Protein AF-0000000079964939 (afdb_homodimer)

Sequence (844 aa):
MAPSINIPSESARREDLKVIIIGAGPAGCAVAHGLKKANIPFQIFDKGEDVYRNRHWAFTLGWARPYLLELLPPELGAQINSCQVDPNIDCASIGEDRIVLYNGQTREEAFSFPIPKAREINIRRLRVLCAEGLHVHYGKKFARFEILKDEHGAKTGVRVFFEDGSSEDGTVAVGVDGAMSKMRQSILGRAATPDLLPFALMNFNASYTAEQALYIKERLHPLVDIAIHPAGHYIRSNVLDMYDPADPSTWTFQILTTWPIKNVEDYDNDEDDRLARLKAHVRRDGWAEPYKSIIEWIPEDTLVLKDQLKIWKPVKWDNIEGRVTLCGDAAHAMTFHRGQGANNAFYDSYCFVEAMKAVRSGTSLKTAVDEYDEKILKRGQEEVQISKSQTFYTHDWEHFSNSPVIKLGTKPSHSAKSEGYQMAPSINIPSESARREDLKVIIIGAGPAGCAVAHGLKKANIPFQIFDKGEDVYRNRHWAFTLGWARPYLLELLPPELGAQINSCQVDPNIDCASIGEDRIVLYNGQTREEAFSFPIPKAREINIRRLRVLCAEGLHVHYGKKFARFEILKDEHGAKTGVRVFFEDGSSEDGTVAVGVDGAMSKMRQSILGRAATPDLLPFALMNFNASYTAEQALYIKERLHPLVDIAIHPAGHYIRSNVLDMYDPADPSTWTFQILTTWPIKNVEDYDNDEDDRLARLKAHVRRDGWAEPYKSIIEWIPEDTLVLKDQLKIWKPVKWDNIEGRVTLCGDAAHAMTFHRGQGANNAFYDSYCFVEAMKAVRSGTSLKTAVDEYDEKILKRGQEEVQISKSQTFYTHDWEHFSNSPVIKLGTKPSHSAKSEGYQ

Foldseek 3Di:
DPPPPPPPPPCLPLVAAEEEEEDLFLLSLLLVQLCVVLVGHYAYEYQAQDLQDDDKDKFKDFQLLVLSCVSHDVVLNVCQLVQFLDNVDFCQVVVQQKAFEAAFQPRDGDDMDHGHRMGIGIRSVSSVSSCPPPDYHYNFAWDAKDFDADPVRHTQAMWTATPVGDIDIGRAYEYPHAQPTPLLCRFPPPLFDWDFDQKFKWKFKFFFAQVLLVQQQVSARQHKRWYFHQQQKIWIKDWRHCPPVVRSRPTMMIIIIMAGDDDVCRVVVDQPCNLVVVLVVCVVRRTDPPVNVVSVRGDPPGGIDGDTAIWHQADQTDSPLQRYYYAFSSRTNADCLQRCRVSRRSVLSSLLSVLSSVSSVPDGNSVSNVVSRVVSSVQRNVVRVLRSQQSVLSRNVVCVCVHVCVVQNNPRPDDPDRPPVD/DPPPPPPVPPCLPLVAAEEEEEDLFLLSLLLVQLCVVLVGHYAAEYQAQDLQDDDKDKFKDFQLLVLSCVSHDVVLNVCQLVQFLDNVDFCQVVVQQKAFEAAFQPRDGDDMDHGHRMGIGIRSVSSVSSCPPPDYHYNFAWDAKDFDADPVRDTNAMWTATPVGDIDIGRAYEYPHAQPTPLLCRFPPPLFDWDFDQKFKWKFKFFFAQVLLVQQQVSARAHKRWYFYQQQKIWIKDWRHCPPVVRSRPTMMIIIIMAGDDDVCRVVVDQPCNLVVQLVVCVVRRTDPPVNVVSVRGDPPGGIDGDTDIWHQADDTDSPLQRYYYAFSSRANADCLQSCRVSRRSVLSSLLSVLSSVSSVPDGNSVSNVVSRVVSSVQRNVVRVLRSQQSVLSRNVVCVCVHVCVVQNNPRPDDPDRPPVD

Secondary structure (DSSP, 8-state):
-------------GGG--EEEE--SHHHHHHHHHHHHTT--EEEE-SSSSTT-S---EEEE-TTHHHHHHHS-HHHHTTGGGGBS-TT--TTTTT--EEEEEETTT--EEEEEE-TT-EEEEHHHHHHHHHTT--EE-S--EEEEEEEE-TTS-EEEEEEEETTS-EEEESEEEE--GGG-HHHHHHHGGGGPPEEEEEEEEEEEEE--HHHHHHHHHHS-SS-EEEEETTTEEEEEEEEEESSTT-GGGEEEEEEEEEE--SHHHHH--GGGHHHHHHHHHHHHTPPTTHHHHHHTS-TT-----EEEEE--------TTTTEEE-THHHH---STT--HHHHHHHHHHHHHHHHHHHHTT--HHHHHHHHHHHHHHHHHHHHHHHHHHHHHHT-GGGGGGSHHHHHTT--SS----TT--/-------------GGG--EEEE--SHHHHHHHHHHHHTT--EEEE-SSSSTT-S---EEEE-TTHHHHHHHS-HHHHTTGGGGBS-TT--TTTTT--EEEEEETTT--EEEEEE-TT-EEEEHHHHHHHHHTT--EE-S--EEEEEEEE-TTS-EEEEEEEETTS-EEEESEEEE--GGG-HHHHHHHGGGGPPEEEEEEEEEEEEE--HHHHHHHHHHS-SS-EEEEETTTEEEEEEEEEESSTT-GGGEEEEEEEEEE--SHHHHHT-GGGHHHHHHHHHHHHTPPTTHHHHHHTS-TT-----EEEEE--------TTTTEEE-THHHH---STT--HHHHHHHHHHHHHHHHHHHHTT--HHHHHHHHHHHHHHHHHHHHHHHHHHHHHHT-GGGGGGSHHHHHTT--SS----TT--

Solvent-accessible surface area (backbone atoms only — not comparable to full-atom values): 44155 Å² total; per-residue (Å²): 131,78,82,77,78,78,69,80,71,84,63,77,51,58,84,63,58,24,39,34,35,37,19,61,42,49,44,29,25,36,31,50,36,30,27,52,76,67,72,41,51,69,50,41,26,18,56,42,78,53,77,75,61,84,79,75,55,68,47,62,46,42,62,26,49,65,42,45,43,68,23,33,56,68,77,56,41,74,46,53,66,75,20,30,25,55,78,87,62,56,35,52,82,71,72,44,24,42,47,47,38,21,30,25,50,76,52,45,79,69,47,70,45,76,36,57,71,33,42,38,31,19,48,54,51,39,24,48,55,45,42,58,96,56,82,67,43,52,57,39,35,77,66,50,72,46,78,33,57,50,98,86,62,50,79,67,24,27,36,40,32,26,72,88,69,51,69,51,78,27,33,25,35,37,25,31,46,30,76,75,24,59,53,39,34,69,63,44,46,78,69,49,57,65,45,73,53,64,38,42,39,41,72,35,62,45,53,41,54,40,69,54,34,49,57,47,56,76,67,41,50,88,56,47,27,36,25,36,23,75,89,8,37,34,43,34,42,35,69,44,38,47,81,38,79,88,38,42,50,53,26,30,29,38,42,37,35,37,32,69,56,68,41,50,66,59,63,69,49,58,75,91,44,48,64,60,49,53,41,51,51,48,63,72,70,48,46,20,73,59,57,41,54,62,53,66,59,44,52,87,82,56,74,62,64,88,53,72,45,55,28,40,66,50,68,92,70,75,30,70,71,33,26,36,52,64,32,28,38,29,47,32,20,39,48,64,81,45,52,48,47,68,33,51,15,28,43,37,26,45,47,50,38,52,26,53,50,38,22,60,73,66,42,53,54,35,58,30,38,48,53,42,49,51,52,52,46,57,51,28,41,50,51,26,51,48,24,48,40,26,48,32,24,56,45,30,49,93,55,31,82,74,21,50,48,72,76,48,42,68,57,70,96,57,84,69,80,41,76,70,73,113,132,79,79,78,77,76,68,79,70,86,63,78,54,57,86,63,58,25,39,32,35,37,20,61,44,49,44,28,24,36,31,51,36,29,27,52,76,66,71,43,52,67,49,39,26,18,55,42,80,53,77,75,60,86,78,74,55,69,47,63,46,41,60,26,48,67,44,44,43,67,24,34,55,66,78,56,43,73,46,53,64,73,21,30,23,55,78,86,60,57,35,53,81,72,71,42,24,41,47,47,38,22,30,26,51,74,52,45,80,70,47,71,44,75,37,58,72,33,42,39,31,19,47,55,50,39,26,47,57,45,43,58,98,54,82,68,43,50,57,39,35,78,65,51,73,45,77,35,56,49,99,85,64,50,78,68,24,26,36,40,32,27,71,89,70,50,69,51,78,26,34,26,36,38,24,31,45,30,76,76,23,59,56,39,34,69,63,44,46,78,67,48,57,65,44,76,53,65,38,42,38,42,70,39,62,46,53,40,53,42,70,54,35,48,56,46,58,74,67,43,49,89,55,47,27,36,28,37,23,75,88,8,38,34,43,35,39,34,68,44,39,47,81,40,78,89,40,43,51,52,25,31,30,36,43,38,35,37,31,68,56,69,42,51,66,60,64,68,48,58,73,88,46,47,65,59,50,52,39,50,52,46,62,72,71,47,46,20,72,59,57,40,55,61,53,65,59,46,53,87,82,57,75,63,63,89,55,74,45,53,29,41,66,52,67,93,68,76,31,69,72,34,26,36,51,63,31,31,37,29,48,31,20,39,49,64,82,45,54,47,46,68,33,50,15,28,42,36,25,44,46,50,37,52,26,53,52,40,22,59,73,66,43,52,54,37,59,29,39,48,54,43,50,51,53,52,48,56,50,28,41,50,52,25,52,48,26,48,42,27,48,30,23,55,45,29,48,93,53,32,82,74,21,50,48,71,76,46,40,66,57,71,95,59,84,69,80,40,75,70,72,114

Nearest PDB structures (foldseek):
  4hb9-assembly1_A  TM=7.753E-01  e=3.646E-26  Photorhabdus laumondii subsp. laumondii TTO1
  2vou-assembly1_A  TM=8.175E-01  e=1.118E-22  Paenarthrobacter nicotinovorans
  7cp6-assembly2_B  TM=7.892E-01  e=3.198E-20  Aspergillus fumigatus Z5
  7ouc-assembly1_AAA  TM=6.665E-01  e=2.018E-17  Streptomyces sp. JP95
  5bul-assembly1_A  TM=7.226E-01  e=1.425E-15  Streptomyces

pLDDT: mean 91.92, std 12.75, range [21.69, 98.94]

Organism: NCBI:txid1448308

InterPro domains:
  IPR002938 FAD-binding domain [PF01494] (174-385)
  IPR036188 FAD/NAD(P)-binding domain superfamily [G3DSA:3.50.50.60] (17-397)
  IPR036188 FAD/NAD(P)-binding domain superfamily [SSF51905] (17-397)

Radius of gyration: 31.24 Å; Cα contacts (8 Å, |Δi|>4): 1798; chains: 2; bounding box: 78×80×74 Å

Structure (mmCIF, N/CA/C/O backbone):
data_AF-0000000079964939-model_v1
#
loop_
_entity.id
_entity.type
_entity.pdbx_description
1 polymer 'FAD/NAD(P)-binding domain-containing protein'
#
loop_
_atom_site.group_PDB
_atom_site.id
_atom_site.type_symbol
_atom_site.label_atom_id
_atom_site.label_alt_id
_atom_site.label_comp_id
_atom_site.label_asym_id
_atom_site.label_entity_id
_atom_site.label_seq_id
_atom_site.pdbx_PDB_ins_code
_atom_site.Cartn_x
_atom_site.Cartn_y
_atom_site.Cartn_z
_atom_site.occupancy
_atom_site.B_iso_or_equiv
_atom_site.auth_seq_id
_atom_site.auth_comp_id
_atom_site.auth_asym_id
_atom_site.auth_atom_id
_atom_site.pdbx_PDB_model_num
ATOM 1 N N . MET A 1 1 ? -49 -41.75 19.625 1 21.69 1 MET A N 1
ATOM 2 C CA . MET A 1 1 ? -47.969 -42 18.641 1 21.69 1 MET A CA 1
ATOM 3 C C . MET A 1 1 ? -47.75 -40.812 17.719 1 21.69 1 MET A C 1
ATOM 5 O O . MET A 1 1 ? -48.594 -40.531 16.859 1 21.69 1 MET A O 1
ATOM 9 N N . ALA A 1 2 ? -47.156 -39.75 18.25 1 32.22 2 ALA A N 1
ATOM 10 C CA . ALA A 1 2 ? -47.062 -38.469 17.562 1 32.22 2 ALA A CA 1
ATOM 11 C C . ALA A 1 2 ? -46.375 -38.625 16.203 1 32.22 2 ALA A C 1
ATOM 13 O O . ALA A 1 2 ? -45.406 -39.375 16.078 1 32.22 2 ALA A O 1
ATOM 14 N N . PRO A 1 3 ? -47.094 -38.156 15.125 1 31.41 3 PRO A N 1
ATOM 15 C CA . PRO A 1 3 ? -46.562 -38.406 13.789 1 31.41 3 PRO A CA 1
ATOM 16 C C . PRO A 1 3 ? -45.125 -37.875 13.625 1 31.41 3 PRO A C 1
ATOM 18 O O . PRO A 1 3 ? -44.75 -36.938 14.305 1 31.41 3 PRO A O 1
ATOM 21 N N . SER A 1 4 ? -44.125 -38.781 13.438 1 29.91 4 SER A N 1
ATOM 22 C CA . SER A 1 4 ? -42.719 -38.5 13.195 1 29.91 4 SER A CA 1
ATOM 23 C C . SER A 1 4 ? -42.531 -37.531 12.016 1 29.91 4 SER A C 1
ATOM 25 O O . SER A 1 4 ? -43 -37.812 10.906 1 29.91 4 SER A O 1
ATOM 27 N N . ILE A 1 5 ? -42.531 -36.25 12.25 1 33.59 5 ILE A N 1
ATOM 28 C CA . ILE A 1 5 ? -42.25 -35.188 11.281 1 33.59 5 ILE A CA 1
ATOM 29 C C . ILE A 1 5 ? -40.969 -35.531 10.508 1 33.59 5 ILE A C 1
ATOM 31 O O . ILE A 1 5 ? -39.906 -35.781 11.094 1 33.59 5 ILE A O 1
ATOM 35 N N . ASN A 1 6 ? -41.125 -36.219 9.344 1 30.97 6 ASN A N 1
ATOM 36 C CA . ASN A 1 6 ? -40.125 -36.438 8.32 1 30.97 6 ASN A CA 1
ATOM 37 C C . ASN A 1 6 ? -39.312 -35.188 8.016 1 30.97 6 ASN A C 1
ATOM 39 O O . ASN A 1 6 ? -39.844 -34.219 7.453 1 30.97 6 ASN A O 1
ATOM 43 N N . ILE A 1 7 ? -38.438 -34.781 8.844 1 33.06 7 ILE A N 1
ATOM 44 C CA . ILE A 1 7 ? -37.5 -33.688 8.547 1 33.06 7 ILE A CA 1
ATOM 45 C C . ILE A 1 7 ? -36.781 -33.969 7.23 1 33.06 7 ILE A C 1
ATOM 47 O O . ILE A 1 7 ? -36.125 -35 7.086 1 33.06 7 ILE A O 1
ATOM 51 N N . PRO A 1 8 ? -37.344 -33.5 6.109 1 36.25 8 PRO A N 1
ATOM 52 C CA . PRO A 1 8 ? -36.594 -33.625 4.867 1 36.25 8 PRO A CA 1
ATOM 53 C C . PRO A 1 8 ? -35.094 -33.281 5.055 1 36.25 8 PRO A C 1
ATOM 55 O O . PRO A 1 8 ? -34.75 -32.25 5.637 1 36.25 8 PRO A O 1
ATOM 58 N N . SER A 1 9 ? -34.312 -34.188 5.367 1 33.88 9 SER A N 1
ATOM 59 C CA . SER A 1 9 ? -32.844 -34.125 5.402 1 33.88 9 SER A CA 1
ATOM 60 C C . SER A 1 9 ? -32.312 -33.344 4.199 1 33.88 9 SER A C 1
ATOM 62 O O . SER A 1 9 ? -32.875 -33.438 3.104 1 33.88 9 SER A O 1
ATOM 64 N N . GLU A 1 10 ? -31.641 -32.219 4.305 1 39.09 10 GLU A N 1
ATOM 65 C CA . GLU A 1 10 ? -30.797 -31.312 3.531 1 39.09 10 GLU A CA 1
ATOM 66 C C . GLU A 1 10 ? -29.938 -32.062 2.523 1 39.09 10 GLU A C 1
ATOM 68 O O . GLU A 1 10 ? -28.734 -31.859 2.441 1 39.09 10 GLU A O 1
ATOM 73 N N . SER A 1 11 ? -30.219 -33.281 2.18 1 35.06 11 SER A N 1
ATOM 74 C CA . SER A 1 11 ? -29.344 -34.031 1.29 1 35.06 11 SER A CA 1
ATOM 75 C C . SER A 1 11 ? -29.234 -33.344 -0.075 1 35.06 11 SER A C 1
ATOM 77 O O . SER A 1 11 ? -30.219 -33.312 -0.824 1 35.06 11 SER A O 1
ATOM 79 N N . ALA A 1 12 ? -28.719 -32.156 -0.462 1 43.06 12 ALA A N 1
ATOM 80 C CA . ALA A 1 12 ? -28.25 -32.062 -1.841 1 43.06 12 ALA A CA 1
ATOM 81 C C . ALA A 1 12 ? -27.969 -33.438 -2.43 1 43.06 12 ALA A C 1
ATOM 83 O O . ALA A 1 12 ? -27.031 -34.125 -2.012 1 43.06 12 ALA A O 1
ATOM 84 N N . ARG A 1 13 ? -28.891 -34.094 -2.904 1 45.22 13 ARG A N 1
ATOM 85 C CA . ARG A 1 13 ? -28.734 -35.469 -3.354 1 45.22 13 ARG A CA 1
ATOM 86 C C . ARG A 1 13 ? -27.469 -35.625 -4.184 1 45.22 13 ARG A C 1
ATOM 88 O O . ARG A 1 13 ? -27.141 -34.781 -5.008 1 45.22 13 ARG A O 1
ATOM 95 N N . ARG A 1 14 ? -26.391 -36.281 -3.625 1 54.34 14 ARG A N 1
ATOM 96 C CA . ARG A 1 14 ? -25.203 -36.75 -4.324 1 54.34 14 ARG A CA 1
ATOM 97 C C . ARG A 1 14 ? -25.344 -36.562 -5.832 1 54.34 14 ARG A C 1
ATOM 99 O O . ARG A 1 14 ? -24.391 -36.188 -6.512 1 54.34 14 ARG A O 1
ATOM 106 N N . GLU A 1 15 ? -26.562 -36.688 -6.27 1 57.09 15 GLU A N 1
ATOM 107 C CA . GLU A 1 15 ? -26.797 -36.812 -7.703 1 57.09 15 GLU A CA 1
ATOM 108 C C . GLU A 1 15 ? -26.906 -35.438 -8.359 1 57.09 15 GLU A C 1
ATOM 110 O O . GLU A 1 15 ? -26.734 -35.312 -9.57 1 57.09 15 GLU A O 1
ATOM 115 N N . ASP A 1 16 ? -26.844 -34.344 -7.469 1 80.81 16 ASP A N 1
ATOM 116 C CA . ASP A 1 16 ? -27.109 -33.062 -8.109 1 80.81 16 ASP A CA 1
ATOM 117 C C . ASP A 1 16 ? -25.891 -32.125 -8.016 1 80.81 16 ASP A C 1
ATOM 119 O O . ASP A 1 16 ? -26.016 -30.922 -8.234 1 80.81 16 ASP A O 1
ATOM 123 N N . LEU A 1 17 ? -24.766 -32.781 -7.863 1 93.94 17 LEU A N 1
ATOM 124 C CA . LEU A 1 17 ? -23.578 -31.938 -7.707 1 93.94 17 LEU A CA 1
ATOM 125 C C . LEU A 1 17 ? -23.141 -31.359 -9.047 1 93.94 17 LEU A C 1
ATOM 127 O O . LEU A 1 17 ? -22.938 -32.094 -10.008 1 93.94 17 LEU A O 1
ATOM 131 N N . LYS A 1 18 ? -23.125 -30.031 -9.156 1 97.94 18 LYS A N 1
ATOM 132 C CA . LYS A 1 18 ? -22.625 -29.281 -10.305 1 97.94 18 LYS A CA 1
ATOM 133 C C . LYS A 1 18 ? -21.688 -28.156 -9.867 1 97.94 18 LYS A C 1
ATOM 135 O O . LYS A 1 18 ? -22.078 -27.281 -9.102 1 97.94 18 LYS A O 1
ATOM 140 N N . VAL A 1 19 ? -20.484 -28.219 -10.406 1 98.75 19 VAL A N 1
ATOM 141 C CA . VAL A 1 19 ? -19.469 -27.266 -9.992 1 98.75 19 VAL A CA 1
ATOM 142 C C . VAL A 1 19 ? -19.359 -26.141 -11.023 1 98.75 19 VAL A C 1
ATOM 144 O O . VAL A 1 19 ? -19.328 -26.406 -12.234 1 98.75 19 VAL A O 1
ATOM 147 N N . ILE A 1 20 ? -19.312 -24.891 -10.57 1 98.88 20 ILE A N 1
ATOM 148 C CA . ILE A 1 20 ? -19.016 -23.75 -11.422 1 98.88 20 ILE A CA 1
ATOM 149 C C . ILE A 1 20 ? -17.578 -23.281 -11.164 1 98.88 20 ILE A C 1
ATOM 151 O O . ILE A 1 20 ? -17.219 -22.938 -10.039 1 98.88 20 ILE A O 1
ATOM 155 N N . ILE A 1 21 ? -16.781 -23.312 -12.203 1 98.94 21 ILE A N 1
ATOM 156 C CA . ILE A 1 21 ? -15.383 -22.891 -12.109 1 98.94 21 ILE A CA 1
ATOM 157 C C . ILE A 1 21 ? -15.211 -21.5 -12.719 1 98.94 21 ILE A C 1
ATOM 159 O O . ILE A 1 21 ? -15.508 -21.297 -13.898 1 98.94 21 ILE A O 1
ATOM 163 N N . ILE A 1 22 ? -14.703 -20.562 -11.906 1 98.81 22 ILE A N 1
ATOM 164 C CA . ILE A 1 22 ? -14.453 -19.219 -12.398 1 98.81 22 ILE A CA 1
ATOM 165 C C . ILE A 1 22 ? -12.961 -19.016 -12.617 1 98.81 22 ILE A C 1
ATOM 167 O O . ILE A 1 22 ? -12.211 -18.75 -11.672 1 98.81 22 ILE A O 1
ATOM 171 N N . GLY A 1 23 ? -12.516 -19 -13.867 1 97.88 23 GLY A N 1
ATOM 172 C CA . GLY A 1 23 ? -11.109 -18.922 -14.258 1 97.88 23 GLY A CA 1
ATOM 173 C C . GLY A 1 23 ? -10.617 -20.172 -14.969 1 97.88 23 GLY A C 1
ATOM 174 O O . GLY A 1 23 ? -10.625 -21.266 -14.391 1 97.88 23 GLY A O 1
ATOM 175 N N . ALA A 1 24 ? -10.203 -19.953 -16.188 1 97.25 24 ALA A N 1
ATOM 176 C CA . ALA A 1 24 ? -9.742 -21.078 -17 1 97.25 24 ALA A CA 1
ATOM 177 C C . ALA A 1 24 ? -8.25 -20.969 -17.281 1 97.25 24 ALA A C 1
ATOM 179 O O . ALA A 1 24 ? -7.805 -21.234 -18.406 1 97.25 24 ALA A O 1
ATOM 180 N N . GLY A 1 25 ? -7.5 -20.469 -16.297 1 95.88 25 GLY A N 1
ATOM 181 C CA . GLY A 1 25 ? -6.062 -20.672 -16.328 1 95.88 25 GLY A CA 1
ATOM 182 C C . GLY A 1 25 ? -5.656 -22.125 -16.125 1 95.88 25 GLY A C 1
ATOM 183 O O . GLY A 1 25 ? -6.516 -23 -15.984 1 95.88 25 GLY A O 1
ATOM 184 N N . PRO A 1 26 ? -4.406 -22.359 -16.031 1 96.06 26 PRO A N 1
ATOM 185 C CA . PRO A 1 26 ? -3.969 -23.75 -15.898 1 96.06 26 PRO A CA 1
ATOM 186 C C . PRO A 1 26 ? -4.559 -24.438 -14.672 1 96.06 26 PRO A C 1
ATOM 188 O O . PRO A 1 26 ? -5.008 -25.594 -14.758 1 96.06 26 PRO A O 1
ATOM 191 N N . ALA A 1 27 ? -4.602 -23.766 -13.586 1 97.69 27 ALA A N 1
ATOM 192 C CA . ALA A 1 27 ? -5.148 -24.359 -12.367 1 97.69 27 ALA A CA 1
ATOM 193 C C . ALA A 1 27 ? -6.641 -24.641 -12.516 1 97.69 27 ALA A C 1
ATOM 195 O O . ALA A 1 27 ? -7.141 -25.672 -12.055 1 97.69 27 ALA A O 1
ATOM 196 N N . GLY A 1 28 ? -7.379 -23.703 -13.117 1 98.5 28 GLY A N 1
ATOM 197 C CA . GLY A 1 28 ? -8.797 -23.906 -13.352 1 98.5 28 GLY A CA 1
ATOM 198 C C . GLY A 1 28 ? -9.094 -25.062 -14.297 1 98.5 28 GLY A C 1
ATOM 199 O O . GLY A 1 28 ? -10 -25.859 -14.047 1 98.5 28 GLY A O 1
ATOM 200 N N . CYS A 1 29 ? -8.352 -25.141 -15.344 1 98.44 29 CYS A N 1
ATOM 201 C CA . CYS A 1 29 ? -8.5 -26.25 -16.281 1 98.44 29 CYS A CA 1
ATOM 202 C C . CYS A 1 29 ? -8.156 -27.578 -15.609 1 98.44 29 CYS A C 1
ATOM 204 O O . CYS A 1 29 ? -8.781 -28.609 -15.898 1 98.44 29 CYS A O 1
ATOM 206 N N . ALA A 1 30 ? -7.148 -27.516 -14.766 1 98.62 30 ALA A N 1
ATOM 207 C CA . ALA A 1 30 ? -6.801 -28.734 -14.016 1 98.62 30 ALA A CA 1
ATOM 208 C C . ALA A 1 30 ? -7.973 -29.203 -13.156 1 98.62 30 ALA A C 1
ATOM 210 O O . ALA A 1 30 ? -8.281 -30.391 -13.117 1 98.62 30 ALA A O 1
ATOM 211 N N . VAL A 1 31 ? -8.633 -28.25 -12.469 1 98.88 31 VAL A N 1
ATOM 212 C CA . VAL A 1 31 ? -9.82 -28.578 -11.695 1 98.88 31 VAL A CA 1
ATOM 213 C C . VAL A 1 31 ? -10.859 -29.25 -12.609 1 98.88 31 VAL A C 1
ATOM 215 O O . VAL A 1 31 ? -11.406 -30.297 -12.273 1 98.88 31 VAL A O 1
ATOM 218 N N . ALA A 1 32 ? -11.102 -28.641 -13.75 1 98.88 32 ALA A N 1
ATOM 219 C CA . ALA A 1 32 ? -12.109 -29.125 -14.688 1 98.88 32 ALA A CA 1
ATOM 220 C C . ALA A 1 32 ? -11.805 -30.547 -15.141 1 98.88 32 ALA A C 1
ATOM 222 O O . ALA A 1 32 ? -12.695 -31.406 -15.133 1 98.88 32 ALA A O 1
ATOM 223 N N . HIS A 1 33 ? -10.586 -30.812 -15.516 1 98.88 33 HIS A N 1
ATOM 224 C CA . HIS A 1 33 ? -10.203 -32.156 -15.945 1 98.88 33 HIS A CA 1
ATOM 225 C C . HIS A 1 33 ? -10.375 -33.156 -14.812 1 98.88 33 HIS A C 1
ATOM 227 O O . HIS A 1 33 ? -10.82 -34.281 -15.039 1 98.88 33 HIS A O 1
ATOM 233 N N . GLY A 1 34 ? -9.93 -32.781 -13.609 1 98.81 34 GLY A N 1
ATOM 234 C CA . GLY A 1 34 ? -10.117 -33.656 -12.469 1 98.81 34 GLY A CA 1
ATOM 235 C C . GLY A 1 34 ? -11.57 -34 -12.227 1 98.81 34 GLY A C 1
ATOM 236 O O . GLY A 1 34 ? -11.891 -35.156 -11.945 1 98.81 34 GLY A O 1
ATOM 237 N N . LEU A 1 35 ? -12.461 -33.031 -12.32 1 98.75 35 LEU A N 1
ATOM 238 C CA . LEU A 1 35 ? -13.891 -33.25 -12.164 1 98.75 35 LEU A CA 1
ATOM 239 C C . LEU A 1 35 ? -14.422 -34.156 -13.281 1 98.75 35 LEU A C 1
ATOM 241 O O . LEU A 1 35 ? -15.227 -35.062 -13.023 1 98.75 35 LEU A O 1
ATOM 245 N N . LYS A 1 36 ? -13.977 -33.875 -14.484 1 98.38 36 LYS A N 1
ATOM 246 C CA . LYS A 1 36 ? -14.383 -34.688 -15.625 1 98.38 36 LYS A CA 1
ATOM 247 C C . LYS A 1 36 ? -14.008 -36.156 -15.414 1 98.38 36 LYS A C 1
ATOM 249 O O . LYS A 1 36 ? -14.828 -37.062 -15.633 1 98.38 36 LYS A O 1
ATOM 254 N N . LYS A 1 37 ? -12.812 -36.406 -14.992 1 97.38 37 LYS A N 1
ATOM 255 C CA . LYS A 1 37 ? -12.336 -37.75 -14.695 1 97.38 37 LYS A CA 1
ATOM 256 C C . LYS A 1 37 ? -13.195 -38.438 -13.625 1 97.38 37 LYS A C 1
ATOM 258 O O . LYS A 1 37 ? -13.391 -39.656 -13.648 1 97.38 37 LYS A O 1
ATOM 263 N N . ALA A 1 38 ? -13.656 -37.656 -12.742 1 96.94 38 ALA A N 1
ATOM 264 C CA . ALA A 1 38 ? -14.453 -38.156 -11.625 1 96.94 38 ALA A CA 1
ATOM 265 C C . ALA A 1 38 ? -15.938 -38.188 -11.992 1 96.94 38 ALA A C 1
ATOM 267 O O . ALA A 1 38 ? -16.781 -38.531 -11.148 1 96.94 38 ALA A O 1
ATOM 268 N N . ASN A 1 39 ? -16.281 -37.844 -13.227 1 96.56 39 ASN A N 1
ATOM 269 C CA . ASN A 1 39 ? -17.656 -37.812 -13.711 1 96.56 39 ASN A CA 1
ATOM 270 C C . ASN A 1 39 ? -18.516 -36.875 -12.875 1 96.56 39 ASN A C 1
ATOM 272 O O . ASN A 1 39 ? -19.641 -37.219 -12.508 1 96.56 39 ASN A O 1
ATOM 276 N N . ILE A 1 40 ? -17.984 -35.781 -12.508 1 97.69 40 ILE A N 1
ATOM 277 C CA . ILE A 1 40 ? -18.703 -34.75 -11.789 1 97.69 40 ILE A CA 1
ATOM 278 C C . ILE A 1 40 ? -19.031 -33.594 -12.742 1 97.69 40 ILE A C 1
ATOM 280 O O . ILE A 1 40 ? -18.125 -33 -13.344 1 97.69 40 ILE A O 1
ATOM 284 N N . PRO A 1 41 ? -20.281 -33.25 -12.891 1 97.94 41 PRO A N 1
ATOM 285 C CA . PRO A 1 41 ? -20.656 -32.156 -13.812 1 97.94 41 PRO A CA 1
ATOM 286 C C . PRO A 1 41 ? -20.062 -30.812 -13.422 1 97.94 41 PRO A C 1
ATOM 288 O O . PRO A 1 41 ? -20 -30.484 -12.234 1 97.94 41 PRO A O 1
ATOM 291 N N . PHE A 1 42 ? -19.641 -30.047 -14.461 1 98.69 42 PHE A N 1
ATOM 292 C CA . PHE A 1 42 ? -19.094 -28.719 -14.195 1 98.69 42 PHE A CA 1
ATOM 293 C C . PHE A 1 42 ? -19.297 -27.812 -15.398 1 98.69 42 PHE A C 1
ATOM 295 O O . PHE A 1 42 ? -19.625 -28.266 -16.5 1 98.69 42 PHE A O 1
ATOM 302 N N . GLN A 1 43 ? -19.203 -26.531 -15.156 1 98.75 43 GLN A N 1
ATOM 303 C CA . GLN A 1 43 ? -19.031 -25.484 -16.156 1 98.75 43 GLN A CA 1
ATOM 304 C C . GLN A 1 43 ? -17.844 -24.578 -15.812 1 98.75 43 GLN A C 1
ATOM 306 O O . GLN A 1 43 ? -17.625 -24.25 -14.641 1 98.75 43 GLN A O 1
ATOM 311 N N . ILE A 1 44 ? -17.062 -24.25 -16.797 1 98.81 44 ILE A N 1
ATOM 312 C CA . ILE A 1 44 ? -15.875 -23.438 -16.562 1 98.81 44 ILE A CA 1
ATOM 313 C C . ILE A 1 44 ? -15.961 -22.156 -17.391 1 98.81 44 ILE A C 1
ATOM 315 O O . ILE A 1 44 ? -16.281 -22.203 -18.594 1 98.81 44 ILE A O 1
ATOM 319 N N . PHE A 1 45 ? -15.703 -21.031 -16.75 1 98.69 45 PHE A N 1
ATOM 320 C CA . PHE A 1 45 ? -15.844 -19.719 -17.375 1 98.69 45 PHE A CA 1
ATOM 321 C C . PHE A 1 45 ? -14.547 -18.922 -17.25 1 98.69 45 PHE A C 1
ATOM 323 O O . PHE A 1 45 ? -13.805 -19.078 -16.281 1 98.69 45 PHE A O 1
ATOM 330 N N . ASP A 1 46 ? -14.289 -18.078 -18.188 1 97.56 46 ASP A N 1
ATOM 331 C CA . ASP A 1 46 ? -13.125 -17.188 -18.156 1 97.56 46 ASP A CA 1
ATOM 332 C C . ASP A 1 46 ? -13.461 -15.82 -18.719 1 97.56 46 ASP A C 1
ATOM 334 O O . ASP A 1 46 ? -14.219 -15.711 -19.688 1 97.56 46 ASP A O 1
ATOM 338 N N . LYS A 1 47 ? -12.867 -14.82 -18.109 1 95.81 47 LYS A N 1
ATOM 339 C CA . LYS A 1 47 ? -13.102 -13.445 -18.562 1 95.81 47 LYS A CA 1
ATOM 340 C C . LYS A 1 47 ? -12.414 -13.18 -19.891 1 95.81 47 LYS A C 1
ATOM 342 O O . LYS A 1 47 ? -12.82 -12.281 -20.641 1 95.81 47 LYS A O 1
ATOM 347 N N . GLY A 1 48 ? -11.344 -13.922 -20.172 1 93.88 48 GLY A N 1
ATOM 348 C CA . GLY A 1 48 ? -10.641 -13.734 -21.438 1 93.88 48 GLY A CA 1
ATOM 349 C C . GLY A 1 48 ? -11.492 -14.039 -22.641 1 93.88 48 GLY A C 1
ATOM 350 O O . GLY A 1 48 ? -12.484 -14.773 -22.547 1 93.88 48 GLY A O 1
ATOM 351 N N . GLU A 1 49 ? -11.062 -13.5 -23.797 1 92.44 49 GLU A N 1
ATOM 352 C CA . GLU A 1 49 ? -11.82 -13.703 -25.031 1 92.44 49 GLU A CA 1
ATOM 353 C C . GLU A 1 49 ? -11.586 -15.094 -25.609 1 92.44 49 GLU A C 1
ATOM 355 O O . GLU A 1 49 ? -12.445 -15.648 -26.281 1 92.44 49 GLU A O 1
ATOM 360 N N . ASP A 1 50 ? -10.414 -15.562 -25.297 1 92 50 ASP A N 1
ATOM 361 C CA . ASP A 1 50 ? -10.016 -16.891 -25.75 1 92 50 ASP A CA 1
ATOM 362 C C . ASP A 1 50 ? -8.883 -17.453 -24.906 1 92 50 ASP A C 1
ATOM 364 O O . ASP A 1 50 ? -8.57 -16.922 -23.828 1 92 50 ASP A O 1
ATOM 368 N N . VAL A 1 51 ? -8.352 -18.531 -25.344 1 87.06 51 VAL A N 1
ATOM 369 C CA . VAL A 1 51 ? -7.355 -19.281 -24.594 1 87.06 51 VAL A CA 1
ATOM 370 C C . VAL A 1 51 ? -6.023 -18.531 -24.609 1 87.06 51 VAL A C 1
ATOM 372 O O . VAL A 1 51 ? -5.16 -18.766 -23.766 1 87.06 51 VAL A O 1
ATOM 375 N N . TYR A 1 52 ? -5.605 -17.578 -25.438 1 79.44 52 TYR A N 1
ATOM 376 C CA . TYR A 1 52 ? -4.289 -16.984 -25.672 1 79.44 52 TYR A CA 1
ATOM 377 C C . TYR A 1 52 ? -4.086 -15.75 -24.812 1 79.44 52 TYR A C 1
ATOM 379 O O . TYR A 1 52 ? -2.953 -15.297 -24.609 1 79.44 52 TYR A O 1
ATOM 387 N N . ARG A 1 53 ? -4.652 -15.492 -23.719 1 68.56 53 ARG A N 1
ATOM 388 C CA . ARG A 1 53 ? -4.602 -14.344 -22.828 1 68.56 53 ARG A CA 1
ATOM 389 C C . ARG A 1 53 ? -3.354 -13.508 -23.078 1 68.56 53 ARG A C 1
ATOM 391 O O . ARG A 1 53 ? -2.443 -13.938 -23.797 1 68.56 53 ARG A O 1
ATOM 398 N N . ASN A 1 54 ? -3.207 -12.328 -22.406 1 63.41 54 ASN A N 1
ATOM 399 C CA . ASN A 1 54 ? -2.217 -11.297 -22.703 1 63.41 54 ASN A CA 1
ATOM 400 C C . ASN A 1 54 ? -0.952 -11.477 -21.859 1 63.41 54 ASN A C 1
ATOM 402 O O . ASN A 1 54 ? 0.152 -11.195 -22.344 1 63.41 54 ASN A O 1
ATOM 406 N N . ARG A 1 55 ? -1.028 -11.992 -20.75 1 73.88 55 ARG A N 1
ATOM 407 C CA . ARG A 1 55 ? 0.212 -12.062 -19.984 1 73.88 55 ARG A CA 1
ATOM 408 C C . ARG A 1 55 ? 0.991 -13.336 -20.328 1 73.88 55 ARG A C 1
ATOM 410 O O . ARG A 1 55 ? 0.402 -14.406 -20.484 1 73.88 55 ARG A O 1
ATOM 417 N N . HIS A 1 56 ? 2.301 -13.172 -20.547 1 86.88 56 HIS A N 1
ATOM 418 C CA . HIS A 1 56 ? 3.184 -14.211 -21.062 1 86.88 56 HIS A CA 1
ATOM 419 C C . HIS A 1 56 ? 4.465 -14.305 -20.234 1 86.88 56 HIS A C 1
ATOM 421 O O . HIS A 1 56 ? 5.254 -13.352 -20.203 1 86.88 56 HIS A O 1
ATOM 427 N N . TRP A 1 57 ? 4.547 -15.375 -19.516 1 93.12 57 TRP A N 1
ATOM 428 C CA . TRP A 1 57 ? 5.703 -15.602 -18.656 1 93.12 57 TRP A CA 1
ATOM 429 C C . TRP A 1 57 ? 5.961 -17.094 -18.469 1 93.12 57 TRP A C 1
ATOM 431 O O . TRP A 1 57 ? 5.23 -17.922 -19 1 93.12 57 TRP A O 1
ATOM 441 N N . ALA A 1 58 ? 7.004 -17.359 -17.797 1 95.88 58 ALA A N 1
ATOM 442 C CA . ALA A 1 58 ? 7.348 -18.75 -17.453 1 95.88 58 ALA A CA 1
ATOM 443 C C . ALA A 1 58 ? 7.445 -18.938 -15.945 1 95.88 58 ALA A C 1
ATOM 445 O O . ALA A 1 58 ? 7.555 -17.969 -15.203 1 95.88 58 ALA A O 1
ATOM 446 N N . PHE A 1 59 ? 7.207 -20.109 -15.555 1 93.81 59 PHE A N 1
ATOM 447 C CA . PHE A 1 59 ? 7.395 -20.469 -14.156 1 93.81 59 PHE A CA 1
ATOM 448 C C . PHE A 1 59 ? 7.98 -21.875 -14.039 1 93.81 59 PHE A C 1
ATOM 450 O O . PHE A 1 59 ? 7.898 -22.672 -14.984 1 93.81 59 PHE A O 1
ATOM 457 N N . THR A 1 60 ? 8.555 -22.141 -12.922 1 92.88 60 THR A N 1
ATOM 458 C CA . THR A 1 60 ? 9.148 -23.453 -12.68 1 92.88 60 THR A CA 1
ATOM 459 C C . THR A 1 60 ? 8.125 -24.406 -12.078 1 92.88 60 THR A C 1
ATOM 461 O O . THR A 1 60 ? 7.602 -24.172 -10.992 1 92.88 60 THR A O 1
ATOM 464 N N . LEU A 1 61 ? 7.812 -25.406 -12.828 1 93.25 61 LEU A N 1
ATOM 465 C CA . LEU A 1 61 ? 6.988 -26.484 -12.305 1 93.25 61 LEU A CA 1
ATOM 466 C C . LEU A 1 61 ? 7.848 -27.516 -11.586 1 93.25 61 LEU A C 1
ATOM 468 O O . LEU A 1 61 ? 8.695 -28.172 -12.203 1 93.25 61 LEU A O 1
ATOM 472 N N . GLY A 1 62 ? 7.664 -27.641 -10.266 1 90.5 62 GLY A N 1
ATOM 473 C CA . GLY A 1 62 ? 8.484 -28.516 -9.445 1 90.5 62 GLY A CA 1
ATOM 474 C C . GLY A 1 62 ? 7.691 -29.594 -8.742 1 90.5 62 GLY A C 1
ATOM 475 O O . GLY A 1 62 ? 7.203 -30.531 -9.375 1 90.5 62 GLY A O 1
ATOM 476 N N . TRP A 1 63 ? 7.484 -29.406 -7.469 1 90.62 63 TRP A N 1
ATOM 477 C CA . TRP A 1 63 ? 6.977 -30.453 -6.59 1 90.62 63 TRP A CA 1
ATOM 478 C C . TRP A 1 63 ? 5.512 -30.766 -6.891 1 90.62 63 TRP A C 1
ATOM 480 O O . TRP A 1 63 ? 5 -31.812 -6.512 1 90.62 63 TRP A O 1
ATOM 490 N N . ALA A 1 64 ? 4.812 -29.891 -7.598 1 93.25 64 ALA A N 1
ATOM 491 C CA . ALA A 1 64 ? 3.379 -30.062 -7.816 1 93.25 64 ALA A CA 1
ATOM 492 C C . ALA A 1 64 ? 3.115 -30.844 -9.094 1 93.25 64 ALA A C 1
ATOM 494 O O . ALA A 1 64 ? 1.968 -31.188 -9.398 1 93.25 64 ALA A O 1
ATOM 495 N N . ARG A 1 65 ? 4.113 -31.141 -9.875 1 92.5 65 ARG A N 1
ATOM 496 C CA . ARG A 1 65 ? 3.986 -31.812 -11.164 1 92.5 65 ARG A CA 1
ATOM 497 C C . ARG A 1 65 ? 3.15 -33.094 -11.039 1 92.5 65 ARG A C 1
ATOM 499 O O . ARG A 1 65 ? 2.223 -33.312 -11.82 1 92.5 65 ARG A O 1
ATOM 506 N N . PRO A 1 66 ? 3.357 -33.938 -10.016 1 93.19 66 PRO A N 1
ATOM 507 C CA . PRO A 1 66 ? 2.557 -35.156 -9.914 1 93.19 66 PRO A CA 1
ATOM 508 C C . PRO A 1 66 ? 1.069 -34.844 -9.711 1 93.19 66 PRO A C 1
ATOM 510 O O . PRO A 1 66 ? 0.223 -35.594 -10.203 1 93.19 66 PRO A O 1
ATOM 513 N N . TYR A 1 67 ? 0.763 -33.844 -9.016 1 95.38 67 TYR A N 1
ATOM 514 C CA . TYR A 1 67 ? -0.631 -33.5 -8.766 1 95.38 67 TYR A CA 1
ATOM 515 C C . TYR A 1 67 ? -1.311 -33 -10.039 1 95.38 67 TYR A C 1
ATOM 517 O O . TYR A 1 67 ? -2.459 -33.344 -10.312 1 95.38 67 TYR A O 1
ATOM 525 N N . LEU A 1 68 ? -0.568 -32.188 -10.766 1 96.44 68 LEU A N 1
ATOM 526 C CA . LEU A 1 68 ? -1.091 -31.734 -12.047 1 96.44 68 LEU A CA 1
ATOM 527 C C . LEU A 1 68 ? -1.332 -32.906 -12.984 1 96.44 68 LEU A C 1
ATOM 529 O O . LEU A 1 68 ? -2.393 -33 -13.602 1 96.44 68 LEU A O 1
ATOM 533 N N . LEU A 1 69 ? -0.409 -33.844 -13.016 1 95.69 69 LEU A N 1
ATOM 534 C CA . LEU A 1 69 ? -0.503 -34.969 -13.906 1 95.69 69 LEU A CA 1
ATOM 535 C C . LEU A 1 69 ? -1.653 -35.906 -13.5 1 95.69 69 LEU A C 1
ATOM 537 O O . LEU A 1 69 ? -2.291 -36.5 -14.352 1 95.69 69 LEU A O 1
ATOM 541 N N . GLU A 1 70 ? -1.859 -35.938 -12.242 1 96.62 70 GLU A N 1
ATOM 542 C CA . GLU A 1 70 ? -2.969 -36.75 -11.758 1 96.62 70 GLU A CA 1
ATOM 543 C C . GLU A 1 70 ? -4.312 -36.188 -12.203 1 96.62 70 GLU A C 1
ATOM 545 O O . GLU A 1 70 ? -5.266 -36.938 -12.43 1 96.62 70 GLU A O 1
ATOM 550 N N . LEU A 1 71 ? -4.406 -34.938 -12.336 1 98.06 71 LEU A N 1
ATOM 551 C CA . LEU A 1 71 ? -5.66 -34.281 -12.703 1 98.06 71 LEU A CA 1
ATOM 552 C C . LEU A 1 71 ? -5.879 -34.344 -14.211 1 98.06 71 LEU A C 1
ATOM 554 O O . LEU A 1 71 ? -7.012 -34.5 -14.672 1 98.06 71 LEU A O 1
ATOM 558 N N . LEU A 1 72 ? -4.887 -34.281 -14.977 1 98 72 LEU A N 1
ATOM 559 C CA . LEU A 1 72 ? -4.992 -34.219 -16.422 1 98 72 LEU A CA 1
ATOM 560 C C . LEU A 1 72 ? -5.242 -35.625 -17.016 1 98 72 LEU A C 1
ATOM 562 O O . LEU A 1 72 ? -4.789 -36.625 -16.453 1 98 72 LEU A O 1
ATOM 566 N N . PRO A 1 73 ? -5.965 -35.594 -18.172 1 97.75 73 PRO A N 1
ATOM 567 C CA . PRO A 1 73 ? -5.969 -36.875 -18.922 1 97.75 73 PRO A CA 1
ATOM 568 C C . PRO A 1 73 ? -4.566 -37.344 -19.297 1 97.75 73 PRO A C 1
ATOM 570 O O . PRO A 1 73 ? -3.709 -36.5 -19.625 1 97.75 73 PRO A O 1
ATOM 573 N N . PRO A 1 74 ? -4.344 -38.625 -19.297 1 96.5 74 PRO A N 1
ATOM 574 C CA . PRO A 1 74 ? -3.008 -39.156 -19.594 1 96.5 74 PRO A CA 1
ATOM 575 C C . PRO A 1 74 ? -2.441 -38.625 -20.906 1 96.5 74 PRO A C 1
ATOM 577 O O . PRO A 1 74 ? -1.236 -38.406 -21.016 1 96.5 74 PRO A O 1
ATOM 580 N N . GLU A 1 75 ? -3.266 -38.469 -21.875 1 96.88 75 GLU A N 1
ATOM 581 C CA . GLU A 1 75 ? -2.812 -38 -23.172 1 96.88 75 GLU A CA 1
ATOM 582 C C . GLU A 1 75 ? -2.27 -36.562 -23.094 1 96.88 75 GLU A C 1
ATOM 584 O O . GLU A 1 75 ? -1.285 -36.219 -23.75 1 96.88 75 GLU A O 1
ATOM 589 N N . LEU A 1 76 ? -2.891 -35.75 -22.266 1 97.38 76 LEU A N 1
ATOM 590 C CA . LEU A 1 76 ? -2.414 -34.375 -22.078 1 97.38 76 LEU A CA 1
ATOM 591 C C . LEU A 1 76 ? -1.188 -34.344 -21.172 1 97.38 76 LEU A C 1
ATOM 593 O O . LEU A 1 76 ? -0.242 -33.594 -21.422 1 97.38 76 LEU A O 1
ATOM 597 N N . GLY A 1 77 ? -1.239 -35.156 -20.125 1 95.75 77 GLY A N 1
ATOM 598 C CA . GLY A 1 77 ? -0.094 -35.25 -19.234 1 95.75 77 GLY A CA 1
ATOM 599 C C . GLY A 1 77 ? 1.189 -35.625 -19.953 1 95.75 77 GLY A C 1
ATOM 600 O O . GLY A 1 77 ? 2.264 -35.125 -19.625 1 95.75 77 GLY A O 1
ATOM 601 N N . ALA A 1 78 ? 1.079 -36.438 -20.922 1 95.25 78 ALA A N 1
ATOM 602 C CA . ALA A 1 78 ? 2.234 -36.938 -21.672 1 95.25 78 ALA A CA 1
ATOM 603 C C . ALA A 1 78 ? 2.859 -35.781 -22.484 1 95.25 78 ALA A C 1
ATOM 605 O O . ALA A 1 78 ? 4.02 -35.875 -22.891 1 95.25 78 ALA A O 1
ATOM 606 N N . GLN A 1 79 ? 2.113 -34.75 -22.656 1 95.5 79 GLN A N 1
ATOM 607 C CA . GLN A 1 79 ? 2.568 -33.656 -23.5 1 95.5 79 GLN A CA 1
ATOM 608 C C . GLN A 1 79 ? 3.076 -32.469 -22.672 1 95.5 79 GLN A C 1
ATOM 610 O O . GLN A 1 79 ? 3.445 -31.422 -23.219 1 95.5 79 GLN A O 1
ATOM 615 N N . ILE A 1 80 ? 3.133 -32.625 -21.406 1 93.12 80 ILE A N 1
ATOM 616 C CA . ILE A 1 80 ? 3.422 -31.516 -20.531 1 93.12 80 ILE A CA 1
ATOM 617 C C . ILE A 1 80 ? 4.793 -30.938 -20.859 1 93.12 80 ILE A C 1
ATOM 619 O O . ILE A 1 80 ? 4.996 -29.719 -20.766 1 93.12 80 ILE A O 1
ATOM 623 N N . ASN A 1 81 ? 5.75 -31.734 -21.281 1 91.38 81 ASN A N 1
ATOM 624 C CA . ASN A 1 81 ? 7.105 -31.281 -21.578 1 91.38 81 ASN A CA 1
ATOM 625 C C . ASN A 1 81 ? 7.152 -30.438 -22.844 1 91.38 81 ASN A C 1
ATOM 627 O O . ASN A 1 81 ? 8.125 -29.719 -23.078 1 91.38 81 ASN A O 1
ATOM 631 N N . SER A 1 82 ? 6.18 -30.562 -23.641 1 92.62 82 SER A N 1
ATOM 632 C CA . SER A 1 82 ? 6.109 -29.719 -24.828 1 92.62 82 SER A CA 1
ATOM 633 C C . SER A 1 82 ? 5.891 -28.266 -24.453 1 92.62 82 SER A C 1
ATOM 635 O O . SER A 1 82 ? 6.086 -27.375 -25.281 1 92.62 82 SER A O 1
ATOM 637 N N . CYS A 1 83 ? 5.461 -28.031 -23.234 1 94.19 83 CYS A N 1
ATOM 638 C CA . CYS A 1 83 ? 5.199 -26.672 -22.766 1 94.19 83 CYS A CA 1
ATOM 639 C C . CYS A 1 83 ? 6.465 -26.031 -22.203 1 94.19 83 CYS A C 1
ATOM 641 O O . CYS A 1 83 ? 6.457 -24.859 -21.828 1 94.19 83 CYS A O 1
ATOM 643 N N . GLN A 1 84 ? 7.551 -26.734 -22.25 1 94.19 84 GLN A N 1
ATOM 644 C CA . GLN A 1 84 ? 8.812 -26.188 -21.766 1 94.19 84 GLN A CA 1
ATOM 645 C C . GLN A 1 84 ? 9.266 -25.016 -22.641 1 94.19 84 GLN A C 1
ATOM 647 O O . GLN A 1 84 ? 9.016 -25 -23.844 1 94.19 84 GLN A O 1
ATOM 652 N N . VAL A 1 85 ? 9.969 -24.109 -22.047 1 94.31 85 VAL A N 1
ATOM 653 C CA . VAL A 1 85 ? 10.414 -22.906 -22.734 1 94.31 85 VAL A CA 1
ATOM 654 C C . VAL A 1 85 ? 11.484 -23.281 -23.766 1 94.31 85 VAL A C 1
ATOM 656 O O . VAL A 1 85 ? 11.5 -22.734 -24.875 1 94.31 85 VAL A O 1
ATOM 659 N N . ASP A 1 86 ? 12.391 -24.156 -23.422 1 91.25 86 ASP A N 1
ATOM 660 C CA . ASP A 1 86 ? 13.398 -24.719 -24.328 1 91.25 86 ASP A CA 1
ATOM 661 C C . ASP A 1 86 ? 13.227 -26.219 -24.484 1 91.25 86 ASP A C 1
ATOM 663 O O . ASP A 1 86 ? 13.586 -26.984 -23.594 1 91.25 86 ASP A O 1
ATOM 667 N N . PRO A 1 87 ? 12.68 -26.641 -25.562 1 83.25 87 PRO A N 1
ATOM 668 C CA . PRO A 1 87 ? 12.391 -28.062 -25.766 1 83.25 87 PRO A CA 1
ATOM 669 C C . PRO A 1 87 ? 13.648 -28.906 -25.906 1 83.25 87 PRO A C 1
ATOM 671 O O . PRO A 1 87 ? 13.586 -30.141 -25.812 1 83.25 87 PRO A O 1
ATOM 674 N N . ASN A 1 88 ? 14.727 -28.266 -26.062 1 83.56 88 ASN A N 1
ATOM 675 C CA . ASN A 1 88 ? 15.953 -29 -26.359 1 83.56 88 ASN A CA 1
ATOM 676 C C . ASN A 1 88 ? 16.719 -29.359 -25.094 1 83.56 88 ASN A C 1
ATOM 678 O O . ASN A 1 88 ? 17.719 -30.062 -25.156 1 83.56 88 ASN A O 1
ATOM 682 N N . ILE A 1 89 ? 16.188 -28.891 -24.031 1 85.88 89 ILE A N 1
ATOM 683 C CA . ILE A 1 89 ? 16.984 -29.094 -22.828 1 85.88 89 ILE A CA 1
ATOM 684 C C . ILE A 1 89 ? 16.203 -29.906 -21.812 1 85.88 89 ILE A C 1
ATOM 686 O O . ILE A 1 89 ? 15.039 -29.594 -21.516 1 85.88 89 ILE A O 1
ATOM 690 N N . ASP A 1 90 ? 16.734 -30.906 -21.391 1 88.62 90 ASP A N 1
ATOM 691 C CA . ASP A 1 90 ? 16.328 -31.656 -20.203 1 88.62 90 ASP A CA 1
ATOM 692 C C . ASP A 1 90 ? 17.328 -31.469 -19.062 1 88.62 90 ASP A C 1
ATOM 694 O O . ASP A 1 90 ? 18.328 -32.188 -18.984 1 88.62 90 ASP A O 1
ATOM 698 N N . CYS A 1 91 ? 16.984 -30.672 -18.203 1 88.44 91 CYS A N 1
ATOM 699 C CA . CYS A 1 91 ? 17.922 -30.266 -17.172 1 88.44 91 CYS A CA 1
ATOM 700 C C . CYS A 1 91 ? 18.281 -31.438 -16.266 1 88.44 91 CYS A C 1
ATOM 702 O O . CYS A 1 91 ? 19.406 -31.531 -15.773 1 88.44 91 CYS A O 1
ATOM 704 N N . ALA A 1 92 ? 17.328 -32.25 -16.047 1 85.69 92 ALA A N 1
ATOM 705 C CA . ALA A 1 92 ? 17.609 -33.406 -15.219 1 85.69 92 ALA A CA 1
ATOM 706 C C . ALA A 1 92 ? 18.656 -34.281 -15.875 1 85.69 92 ALA A C 1
ATOM 708 O O . ALA A 1 92 ? 19.562 -34.812 -15.203 1 85.69 92 ALA A O 1
ATOM 709 N N . SER A 1 93 ? 18.641 -34.438 -17.125 1 90.38 93 SER A N 1
ATOM 710 C CA . SER A 1 93 ? 19.547 -35.312 -17.859 1 90.38 93 SER A CA 1
ATOM 711 C C . SER A 1 93 ? 20.969 -34.75 -17.875 1 90.38 93 SER A C 1
ATOM 713 O O . SER A 1 93 ? 21.938 -35.5 -17.969 1 90.38 93 SER A O 1
ATOM 715 N N . ILE A 1 94 ? 21.094 -33.5 -17.688 1 91.12 94 ILE A N 1
ATOM 716 C CA . ILE A 1 94 ? 22.422 -32.938 -17.75 1 91.12 94 ILE A CA 1
ATOM 717 C C . ILE A 1 94 ? 22.859 -32.5 -16.344 1 91.12 94 ILE A C 1
ATOM 719 O O . ILE A 1 94 ? 23.828 -31.766 -16.188 1 91.12 94 ILE A O 1
ATOM 723 N N . GLY A 1 95 ? 22.047 -32.844 -15.383 1 89.19 95 GLY A N 1
ATOM 724 C CA . GLY A 1 95 ? 22.391 -32.594 -13.992 1 89.19 95 GLY A CA 1
ATOM 725 C C . GLY A 1 95 ? 22.234 -31.156 -13.594 1 89.19 95 GLY A C 1
ATOM 726 O O . GLY A 1 95 ? 22.938 -30.672 -12.703 1 89.19 95 GLY A O 1
ATOM 727 N N . GLU A 1 96 ? 21.391 -30.453 -14.297 1 91.56 96 GLU A N 1
ATOM 728 C CA . GLU A 1 96 ? 21.234 -29.031 -14.023 1 91.56 96 GLU A CA 1
ATOM 729 C C . GLU A 1 96 ? 19.812 -28.719 -13.547 1 91.56 96 GLU A C 1
ATOM 731 O O . GLU A 1 96 ? 19.344 -27.578 -13.68 1 91.56 96 GLU A O 1
ATOM 736 N N . ASP A 1 97 ? 19.156 -29.719 -12.992 1 89.5 97 ASP A N 1
ATOM 737 C CA . ASP A 1 97 ? 17.859 -29.5 -12.359 1 89.5 97 ASP A CA 1
ATOM 738 C C . ASP A 1 97 ? 18.016 -28.891 -10.969 1 89.5 97 ASP A C 1
ATOM 740 O O . ASP A 1 97 ? 17.562 -29.453 -9.977 1 89.5 97 ASP A O 1
ATOM 744 N N . ARG A 1 98 ? 18.641 -27.766 -10.977 1 91.56 98 ARG A N 1
ATOM 745 C CA . ARG A 1 98 ? 18.922 -26.984 -9.789 1 91.56 98 ARG A CA 1
ATOM 746 C C . ARG A 1 98 ? 18.734 -25.484 -10.062 1 91.56 98 ARG A C 1
ATOM 748 O O . ARG A 1 98 ? 18.812 -25.062 -11.219 1 91.56 98 ARG A O 1
ATOM 755 N N . ILE A 1 99 ? 18.453 -24.797 -9.055 1 92.56 99 ILE A N 1
ATOM 756 C CA . ILE A 1 99 ? 18.438 -23.344 -9.125 1 92.56 99 ILE A CA 1
ATOM 757 C C . ILE A 1 99 ? 19.75 -22.781 -8.555 1 92.56 99 ILE A C 1
ATOM 759 O O . ILE A 1 99 ? 20.203 -23.234 -7.504 1 92.56 99 ILE A O 1
ATOM 763 N N . VAL A 1 100 ? 20.359 -21.938 -9.289 1 94.5 100 VAL A N 1
ATOM 764 C CA . VAL A 1 100 ? 21.562 -21.219 -8.836 1 94.5 100 VAL A CA 1
ATOM 765 C C . VAL A 1 100 ? 21.25 -19.734 -8.656 1 94.5 100 VAL A C 1
ATOM 767 O O . VAL A 1 100 ? 20.688 -19.109 -9.555 1 94.5 100 VAL A O 1
ATOM 770 N N . LEU A 1 101 ? 21.547 -19.25 -7.496 1 95.94 101 LEU A N 1
ATOM 771 C CA . LEU A 1 101 ? 21.5 -17.812 -7.262 1 95.94 101 LEU A CA 1
ATOM 772 C C . LEU A 1 101 ? 22.891 -17.188 -7.418 1 95.94 101 LEU A C 1
ATOM 774 O O . LEU A 1 101 ? 23.797 -17.469 -6.621 1 95.94 101 LEU A O 1
ATOM 778 N N . TYR A 1 102 ? 23 -16.391 -8.445 1 97.69 102 TYR A N 1
ATOM 779 C CA . TYR A 1 102 ? 24.297 -15.773 -8.75 1 97.69 102 TYR A CA 1
ATOM 780 C C . TYR A 1 102 ? 24.406 -14.406 -8.102 1 97.69 102 TYR A C 1
ATOM 782 O O . TYR A 1 102 ? 23.406 -13.711 -7.918 1 97.69 102 TYR A O 1
ATOM 790 N N . ASN A 1 103 ? 25.656 -14.078 -7.77 1 97.88 103 ASN A N 1
ATOM 791 C CA . ASN A 1 103 ? 25.953 -12.688 -7.453 1 97.88 103 ASN A CA 1
ATOM 792 C C . ASN A 1 103 ? 25.875 -11.797 -8.695 1 97.88 103 ASN A C 1
ATOM 794 O O . ASN A 1 103 ? 26.672 -11.953 -9.625 1 97.88 103 ASN A O 1
ATOM 798 N N . GLY A 1 104 ? 24.984 -10.906 -8.727 1 98.06 104 GLY A N 1
ATOM 799 C CA . GLY A 1 104 ? 24.719 -10.086 -9.906 1 98.06 104 GLY A CA 1
ATOM 800 C C . GLY A 1 104 ? 25.891 -9.219 -10.305 1 98.06 104 GLY A C 1
ATOM 801 O O . GLY A 1 104 ? 25.984 -8.789 -11.453 1 98.06 104 GLY A O 1
ATOM 802 N N . GLN A 1 105 ? 26.766 -8.945 -9.398 1 97.75 105 GLN A N 1
ATOM 803 C CA . GLN A 1 105 ? 27.906 -8.078 -9.656 1 97.75 105 GLN A CA 1
ATOM 804 C C . GLN A 1 105 ? 29.094 -8.891 -10.18 1 97.75 105 GLN A C 1
ATOM 806 O O . GLN A 1 105 ? 29.859 -8.398 -11.016 1 97.75 105 GLN A O 1
ATOM 811 N N . THR A 1 106 ? 29.281 -10.18 -9.758 1 97.62 106 THR A N 1
ATOM 812 C CA . THR A 1 106 ? 30.484 -10.93 -10.078 1 97.62 106 THR A CA 1
ATOM 813 C C . THR A 1 106 ? 30.156 -12.156 -10.922 1 97.62 106 THR A C 1
ATOM 815 O O . THR A 1 106 ? 31.047 -12.758 -11.516 1 97.62 106 THR A O 1
ATOM 818 N N . ARG A 1 107 ? 28.922 -12.602 -10.922 1 97.69 107 ARG A N 1
ATOM 819 C CA . ARG A 1 107 ? 28.422 -13.789 -11.609 1 97.69 107 ARG A CA 1
ATOM 820 C C . ARG A 1 107 ? 28.891 -15.055 -10.906 1 97.69 107 ARG A C 1
ATOM 822 O O . ARG A 1 107 ? 28.688 -16.156 -11.414 1 97.69 107 ARG A O 1
ATOM 829 N N . GLU A 1 108 ? 29.438 -14.906 -9.758 1 97.38 108 GLU A N 1
ATOM 830 C CA . GLU A 1 108 ? 29.781 -16.094 -8.977 1 97.38 108 GLU A CA 1
ATOM 831 C C . GLU A 1 108 ? 28.547 -16.781 -8.43 1 97.38 108 GLU A C 1
ATOM 833 O O . GLU A 1 108 ? 27.578 -16.125 -8.039 1 97.38 108 GLU A O 1
ATOM 838 N N . GLU A 1 109 ? 28.594 -18.078 -8.43 1 96 109 GLU A N 1
ATOM 839 C CA . GLU A 1 109 ? 27.531 -18.828 -7.77 1 96 109 GLU A CA 1
ATOM 840 C C . GLU A 1 109 ? 27.531 -18.562 -6.266 1 96 109 GLU A C 1
ATOM 842 O O . GLU A 1 109 ? 28.5 -18.906 -5.578 1 96 109 GLU A O 1
ATOM 847 N N . ALA A 1 110 ? 26.5 -18 -5.805 1 93.5 110 ALA A N 1
ATOM 848 C CA . ALA A 1 110 ? 26.422 -17.672 -4.383 1 93.5 110 ALA A CA 1
ATOM 849 C C . ALA A 1 110 ? 25.734 -18.781 -3.598 1 93.5 110 ALA A C 1
ATOM 851 O O . ALA A 1 110 ? 26.234 -19.203 -2.549 1 93.5 110 ALA A O 1
ATOM 852 N N . PHE A 1 111 ? 24.594 -19.219 -4.062 1 90.56 111 PHE A N 1
ATOM 853 C CA . PHE A 1 111 ? 23.812 -20.281 -3.445 1 90.56 111 PHE A CA 1
ATOM 854 C C . PHE A 1 111 ? 23.172 -21.172 -4.508 1 90.56 111 PHE A C 1
ATOM 856 O O . PHE A 1 111 ? 22.953 -20.734 -5.641 1 90.56 111 PHE A O 1
ATOM 863 N N . SER A 1 112 ? 22.953 -22.406 -4.184 1 92.44 112 SER A N 1
ATOM 864 C CA . SER A 1 112 ? 22.234 -23.297 -5.09 1 92.44 112 SER A CA 1
ATOM 865 C C . SER A 1 112 ? 21.484 -24.375 -4.32 1 92.44 112 SER A C 1
ATOM 867 O O . SER A 1 112 ? 21.828 -24.688 -3.182 1 92.44 112 SER A O 1
ATOM 869 N N . PHE A 1 113 ? 20.484 -24.844 -4.895 1 89.06 113 PHE A N 1
ATOM 870 C CA . PHE A 1 113 ? 19.703 -25.938 -4.32 1 89.06 113 PHE A CA 1
ATOM 871 C C . PHE A 1 113 ? 19.031 -26.75 -5.418 1 89.06 113 PHE A C 1
ATOM 873 O O . PHE A 1 113 ? 18.703 -26.219 -6.484 1 89.06 113 PHE A O 1
ATOM 880 N N . PRO A 1 114 ? 18.781 -27.969 -5.164 1 88.75 114 PRO A N 1
ATOM 881 C CA . PRO A 1 114 ? 18.203 -28.859 -6.18 1 88.75 114 PRO A CA 1
ATOM 882 C C . PRO A 1 114 ? 16.703 -28.656 -6.355 1 88.75 114 PRO A C 1
ATOM 884 O O . PRO A 1 114 ? 16 -28.312 -5.398 1 88.75 114 PRO A O 1
ATOM 887 N N . ILE A 1 115 ? 16.219 -28.797 -7.504 1 88.38 115 ILE A N 1
ATOM 888 C CA . ILE A 1 115 ? 14.812 -28.922 -7.848 1 88.38 115 ILE A CA 1
ATOM 889 C C . ILE A 1 115 ? 14.602 -30.094 -8.789 1 88.38 115 ILE A C 1
ATOM 891 O O . ILE A 1 115 ? 14.469 -29.922 -10 1 88.38 115 ILE A O 1
ATOM 895 N N . PRO A 1 116 ? 14.469 -31.234 -8.195 1 86.06 116 PRO A N 1
ATOM 896 C CA . PRO A 1 116 ? 14.492 -32.469 -9.008 1 86.06 116 PRO A CA 1
ATOM 897 C C . PRO A 1 116 ? 13.359 -32.5 -10.023 1 86.06 116 PRO A C 1
ATOM 899 O O . PRO A 1 116 ? 12.195 -32.344 -9.664 1 86.06 116 PRO A O 1
ATOM 902 N N . LYS A 1 117 ? 13.758 -32.688 -11.266 1 85 117 LYS A N 1
ATOM 903 C CA . LYS A 1 117 ? 12.867 -32.938 -12.398 1 85 117 LYS A CA 1
ATOM 904 C C . LYS A 1 117 ? 12.07 -31.672 -12.727 1 85 117 LYS A C 1
ATOM 906 O O . LYS A 1 117 ? 11.062 -31.734 -13.438 1 85 117 LYS A O 1
ATOM 911 N N . ALA A 1 118 ? 12.539 -30.609 -12.211 1 89.31 118 ALA A N 1
ATOM 912 C CA . ALA A 1 118 ? 11.859 -29.344 -12.469 1 89.31 118 ALA A CA 1
ATOM 913 C C . ALA A 1 118 ? 11.961 -28.953 -13.945 1 89.31 118 ALA A C 1
ATOM 915 O O . ALA A 1 118 ? 12.938 -29.312 -14.617 1 89.31 118 ALA A O 1
ATOM 916 N N . ARG A 1 119 ? 10.938 -28.312 -14.414 1 91.75 119 ARG A N 1
ATOM 917 C CA . ARG A 1 119 ? 10.898 -27.766 -15.773 1 91.75 119 ARG A CA 1
ATOM 918 C C . ARG A 1 119 ? 10.43 -26.328 -15.773 1 91.75 119 ARG A C 1
ATOM 920 O O . ARG A 1 119 ? 9.539 -25.953 -15.008 1 91.75 119 ARG A O 1
ATOM 927 N N . GLU A 1 120 ? 11.086 -25.594 -16.578 1 94.75 120 GLU A N 1
ATOM 928 C CA . GLU A 1 120 ? 10.602 -24.234 -16.828 1 94.75 120 GLU A CA 1
ATOM 929 C C . GLU A 1 120 ? 9.5 -24.219 -17.875 1 94.75 120 GLU A C 1
ATOM 931 O O . GLU A 1 120 ? 9.742 -24.594 -19.031 1 94.75 120 GLU A O 1
ATOM 936 N N . ILE A 1 121 ? 8.32 -23.781 -17.422 1 95.06 121 ILE A N 1
ATOM 937 C CA . ILE A 1 121 ? 7.133 -23.969 -18.25 1 95.06 121 ILE A CA 1
ATOM 938 C C . ILE A 1 121 ? 6.641 -22.625 -18.766 1 95.06 121 ILE A C 1
ATOM 940 O O . ILE A 1 121 ? 6.598 -21.641 -18.016 1 95.06 121 ILE A O 1
ATOM 944 N N . ASN A 1 122 ? 6.32 -22.625 -20.062 1 95.88 122 ASN A N 1
ATOM 945 C CA . ASN A 1 122 ? 5.652 -21.484 -20.703 1 95.88 122 ASN A CA 1
ATOM 946 C C . ASN A 1 122 ? 4.168 -21.453 -20.344 1 95.88 122 ASN A C 1
ATOM 948 O O . ASN A 1 122 ? 3.418 -22.359 -20.719 1 95.88 122 ASN A O 1
ATOM 952 N N . ILE A 1 123 ? 3.729 -20.422 -19.766 1 94.69 123 ILE A N 1
ATOM 953 C CA . ILE A 1 123 ? 2.385 -20.375 -19.188 1 94.69 123 ILE A CA 1
ATOM 954 C C . ILE A 1 123 ? 1.349 -20.406 -20.312 1 94.69 123 ILE A C 1
ATOM 956 O O . ILE A 1 123 ? 0.273 -20.984 -20.156 1 94.69 123 ILE A O 1
ATOM 960 N N . ARG A 1 124 ? 1.602 -19.75 -21.422 1 93.44 124 ARG A N 1
ATOM 961 C CA . ARG A 1 124 ? 0.665 -19.734 -22.531 1 93.44 124 ARG A CA 1
ATOM 962 C C . ARG A 1 124 ? 0.497 -21.125 -23.141 1 93.44 124 ARG A C 1
ATOM 964 O O . ARG A 1 124 ? -0.625 -21.547 -23.422 1 93.44 124 ARG A O 1
ATOM 971 N N . ARG A 1 125 ? 1.588 -21.75 -23.328 1 94.38 125 ARG A N 1
ATOM 972 C CA . ARG A 1 125 ? 1.533 -23.109 -23.875 1 94.38 125 ARG A CA 1
ATOM 973 C C . ARG A 1 125 ? 0.812 -24.062 -22.922 1 94.38 125 ARG A C 1
ATOM 975 O O . ARG A 1 125 ? 0.031 -24.906 -23.359 1 94.38 125 ARG A O 1
ATOM 982 N N . LEU A 1 126 ? 1.111 -23.906 -21.672 1 96 126 LEU A N 1
ATOM 983 C CA . LEU A 1 126 ? 0.454 -24.766 -20.688 1 96 126 LEU A CA 1
ATOM 984 C C . LEU A 1 126 ? -1.051 -24.516 -20.672 1 96 126 LEU A C 1
ATOM 986 O O . LEU A 1 126 ? -1.84 -25.453 -20.562 1 96 126 LEU A O 1
ATOM 990 N N . ARG A 1 127 ? -1.416 -23.281 -20.688 1 95.25 127 ARG A N 1
ATOM 991 C CA . ARG A 1 127 ? -2.832 -22.938 -20.703 1 95.25 127 ARG A CA 1
ATOM 992 C C . ARG A 1 127 ? -3.547 -23.578 -21.891 1 95.25 127 ARG A C 1
ATOM 994 O O . ARG A 1 127 ? -4.641 -24.125 -21.734 1 95.25 127 ARG A O 1
ATOM 1001 N N . VAL A 1 128 ? -2.969 -23.484 -23.062 1 95.5 128 VAL A N 1
ATOM 1002 C CA . VAL A 1 128 ? -3.549 -24.062 -24.266 1 95.5 128 VAL A CA 1
ATOM 1003 C C . VAL A 1 128 ? -3.668 -25.578 -24.109 1 95.5 128 VAL A C 1
ATOM 1005 O O . VAL A 1 128 ? -4.715 -26.156 -24.422 1 95.5 128 VAL A O 1
ATOM 1008 N N . LEU A 1 129 ? -2.625 -26.156 -23.625 1 96.62 129 LEU A N 1
ATOM 1009 C CA . LEU A 1 129 ? -2.621 -27.594 -23.438 1 96.62 129 LEU A CA 1
ATOM 1010 C C . LEU A 1 129 ? -3.721 -28.016 -22.469 1 96.62 129 LEU A C 1
ATOM 1012 O O . LEU A 1 129 ? -4.477 -28.953 -22.734 1 96.62 129 LEU A O 1
ATOM 1016 N N . CYS A 1 130 ? -3.803 -27.297 -21.344 1 96.94 130 CYS A N 1
ATOM 1017 C CA . CYS A 1 130 ? -4.742 -27.672 -20.281 1 96.94 130 CYS A CA 1
ATOM 1018 C C . CYS A 1 130 ? -6.18 -27.422 -20.719 1 96.94 130 CYS A C 1
ATOM 1020 O O . CYS A 1 130 ? -7.109 -28.016 -20.188 1 96.94 130 CYS A O 1
ATOM 1022 N N . ALA A 1 131 ? -6.387 -26.547 -21.656 1 97.25 131 ALA A N 1
ATOM 1023 C CA . ALA A 1 131 ? -7.734 -26.219 -22.109 1 97.25 131 ALA A CA 1
ATOM 1024 C C . ALA A 1 131 ? -8.25 -27.25 -23.094 1 97.25 131 ALA A C 1
ATOM 1026 O O . ALA A 1 131 ? -9.453 -27.312 -23.359 1 97.25 131 ALA A O 1
ATOM 1027 N N . GLU A 1 132 ? -7.352 -28.016 -23.656 1 97.38 132 GLU A N 1
ATOM 1028 C CA . GLU A 1 132 ? -7.75 -29.016 -24.625 1 97.38 132 GLU A CA 1
ATOM 1029 C C . GLU A 1 132 ? -8.75 -30 -24.031 1 97.38 132 GLU A C 1
ATOM 1031 O O . GLU A 1 132 ? -8.57 -30.484 -22.922 1 97.38 132 GLU A O 1
ATOM 1036 N N . GLY A 1 133 ? -9.812 -30.25 -24.812 1 97.06 133 GLY A N 1
ATOM 1037 C CA . GLY A 1 133 ? -10.812 -31.219 -24.406 1 97.06 133 GLY A CA 1
ATOM 1038 C C . GLY A 1 133 ? -11.859 -30.641 -23.469 1 97.06 133 GLY A C 1
ATOM 1039 O O . GLY A 1 133 ? -12.766 -31.344 -23.016 1 97.06 133 GLY A O 1
ATOM 1040 N N . LEU A 1 134 ? -11.711 -29.297 -23.156 1 98.06 134 LEU A N 1
ATOM 1041 C CA . LEU A 1 134 ? -12.672 -28.641 -22.281 1 98.06 134 LEU A CA 1
ATOM 1042 C C . LEU A 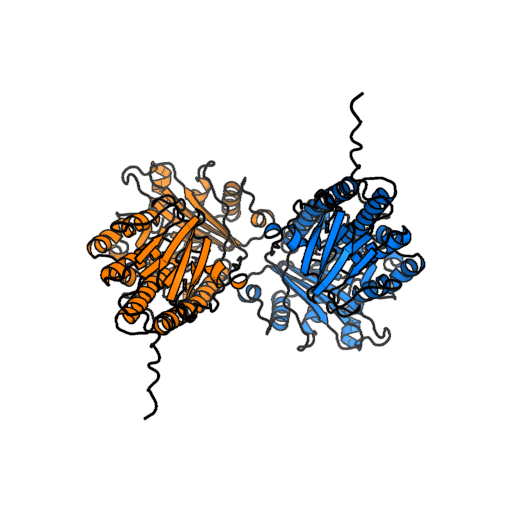1 134 ? -13.516 -27.641 -23.062 1 98.06 134 LEU A C 1
ATOM 1044 O O . LEU A 1 134 ? -13.031 -27.016 -24.016 1 98.06 134 LEU A O 1
ATOM 1048 N N . HIS A 1 135 ? -14.734 -27.547 -22.75 1 98.06 135 HIS A N 1
ATOM 1049 C CA . HIS A 1 135 ? -15.594 -26.484 -23.25 1 98.06 135 HIS A CA 1
ATOM 1050 C C . HIS A 1 135 ? -15.586 -25.281 -22.297 1 98.06 135 HIS A C 1
ATOM 1052 O O . HIS A 1 135 ? -16.453 -25.172 -21.438 1 98.06 135 HIS A O 1
ATOM 1058 N N . VAL A 1 136 ? -14.703 -24.375 -22.547 1 98.06 136 VAL A N 1
ATOM 1059 C CA . VAL A 1 136 ? -14.578 -23.188 -21.719 1 98.06 136 VAL A CA 1
ATOM 1060 C C . VAL A 1 136 ? -15.477 -22.062 -22.266 1 98.06 136 VAL A C 1
ATOM 1062 O O . VAL A 1 136 ? -15.469 -21.797 -23.469 1 98.06 136 VAL A O 1
ATOM 1065 N N . HIS A 1 137 ? -16.281 -21.469 -21.391 1 98.31 137 HIS A N 1
ATOM 1066 C CA . HIS A 1 137 ? -17.047 -20.281 -21.766 1 98.31 137 HIS A CA 1
ATOM 1067 C C . HIS A 1 137 ? -16.203 -19.016 -21.625 1 98.31 137 HIS A C 1
ATOM 1069 O O . HIS A 1 137 ? -16.125 -18.438 -20.547 1 98.31 137 HIS A O 1
ATOM 1075 N N . TYR A 1 138 ? -15.648 -18.562 -22.75 1 96.69 138 TYR A N 1
ATOM 1076 C CA . TYR A 1 138 ? -14.797 -17.375 -22.75 1 96.69 138 TYR A CA 1
ATOM 1077 C C . TYR A 1 138 ? -15.633 -16.109 -22.844 1 96.69 138 TYR A C 1
ATOM 1079 O O . TYR A 1 138 ? -16.828 -16.156 -23.172 1 96.69 138 TYR A O 1
ATOM 1087 N N . GLY A 1 139 ? -15.016 -15.008 -22.469 1 96 139 GLY A N 1
ATOM 1088 C CA . GLY A 1 139 ? -15.695 -13.727 -22.5 1 96 139 GLY A CA 1
ATOM 1089 C C . GLY A 1 139 ? -16.703 -13.547 -21.391 1 96 139 GLY A C 1
ATOM 1090 O O . GLY A 1 139 ? -17.641 -12.758 -21.5 1 96 139 GLY A O 1
ATOM 1091 N N . LYS A 1 140 ? -16.578 -14.383 -20.375 1 97.25 140 LYS A N 1
ATOM 1092 C CA . LYS A 1 140 ? -17.484 -14.359 -19.234 1 97.25 140 LYS A CA 1
ATOM 1093 C C . LYS A 1 140 ? -16.797 -13.828 -17.984 1 97.25 140 LYS A C 1
ATOM 1095 O O . LYS A 1 140 ? -16.219 -14.602 -17.219 1 97.25 140 LYS A O 1
ATOM 1100 N N . LYS A 1 141 ? -16.984 -12.57 -17.781 1 97 141 LYS A N 1
ATOM 1101 C CA . LYS A 1 141 ? -16.391 -11.938 -16.609 1 97 141 LYS A CA 1
ATOM 1102 C C . LYS A 1 141 ? -17.312 -12.055 -15.398 1 97 141 LYS A C 1
ATOM 1104 O O . LYS A 1 141 ? -18.469 -11.594 -15.438 1 97 141 LYS A O 1
ATOM 1109 N N . PHE A 1 142 ? -16.844 -12.648 -14.328 1 98.12 142 PHE A N 1
ATOM 1110 C CA . PHE A 1 142 ? -17.594 -12.812 -13.102 1 98.12 142 PHE A CA 1
ATOM 1111 C C . PHE A 1 142 ? -18 -11.461 -12.523 1 98.12 142 PHE A C 1
ATOM 1113 O O . PHE A 1 142 ? -17.172 -10.547 -12.461 1 98.12 142 PHE A O 1
ATOM 1120 N N . ALA A 1 143 ? -19.203 -11.383 -12.07 1 97.44 143 ALA A N 1
ATOM 1121 C CA . ALA A 1 143 ? -19.688 -10.141 -11.477 1 97.44 143 ALA A CA 1
ATOM 1122 C C . ALA A 1 143 ? -20.016 -10.32 -10 1 97.44 143 ALA A C 1
ATOM 1124 O O . ALA A 1 143 ? -19.516 -9.594 -9.148 1 97.44 143 ALA A O 1
ATOM 1125 N N . ARG A 1 144 ? -20.859 -11.289 -9.688 1 97.38 144 ARG A N 1
ATOM 1126 C CA . ARG A 1 144 ? -21.312 -11.57 -8.336 1 97.38 144 ARG A CA 1
ATOM 1127 C C . ARG A 1 144 ? -21.953 -12.945 -8.25 1 97.38 144 ARG A C 1
ATOM 1129 O O . ARG A 1 144 ? -22.172 -13.602 -9.273 1 97.38 144 ARG A O 1
ATOM 1136 N N . PHE A 1 145 ? -22.266 -13.414 -7.031 1 98.38 145 PHE A N 1
ATOM 1137 C CA . PHE A 1 145 ? -23.031 -14.641 -6.867 1 98.38 145 PHE A CA 1
ATOM 1138 C C . PHE A 1 145 ? -24.188 -14.43 -5.895 1 98.38 145 PHE A C 1
ATOM 1140 O O . PHE A 1 145 ? -24.203 -13.453 -5.141 1 98.38 145 PHE A O 1
ATOM 1147 N N . GLU A 1 146 ? -25.156 -15.242 -5.984 1 97.81 146 GLU A N 1
ATOM 1148 C CA . GLU A 1 146 ? -26.297 -15.32 -5.059 1 97.81 146 GLU A CA 1
ATOM 1149 C C . GLU A 1 146 ? -26.547 -16.75 -4.617 1 97.81 146 GLU A C 1
ATOM 1151 O O . GLU A 1 146 ? -26.406 -17.688 -5.41 1 97.81 146 GLU A O 1
ATOM 1156 N N . ILE A 1 147 ? -26.938 -16.875 -3.393 1 97.44 147 ILE A N 1
ATOM 1157 C CA . ILE A 1 147 ? -27.25 -18.203 -2.865 1 97.44 147 ILE A CA 1
ATOM 1158 C C . ILE A 1 147 ? -28.688 -18.578 -3.203 1 97.44 147 ILE A C 1
ATOM 1160 O O . ILE A 1 147 ? -29.609 -17.766 -3.021 1 97.44 147 ILE A O 1
ATOM 1164 N N . LEU A 1 148 ? -28.812 -19.719 -3.791 1 96.44 148 LEU A N 1
ATOM 1165 C CA . LEU A 1 148 ? -30.141 -20.234 -4.098 1 96.44 148 LEU A CA 1
ATOM 1166 C C . LEU A 1 148 ? -30.734 -20.938 -2.885 1 96.44 148 LEU A C 1
ATOM 1168 O O . LEU A 1 148 ? -30.031 -21.641 -2.158 1 96.44 148 LEU A O 1
ATOM 1172 N N . LYS A 1 149 ? -32.031 -20.625 -2.686 1 95.19 149 LYS A N 1
ATOM 1173 C CA . LYS A 1 149 ? -32.719 -21.219 -1.557 1 95.19 149 LYS A CA 1
ATOM 1174 C C . LYS A 1 149 ? -34 -21.906 -2.014 1 95.19 149 LYS A C 1
ATOM 1176 O O . LYS A 1 149 ? -34.594 -21.531 -3.045 1 95.19 149 LYS A O 1
ATOM 1181 N N . ASP A 1 150 ? -34.344 -22.969 -1.349 1 92.94 150 ASP A N 1
ATOM 1182 C CA . ASP A 1 150 ? -35.656 -23.609 -1.629 1 92.94 150 ASP A CA 1
ATOM 1183 C C . ASP A 1 150 ? -36.781 -22.875 -0.92 1 92.94 150 ASP A C 1
ATOM 1185 O O . ASP A 1 150 ? -36.562 -21.797 -0.346 1 92.94 150 ASP A O 1
ATOM 1189 N N . GLU A 1 151 ? -37.969 -23.438 -0.987 1 92.38 151 GLU A N 1
ATOM 1190 C CA . GLU A 1 151 ? -39.156 -22.812 -0.456 1 92.38 151 GLU A CA 1
ATOM 1191 C C . GLU A 1 151 ? -39.094 -22.672 1.062 1 92.38 151 GLU A C 1
ATOM 1193 O O . GLU A 1 151 ? -39.781 -21.844 1.65 1 92.38 151 GLU A O 1
ATOM 1198 N N . HIS A 1 152 ? -38.25 -23.516 1.742 1 93.38 152 HIS A N 1
ATOM 1199 C CA . HIS A 1 152 ? -38.125 -23.516 3.197 1 93.38 152 HIS A CA 1
ATOM 1200 C C . HIS A 1 152 ? -36.938 -22.703 3.658 1 93.38 152 HIS A C 1
ATOM 1202 O O . HIS A 1 152 ? -36.656 -22.641 4.855 1 93.38 152 HIS A O 1
ATOM 1208 N N . GLY A 1 153 ? -36.188 -22.172 2.729 1 90.94 153 GLY A N 1
ATOM 1209 C CA . GLY A 1 153 ? -35.062 -21.281 3.076 1 90.94 153 GLY A CA 1
ATOM 1210 C C . GLY A 1 153 ? -33.75 -21.984 3.129 1 90.94 153 GLY A C 1
ATOM 1211 O O . GLY A 1 153 ? -32.719 -21.359 3.395 1 90.94 153 GLY A O 1
ATOM 1212 N N . ALA A 1 154 ? -33.844 -23.297 2.9 1 90.81 154 ALA A N 1
ATOM 1213 C CA . ALA A 1 154 ? -32.562 -24.047 2.914 1 90.81 154 ALA A CA 1
ATOM 1214 C C . ALA A 1 154 ? -31.734 -23.734 1.676 1 90.81 154 ALA A C 1
ATOM 1216 O O . ALA A 1 154 ? -32.281 -23.625 0.571 1 90.81 154 ALA A O 1
ATOM 1217 N N . LYS A 1 155 ? -30.469 -23.562 1.853 1 93.62 155 LYS A N 1
ATOM 1218 C CA . LYS A 1 155 ? -29.562 -23.266 0.749 1 93.62 155 LYS A CA 1
ATOM 1219 C C . LYS A 1 155 ? -29.391 -24.484 -0.165 1 93.62 155 LYS A C 1
ATOM 1221 O O . LYS A 1 155 ? -29.047 -25.578 0.299 1 93.62 155 LYS A O 1
ATOM 1226 N N . THR A 1 156 ? -29.656 -24.281 -1.473 1 92.88 156 THR A N 1
ATOM 1227 C CA . THR A 1 156 ? -29.656 -25.406 -2.4 1 92.88 156 THR A CA 1
ATOM 1228 C C . THR A 1 156 ? -28.562 -25.266 -3.445 1 92.88 156 THR A C 1
ATOM 1230 O O . THR A 1 156 ? -28.172 -26.234 -4.09 1 92.88 156 THR A O 1
ATOM 1233 N N . GLY A 1 157 ? -28.156 -24.031 -3.627 1 96.19 157 GLY A N 1
ATOM 1234 C CA . GLY A 1 157 ? -27.141 -23.828 -4.652 1 96.19 157 GLY A CA 1
ATOM 1235 C C . GLY A 1 157 ? -26.641 -22.391 -4.734 1 96.19 157 GLY A C 1
ATOM 1236 O O . GLY A 1 157 ? -26.828 -21.609 -3.797 1 96.19 157 GLY A O 1
ATOM 1237 N N . VAL A 1 158 ? -25.875 -22.156 -5.777 1 98 158 VAL A N 1
ATOM 1238 C CA . VAL A 1 158 ? -25.312 -20.828 -6.012 1 98 158 VAL A CA 1
ATOM 1239 C C . VAL A 1 158 ? -25.547 -20.406 -7.465 1 98 158 VAL A C 1
ATOM 1241 O O . VAL A 1 158 ? -25.453 -21.234 -8.375 1 98 158 VAL A O 1
ATOM 1244 N N . ARG A 1 159 ? -26.031 -19.234 -7.672 1 98.25 159 ARG A N 1
ATOM 1245 C CA . ARG A 1 159 ? -26.141 -18.625 -8.992 1 98.25 159 ARG A CA 1
ATOM 1246 C C . ARG A 1 159 ? -25.016 -17.609 -9.211 1 98.25 159 ARG A C 1
ATOM 1248 O O . ARG A 1 159 ? -24.859 -16.656 -8.43 1 98.25 159 ARG A O 1
ATOM 1255 N N . VAL A 1 160 ? -24.234 -17.812 -10.281 1 98.75 160 VAL A N 1
ATOM 1256 C CA . VAL A 1 160 ? -23.141 -16.906 -10.633 1 98.75 160 VAL A CA 1
ATOM 1257 C C . VAL A 1 160 ? -23.594 -15.984 -11.766 1 98.75 160 VAL A C 1
ATOM 1259 O O . VAL A 1 160 ? -24.141 -16.438 -12.766 1 98.75 160 VAL A O 1
ATOM 1262 N N . PHE A 1 161 ? -23.344 -14.734 -11.555 1 98.62 161 PHE A N 1
ATOM 1263 C CA . PHE A 1 161 ? -23.703 -13.734 -12.562 1 98.62 161 PHE A CA 1
ATOM 1264 C C . PHE A 1 161 ? -22.453 -13.203 -13.25 1 98.62 161 PHE A C 1
ATOM 1266 O O . PHE A 1 161 ? -21.422 -12.992 -12.602 1 98.62 161 PHE A O 1
ATOM 1273 N N . PHE A 1 162 ? -22.625 -12.953 -14.547 1 98.44 162 PHE A N 1
ATOM 1274 C CA . PHE A 1 162 ? -21.547 -12.375 -15.336 1 98.44 162 PHE A CA 1
ATOM 1275 C C . PHE A 1 162 ? -21.875 -10.953 -15.758 1 98.44 162 PHE A C 1
ATOM 1277 O O . PHE A 1 162 ? -23.047 -10.555 -15.742 1 98.44 162 PHE A O 1
ATOM 1284 N N . GLU A 1 163 ? -20.875 -10.219 -16.062 1 96.62 163 GLU A N 1
ATOM 1285 C CA . GLU A 1 163 ? -21.047 -8.805 -16.375 1 96.62 163 GLU A CA 1
ATOM 1286 C C . GLU A 1 163 ? -21.922 -8.617 -17.609 1 96.62 163 GLU A C 1
ATOM 1288 O O . GLU A 1 163 ? -22.562 -7.574 -17.766 1 96.62 163 GLU A O 1
ATOM 1293 N N . ASP A 1 164 ? -22 -9.633 -18.5 1 96.44 164 ASP A N 1
ATOM 1294 C CA . ASP A 1 164 ? -22.812 -9.516 -19.703 1 96.44 164 ASP A CA 1
ATOM 1295 C C . ASP A 1 164 ? -24.281 -9.781 -19.406 1 96.44 164 ASP A C 1
ATOM 1297 O O . ASP A 1 164 ? -25.109 -9.797 -20.328 1 96.44 164 ASP A O 1
ATOM 1301 N N . GLY A 1 165 ? -24.578 -10.07 -18.156 1 96.19 165 GLY A N 1
ATOM 1302 C CA . GLY A 1 165 ? -25.969 -10.242 -17.734 1 96.19 165 GLY A CA 1
ATOM 1303 C C . GLY A 1 165 ? -26.391 -11.695 -17.656 1 96.19 165 GLY A C 1
ATOM 1304 O O . GLY A 1 165 ? -27.422 -12.016 -17.047 1 96.19 165 GLY A O 1
ATOM 1305 N N . SER A 1 166 ? -25.609 -12.586 -18.203 1 98.12 166 SER A N 1
ATOM 1306 C CA . SER A 1 166 ? -25.938 -14.008 -18.141 1 98.12 166 SER A CA 1
ATOM 1307 C C . SER A 1 166 ? -25.625 -14.578 -16.766 1 98.12 166 SER A C 1
ATOM 1309 O O . SER A 1 166 ? -25 -13.914 -15.938 1 98.12 166 SER A O 1
ATOM 1311 N N . SER A 1 167 ? -26.141 -15.68 -16.516 1 98.56 167 SER A N 1
ATOM 1312 C CA . SER A 1 167 ? -25.906 -16.344 -15.242 1 98.56 167 SER A CA 1
ATOM 1313 C C . SER A 1 167 ? -25.859 -17.859 -15.414 1 98.56 167 SER A C 1
ATOM 1315 O O . SER A 1 167 ? -26.234 -18.391 -16.453 1 98.56 167 SER A O 1
ATOM 1317 N N . GLU A 1 168 ? -25.312 -18.609 -14.477 1 98.5 168 GLU A N 1
ATOM 1318 C CA . GLU A 1 168 ? -25.234 -20.062 -14.406 1 98.5 168 GLU A CA 1
ATOM 1319 C C . GLU A 1 168 ? -25.484 -20.562 -12.992 1 98.5 168 GLU A C 1
ATOM 1321 O O . GLU A 1 168 ? -25 -19.984 -12.023 1 98.5 168 GLU A O 1
ATOM 1326 N N . ASP A 1 169 ? -26.297 -21.609 -12.898 1 97.94 169 ASP A N 1
ATOM 1327 C CA . ASP A 1 169 ? -26.594 -22.203 -11.602 1 97.94 169 ASP A CA 1
ATOM 1328 C C . ASP A 1 169 ? -25.719 -23.453 -11.359 1 97.94 169 ASP A C 1
ATOM 1330 O O . ASP A 1 169 ? -25.438 -24.203 -12.289 1 97.94 169 ASP A O 1
ATOM 1334 N N . GLY A 1 170 ? -25.312 -23.625 -10.156 1 98 170 GLY A N 1
ATOM 1335 C CA . GLY A 1 170 ? -24.594 -24.812 -9.711 1 98 170 GLY A CA 1
ATOM 1336 C C . GLY A 1 170 ? -24.75 -25.094 -8.227 1 98 170 GLY A C 1
ATOM 1337 O O . GLY A 1 170 ? -25.516 -24.406 -7.547 1 98 170 GLY A O 1
ATOM 1338 N N . THR A 1 171 ? -24.156 -26.141 -7.793 1 97.44 171 THR A N 1
ATOM 1339 C CA . THR A 1 171 ? -24.203 -26.5 -6.379 1 97.44 171 THR A CA 1
ATOM 1340 C C . THR A 1 171 ? -23.094 -25.797 -5.605 1 97.44 171 THR A C 1
ATOM 1342 O O . THR A 1 171 ? -23.281 -25.422 -4.445 1 97.44 171 THR A O 1
ATOM 1345 N N . VAL A 1 172 ? -21.938 -25.656 -6.227 1 98.25 172 VAL A N 1
ATOM 1346 C CA . VAL A 1 172 ? -20.75 -25.016 -5.641 1 98.25 172 VAL A CA 1
ATOM 1347 C C . VAL A 1 172 ? -20.016 -24.219 -6.711 1 98.25 172 VAL A C 1
ATOM 1349 O O . VAL A 1 172 ? -19.953 -24.625 -7.871 1 98.25 172 VAL A O 1
ATOM 1352 N N . ALA A 1 173 ? -19.547 -23.016 -6.352 1 98.81 173 ALA A N 1
ATOM 1353 C CA . ALA A 1 173 ? -18.719 -22.188 -7.219 1 98.81 173 ALA A CA 1
ATOM 1354 C C . ALA A 1 173 ? -17.312 -22.031 -6.629 1 98.81 173 ALA A C 1
ATOM 1356 O O . ALA A 1 173 ? -17.156 -21.719 -5.445 1 98.81 173 ALA A O 1
ATOM 1357 N N . VAL A 1 174 ? -16.312 -22.25 -7.449 1 98.88 174 VAL A N 1
ATOM 1358 C CA . VAL A 1 174 ? -14.93 -22.094 -6.996 1 98.88 174 VAL A CA 1
ATOM 1359 C C . VAL A 1 174 ? -14.234 -21.016 -7.82 1 98.88 174 VAL A C 1
ATOM 1361 O O . VAL A 1 174 ? -14.234 -21.062 -9.055 1 98.88 174 VAL A O 1
ATOM 1364 N N . GLY A 1 175 ? -13.734 -20 -7.098 1 98.75 175 GLY A N 1
ATOM 1365 C CA . GLY A 1 175 ? -12.938 -18.969 -7.754 1 98.75 175 GLY A CA 1
ATOM 1366 C C . GLY A 1 175 ? -11.5 -19.391 -7.973 1 98.75 175 GLY A C 1
ATOM 1367 O O . GLY A 1 175 ? -10.75 -19.594 -7.012 1 98.75 175 GLY A O 1
ATOM 1368 N N . VAL A 1 176 ? -11.078 -19.531 -9.188 1 98.31 176 VAL A N 1
ATOM 1369 C CA . VAL A 1 176 ? -9.695 -19.766 -9.609 1 98.31 176 VAL A CA 1
ATOM 1370 C C . VAL A 1 176 ? -9.242 -18.656 -10.539 1 98.31 176 VAL A C 1
ATOM 1372 O O . VAL A 1 176 ? -8.648 -18.906 -11.586 1 98.31 176 VAL A O 1
ATOM 1375 N N . ASP A 1 177 ? -9.586 -17.453 -10.203 1 96.88 177 ASP A N 1
ATOM 1376 C CA . ASP A 1 177 ? -9.461 -16.344 -11.133 1 96.88 177 ASP A CA 1
ATOM 1377 C C . ASP A 1 177 ? -8.258 -15.461 -10.781 1 96.88 177 ASP A C 1
ATOM 1379 O O . ASP A 1 177 ? -8.234 -14.273 -11.117 1 96.88 177 ASP A O 1
ATOM 1383 N N . GLY A 1 178 ? -7.379 -15.961 -10.094 1 94.25 178 GLY A N 1
ATOM 1384 C CA . GLY A 1 178 ? -6.035 -15.414 -10.039 1 94.25 178 GLY A CA 1
ATOM 1385 C C . GLY A 1 178 ? -5.855 -14.375 -8.945 1 94.25 178 GLY A C 1
ATOM 1386 O O . GLY A 1 178 ? -6.668 -14.289 -8.023 1 94.25 178 GLY A O 1
ATOM 1387 N N . ALA A 1 179 ? -4.773 -13.648 -9.07 1 93 179 ALA A N 1
ATOM 1388 C CA . ALA A 1 179 ? -4.277 -12.75 -8.031 1 93 179 ALA A CA 1
ATOM 1389 C C . ALA A 1 179 ? -5.148 -11.5 -7.914 1 93 179 ALA A C 1
ATOM 1391 O O . ALA A 1 179 ? -5.039 -10.742 -6.949 1 93 179 ALA A O 1
ATOM 1392 N N . MET A 1 180 ? -5.973 -11.258 -8.859 1 92.31 180 MET A N 1
ATOM 1393 C CA . MET A 1 180 ? -6.938 -10.164 -8.812 1 92.31 180 MET A CA 1
ATOM 1394 C C . MET A 1 180 ? -8.367 -10.695 -8.766 1 92.31 180 MET A C 1
ATOM 1396 O O . MET A 1 180 ? -9.25 -10.148 -9.422 1 92.31 180 MET A O 1
ATOM 1400 N N . SER A 1 181 ? -8.531 -11.625 -8.039 1 96.19 181 SER A N 1
ATOM 1401 C CA . SER A 1 181 ? -9.758 -12.414 -8.016 1 96.19 181 SER A CA 1
ATOM 1402 C C . SER A 1 181 ? -10.953 -11.57 -7.594 1 96.19 181 SER A C 1
ATOM 1404 O O . SER A 1 181 ? -11 -11.055 -6.473 1 96.19 181 SER A O 1
ATOM 1406 N N . LYS A 1 182 ? -11.922 -11.508 -8.43 1 96.56 182 LYS A N 1
ATOM 1407 C CA . LYS A 1 182 ? -13.203 -10.891 -8.102 1 96.56 182 LYS A CA 1
ATOM 1408 C C . LYS A 1 182 ? -14.031 -11.781 -7.184 1 96.56 182 LYS A C 1
ATOM 1410 O O . LYS A 1 182 ? -14.805 -11.289 -6.359 1 96.56 182 LYS A O 1
ATOM 1415 N N . MET A 1 183 ? -13.898 -13.078 -7.348 1 97.5 183 MET A N 1
ATOM 1416 C CA . MET A 1 183 ? -14.578 -14.008 -6.449 1 97.5 183 MET A CA 1
ATOM 1417 C C . MET A 1 183 ? -14.141 -13.781 -5.004 1 97.5 183 MET A C 1
ATOM 1419 O O . MET A 1 183 ? -14.984 -13.711 -4.105 1 97.5 183 MET A O 1
ATOM 1423 N N . ARG A 1 184 ? -12.883 -13.641 -4.844 1 97.5 184 ARG A N 1
ATOM 1424 C CA . ARG A 1 184 ? -12.375 -13.367 -3.506 1 97.5 184 ARG A CA 1
ATOM 1425 C C . ARG A 1 184 ? -12.977 -12.086 -2.941 1 97.5 184 ARG A C 1
ATOM 1427 O O . ARG A 1 184 ? -13.391 -12.047 -1.78 1 97.5 184 ARG A O 1
ATOM 1434 N N . GLN A 1 185 ? -12.961 -11.07 -3.746 1 95 185 GLN A N 1
ATOM 1435 C CA . GLN A 1 185 ? -13.523 -9.789 -3.334 1 95 185 GLN A CA 1
ATOM 1436 C C . GLN A 1 185 ? -14.992 -9.93 -2.949 1 95 185 GLN A C 1
ATOM 1438 O O . GLN A 1 185 ? -15.453 -9.297 -1.995 1 95 185 GLN A O 1
ATOM 1443 N N . SER A 1 186 ? -15.688 -10.742 -3.682 1 96.38 186 SER A N 1
ATOM 1444 C CA . SER A 1 186 ? -17.109 -10.953 -3.424 1 96.38 186 SER A CA 1
ATOM 1445 C C . SER A 1 186 ? -17.328 -11.664 -2.096 1 96.38 186 SER A C 1
ATOM 1447 O O . SER A 1 186 ? -18.328 -11.422 -1.411 1 96.38 186 SER A O 1
ATOM 1449 N N . ILE A 1 187 ? -16.438 -12.531 -1.746 1 96.88 187 ILE A N 1
ATOM 1450 C CA . ILE A 1 187 ? -16.594 -13.352 -0.551 1 96.88 187 ILE A CA 1
ATOM 1451 C C . ILE A 1 187 ? -16.125 -12.578 0.676 1 96.88 187 ILE A C 1
ATOM 1453 O O . ILE A 1 187 ? -16.781 -12.609 1.725 1 96.88 187 ILE A O 1
ATOM 1457 N N . LEU A 1 188 ? -15.055 -11.781 0.51 1 95.94 188 LEU A N 1
ATOM 1458 C CA . LEU A 1 188 ? -14.367 -11.234 1.673 1 95.94 188 LEU A CA 1
ATOM 1459 C C . LEU A 1 188 ? -14.633 -9.742 1.811 1 95.94 188 LEU A C 1
ATOM 1461 O O . LEU A 1 188 ? -14.383 -9.156 2.865 1 95.94 188 LEU A O 1
ATOM 1465 N N . GLY A 1 189 ? -15.055 -9.102 0.797 1 90.94 189 GLY A N 1
ATOM 1466 C CA . GLY A 1 189 ? -15.234 -7.66 0.849 1 90.94 189 GLY A CA 1
ATOM 1467 C C . GLY A 1 189 ? -13.945 -6.906 1.102 1 90.94 189 GLY A C 1
ATOM 1468 O O . GLY A 1 189 ? -12.953 -7.102 0.391 1 90.94 189 GLY A O 1
ATOM 1469 N N . ARG A 1 190 ? -13.859 -6.121 2.113 1 82.5 190 ARG A N 1
ATOM 1470 C CA . ARG A 1 190 ? -12.719 -5.27 2.438 1 82.5 190 ARG A CA 1
ATOM 1471 C C . ARG A 1 190 ? -11.508 -6.105 2.826 1 82.5 190 ARG A C 1
ATOM 1473 O O . ARG A 1 190 ? -10.367 -5.703 2.59 1 82.5 190 ARG A O 1
ATOM 1480 N N . ALA A 1 191 ? -11.797 -7.277 3.32 1 88.88 191 ALA A N 1
ATOM 1481 C CA . ALA A 1 191 ? -10.711 -8.148 3.766 1 88.88 191 ALA A CA 1
ATOM 1482 C C . ALA A 1 191 ? -9.93 -8.695 2.578 1 88.88 191 ALA A C 1
ATOM 1484 O O . ALA A 1 191 ? -8.836 -9.242 2.748 1 88.88 191 ALA A O 1
ATOM 1485 N N . ALA A 1 192 ? -10.477 -8.453 1.359 1 91.25 192 ALA A N 1
ATOM 1486 C CA . ALA A 1 192 ? -9.82 -8.945 0.149 1 91.25 192 ALA A CA 1
ATOM 1487 C C . ALA A 1 192 ? -8.836 -7.91 -0.396 1 91.25 192 ALA A C 1
ATOM 1489 O O . ALA A 1 192 ? -8.242 -8.117 -1.456 1 91.25 192 ALA A O 1
ATOM 1490 N N . THR A 1 193 ? -8.609 -6.816 0.289 1 88.06 193 THR A N 1
ATOM 1491 C CA . THR A 1 193 ? -7.656 -5.812 -0.168 1 88.06 193 THR A CA 1
ATOM 1492 C C . THR A 1 193 ? -6.234 -6.363 -0.14 1 88.06 193 THR A C 1
ATOM 1494 O O . THR A 1 193 ? -5.793 -6.898 0.878 1 88.06 193 THR A O 1
ATOM 1497 N N . PRO A 1 194 ? -5.547 -6.277 -1.27 1 92.62 194 PRO A N 1
ATOM 1498 C CA . PRO A 1 194 ? -4.188 -6.816 -1.281 1 92.62 194 PRO A CA 1
ATOM 1499 C C . PRO A 1 194 ? -3.205 -5.961 -0.485 1 92.62 194 PRO A C 1
ATOM 1501 O O . PRO A 1 194 ? -3.416 -4.754 -0.334 1 92.62 194 PRO A O 1
ATOM 1504 N N . ASP A 1 195 ? -2.195 -6.613 -0.023 1 91.81 195 ASP A N 1
ATOM 1505 C CA . ASP A 1 195 ? -1.033 -5.906 0.503 1 91.81 195 ASP A CA 1
ATOM 1506 C C . ASP A 1 195 ? -0.06 -5.539 -0.616 1 91.81 195 ASP A C 1
ATOM 1508 O O . ASP A 1 195 ? 0.175 -6.336 -1.526 1 91.81 195 ASP A O 1
ATOM 1512 N N . LEU A 1 196 ? 0.408 -4.375 -0.56 1 91.38 196 LEU A N 1
ATOM 1513 C CA . LEU A 1 196 ? 1.417 -3.92 -1.51 1 91.38 196 LEU A CA 1
ATOM 1514 C C . LEU A 1 196 ? 2.799 -3.896 -0.864 1 91.38 196 LEU A C 1
ATOM 1516 O O . LEU A 1 196 ? 3.029 -3.152 0.093 1 91.38 196 LEU A O 1
ATOM 1520 N N . LEU A 1 197 ? 3.676 -4.684 -1.349 1 95.5 197 LEU A N 1
ATOM 1521 C CA . LEU A 1 197 ? 5.031 -4.719 -0.809 1 95.5 197 LEU A CA 1
ATOM 1522 C C . LEU A 1 197 ? 5.863 -3.564 -1.354 1 95.5 197 LEU A C 1
ATOM 1524 O O . LEU A 1 197 ? 5.633 -3.105 -2.475 1 95.5 197 LEU A O 1
ATOM 1528 N N . PRO A 1 198 ? 6.871 -3.113 -0.608 1 95.06 198 PRO A N 1
ATOM 1529 C CA . PRO A 1 198 ? 7.617 -1.904 -0.965 1 95.06 198 PRO A CA 1
ATOM 1530 C C . PRO A 1 198 ? 8.758 -2.184 -1.938 1 95.06 198 PRO A C 1
ATOM 1532 O O . PRO A 1 198 ? 9.875 -1.699 -1.74 1 95.06 198 PRO A O 1
ATOM 1535 N N . PHE A 1 199 ? 8.469 -2.842 -3.027 1 96.88 199 PHE A N 1
ATOM 1536 C CA . PHE A 1 199 ? 9.445 -3.164 -4.055 1 96.88 199 PHE A CA 1
ATOM 1537 C C . PHE A 1 199 ? 8.898 -2.873 -5.445 1 96.88 199 PHE A C 1
ATOM 1539 O O . PHE A 1 199 ? 7.707 -3.078 -5.703 1 96.88 199 PHE A O 1
ATOM 1546 N N . ALA A 1 200 ? 9.758 -2.355 -6.281 1 95.56 200 ALA A N 1
ATOM 1547 C CA . ALA A 1 200 ? 9.414 -2.219 -7.691 1 95.56 200 ALA A CA 1
ATOM 1548 C C . ALA A 1 200 ? 9.438 -3.572 -8.398 1 95.56 200 ALA A C 1
ATOM 1550 O O . ALA A 1 200 ? 10.227 -4.453 -8.031 1 95.56 200 ALA A O 1
ATOM 1551 N N . LEU A 1 201 ? 8.57 -3.717 -9.375 1 96.62 201 LEU A N 1
ATOM 1552 C CA . LEU A 1 201 ? 8.469 -4.957 -10.133 1 96.62 201 LEU A CA 1
ATOM 1553 C C . LEU A 1 201 ? 8.328 -4.676 -11.617 1 96.62 201 LEU A C 1
ATOM 1555 O O . LEU A 1 201 ? 7.555 -3.799 -12.016 1 96.62 201 LEU A O 1
ATOM 1559 N N . MET A 1 202 ? 9.125 -5.312 -12.406 1 96.25 202 MET A N 1
ATOM 1560 C CA . MET A 1 202 ? 8.938 -5.379 -13.859 1 96.25 202 MET A CA 1
ATOM 1561 C C . MET A 1 202 ? 8.977 -6.82 -14.344 1 96.25 202 MET A C 1
ATOM 1563 O O . MET A 1 202 ? 9.883 -7.578 -13.984 1 96.25 202 MET A O 1
ATOM 1567 N N . ASN A 1 203 ? 8.016 -7.191 -15.008 1 95.94 203 ASN A N 1
ATOM 1568 C CA . ASN A 1 203 ? 7.938 -8.492 -15.664 1 95.94 203 ASN A CA 1
ATOM 1569 C C . ASN A 1 203 ? 7.531 -8.352 -17.125 1 95.94 203 ASN A C 1
ATOM 1571 O O . ASN A 1 203 ? 6.391 -7.984 -17.438 1 95.94 203 ASN A O 1
ATOM 1575 N N . PHE A 1 204 ? 8.477 -8.602 -18 1 95.75 204 PHE A N 1
ATOM 1576 C CA . PHE A 1 204 ? 8.227 -8.391 -19.422 1 95.75 204 PHE A CA 1
ATOM 1577 C C . PHE A 1 204 ? 9.148 -9.258 -20.266 1 95.75 204 PHE A C 1
ATOM 1579 O O . PHE A 1 204 ? 9.938 -10.047 -19.734 1 95.75 204 PHE A O 1
ATOM 1586 N N . ASN A 1 205 ? 8.938 -9.258 -21.562 1 95.81 205 ASN A N 1
ATOM 1587 C CA . ASN A 1 205 ? 9.734 -10.039 -22.5 1 95.81 205 ASN A CA 1
ATOM 1588 C C . ASN A 1 205 ? 10.453 -9.148 -23.516 1 95.81 205 ASN A C 1
ATOM 1590 O O . ASN A 1 205 ? 9.992 -8.047 -23.812 1 95.81 205 ASN A O 1
ATOM 1594 N N . ALA A 1 206 ? 11.508 -9.633 -23.969 1 97.06 206 ALA A N 1
ATOM 1595 C CA . ALA A 1 206 ? 12.273 -8.906 -24.984 1 97.06 206 ALA A CA 1
ATOM 1596 C C . ALA A 1 206 ? 12.852 -9.859 -26.016 1 97.06 206 ALA A C 1
ATOM 1598 O O . ALA A 1 206 ? 13.039 -11.047 -25.75 1 97.06 206 ALA A O 1
ATOM 1599 N N . SER A 1 207 ? 13.062 -9.32 -27.172 1 96.69 207 SER A N 1
ATOM 1600 C CA . SER A 1 207 ? 13.781 -10 -28.234 1 96.69 207 SER A CA 1
ATOM 1601 C C . SER A 1 207 ? 15.031 -9.227 -28.641 1 96.69 207 SER A C 1
ATOM 1603 O O . SER A 1 207 ? 15.102 -8.016 -28.453 1 96.69 207 SER A O 1
ATOM 1605 N N . TYR A 1 208 ? 15.922 -9.992 -29.188 1 98.19 208 TYR A N 1
ATOM 1606 C CA . TYR A 1 208 ? 17.219 -9.445 -29.531 1 98.19 208 TYR A CA 1
ATOM 1607 C C . TYR A 1 208 ? 17.641 -9.844 -30.938 1 98.19 208 TYR A C 1
ATOM 1609 O O . TYR A 1 208 ? 16.922 -10.578 -31.625 1 98.19 208 TYR A O 1
ATOM 1617 N N . THR A 1 209 ? 18.812 -9.203 -31.359 1 98.06 209 THR A N 1
ATOM 1618 C CA . THR A 1 209 ? 19.375 -9.703 -32.594 1 98.06 209 THR A CA 1
ATOM 1619 C C . THR A 1 209 ? 19.828 -11.156 -32.438 1 98.06 209 THR A C 1
ATOM 1621 O O . THR A 1 209 ? 19.984 -11.641 -31.328 1 98.06 209 THR A O 1
ATOM 1624 N N . ALA A 1 210 ? 19.969 -11.867 -33.562 1 98.19 210 ALA A N 1
ATOM 1625 C CA . ALA A 1 210 ? 20.375 -13.273 -33.531 1 98.19 210 ALA A CA 1
ATOM 1626 C C . ALA A 1 210 ? 21.656 -13.461 -32.719 1 98.19 210 ALA A C 1
ATOM 1628 O O . ALA A 1 210 ? 21.766 -14.367 -31.906 1 98.19 210 ALA A O 1
ATOM 1629 N N . GLU A 1 211 ? 22.656 -12.602 -32.969 1 98.38 211 GLU A N 1
ATOM 1630 C CA . GLU A 1 211 ? 23.938 -12.688 -32.281 1 98.38 211 GLU A CA 1
ATOM 1631 C C . GLU A 1 211 ? 23.781 -12.453 -30.797 1 98.38 211 GLU A C 1
ATOM 1633 O O . GLU A 1 211 ? 24.375 -13.164 -29.984 1 98.38 211 GLU A O 1
ATOM 1638 N N . GLN A 1 212 ? 23 -11.477 -30.453 1 98.56 212 GLN A N 1
ATOM 1639 C CA . GLN A 1 212 ? 22.75 -11.148 -29.062 1 98.56 212 GLN A CA 1
ATOM 1640 C C . GLN A 1 212 ? 22.016 -12.273 -28.344 1 98.56 212 GLN A C 1
ATOM 1642 O O . GLN A 1 212 ? 22.344 -12.633 -27.219 1 98.56 212 GLN A O 1
ATOM 1647 N N . ALA A 1 213 ? 20.984 -12.781 -29 1 98.25 213 ALA A N 1
ATOM 1648 C CA . ALA A 1 213 ? 20.188 -13.875 -28.438 1 98.25 213 ALA A CA 1
ATOM 1649 C C . ALA A 1 213 ? 21.062 -15.094 -28.141 1 98.25 213 ALA A C 1
ATOM 1651 O O . ALA A 1 213 ? 20.922 -15.719 -27.094 1 98.25 213 ALA A O 1
ATOM 1652 N N . LEU A 1 214 ? 21.922 -15.422 -29.047 1 97.81 214 LEU A N 1
ATOM 1653 C CA . LEU A 1 214 ? 22.828 -16.547 -28.859 1 97.81 214 LEU A CA 1
ATOM 1654 C C . LEU A 1 214 ? 23.766 -16.297 -27.688 1 97.81 214 LEU A C 1
ATOM 1656 O O . LEU A 1 214 ? 24 -17.203 -26.875 1 97.81 214 LEU A O 1
ATOM 1660 N N . TYR A 1 215 ? 24.344 -15.102 -27.641 1 98.19 215 TYR A N 1
ATOM 1661 C CA . TYR A 1 215 ? 25.219 -14.711 -26.531 1 98.19 215 TYR A CA 1
ATOM 1662 C C . TYR A 1 215 ? 24.531 -14.898 -25.188 1 98.19 215 TYR A C 1
ATOM 1664 O O . TYR A 1 215 ? 25.109 -15.461 -24.266 1 98.19 215 TYR A O 1
ATOM 1672 N N . ILE A 1 216 ? 23.297 -14.445 -25.109 1 98 216 ILE A N 1
ATOM 1673 C CA . ILE A 1 216 ? 22.516 -14.492 -23.875 1 98 216 ILE A CA 1
ATOM 1674 C C . ILE A 1 216 ? 22.203 -15.945 -23.516 1 98 216 ILE A C 1
ATOM 1676 O O . ILE A 1 216 ? 22.484 -16.375 -22.391 1 98 216 ILE A O 1
ATOM 1680 N N . LYS A 1 217 ? 21.688 -16.672 -24.469 1 96.56 217 LYS A N 1
ATOM 1681 C CA . LYS A 1 217 ? 21.297 -18.047 -24.219 1 96.56 217 LYS A CA 1
ATOM 1682 C C . LYS A 1 217 ? 22.469 -18.891 -23.734 1 96.56 217 LYS A C 1
ATOM 1684 O O . LYS A 1 217 ? 22.344 -19.672 -22.797 1 96.56 217 LYS A O 1
ATOM 1689 N N . GLU A 1 218 ? 23.609 -18.719 -24.297 1 95.88 218 GLU A N 1
ATOM 1690 C CA . GLU A 1 218 ? 24.797 -19.516 -23.984 1 95.88 218 GLU A CA 1
ATOM 1691 C C . GLU A 1 218 ? 25.266 -19.266 -22.547 1 95.88 218 GLU A C 1
ATOM 1693 O O . GLU A 1 218 ? 25.938 -20.094 -21.953 1 95.88 218 GLU A O 1
ATOM 1698 N N . ARG A 1 219 ? 24.891 -18.172 -22.047 1 97.25 219 ARG A N 1
ATOM 1699 C CA . ARG A 1 219 ? 25.438 -17.766 -20.766 1 97.25 219 ARG A CA 1
ATOM 1700 C C . ARG A 1 219 ? 24.406 -17.906 -19.656 1 97.25 219 ARG A C 1
ATOM 1702 O O . ARG A 1 219 ? 24.719 -17.766 -18.469 1 97.25 219 ARG A O 1
ATOM 1709 N N . LEU A 1 220 ? 23.141 -18.156 -20 1 96.81 220 LEU A N 1
ATOM 1710 C CA . LEU A 1 220 ? 22.094 -18.344 -19 1 96.81 220 LEU A CA 1
ATOM 1711 C C . LEU A 1 220 ? 22.078 -19.766 -18.484 1 96.81 220 LEU A C 1
ATOM 1713 O O . LEU A 1 220 ? 22.406 -20.703 -19.219 1 96.81 220 LEU A O 1
ATOM 1717 N N . HIS A 1 221 ? 21.766 -19.906 -17.203 1 95.56 221 HIS A N 1
ATOM 1718 C CA . HIS A 1 221 ? 21.469 -21.234 -16.703 1 95.56 221 HIS A CA 1
ATOM 1719 C C . HIS A 1 221 ? 20.375 -21.906 -17.531 1 95.56 221 HIS A C 1
ATOM 1721 O O . HIS A 1 221 ? 19.406 -21.25 -17.922 1 95.56 221 HIS A O 1
ATOM 1727 N N . PRO A 1 222 ? 20.484 -23.156 -17.781 1 92.38 222 PRO A N 1
ATOM 1728 C CA . PRO A 1 222 ? 19.562 -23.812 -18.734 1 92.38 222 PRO A CA 1
ATOM 1729 C C . PRO A 1 222 ? 18.125 -23.875 -18.203 1 92.38 222 PRO A C 1
ATOM 1731 O O . PRO A 1 222 ? 17.188 -23.922 -19 1 92.38 222 PRO A O 1
ATOM 1734 N N . LEU A 1 223 ? 17.938 -23.953 -16.938 1 91.75 223 LEU A N 1
ATOM 1735 C CA . LEU A 1 223 ? 16.594 -23.984 -16.359 1 91.75 223 LEU A CA 1
ATOM 1736 C C . LEU A 1 223 ? 16.047 -22.578 -16.203 1 91.75 223 LEU A C 1
ATOM 1738 O O . LEU A 1 223 ? 15.133 -22.172 -16.922 1 91.75 223 LEU A O 1
ATOM 1742 N N . VAL A 1 224 ? 16.609 -21.812 -15.305 1 93.69 224 VAL A N 1
ATOM 1743 C CA . VAL A 1 224 ? 16.297 -20.422 -15.016 1 93.69 224 VAL A CA 1
ATOM 1744 C C . VAL A 1 224 ? 17.5 -19.734 -14.383 1 93.69 224 VAL A C 1
ATOM 1746 O O . VAL A 1 224 ? 18.203 -20.328 -13.57 1 93.69 224 VAL A O 1
ATOM 1749 N N . ASP A 1 225 ? 17.797 -18.562 -14.867 1 97.25 225 ASP A N 1
ATOM 1750 C CA . ASP A 1 225 ? 18.953 -17.812 -14.367 1 97.25 225 ASP A CA 1
ATOM 1751 C C . ASP A 1 225 ? 18.516 -16.703 -13.414 1 97.25 225 ASP A C 1
ATOM 1753 O O . ASP A 1 225 ? 17.719 -15.828 -13.789 1 97.25 225 ASP A O 1
ATOM 1757 N N . ILE A 1 226 ? 18.984 -16.75 -12.195 1 97.62 226 ILE A N 1
ATOM 1758 C CA . ILE A 1 226 ? 18.594 -15.789 -11.164 1 97.62 226 ILE A CA 1
ATOM 1759 C C . ILE A 1 226 ? 19.844 -15.148 -10.562 1 97.62 226 ILE A C 1
ATOM 1761 O O . ILE A 1 226 ? 20.781 -15.844 -10.148 1 97.62 226 ILE A O 1
ATOM 1765 N N . ALA A 1 227 ? 19.875 -13.875 -10.516 1 98.44 227 ALA A N 1
ATOM 1766 C CA . ALA A 1 227 ? 20.969 -13.141 -9.883 1 98.44 227 ALA A CA 1
ATOM 1767 C C . ALA A 1 227 ? 20.438 -12.078 -8.93 1 98.44 227 ALA A C 1
ATOM 1769 O O . ALA A 1 227 ? 19.422 -11.445 -9.203 1 98.44 227 ALA A O 1
ATOM 1770 N N . ILE A 1 228 ? 21.109 -11.938 -7.832 1 98.06 228 ILE A N 1
ATOM 1771 C CA . ILE A 1 228 ? 20.844 -10.859 -6.879 1 98.06 228 ILE A CA 1
ATOM 1772 C C . ILE A 1 228 ? 22.078 -9.984 -6.73 1 98.06 228 ILE A C 1
ATOM 1774 O O . ILE A 1 228 ? 23.156 -10.477 -6.375 1 98.06 228 ILE A O 1
ATOM 1778 N N . HIS A 1 229 ? 21.922 -8.75 -7.109 1 98.19 229 HIS A N 1
ATOM 1779 C CA . HIS A 1 229 ? 23.016 -7.789 -6.914 1 98.19 229 HIS A CA 1
ATOM 1780 C C . HIS A 1 229 ? 23.125 -7.391 -5.445 1 98.19 229 HIS A C 1
ATOM 1782 O O . HIS A 1 229 ? 22.125 -7.188 -4.77 1 98.19 229 HIS A O 1
ATOM 1788 N N . PRO A 1 230 ? 24.328 -7.207 -4.922 1 96.69 230 PRO A N 1
ATOM 1789 C CA . PRO A 1 230 ? 24.516 -6.824 -3.52 1 96.69 230 PRO A CA 1
ATOM 1790 C C . PRO A 1 230 ? 23.812 -5.52 -3.168 1 96.69 230 PRO A C 1
ATOM 1792 O O . PRO A 1 230 ? 23.547 -5.254 -1.992 1 96.69 230 PRO A O 1
ATOM 1795 N N . ALA A 1 231 ? 23.469 -4.738 -4.141 1 94.75 231 ALA A N 1
ATOM 1796 C CA . ALA A 1 231 ? 22.734 -3.498 -3.92 1 94.75 231 ALA A CA 1
ATOM 1797 C C . ALA A 1 231 ? 21.25 -3.775 -3.715 1 94.75 231 ALA A C 1
ATOM 1799 O O . ALA A 1 231 ? 20.469 -2.85 -3.512 1 94.75 231 ALA A O 1
ATOM 1800 N N . GLY A 1 232 ? 20.875 -5.055 -3.799 1 96.06 232 GLY A N 1
ATOM 1801 C CA . GLY A 1 232 ? 19.5 -5.426 -3.486 1 96.06 232 GLY A CA 1
ATOM 1802 C C . GLY A 1 232 ? 18.609 -5.535 -4.715 1 96.06 232 GLY A C 1
ATOM 1803 O O . GLY A 1 232 ? 17.391 -5.512 -4.609 1 96.06 232 GLY A O 1
ATOM 1804 N N . HIS A 1 233 ? 19.188 -5.637 -5.871 1 98 233 HIS A N 1
ATOM 1805 C CA . HIS A 1 233 ? 18.453 -5.73 -7.133 1 98 233 HIS A CA 1
ATOM 1806 C C . HIS A 1 233 ? 18.406 -7.168 -7.633 1 98 233 HIS A C 1
ATOM 1808 O O . HIS A 1 233 ? 19.453 -7.824 -7.75 1 98 233 HIS A O 1
ATOM 1814 N N . TYR A 1 234 ? 17.203 -7.672 -7.898 1 98.31 234 TYR A N 1
ATOM 1815 C CA . TYR A 1 234 ? 16.953 -9.031 -8.352 1 98.31 234 TYR A CA 1
ATOM 1816 C C . TYR A 1 234 ? 16.656 -9.055 -9.852 1 98.31 234 TYR A C 1
ATOM 1818 O O . TYR A 1 234 ? 15.844 -8.266 -10.344 1 98.31 234 TYR A O 1
ATOM 1826 N N . ILE A 1 235 ? 17.266 -9.984 -10.617 1 98.5 235 ILE A N 1
ATOM 1827 C CA . ILE A 1 235 ? 16.922 -10.219 -12.016 1 98.5 235 ILE A CA 1
ATOM 1828 C C . ILE A 1 235 ? 16.828 -11.719 -12.273 1 98.5 235 ILE A C 1
ATOM 1830 O O . ILE A 1 235 ? 17.719 -12.484 -11.898 1 98.5 235 ILE A O 1
ATOM 1834 N N . ARG A 1 236 ? 15.773 -12.102 -12.758 1 98.12 236 ARG A N 1
ATOM 1835 C CA . ARG A 1 236 ? 15.539 -13.438 -13.289 1 98.12 236 ARG A CA 1
ATOM 1836 C C . ARG A 1 236 ? 15.328 -13.391 -14.797 1 98.12 236 ARG A C 1
ATOM 1838 O O . ARG A 1 236 ? 14.57 -12.555 -15.297 1 98.12 236 ARG A O 1
ATOM 1845 N N . SER A 1 237 ? 16.047 -14.227 -15.523 1 97.62 237 SER A N 1
ATOM 1846 C CA . SER A 1 237 ? 15.898 -14.273 -16.969 1 97.62 237 SER A CA 1
ATOM 1847 C C . SER A 1 237 ? 15.945 -15.711 -17.484 1 97.62 237 SER A C 1
ATOM 1849 O O . SER A 1 237 ? 16.656 -16.547 -16.922 1 97.62 237 SER A O 1
ATOM 1851 N N . ASN A 1 238 ? 15.25 -15.961 -18.484 1 96.06 238 ASN A N 1
ATOM 1852 C CA . ASN A 1 238 ? 15.195 -17.25 -19.172 1 96.06 238 ASN A CA 1
ATOM 1853 C C . ASN A 1 238 ? 14.648 -17.094 -20.594 1 96.06 238 ASN A C 1
ATOM 1855 O O . ASN A 1 238 ? 14.008 -16.094 -20.906 1 96.06 238 ASN A O 1
ATOM 1859 N N . VAL A 1 239 ? 14.977 -18.062 -21.375 1 95.56 239 VAL A N 1
ATOM 1860 C CA . VAL A 1 239 ? 14.281 -18.172 -22.656 1 95.56 239 VAL A CA 1
ATOM 1861 C C . VAL A 1 239 ? 12.789 -18.375 -22.406 1 95.56 239 VAL A C 1
ATOM 1863 O O . VAL A 1 239 ? 12.391 -19.109 -21.5 1 95.56 239 VAL A O 1
ATOM 1866 N N . LEU A 1 240 ? 11.977 -17.672 -23.203 1 96.12 240 LEU A N 1
ATOM 1867 C CA . LEU A 1 240 ? 10.531 -17.781 -23.047 1 96.12 240 LEU A CA 1
ATOM 1868 C C . LEU A 1 240 ? 9.922 -18.531 -24.234 1 96.12 240 LEU A C 1
ATOM 1870 O O . LEU A 1 240 ? 9.117 -19.438 -24.047 1 96.12 240 LEU A O 1
ATOM 1874 N N . ASP A 1 241 ? 10.352 -18.078 -25.422 1 94.25 241 ASP A N 1
ATOM 1875 C CA . ASP A 1 241 ? 9.898 -18.719 -26.641 1 94.25 241 ASP A CA 1
ATOM 1876 C C . ASP A 1 241 ? 11.062 -18.938 -27.609 1 94.25 241 ASP A C 1
ATOM 1878 O O . ASP A 1 241 ? 11.977 -18.109 -27.688 1 94.25 241 ASP A O 1
ATOM 1882 N N . MET A 1 242 ? 10.984 -20.062 -28.234 1 93.69 242 MET A N 1
ATOM 1883 C CA . MET A 1 242 ? 11.82 -20.328 -29.406 1 93.69 242 MET A CA 1
ATOM 1884 C C . MET A 1 242 ? 10.977 -20.688 -30.609 1 93.69 242 MET A C 1
ATOM 1886 O O . MET A 1 242 ? 10.984 -21.828 -31.078 1 93.69 242 MET A O 1
ATOM 1890 N N . TYR A 1 243 ? 10.32 -19.688 -31.156 1 90.5 243 TYR A N 1
ATOM 1891 C CA . TYR A 1 243 ? 9.391 -19.891 -32.25 1 90.5 243 TYR A CA 1
ATOM 1892 C C . TYR A 1 243 ? 10.055 -20.672 -33.375 1 90.5 243 TYR A C 1
ATOM 1894 O O . TYR A 1 243 ? 9.484 -21.625 -33.906 1 90.5 243 TYR A O 1
ATOM 1902 N N . ASP A 1 244 ? 11.234 -20.172 -33.75 1 93.31 244 ASP A N 1
ATOM 1903 C CA . ASP A 1 244 ? 12.125 -20.922 -34.656 1 93.31 244 ASP A CA 1
ATOM 1904 C C . ASP A 1 244 ? 13.453 -21.234 -33.969 1 93.31 244 ASP A C 1
ATOM 1906 O O . ASP A 1 244 ? 14.328 -20.375 -33.844 1 93.31 244 ASP A O 1
ATOM 1910 N N . PRO A 1 245 ? 13.523 -22.516 -33.5 1 91.56 245 PRO A N 1
ATOM 1911 C CA . PRO A 1 245 ? 14.742 -22.875 -32.781 1 91.56 245 PRO A CA 1
ATOM 1912 C C . PRO A 1 245 ? 16.016 -22.609 -33.562 1 91.56 245 PRO A C 1
ATOM 1914 O O . PRO A 1 245 ? 17.062 -22.344 -33 1 91.56 245 PRO A O 1
ATOM 1917 N N . ALA A 1 246 ? 15.922 -22.578 -34.875 1 93.75 246 ALA A N 1
ATOM 1918 C CA . ALA A 1 246 ? 17.094 -22.438 -35.719 1 93.75 246 ALA A CA 1
ATOM 1919 C C . ALA A 1 246 ? 17.391 -20.969 -36 1 93.75 246 ALA A C 1
ATOM 1921 O O . ALA A 1 246 ? 18.469 -20.625 -36.5 1 93.75 246 ALA A O 1
ATOM 1922 N N . ASP A 1 247 ? 16.453 -20.094 -35.656 1 96.5 247 ASP A N 1
ATOM 1923 C CA . ASP A 1 247 ? 16.641 -18.656 -35.844 1 96.5 247 ASP A CA 1
ATOM 1924 C C . ASP A 1 247 ? 16.531 -17.891 -34.531 1 96.5 247 ASP A C 1
ATOM 1926 O O . ASP A 1 247 ? 15.461 -17.422 -34.156 1 96.5 247 ASP A O 1
ATOM 1930 N N . PRO A 1 248 ? 17.656 -17.641 -33.969 1 96.38 248 PRO A N 1
ATOM 1931 C CA . PRO A 1 248 ? 17.688 -17.016 -32.656 1 96.38 248 PRO A CA 1
ATOM 1932 C C . PRO A 1 248 ? 17.016 -15.648 -32.625 1 96.38 248 PRO A C 1
ATOM 1934 O O . PRO A 1 248 ? 16.625 -15.164 -31.562 1 96.38 248 PRO A O 1
ATOM 1937 N N . SER A 1 249 ? 16.891 -15.008 -33.75 1 96.31 249 SER A N 1
ATOM 1938 C CA . SER A 1 249 ? 16.234 -13.695 -33.812 1 96.31 249 SER A CA 1
ATOM 1939 C C . SER A 1 249 ? 14.75 -13.797 -33.5 1 96.31 249 SER A C 1
ATOM 1941 O O . SER A 1 249 ? 14.102 -12.789 -33.219 1 96.31 249 SER A O 1
ATOM 1943 N N . THR A 1 250 ? 14.227 -15.047 -33.438 1 96.06 250 THR A N 1
ATOM 1944 C CA . THR A 1 250 ? 12.812 -15.258 -33.156 1 96.06 250 THR A CA 1
ATOM 1945 C C . THR A 1 250 ? 12.594 -15.609 -31.688 1 96.06 250 THR A C 1
ATOM 1947 O O . THR A 1 250 ? 11.461 -15.75 -31.234 1 96.06 250 THR A O 1
ATOM 1950 N N . TRP A 1 251 ? 13.695 -15.789 -31.016 1 96.75 251 TRP A N 1
ATOM 1951 C CA . TRP A 1 251 ? 13.578 -16.172 -29.609 1 96.75 251 TRP A CA 1
ATOM 1952 C C . TRP A 1 251 ? 13.164 -14.977 -28.766 1 96.75 251 TRP A C 1
ATOM 1954 O O . TRP A 1 251 ? 13.484 -13.828 -29.078 1 96.75 251 TRP A O 1
ATOM 1964 N N . THR A 1 252 ? 12.383 -15.219 -27.75 1 96.56 252 THR A N 1
ATOM 1965 C CA . THR A 1 252 ? 12.07 -14.203 -26.75 1 96.56 252 THR A CA 1
ATOM 1966 C C . THR A 1 252 ? 12.578 -14.617 -25.375 1 96.56 252 THR A C 1
ATOM 1968 O O . THR A 1 252 ? 12.734 -15.805 -25.109 1 96.56 252 THR A O 1
ATOM 1971 N N . PHE A 1 253 ? 12.914 -13.641 -24.594 1 97.81 253 PHE A N 1
ATOM 1972 C CA . PHE A 1 253 ? 13.438 -13.852 -23.25 1 97.81 253 PHE A CA 1
ATOM 1973 C C . PHE A 1 253 ? 12.578 -13.133 -22.219 1 97.81 253 PHE A C 1
ATOM 1975 O O . PHE A 1 253 ? 12.125 -12.008 -22.453 1 97.81 253 PHE A O 1
ATOM 1982 N N . GLN A 1 254 ? 12.344 -13.805 -21.125 1 97.56 254 GLN A N 1
ATOM 1983 C CA . GLN A 1 254 ? 11.648 -13.164 -20 1 97.56 254 GLN A CA 1
ATOM 1984 C C . GLN A 1 254 ? 12.617 -12.43 -19.094 1 97.56 254 GLN A C 1
ATOM 1986 O O . GLN A 1 254 ? 13.711 -12.93 -18.797 1 97.56 254 GLN A O 1
ATOM 1991 N N . ILE A 1 255 ? 12.242 -11.266 -18.719 1 97.88 255 ILE A N 1
ATOM 1992 C CA . ILE A 1 255 ? 12.969 -10.492 -17.719 1 97.88 255 ILE A CA 1
ATOM 1993 C C . ILE A 1 255 ? 12.039 -10.164 -16.547 1 97.88 255 ILE A C 1
ATOM 1995 O O . ILE A 1 255 ? 11.016 -9.5 -16.719 1 97.88 255 ILE A O 1
ATOM 1999 N N . LEU A 1 256 ? 12.336 -10.695 -15.422 1 97.81 256 LEU A N 1
ATOM 2000 C CA . LEU A 1 256 ? 11.656 -10.422 -14.156 1 97.81 256 LEU A CA 1
ATOM 2001 C C . LEU A 1 256 ? 12.602 -9.773 -13.156 1 97.81 256 LEU A C 1
ATOM 2003 O O . LEU A 1 256 ? 13.648 -10.344 -12.82 1 97.81 256 LEU A O 1
ATOM 2007 N N . THR A 1 257 ? 12.242 -8.57 -12.758 1 98.12 257 THR A N 1
ATOM 2008 C CA . THR A 1 257 ? 13.188 -7.855 -11.906 1 98.12 257 THR A CA 1
ATOM 2009 C C . THR A 1 257 ? 12.453 -7.078 -10.82 1 98.12 257 THR A C 1
ATOM 2011 O O . THR A 1 257 ? 11.328 -6.609 -11.031 1 98.12 257 THR A O 1
ATOM 2014 N N . THR A 1 258 ? 13.039 -7.086 -9.609 1 97.75 258 THR A N 1
ATOM 2015 C CA . THR A 1 258 ? 12.531 -6.332 -8.469 1 97.75 258 THR A CA 1
ATOM 2016 C C . THR A 1 258 ? 13.664 -5.605 -7.75 1 97.75 258 THR A C 1
ATOM 2018 O O . THR A 1 258 ? 14.805 -6.074 -7.742 1 97.75 258 THR A O 1
ATOM 2021 N N . TRP A 1 259 ? 13.43 -4.484 -7.199 1 97.12 259 TRP A N 1
ATOM 2022 C CA . TRP A 1 259 ? 14.367 -3.75 -6.355 1 97.12 259 TRP A CA 1
ATOM 2023 C C . TRP A 1 259 ? 13.625 -2.875 -5.352 1 97.12 259 TRP A C 1
ATOM 2025 O O . TRP A 1 259 ? 12.43 -2.613 -5.508 1 97.12 259 TRP A O 1
ATOM 2035 N N . PRO A 1 260 ? 14.266 -2.52 -4.219 1 95.31 260 PRO A N 1
ATOM 2036 C CA . PRO A 1 260 ? 13.609 -1.643 -3.244 1 95.31 260 PRO A CA 1
ATOM 2037 C C . PRO A 1 260 ? 13.266 -0.27 -3.82 1 95.31 260 PRO A C 1
ATOM 2039 O O . PRO A 1 260 ? 14.039 0.284 -4.605 1 95.31 260 PRO A O 1
ATOM 2042 N N . ILE A 1 261 ? 12.141 0.237 -3.445 1 94.69 261 ILE A N 1
ATOM 2043 C CA . ILE A 1 261 ? 11.758 1.592 -3.828 1 94.69 261 ILE A CA 1
ATOM 2044 C C . ILE A 1 261 ? 12.492 2.602 -2.943 1 94.69 261 ILE A C 1
ATOM 2046 O O . ILE A 1 261 ? 12.25 2.662 -1.735 1 94.69 261 ILE A O 1
ATOM 2050 N N . LYS A 1 262 ? 13.328 3.371 -3.568 1 91.31 262 LYS A N 1
ATOM 2051 C CA . LYS A 1 262 ? 14.164 4.277 -2.783 1 91.31 262 LYS A CA 1
ATOM 2052 C C . LYS A 1 262 ? 13.906 5.73 -3.166 1 91.31 262 LYS A C 1
ATOM 2054 O O . LYS A 1 262 ? 14.391 6.648 -2.5 1 91.31 262 LYS A O 1
ATOM 2059 N N . ASN A 1 263 ? 13.203 5.961 -4.215 1 91.69 263 ASN A N 1
ATOM 2060 C CA . ASN A 1 263 ? 12.922 7.32 -4.664 1 91.69 263 ASN A CA 1
ATOM 2061 C C . ASN A 1 263 ? 11.508 7.441 -5.227 1 91.69 263 ASN A C 1
ATOM 2063 O O . ASN A 1 263 ? 10.844 6.434 -5.469 1 91.69 263 ASN A O 1
ATOM 2067 N N . VAL A 1 264 ? 11.102 8.648 -5.332 1 91.06 264 VAL A N 1
ATOM 2068 C CA . VAL A 1 264 ? 9.711 8.945 -5.688 1 91.06 264 VAL A CA 1
ATOM 2069 C C . VAL A 1 264 ? 9.438 8.492 -7.121 1 91.06 264 VAL A C 1
ATOM 2071 O O . VAL A 1 264 ? 8.328 8.07 -7.441 1 91.06 264 VAL A O 1
ATOM 2074 N N . GLU A 1 265 ? 10.406 8.531 -7.977 1 88.69 265 GLU A N 1
ATOM 2075 C CA . GLU A 1 265 ? 10.234 8.117 -9.367 1 88.69 265 GLU A CA 1
ATOM 2076 C C . GLU A 1 265 ? 9.859 6.637 -9.461 1 88.69 265 GLU A C 1
ATOM 2078 O O . GLU A 1 265 ? 8.953 6.266 -10.203 1 88.69 265 GLU A O 1
ATOM 2083 N N . ASP A 1 266 ? 10.555 5.836 -8.688 1 89.38 266 ASP A N 1
ATOM 2084 C CA . ASP A 1 266 ? 10.227 4.414 -8.648 1 89.38 266 ASP A CA 1
ATOM 2085 C C . ASP A 1 266 ? 8.859 4.184 -8.008 1 89.38 266 ASP A C 1
ATOM 2087 O O . ASP A 1 266 ? 8.109 3.299 -8.43 1 89.38 266 ASP A O 1
ATOM 2091 N N . TYR A 1 267 ? 8.602 4.957 -7.094 1 91.31 267 TYR A N 1
ATOM 2092 C CA . TYR A 1 267 ? 7.32 4.816 -6.414 1 91.31 267 TYR A CA 1
ATOM 2093 C C . TYR A 1 267 ? 6.164 5.176 -7.344 1 91.31 267 TYR A C 1
ATOM 2095 O O . TYR A 1 267 ? 5.188 4.43 -7.445 1 91.31 267 TYR A O 1
ATOM 2103 N N . ASP A 1 268 ? 6.246 6.336 -7.949 1 88.94 268 ASP A N 1
ATOM 2104 C CA . ASP A 1 268 ? 5.176 6.789 -8.836 1 88.94 268 ASP A CA 1
ATOM 2105 C C . ASP A 1 268 ? 5.055 5.879 -10.055 1 88.94 268 ASP A C 1
ATOM 2107 O O . ASP A 1 268 ? 3.955 5.664 -10.57 1 88.94 268 ASP A O 1
ATOM 2111 N N . ASN A 1 269 ? 6.211 5.328 -10.484 1 86.81 269 ASN A N 1
ATOM 2112 C CA . ASN A 1 269 ? 6.281 4.336 -11.555 1 86.81 269 ASN A CA 1
ATOM 2113 C C . ASN A 1 269 ? 5.535 4.797 -12.797 1 86.81 269 ASN A C 1
ATOM 2115 O O . ASN A 1 269 ? 4.734 4.047 -13.359 1 86.81 269 ASN A O 1
ATOM 2119 N N . ASP A 1 270 ? 5.762 6.012 -13.219 1 79.44 270 ASP A N 1
ATOM 2120 C CA . ASP A 1 270 ? 5.109 6.551 -14.406 1 79.44 270 ASP A CA 1
ATOM 2121 C C . ASP A 1 270 ? 5.48 5.746 -15.656 1 79.44 270 ASP A C 1
ATOM 2123 O O . ASP A 1 270 ? 6.586 5.207 -15.742 1 79.44 270 ASP A O 1
ATOM 2127 N N . GLU A 1 271 ? 4.656 5.629 -16.641 1 71.88 271 GLU A N 1
ATOM 2128 C CA . GLU A 1 271 ? 4.73 4.738 -17.797 1 71.88 271 GLU A CA 1
ATOM 2129 C C . GLU A 1 271 ? 5.859 5.148 -18.734 1 71.88 271 GLU A C 1
ATOM 2131 O O . GLU A 1 271 ? 6.516 4.293 -19.344 1 71.88 271 GLU A O 1
ATOM 2136 N N . ASP A 1 272 ? 6.195 6.281 -18.828 1 77.62 272 ASP A N 1
ATOM 2137 C CA . ASP A 1 272 ? 6.957 6.758 -19.969 1 77.62 272 ASP A CA 1
ATOM 2138 C C . ASP A 1 272 ? 8.453 6.527 -19.766 1 77.62 272 ASP A C 1
ATOM 2140 O O . ASP A 1 272 ? 9.242 6.676 -20.703 1 77.62 272 ASP A O 1
ATOM 2144 N N . ASP A 1 273 ? 8.898 6 -18.75 1 87.31 273 ASP A N 1
ATOM 2145 C CA . ASP A 1 273 ? 10.352 5.957 -18.625 1 87.31 273 ASP A CA 1
ATOM 2146 C C . ASP A 1 273 ? 10.797 4.699 -17.875 1 87.31 273 ASP A C 1
ATOM 2148 O O . ASP A 1 273 ? 11.906 4.645 -17.344 1 87.31 273 ASP A O 1
ATOM 2152 N N . ARG A 1 274 ? 9.984 3.648 -17.953 1 93.19 274 ARG A N 1
ATOM 2153 C CA . ARG A 1 274 ? 10.266 2.488 -17.109 1 93.19 274 ARG A CA 1
ATOM 2154 C C . ARG A 1 274 ? 11.5 1.74 -17.609 1 93.19 274 ARG A C 1
ATOM 2156 O O . ARG A 1 274 ? 12.391 1.406 -16.828 1 93.19 274 ARG A O 1
ATOM 2163 N N . LEU A 1 275 ? 11.555 1.515 -18.953 1 95.44 275 LEU A N 1
ATOM 2164 C CA . LEU A 1 275 ? 12.719 0.834 -19.5 1 95.44 275 LEU A CA 1
ATOM 2165 C C . LEU A 1 275 ? 13.992 1.646 -19.266 1 95.44 275 LEU A C 1
ATOM 2167 O O . LEU A 1 275 ? 15.023 1.093 -18.891 1 95.44 275 LEU A O 1
ATOM 2171 N N . ALA A 1 276 ? 13.891 2.932 -19.469 1 94.56 276 ALA A N 1
ATOM 2172 C CA . ALA A 1 276 ? 15.039 3.807 -19.25 1 94.56 276 ALA A CA 1
ATOM 2173 C C . ALA A 1 276 ? 15.508 3.748 -17.812 1 94.56 276 ALA A C 1
ATOM 2175 O O . ALA A 1 276 ? 16.719 3.758 -17.531 1 94.56 276 ALA A O 1
ATOM 2176 N N . ARG A 1 277 ? 14.609 3.719 -16.906 1 93.19 277 ARG A N 1
ATOM 2177 C CA . ARG A 1 277 ? 14.945 3.645 -15.492 1 93.19 277 ARG A CA 1
ATOM 2178 C C . ARG A 1 277 ? 15.641 2.328 -15.164 1 93.19 277 ARG A C 1
ATOM 2180 O O . ARG A 1 277 ? 16.609 2.305 -14.391 1 93.19 277 ARG A O 1
ATOM 2187 N N . LEU A 1 278 ? 15.109 1.254 -15.734 1 96.25 278 LEU A N 1
ATOM 2188 C CA . LEU A 1 278 ? 15.742 -0.044 -15.516 1 96.25 278 LEU A CA 1
ATOM 2189 C C . LEU A 1 278 ? 17.172 -0.043 -16.031 1 96.25 278 LEU A C 1
ATOM 2191 O O . LEU A 1 278 ? 18.094 -0.49 -15.344 1 96.25 278 LEU A O 1
ATOM 2195 N N . LYS A 1 279 ? 17.391 0.452 -17.234 1 96.94 279 LYS A N 1
ATOM 2196 C CA . LYS A 1 279 ? 18.734 0.523 -17.812 1 96.94 279 LYS A CA 1
ATOM 2197 C C . LYS A 1 279 ? 19.656 1.38 -16.953 1 96.94 279 LYS A C 1
ATOM 2199 O O . LYS A 1 279 ? 20.812 1.02 -16.734 1 96.94 279 LYS A O 1
ATOM 2204 N N . ALA A 1 280 ? 19.141 2.5 -16.469 1 94.25 280 ALA A N 1
ATOM 2205 C CA . ALA A 1 280 ? 19.922 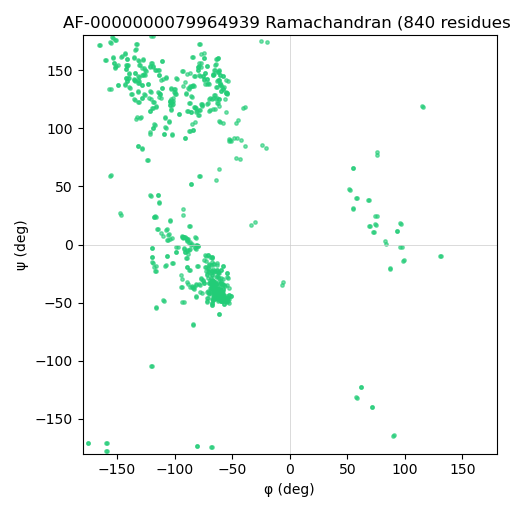3.393 -15.617 1 94.25 280 ALA A CA 1
ATOM 2206 C C . ALA A 1 280 ? 20.328 2.699 -14.32 1 94.25 280 ALA A C 1
ATOM 2208 O O . ALA A 1 280 ? 21.438 2.873 -13.836 1 94.25 280 ALA A O 1
ATOM 2209 N N . HIS A 1 281 ? 19.453 1.935 -13.758 1 93.5 281 HIS A N 1
ATOM 2210 C CA . HIS A 1 281 ? 19.703 1.196 -12.523 1 93.5 281 HIS A CA 1
ATOM 2211 C C . HIS A 1 281 ? 20.844 0.19 -12.719 1 93.5 281 HIS A C 1
ATOM 2213 O O . HIS A 1 281 ? 21.75 0.113 -11.891 1 93.5 281 HIS A O 1
ATOM 2219 N N . VAL A 1 282 ? 20.719 -0.529 -13.766 1 96.44 282 VAL A N 1
ATOM 2220 C CA . VAL A 1 282 ? 21.703 -1.579 -14.039 1 96.44 282 VAL A CA 1
ATOM 2221 C C . VAL A 1 282 ? 23.062 -0.954 -14.32 1 96.44 282 VAL A C 1
ATOM 2223 O O . VAL A 1 282 ? 24.094 -1.443 -13.852 1 96.44 282 VAL A O 1
ATOM 2226 N N . ARG A 1 283 ? 23.078 0.153 -15.016 1 95.38 283 ARG A N 1
ATOM 2227 C CA . ARG A 1 283 ? 24.328 0.858 -15.305 1 95.38 283 ARG A CA 1
ATOM 2228 C C . ARG A 1 283 ? 24.969 1.385 -14.023 1 95.38 283 ARG A C 1
ATOM 2230 O O . ARG A 1 283 ? 26.188 1.26 -13.836 1 95.38 283 ARG A O 1
ATOM 2237 N N . ARG A 1 284 ? 24.203 1.909 -13.227 1 93.62 284 ARG A N 1
ATOM 2238 C CA . ARG A 1 284 ? 24.688 2.521 -11.992 1 93.62 284 ARG A CA 1
ATOM 2239 C C . ARG A 1 284 ? 25.312 1.48 -11.07 1 93.62 284 ARG A C 1
ATOM 2241 O O . ARG A 1 284 ? 26.359 1.722 -10.477 1 93.62 284 ARG A O 1
ATOM 2248 N N . ASP A 1 285 ? 24.734 0.385 -10.977 1 94.44 285 ASP A N 1
ATOM 2249 C CA . ASP A 1 285 ? 25.125 -0.593 -9.969 1 94.44 285 ASP A CA 1
ATOM 2250 C C . ASP A 1 285 ? 26.266 -1.479 -10.469 1 94.44 285 ASP A C 1
ATOM 2252 O O . ASP A 1 285 ? 26.969 -2.105 -9.672 1 94.44 285 ASP A O 1
ATOM 2256 N N . GLY A 1 286 ? 26.438 -1.575 -11.75 1 95.44 286 GLY A N 1
ATOM 2257 C CA . GLY A 1 286 ? 27.5 -2.41 -12.289 1 95.44 286 GLY A CA 1
ATOM 2258 C C . GLY A 1 286 ? 27.188 -3.893 -12.227 1 95.44 286 GLY A C 1
ATOM 2259 O O . GLY A 1 286 ? 27.812 -4.629 -11.453 1 95.44 286 GLY A O 1
ATOM 2260 N N . TRP A 1 287 ? 26.422 -4.41 -13.102 1 97.88 287 TRP A N 1
ATOM 2261 C CA . TRP A 1 287 ? 26.031 -5.816 -13.188 1 97.88 287 TRP A CA 1
ATOM 2262 C C . TRP A 1 287 ? 27.031 -6.598 -14.039 1 97.88 287 TRP A C 1
ATOM 2264 O O . TRP A 1 287 ? 27.609 -6.059 -14.984 1 97.88 287 TRP A O 1
ATOM 2274 N N . ALA A 1 288 ? 27.234 -7.836 -13.695 1 98 288 ALA A N 1
ATOM 2275 C CA . ALA A 1 288 ? 28.062 -8.742 -14.5 1 98 288 ALA A CA 1
ATOM 2276 C C . ALA A 1 288 ? 27.328 -9.18 -15.758 1 98 288 ALA A C 1
ATOM 2278 O O . ALA A 1 288 ? 26.109 -9.016 -15.859 1 98 288 ALA A O 1
ATOM 2279 N N . GLU A 1 289 ? 28.094 -9.633 -16.688 1 97.88 289 GLU A N 1
ATOM 2280 C CA . GLU A 1 289 ? 27.484 -10.367 -17.797 1 97.88 289 GLU A CA 1
ATOM 2281 C C . GLU A 1 289 ? 26.891 -11.695 -17.344 1 97.88 289 GLU A C 1
ATOM 2283 O O . GLU A 1 289 ? 27.438 -12.328 -16.422 1 97.88 289 GLU A O 1
ATOM 2288 N N . PRO A 1 290 ? 25.797 -12.133 -17.938 1 98.12 290 PRO A N 1
ATOM 2289 C CA . PRO A 1 290 ? 25.172 -11.523 -19.109 1 98.12 290 PRO A CA 1
ATOM 2290 C C . PRO A 1 290 ? 24.094 -10.508 -18.75 1 98.12 290 PRO A C 1
ATOM 2292 O O . PRO A 1 290 ? 23.406 -9.992 -19.641 1 98.12 290 PRO A O 1
ATOM 2295 N N . TYR A 1 291 ? 23.953 -10.219 -17.469 1 98.5 291 TYR A N 1
ATOM 2296 C CA . TYR A 1 291 ? 22.828 -9.391 -17.016 1 98.5 291 TYR A CA 1
ATOM 2297 C C . TYR A 1 291 ? 22.953 -7.977 -17.562 1 98.5 291 TYR A C 1
ATOM 2299 O O . TYR A 1 291 ? 21.953 -7.391 -18 1 98.5 291 TYR A O 1
ATOM 2307 N N . LYS A 1 292 ? 24.156 -7.441 -17.562 1 98.31 292 LYS A N 1
ATOM 2308 C CA . LYS A 1 292 ? 24.391 -6.117 -18.125 1 98.31 292 LYS A CA 1
ATOM 2309 C C . LYS A 1 292 ? 23.906 -6.035 -19.578 1 98.31 292 LYS A C 1
ATOM 2311 O O . LYS A 1 292 ? 23.141 -5.137 -19.922 1 98.31 292 LYS A O 1
ATOM 2316 N N . SER A 1 293 ? 24.266 -6.973 -20.359 1 98.5 293 SER A N 1
ATOM 2317 C CA . SER A 1 293 ? 23.938 -6.965 -21.781 1 98.5 293 SER A CA 1
ATOM 2318 C C . SER A 1 293 ? 22.453 -7.238 -22 1 98.5 293 SER A C 1
ATOM 2320 O O . SER A 1 293 ? 21.828 -6.633 -22.875 1 98.5 293 SER A O 1
ATOM 2322 N N . ILE A 1 294 ? 21.891 -8.18 -21.219 1 98.62 294 ILE A N 1
ATOM 2323 C CA . ILE A 1 294 ? 20.469 -8.5 -21.312 1 98.62 294 ILE A CA 1
ATOM 2324 C C . ILE A 1 294 ? 19.641 -7.227 -21.188 1 98.62 294 ILE A C 1
ATOM 2326 O O . ILE A 1 294 ? 18.688 -7.02 -21.953 1 98.62 294 ILE A O 1
ATOM 2330 N N . ILE A 1 295 ? 20.016 -6.379 -20.25 1 98.62 295 ILE A N 1
ATOM 2331 C CA . ILE A 1 295 ? 19.234 -5.176 -19.984 1 98.62 295 ILE A CA 1
ATOM 2332 C C . ILE A 1 295 ? 19.594 -4.09 -21 1 98.62 295 ILE A C 1
ATOM 2334 O O . ILE A 1 295 ? 18.703 -3.477 -21.594 1 98.62 295 ILE A O 1
ATOM 2338 N N . GLU A 1 296 ? 20.828 -3.859 -21.297 1 98.25 296 GLU A N 1
ATOM 2339 C CA . GLU A 1 296 ? 21.297 -2.783 -22.172 1 98.25 296 GLU A CA 1
ATOM 2340 C C . GLU A 1 296 ? 20.781 -2.969 -23.594 1 98.25 296 GLU A C 1
ATOM 2342 O O . GLU A 1 296 ? 20.484 -1.991 -24.281 1 98.25 296 GLU A O 1
ATOM 2347 N N . TRP A 1 297 ? 20.656 -4.199 -24.016 1 98.62 297 TRP A N 1
ATOM 2348 C CA . TRP A 1 297 ? 20.375 -4.473 -25.422 1 98.62 297 TRP A CA 1
ATOM 2349 C C . TRP A 1 297 ? 18.875 -4.5 -25.672 1 98.62 297 TRP A C 1
ATOM 2351 O O . TRP A 1 297 ? 18.422 -4.66 -26.812 1 98.62 297 TRP A O 1
ATOM 2361 N N . ILE A 1 298 ? 18.047 -4.383 -24.625 1 98.31 298 ILE A N 1
ATOM 2362 C CA . ILE A 1 298 ? 16.609 -4.383 -24.828 1 98.31 298 ILE A CA 1
ATOM 23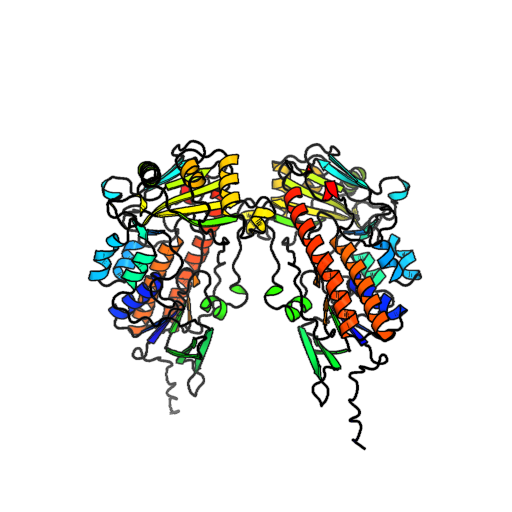63 C C . ILE A 1 298 ? 16.219 -3.295 -25.828 1 98.31 298 ILE A C 1
ATOM 2365 O O . ILE A 1 298 ? 16.625 -2.139 -25.672 1 98.31 298 ILE A O 1
ATOM 2369 N N . PRO A 1 299 ? 15.453 -3.621 -26.797 1 97.31 299 PRO A N 1
ATOM 2370 C CA . PRO A 1 299 ? 15.016 -2.596 -27.75 1 97.31 299 PRO A CA 1
ATOM 2371 C C . PRO A 1 299 ? 14.219 -1.478 -27.078 1 97.31 299 PRO A C 1
ATOM 2373 O O . PRO A 1 299 ? 13.422 -1.74 -26.172 1 97.31 299 PRO A O 1
ATOM 2376 N N . GLU A 1 300 ? 14.383 -0.33 -27.578 1 94.38 300 GLU A N 1
ATOM 2377 C CA . GLU A 1 300 ? 13.812 0.857 -26.938 1 94.38 300 GLU A CA 1
ATOM 2378 C C . GLU A 1 300 ? 12.289 0.845 -27.016 1 94.38 300 GLU A C 1
ATOM 2380 O O . GLU A 1 300 ? 11.617 1.458 -26.172 1 94.38 300 GLU A O 1
ATOM 2385 N N . ASP A 1 301 ? 11.734 0.154 -27.922 1 93 301 ASP A N 1
ATOM 2386 C CA . ASP A 1 301 ? 10.289 0.163 -28.109 1 93 301 ASP A CA 1
ATOM 2387 C C . ASP A 1 301 ? 9.625 -0.971 -27.328 1 93 301 ASP A C 1
ATOM 2389 O O . ASP A 1 301 ? 8.422 -1.203 -27.453 1 93 301 ASP A O 1
ATOM 2393 N N . THR A 1 302 ? 10.438 -1.646 -26.531 1 94.19 302 THR A N 1
ATOM 2394 C CA . THR A 1 302 ? 9.875 -2.719 -25.719 1 94.19 302 THR A CA 1
ATOM 2395 C C . THR A 1 302 ? 8.891 -2.16 -24.688 1 94.19 302 THR A C 1
ATOM 2397 O O . THR A 1 302 ? 9.219 -1.217 -23.969 1 94.19 302 THR A O 1
ATOM 2400 N N . LEU A 1 303 ? 7.727 -2.717 -24.641 1 90.69 303 LEU A N 1
ATOM 2401 C CA . LEU A 1 303 ? 6.691 -2.279 -23.703 1 90.69 303 LEU A CA 1
ATOM 2402 C C . LEU A 1 303 ? 6.902 -2.904 -22.328 1 90.69 303 LEU A C 1
ATOM 2404 O O . LEU A 1 303 ? 6.957 -4.129 -22.203 1 90.69 303 LEU A O 1
ATOM 2408 N N . VAL A 1 304 ? 7.121 -2.098 -21.344 1 93.31 304 VAL A N 1
ATOM 2409 C CA . VAL A 1 304 ? 7.191 -2.523 -19.953 1 93.31 304 VAL A CA 1
ATOM 2410 C C . VAL A 1 304 ? 5.957 -2.037 -19.203 1 93.31 304 VAL A C 1
ATOM 2412 O O . VAL A 1 304 ? 5.828 -0.844 -18.906 1 93.31 304 VAL A O 1
ATOM 2415 N N . LEU A 1 305 ? 5.113 -2.895 -18.844 1 89 305 LEU A N 1
ATOM 2416 C CA . LEU A 1 305 ? 3.859 -2.547 -18.188 1 89 305 LEU A CA 1
ATOM 2417 C C . LEU A 1 305 ? 4.09 -2.24 -16.703 1 89 305 LEU A C 1
ATOM 2419 O O . LEU A 1 305 ? 5.047 -2.732 -16.109 1 89 305 LEU A O 1
ATOM 2423 N N . LYS A 1 306 ? 3.16 -1.402 -16.219 1 88.25 306 LYS A N 1
ATOM 2424 C CA . LYS A 1 306 ? 3.188 -1.084 -14.789 1 88.25 306 LYS A CA 1
ATOM 2425 C C . LYS A 1 306 ? 2.734 -2.277 -13.953 1 88.25 306 LYS A C 1
ATOM 2427 O O . LYS A 1 306 ? 1.674 -2.852 -14.203 1 88.25 306 LYS A O 1
ATOM 2432 N N . ASP A 1 307 ? 3.631 -2.715 -13.086 1 89.12 307 ASP A N 1
ATOM 2433 C CA . ASP A 1 307 ? 3.32 -3.814 -12.18 1 89.12 307 ASP A CA 1
ATOM 2434 C C . ASP A 1 307 ? 3.592 -3.422 -10.727 1 89.12 307 ASP A C 1
ATOM 2436 O O . ASP A 1 307 ? 4.34 -2.479 -10.469 1 89.12 307 ASP A O 1
ATOM 2440 N N . GLN A 1 308 ? 2.855 -4.035 -9.867 1 90.94 308 GLN A N 1
ATOM 2441 C CA . GLN A 1 308 ? 3.066 -3.898 -8.43 1 90.94 308 GLN A CA 1
ATOM 2442 C C . GLN A 1 308 ? 3.186 -5.262 -7.758 1 90.94 308 GLN A C 1
ATOM 2444 O O . GLN A 1 308 ? 2.582 -6.238 -8.211 1 90.94 308 GLN A O 1
ATOM 2449 N N . LEU A 1 309 ? 3.977 -5.289 -6.777 1 94.56 309 LEU A N 1
ATOM 2450 C CA . LEU A 1 309 ? 4.141 -6.535 -6.031 1 94.56 309 LEU A CA 1
ATOM 2451 C C . LEU A 1 309 ? 3.092 -6.652 -4.93 1 94.56 309 LEU A C 1
ATOM 2453 O O . LEU A 1 309 ? 3.271 -6.109 -3.838 1 94.56 309 LEU A O 1
ATOM 2457 N N . LYS A 1 310 ? 2.059 -7.367 -5.25 1 93.88 310 LYS A N 1
ATOM 2458 C CA . LYS A 1 310 ? 0.912 -7.5 -4.359 1 93.88 310 LYS A CA 1
ATOM 2459 C C . LYS A 1 310 ? 0.774 -8.93 -3.846 1 93.88 310 LYS A C 1
ATOM 2461 O O . LYS A 1 310 ? 1.062 -9.883 -4.57 1 93.88 310 LYS A O 1
ATOM 2466 N N . ILE A 1 311 ? 0.328 -9.047 -2.629 1 95.62 311 ILE A N 1
ATOM 2467 C CA . ILE A 1 311 ? 0.022 -10.359 -2.064 1 95.62 311 ILE A CA 1
ATOM 2468 C C . ILE A 1 311 ? -1.313 -10.305 -1.325 1 95.62 311 ILE A C 1
ATOM 2470 O O . ILE A 1 311 ? -1.794 -9.219 -0.979 1 95.62 311 ILE A O 1
ATOM 2474 N N . TRP A 1 312 ? -1.907 -11.477 -1.096 1 92.31 312 TRP A N 1
ATOM 2475 C CA . TRP A 1 312 ? -3.064 -11.594 -0.214 1 92.31 312 TRP A CA 1
ATOM 2476 C C . TRP A 1 312 ? -2.633 -11.93 1.21 1 92.31 312 TRP A C 1
ATOM 2478 O O . TRP A 1 312 ? -1.728 -12.734 1.417 1 92.31 312 TRP A O 1
ATOM 2488 N N . LYS A 1 313 ? -3.248 -11.266 2.094 1 89.56 313 LYS A N 1
ATOM 2489 C CA . LYS A 1 313 ? -3.277 -11.836 3.436 1 89.56 313 LYS A CA 1
ATOM 2490 C C . LYS A 1 313 ? -4.375 -12.891 3.559 1 89.56 313 LYS A C 1
ATOM 2492 O O . LYS A 1 313 ? -5.562 -12.562 3.572 1 89.56 313 LYS A O 1
ATOM 2497 N N . PRO A 1 314 ? -3.896 -14.125 3.566 1 93 314 PRO A N 1
ATOM 2498 C CA . PRO A 1 314 ? -4.941 -15.148 3.641 1 93 314 PRO A CA 1
ATOM 2499 C C . PRO A 1 314 ? -5.734 -15.086 4.945 1 93 314 PRO A C 1
ATOM 2501 O O . PRO A 1 314 ? -5.145 -15.07 6.027 1 93 314 PRO A O 1
ATOM 2504 N N . VAL A 1 315 ? -7.016 -14.984 4.824 1 94.5 315 VAL A N 1
ATOM 2505 C CA . VAL A 1 315 ? -7.918 -14.977 5.973 1 94.5 315 VAL A CA 1
ATOM 2506 C C . VAL A 1 315 ? -9.047 -15.977 5.75 1 94.5 315 VAL A C 1
ATOM 2508 O O . VAL A 1 315 ? -9.328 -16.359 4.613 1 94.5 315 VAL A O 1
ATOM 2511 N N . LYS A 1 316 ? -9.547 -16.406 6.863 1 96.44 316 LYS A N 1
ATOM 2512 C CA . LYS A 1 316 ? -10.688 -17.312 6.762 1 96.44 316 LYS A CA 1
ATOM 2513 C C . LYS A 1 316 ? -11.852 -16.656 6.035 1 96.44 316 LYS A C 1
ATOM 2515 O O . LYS A 1 316 ? -12.156 -15.484 6.266 1 96.44 316 LYS A O 1
ATOM 2520 N N . TRP A 1 317 ? -12.438 -17.312 5.086 1 96.94 317 TRP A N 1
ATOM 2521 C CA . TRP A 1 317 ? -13.617 -16.812 4.383 1 96.94 317 TRP A CA 1
ATOM 2522 C C . TRP A 1 317 ? -14.836 -17.688 4.672 1 96.94 317 TRP A C 1
ATOM 2524 O O . TRP A 1 317 ? -14.703 -18.844 5.066 1 96.94 317 TRP A O 1
ATOM 2534 N N . ASP A 1 318 ? -15.992 -17.094 4.645 1 97.19 318 ASP A N 1
ATOM 2535 C CA . ASP A 1 318 ? -17.25 -17.812 4.754 1 97.19 318 ASP A CA 1
ATOM 2536 C C . ASP A 1 318 ? -17.641 -18.453 3.424 1 97.19 318 ASP A C 1
ATOM 2538 O O . ASP A 1 318 ? -18 -17.75 2.473 1 97.19 318 ASP A O 1
ATOM 2542 N N . ASN A 1 319 ? -17.609 -19.781 3.381 1 98.19 319 ASN A N 1
ATOM 2543 C CA . ASN A 1 319 ? -17.891 -20.469 2.127 1 98.19 319 ASN A CA 1
ATOM 2544 C C . ASN A 1 319 ? -19.391 -20.766 1.975 1 98.19 319 ASN A C 1
ATOM 2546 O O . ASN A 1 319 ? -19.797 -21.422 1.022 1 98.19 319 ASN A O 1
ATOM 2550 N N . ILE A 1 320 ? -20.188 -20.266 2.943 1 97.5 320 ILE A N 1
ATOM 2551 C CA . ILE A 1 320 ? -21.641 -20.359 2.918 1 97.5 320 ILE A CA 1
ATOM 2552 C C . ILE A 1 320 ? -22.047 -21.828 2.758 1 97.5 320 ILE A C 1
ATOM 2554 O O . ILE A 1 320 ? -22.703 -22.188 1.772 1 97.5 320 ILE A O 1
ATOM 2558 N N . GLU A 1 321 ? -21.766 -22.625 3.721 1 96.75 321 GLU A N 1
ATOM 2559 C CA . GLU A 1 321 ? -22.078 -24.062 3.771 1 96.75 321 GLU A CA 1
ATOM 2560 C C . GLU A 1 321 ? -21.516 -24.781 2.557 1 96.75 321 GLU A C 1
ATOM 2562 O O . GLU A 1 321 ? -22.156 -25.672 2 1 96.75 321 GLU A O 1
ATOM 2567 N N . GLY A 1 322 ? -20.422 -24.328 2.029 1 97.69 322 GLY A N 1
ATOM 2568 C CA . GLY A 1 322 ? -19.672 -25.016 0.986 1 97.69 322 GLY A CA 1
ATOM 2569 C C . GLY A 1 322 ? -20.062 -24.578 -0.412 1 97.69 322 GLY A C 1
ATOM 2570 O O . GLY A 1 322 ? -19.609 -25.156 -1.4 1 97.69 322 GLY A O 1
ATOM 2571 N N . ARG A 1 323 ? -20.812 -23.531 -0.55 1 97.88 323 ARG A N 1
ATOM 2572 C CA . ARG A 1 323 ? -21.391 -23.188 -1.838 1 97.88 323 ARG A CA 1
ATOM 2573 C C . ARG A 1 323 ? -20.453 -22.297 -2.645 1 97.88 323 ARG A C 1
ATOM 2575 O O . ARG A 1 323 ? -20.609 -22.172 -3.863 1 97.88 323 ARG A O 1
ATOM 2582 N N . VAL A 1 324 ? -19.469 -21.641 -1.947 1 98.56 324 VAL A N 1
ATOM 2583 C CA . VAL A 1 324 ? -18.469 -20.844 -2.621 1 98.56 324 VAL A CA 1
ATOM 2584 C C . VAL A 1 324 ? -17.109 -21.062 -1.963 1 98.56 324 VAL A C 1
ATOM 2586 O O . VAL A 1 324 ? -17.016 -21.234 -0.745 1 98.56 324 VAL A O 1
ATOM 2589 N N . THR A 1 325 ? -16.062 -21.078 -2.76 1 98.75 325 THR A N 1
ATOM 2590 C CA . THR A 1 325 ? -14.719 -21.188 -2.207 1 98.75 325 THR A CA 1
ATOM 2591 C C . THR A 1 325 ? -13.68 -20.688 -3.199 1 98.75 325 THR A C 1
ATOM 2593 O O . THR A 1 325 ? -14.031 -20.109 -4.23 1 98.75 325 THR A O 1
ATOM 2596 N N . LEU A 1 326 ? -12.438 -20.781 -2.824 1 98.62 326 LEU A N 1
ATOM 2597 C CA . LEU A 1 326 ? -11.336 -20.234 -3.605 1 98.62 326 LEU A CA 1
ATOM 2598 C C . LEU A 1 326 ? -10.266 -21.297 -3.855 1 98.62 326 LEU A C 1
ATOM 2600 O O . LEU A 1 326 ? -10.188 -22.281 -3.123 1 98.62 326 LEU A O 1
ATOM 2604 N N . CYS A 1 327 ? -9.484 -21.047 -4.863 1 98.31 327 CYS A N 1
ATOM 2605 C CA . CYS A 1 327 ? -8.406 -21.953 -5.25 1 98.31 327 CYS A CA 1
ATOM 2606 C C . CYS A 1 327 ? -7.246 -21.188 -5.867 1 98.31 327 CYS A C 1
ATOM 2608 O O . CYS A 1 327 ? -7.457 -20.234 -6.633 1 98.31 327 CYS A O 1
ATOM 2610 N N . GLY A 1 328 ? -6.023 -21.562 -5.48 1 97.06 328 GLY A N 1
ATOM 2611 C CA . GLY A 1 328 ? -4.832 -20.969 -6.059 1 97.06 328 GLY A CA 1
ATOM 2612 C C . GLY A 1 328 ? -4.602 -19.531 -5.613 1 97.06 328 GLY A C 1
ATOM 2613 O O . GLY A 1 328 ? -4.801 -19.203 -4.441 1 97.06 328 GLY A O 1
ATOM 2614 N N . ASP A 1 329 ? -4.156 -18.672 -6.598 1 96.19 329 ASP A N 1
ATOM 2615 C CA . ASP A 1 329 ? -3.809 -17.297 -6.289 1 96.19 329 ASP A CA 1
ATOM 2616 C C . ASP A 1 329 ? -5.02 -16.516 -5.773 1 96.19 329 ASP A C 1
ATOM 2618 O O . ASP A 1 329 ? -4.875 -15.562 -5.012 1 96.19 329 ASP A O 1
ATOM 2622 N N . ALA A 1 330 ? -6.199 -17 -6.145 1 97.19 330 ALA A N 1
ATOM 2623 C CA . ALA A 1 330 ? -7.402 -16.359 -5.621 1 97.19 330 ALA A CA 1
ATOM 2624 C C . ALA A 1 330 ? -7.488 -16.516 -4.105 1 97.19 330 ALA A C 1
ATOM 2626 O O . ALA A 1 330 ? -8.047 -15.648 -3.422 1 97.19 330 ALA A O 1
ATOM 2627 N N . ALA A 1 331 ? -6.914 -17.547 -3.611 1 97.19 331 ALA A N 1
ATOM 2628 C CA . ALA A 1 331 ? -6.969 -17.844 -2.184 1 97.19 331 ALA A CA 1
ATOM 2629 C C . ALA A 1 331 ? -5.75 -17.281 -1.459 1 97.19 331 ALA A C 1
ATOM 2631 O O . ALA A 1 331 ? -5.852 -16.828 -0.315 1 97.19 331 ALA A O 1
ATOM 2632 N N . HIS A 1 332 ? -4.605 -17.328 -2.115 1 96.5 332 HIS A N 1
ATOM 2633 C CA . HIS A 1 332 ? -3.375 -17.031 -1.392 1 96.5 332 HIS A CA 1
ATOM 2634 C C . HIS A 1 332 ? -2.279 -16.547 -2.34 1 96.5 332 HIS A C 1
ATOM 2636 O O . HIS A 1 332 ? -1.18 -17.109 -2.354 1 96.5 332 HIS A O 1
ATOM 2642 N N . ALA A 1 333 ? -2.506 -15.484 -3.029 1 95.94 333 ALA A N 1
ATOM 2643 C CA . ALA A 1 333 ? -1.482 -14.906 -3.896 1 95.94 333 ALA A CA 1
ATOM 2644 C C . ALA A 1 333 ? -0.205 -14.609 -3.117 1 95.94 333 ALA A C 1
ATOM 2646 O O . ALA A 1 333 ? -0.259 -14.094 -1.997 1 95.94 333 ALA A O 1
ATOM 2647 N N . MET A 1 334 ? 0.926 -15.039 -3.613 1 96.19 334 MET A N 1
ATOM 2648 C CA . MET A 1 334 ? 2.229 -14.867 -2.979 1 96.19 334 MET A CA 1
ATOM 2649 C C . MET A 1 334 ? 3.266 -14.383 -3.986 1 96.19 334 MET A C 1
ATOM 2651 O O . MET A 1 334 ? 3 -14.352 -5.188 1 96.19 334 MET A O 1
ATOM 2655 N N . THR A 1 335 ? 4.402 -13.961 -3.494 1 96.44 335 THR A N 1
ATOM 2656 C CA . THR A 1 335 ? 5.453 -13.492 -4.395 1 96.44 335 THR A CA 1
ATOM 2657 C C . THR A 1 335 ? 6.195 -14.68 -5.012 1 96.44 335 THR A C 1
ATOM 2659 O O . THR A 1 335 ? 5.973 -15.828 -4.625 1 96.44 335 THR A O 1
ATOM 2662 N N . PHE A 1 336 ? 7.035 -14.438 -5.918 1 95.75 336 PHE A N 1
ATOM 2663 C CA . PHE A 1 336 ? 7.582 -15.477 -6.777 1 95.75 336 PHE A CA 1
ATOM 2664 C C . PHE A 1 336 ? 9.016 -15.797 -6.387 1 95.75 336 PHE A C 1
ATOM 2666 O O . PHE A 1 336 ? 9.656 -16.656 -7.004 1 95.75 336 PHE A O 1
ATOM 2673 N N . HIS A 1 337 ? 9.539 -15.219 -5.375 1 96.12 337 HIS A N 1
ATOM 2674 C CA . HIS A 1 337 ? 10.961 -15.312 -5.086 1 96.12 337 HIS A CA 1
ATOM 2675 C C . HIS A 1 337 ? 11.32 -16.703 -4.559 1 96.12 337 HIS A C 1
ATOM 2677 O O . HIS A 1 337 ? 12.5 -17.047 -4.488 1 96.12 337 HIS A O 1
ATOM 2683 N N . ARG A 1 338 ? 10.328 -17.5 -4.27 1 92.12 338 ARG A N 1
ATOM 2684 C CA . ARG A 1 338 ? 10.586 -18.891 -3.912 1 92.12 338 ARG A CA 1
ATOM 2685 C C . ARG A 1 338 ? 9.906 -19.844 -4.891 1 92.12 338 ARG A C 1
ATOM 2687 O O . ARG A 1 338 ? 9.977 -21.062 -4.727 1 92.12 338 ARG A O 1
ATOM 2694 N N . GLY A 1 339 ? 9.18 -19.312 -5.816 1 91.44 339 GLY A N 1
ATOM 2695 C CA . GLY A 1 339 ? 8.562 -20.094 -6.867 1 91.44 339 GLY A CA 1
ATOM 2696 C C . GLY A 1 339 ? 7.453 -21 -6.359 1 91.44 339 GLY A C 1
ATOM 2697 O O . GLY A 1 339 ? 7.285 -22.125 -6.844 1 91.44 339 GLY A O 1
ATOM 2698 N N . GLN A 1 340 ? 6.68 -20.562 -5.441 1 90.56 340 GLN A N 1
ATOM 2699 C CA . GLN A 1 340 ? 5.711 -21.422 -4.777 1 90.56 340 GLN A CA 1
ATOM 2700 C C . GLN A 1 340 ? 4.301 -21.203 -5.32 1 90.56 340 GLN A C 1
ATOM 2702 O O . GLN A 1 340 ? 3.414 -22.031 -5.125 1 90.56 340 GLN A O 1
ATOM 2707 N N . GLY A 1 341 ? 4.012 -20.156 -6.02 1 94.06 341 GLY A N 1
ATOM 2708 C CA . GLY A 1 341 ? 2.66 -19.766 -6.383 1 94.06 341 GLY A CA 1
ATOM 2709 C C . GLY A 1 341 ? 1.943 -20.797 -7.23 1 94.06 341 GLY A C 1
ATOM 2710 O O . GLY A 1 341 ? 0.956 -21.391 -6.793 1 94.06 341 GLY A O 1
ATOM 2711 N N . ALA A 1 342 ? 2.502 -21.094 -8.383 1 94.31 342 ALA A N 1
ATOM 2712 C CA . ALA A 1 342 ? 1.88 -22.016 -9.32 1 94.31 342 ALA A CA 1
ATOM 2713 C C . ALA A 1 342 ? 1.817 -23.438 -8.727 1 94.31 342 ALA A C 1
ATOM 2715 O O . ALA A 1 342 ? 0.822 -24.141 -8.906 1 94.31 342 ALA A O 1
ATOM 2716 N N . ASN A 1 343 ? 2.854 -23.828 -8.047 1 94.62 343 ASN A N 1
ATOM 2717 C CA . ASN A 1 343 ? 2.902 -25.172 -7.461 1 94.62 343 ASN A CA 1
ATOM 2718 C C . ASN A 1 343 ? 1.81 -25.359 -6.414 1 94.62 343 ASN A C 1
ATOM 2720 O O . ASN A 1 343 ? 1.113 -26.375 -6.418 1 94.62 343 ASN A O 1
ATOM 2724 N N . ASN A 1 344 ? 1.647 -24.375 -5.621 1 95.62 344 ASN A N 1
ATOM 2725 C CA . ASN A 1 344 ? 0.576 -24.453 -4.633 1 95.62 344 ASN A CA 1
ATOM 2726 C C . ASN A 1 344 ? -0.799 -24.391 -5.293 1 95.62 344 ASN A C 1
ATOM 2728 O O . ASN A 1 344 ? -1.748 -25.016 -4.816 1 95.62 344 ASN A O 1
ATOM 2732 N N . ALA A 1 345 ? -0.936 -23.672 -6.355 1 97 345 ALA A N 1
ATOM 2733 C CA . ALA A 1 345 ? -2.211 -23.578 -7.062 1 97 345 ALA A CA 1
ATOM 2734 C C . ALA A 1 345 ? -2.629 -24.938 -7.613 1 97 345 ALA A C 1
ATOM 2736 O O . ALA A 1 345 ? -3.793 -25.328 -7.5 1 97 345 ALA A O 1
ATOM 2737 N N . PHE A 1 346 ? -1.726 -25.688 -8.172 1 97.25 346 PHE A N 1
ATOM 2738 C CA . PHE A 1 346 ? -2.029 -27.016 -8.703 1 97.25 346 PHE A CA 1
ATOM 2739 C C . PHE A 1 346 ? -2.395 -27.984 -7.582 1 97.25 346 PHE A C 1
ATOM 2741 O O . PHE A 1 346 ? -3.285 -28.812 -7.738 1 97.25 346 PHE A O 1
ATOM 2748 N N . TYR A 1 347 ? -1.697 -27.844 -6.512 1 97.19 347 TYR A N 1
ATOM 2749 C CA . TYR A 1 347 ? -2.027 -28.672 -5.363 1 97.19 347 TYR A CA 1
ATOM 2750 C C . TYR A 1 347 ? -3.424 -28.359 -4.84 1 97.19 347 TYR A C 1
ATOM 2752 O O . TYR A 1 347 ? -4.16 -29.266 -4.438 1 97.19 347 TYR A O 1
ATOM 2760 N N . ASP A 1 348 ? -3.787 -27.109 -4.797 1 97.94 348 ASP A N 1
ATOM 2761 C CA . ASP A 1 348 ? -5.145 -26.719 -4.434 1 97.94 348 ASP A CA 1
ATOM 2762 C C . ASP A 1 348 ? -6.172 -27.359 -5.363 1 97.94 348 ASP A C 1
ATOM 2764 O O . ASP A 1 348 ? -7.227 -27.812 -4.914 1 97.94 348 ASP A O 1
ATOM 2768 N N . SER A 1 349 ? -5.875 -27.297 -6.66 1 98.62 349 SER A N 1
ATOM 2769 C CA . SER A 1 349 ? -6.77 -27.922 -7.633 1 98.62 349 SER A CA 1
ATOM 2770 C C . SER A 1 349 ? -7.02 -29.391 -7.301 1 98.62 349 SER A C 1
ATOM 2772 O O . SER A 1 349 ? -8.164 -29.844 -7.309 1 98.62 349 SER A O 1
ATOM 2774 N N . TYR A 1 350 ? -5.949 -30.062 -7 1 98.19 350 TYR A N 1
ATOM 2775 C CA . TYR A 1 350 ? -6.035 -31.469 -6.625 1 98.19 350 TYR A CA 1
ATOM 2776 C C . TYR A 1 350 ? -6.902 -31.656 -5.387 1 98.19 350 TYR A C 1
ATOM 2778 O O . TYR A 1 350 ? -7.801 -32.5 -5.371 1 98.19 350 TYR A O 1
ATOM 2786 N N . CYS A 1 351 ? -6.645 -30.844 -4.402 1 98.12 351 CYS A N 1
ATOM 2787 C CA . CYS A 1 351 ? -7.375 -30.953 -3.145 1 98.12 351 CYS A CA 1
ATOM 2788 C C . CYS A 1 351 ? -8.859 -30.656 -3.35 1 98.12 351 CYS A C 1
ATOM 2790 O O . CYS A 1 351 ? -9.711 -31.297 -2.73 1 98.12 351 CYS A O 1
ATOM 2792 N N . PHE A 1 352 ? -9.172 -29.703 -4.145 1 98.81 352 PHE A N 1
ATOM 2793 C CA . PHE A 1 352 ? -10.57 -29.359 -4.391 1 98.81 352 PHE A CA 1
ATOM 2794 C C . PHE A 1 352 ? -11.297 -30.531 -5.062 1 98.81 352 PHE A C 1
ATOM 2796 O O . PHE A 1 352 ? -12.422 -30.859 -4.684 1 98.81 352 PHE A O 1
ATOM 2803 N N . VAL A 1 353 ? -10.68 -31.109 -6.09 1 98.81 353 VAL A N 1
ATOM 2804 C CA . VAL A 1 353 ? -11.266 -32.25 -6.789 1 98.81 353 VAL A CA 1
ATOM 2805 C C . VAL A 1 353 ? -11.508 -33.375 -5.809 1 98.81 353 VAL A C 1
ATOM 2807 O O . VAL A 1 353 ? -12.562 -34.031 -5.836 1 98.81 353 VAL A O 1
ATOM 2810 N N . GLU A 1 354 ? -10.531 -33.625 -4.91 1 98.5 354 GLU A N 1
ATOM 2811 C CA . GLU A 1 354 ? -10.703 -34.656 -3.9 1 98.5 354 GLU A CA 1
ATOM 2812 C C . GLU A 1 354 ? -11.898 -34.344 -3 1 98.5 354 GLU A C 1
ATOM 2814 O O . GLU A 1 354 ? -12.625 -35.281 -2.6 1 98.5 354 GLU A O 1
ATOM 2819 N N . ALA A 1 355 ? -12.086 -33.125 -2.66 1 98.62 355 ALA A N 1
ATOM 2820 C CA . ALA A 1 355 ? -13.234 -32.75 -1.848 1 98.62 355 ALA A CA 1
ATOM 2821 C C . ALA A 1 355 ? -14.547 -33.031 -2.574 1 98.62 355 ALA A C 1
ATOM 2823 O O . ALA A 1 355 ? -15.508 -33.5 -1.968 1 98.62 355 ALA A O 1
ATOM 2824 N N . MET A 1 356 ? -14.633 -32.719 -3.834 1 98.56 356 MET A N 1
ATOM 2825 C CA . MET A 1 356 ? -15.844 -32.969 -4.613 1 98.56 356 MET A CA 1
ATOM 2826 C C . MET A 1 356 ? -16.094 -34.469 -4.762 1 98.56 356 MET A C 1
ATOM 2828 O O . MET A 1 356 ? -17.234 -34.906 -4.754 1 98.56 356 MET A O 1
ATOM 2832 N N . LYS A 1 357 ? -15 -35.219 -4.922 1 98.06 357 LYS A N 1
ATOM 2833 C CA . LYS A 1 357 ? -15.148 -36.688 -4.941 1 98.06 357 LYS A CA 1
ATOM 2834 C C . LYS A 1 357 ? -15.758 -37.188 -3.639 1 98.06 357 LYS A C 1
ATOM 2836 O O . LYS A 1 357 ? -16.578 -38.094 -3.65 1 98.06 357 LYS A O 1
ATOM 2841 N N . ALA A 1 358 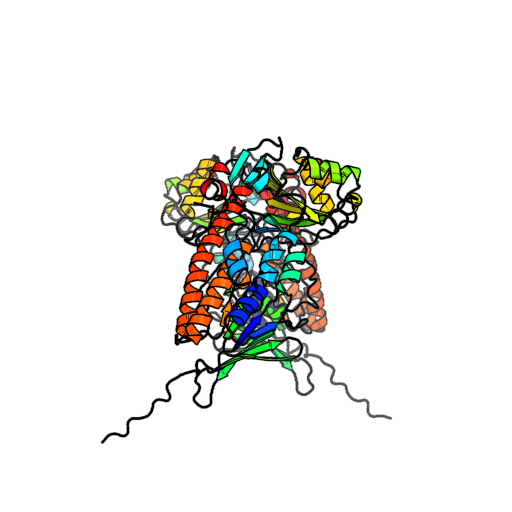? -15.312 -36.594 -2.568 1 97.69 358 ALA A N 1
ATOM 2842 C CA . ALA A 1 358 ? -15.859 -36.969 -1.269 1 97.69 358 ALA A CA 1
ATOM 2843 C C . ALA A 1 358 ? -17.359 -36.688 -1.206 1 97.69 358 ALA A C 1
ATOM 2845 O O . ALA A 1 358 ? -18.125 -37.469 -0.655 1 97.69 358 ALA A O 1
ATOM 2846 N N . VAL A 1 359 ? -17.766 -35.594 -1.714 1 97.19 359 VAL A N 1
ATOM 2847 C CA . VAL A 1 359 ? -19.172 -35.25 -1.753 1 97.19 359 VAL A CA 1
ATOM 2848 C C . VAL A 1 359 ? -19.938 -36.312 -2.535 1 97.19 359 VAL A C 1
ATOM 2850 O O . VAL A 1 359 ? -20.984 -36.781 -2.09 1 97.19 359 VAL A O 1
ATOM 2853 N N . ARG A 1 360 ? -19.453 -36.656 -3.686 1 94.62 360 ARG A N 1
ATOM 2854 C CA . ARG A 1 360 ? -20.078 -37.688 -4.523 1 94.62 360 ARG A CA 1
ATOM 2855 C C . ARG A 1 360 ? -20.172 -39 -3.779 1 94.62 360 ARG A C 1
ATOM 2857 O O . ARG A 1 360 ? -21.125 -39.75 -3.984 1 94.62 360 ARG A O 1
ATOM 2864 N N . SER A 1 361 ? -19.281 -39.219 -2.91 1 94.12 361 SER A N 1
ATOM 2865 C CA . SER A 1 361 ? -19.234 -40.469 -2.172 1 94.12 361 SER A CA 1
ATOM 2866 C C . SER A 1 361 ? -20.094 -40.406 -0.908 1 94.12 361 SER A C 1
ATOM 2868 O O . SER A 1 361 ? -20.172 -41.375 -0.151 1 94.12 361 SER A O 1
ATOM 2870 N N . GLY A 1 362 ? -20.594 -39.281 -0.584 1 94.06 362 GLY A N 1
ATOM 2871 C CA . GLY A 1 362 ? -21.562 -39.281 0.498 1 94.06 362 GLY A CA 1
ATOM 2872 C C . GLY A 1 362 ? -21.266 -38.219 1.547 1 94.06 362 GLY A C 1
ATOM 2873 O O . GLY A 1 362 ? -22.109 -37.938 2.414 1 94.06 362 GLY A O 1
ATOM 2874 N N . THR A 1 363 ? -20.094 -37.562 1.494 1 96.31 363 THR A N 1
ATOM 2875 C CA . THR A 1 363 ? -19.781 -36.5 2.416 1 96.31 363 THR A CA 1
ATOM 2876 C C . THR A 1 363 ? -20.641 -35.25 2.102 1 96.31 363 THR A C 1
ATOM 2878 O O . THR A 1 363 ? -20.859 -34.938 0.933 1 96.31 363 THR A O 1
ATOM 2881 N N . SER A 1 364 ? -21.141 -34.594 3.172 1 96.12 364 SER A N 1
ATOM 2882 C CA . SER A 1 364 ? -21.906 -33.375 2.908 1 96.12 364 SER A CA 1
ATOM 2883 C C . SER A 1 364 ? -21.047 -32.312 2.236 1 96.12 364 SER A C 1
ATOM 2885 O O . SER A 1 364 ? -19.844 -32.25 2.477 1 96.12 364 SER A O 1
ATOM 2887 N N . LEU A 1 365 ? -21.625 -31.531 1.447 1 97.06 365 LEU A N 1
ATOM 2888 C CA . LEU A 1 365 ? -20.922 -30.453 0.766 1 97.06 365 LEU A CA 1
ATOM 2889 C C . LEU A 1 365 ? -20.219 -29.547 1.771 1 97.06 365 LEU A C 1
ATOM 2891 O O . LEU A 1 365 ? -19.031 -29.234 1.604 1 97.06 365 LEU A O 1
ATOM 2895 N N . LYS A 1 366 ? -20.953 -29.156 2.816 1 97.44 366 LYS A N 1
ATOM 2896 C CA . LYS A 1 366 ? -20.391 -28.297 3.859 1 97.44 366 LYS A CA 1
ATOM 2897 C C . LYS A 1 366 ? -19.141 -28.906 4.469 1 97.44 366 LYS A C 1
ATOM 2899 O O . LYS A 1 366 ? -18.109 -28.25 4.598 1 97.44 366 LYS A O 1
ATOM 2904 N N . THR A 1 367 ? -19.203 -30.125 4.766 1 98.12 367 THR A N 1
ATOM 2905 C CA . THR A 1 367 ? -18.094 -30.797 5.422 1 98.12 367 THR A CA 1
ATOM 2906 C C . THR A 1 367 ? -16.891 -30.891 4.484 1 98.12 367 THR A C 1
ATOM 2908 O O . THR A 1 367 ? -15.758 -30.578 4.875 1 98.12 367 THR A O 1
ATOM 2911 N N . ALA A 1 368 ? -17.094 -31.297 3.26 1 98.31 368 ALA A N 1
ATOM 2912 C CA . ALA A 1 368 ? -16.031 -31.484 2.285 1 98.31 368 ALA A CA 1
ATOM 2913 C C . ALA A 1 368 ? -15.328 -30.156 1.987 1 98.31 368 ALA A C 1
ATOM 2915 O O . ALA A 1 368 ? -14.094 -30.094 1.977 1 98.31 368 ALA A O 1
ATOM 2916 N N . VAL A 1 369 ? -16.078 -29.094 1.837 1 98.5 369 VAL A N 1
ATOM 2917 C CA . VAL A 1 369 ? -15.508 -27.812 1.476 1 98.5 369 VAL A CA 1
ATOM 2918 C C . VAL A 1 369 ? -14.875 -27.156 2.707 1 98.5 369 VAL A C 1
ATOM 2920 O O . VAL A 1 369 ? -13.844 -26.484 2.607 1 98.5 369 VAL A O 1
ATOM 2923 N N . ASP A 1 370 ? -15.453 -27.359 3.861 1 98.5 370 ASP A N 1
ATOM 2924 C CA . ASP A 1 370 ? -14.836 -26.875 5.094 1 98.5 370 ASP A CA 1
ATOM 2925 C C . ASP A 1 370 ? -13.438 -27.469 5.273 1 98.5 370 ASP A C 1
ATOM 2927 O O . ASP A 1 370 ? -12.5 -26.75 5.621 1 98.5 370 ASP A O 1
ATOM 2931 N N . GLU A 1 371 ? -13.336 -28.719 5.059 1 98.19 371 GLU A N 1
ATOM 2932 C CA . GLU A 1 371 ? -12.047 -29.391 5.203 1 98.19 371 GLU A CA 1
ATOM 2933 C C . GLU A 1 371 ? -11.047 -28.891 4.16 1 98.19 371 GLU A C 1
ATOM 2935 O O . GLU A 1 371 ? -9.883 -28.656 4.477 1 98.19 371 GLU A O 1
ATOM 2940 N N . TYR A 1 372 ? -11.531 -28.781 2.986 1 98.25 372 TYR A N 1
ATOM 2941 C CA . TYR A 1 372 ? -10.711 -28.219 1.918 1 98.25 372 TYR A CA 1
ATOM 2942 C C . TYR A 1 372 ? -10.219 -26.828 2.283 1 98.25 372 TYR A C 1
ATOM 2944 O O . TYR A 1 372 ? -9.016 -26.547 2.219 1 98.25 372 TYR A O 1
ATOM 2952 N N . ASP A 1 373 ? -11.164 -25.969 2.688 1 98.5 373 ASP A N 1
ATOM 2953 C CA . ASP A 1 373 ? -10.852 -24.578 3.023 1 98.5 373 ASP A CA 1
ATOM 2954 C C . ASP A 1 373 ? -9.828 -24.5 4.156 1 98.5 373 ASP A C 1
ATOM 2956 O O . ASP A 1 373 ? -8.891 -23.703 4.102 1 98.5 373 ASP A O 1
ATOM 2960 N N . GLU A 1 374 ? -10 -25.281 5.102 1 97.5 374 GLU A N 1
ATOM 2961 C CA . GLU A 1 374 ? -9.094 -25.266 6.25 1 97.5 374 GLU A CA 1
ATOM 2962 C C . GLU A 1 374 ? -7.668 -25.609 5.828 1 97.5 374 GLU A C 1
ATOM 2964 O O . GLU A 1 374 ? -6.715 -24.969 6.27 1 97.5 374 GLU A O 1
ATOM 2969 N N . LYS A 1 375 ? -7.535 -26.578 4.988 1 95.44 375 LYS A N 1
ATOM 2970 C CA . LYS A 1 375 ? -6.223 -27.031 4.527 1 95.44 375 LYS A CA 1
ATOM 2971 C C . LYS A 1 375 ? -5.535 -25.953 3.697 1 95.44 375 LYS A C 1
ATOM 2973 O O . LYS A 1 375 ? -4.355 -25.656 3.902 1 95.44 375 LYS A O 1
ATOM 2978 N N . ILE A 1 376 ? -6.273 -25.375 2.787 1 95.62 376 ILE A N 1
ATOM 2979 C CA . ILE A 1 376 ? -5.633 -24.438 1.873 1 95.62 376 ILE A CA 1
ATOM 2980 C C . ILE A 1 376 ? -5.355 -23.125 2.596 1 95.62 376 ILE A C 1
ATOM 2982 O O . ILE A 1 376 ? -4.363 -22.453 2.311 1 95.62 376 ILE A O 1
ATOM 2986 N N . LEU A 1 377 ? -6.207 -22.797 3.547 1 96.12 377 LEU A N 1
ATOM 2987 C CA . LEU A 1 377 ? -5.988 -21.578 4.332 1 96.12 377 LEU A CA 1
ATOM 2988 C C . LEU A 1 377 ? -4.734 -21.703 5.191 1 96.12 377 LEU A C 1
ATOM 2990 O O . LEU A 1 377 ? -3.9 -20.797 5.215 1 96.12 377 LEU A O 1
ATOM 2994 N N . LYS A 1 378 ? -4.617 -22.828 5.891 1 95.62 378 LYS A N 1
ATOM 2995 C CA . LYS A 1 378 ? -3.467 -23.047 6.762 1 95.62 378 LYS A CA 1
ATOM 2996 C C . LYS A 1 378 ? -2.162 -23 5.973 1 95.62 378 LYS A C 1
ATOM 2998 O O . LYS A 1 378 ? -1.222 -22.297 6.344 1 95.62 378 LYS A O 1
ATOM 3003 N N . ARG A 1 379 ? -2.098 -23.688 4.891 1 94.75 379 ARG A N 1
ATOM 3004 C CA . ARG A 1 379 ? -0.913 -23.719 4.039 1 94.75 379 ARG A CA 1
ATOM 3005 C C . ARG A 1 379 ? -0.668 -22.344 3.408 1 94.75 379 ARG A C 1
ATOM 3007 O O . ARG A 1 379 ? 0.475 -21.891 3.324 1 94.75 379 ARG A O 1
ATOM 3014 N N . GLY A 1 380 ? -1.751 -21.766 2.918 1 94.94 380 GLY A N 1
ATOM 3015 C CA . GLY A 1 380 ? -1.646 -20.453 2.301 1 94.94 380 GLY A CA 1
ATOM 3016 C C . GLY A 1 380 ? -1.086 -19.406 3.234 1 94.94 380 GLY A C 1
ATOM 3017 O O . GLY A 1 380 ? -0.219 -18.609 2.842 1 94.94 380 GLY A O 1
ATOM 3018 N N . GLN A 1 381 ? -1.579 -19.375 4.469 1 95.31 381 GLN A N 1
ATOM 3019 C CA . GLN A 1 381 ? -1.094 -18.422 5.465 1 95.31 381 GLN A CA 1
ATOM 3020 C C . GLN A 1 381 ? 0.405 -18.578 5.699 1 95.31 381 GLN A C 1
ATOM 3022 O O . GLN A 1 381 ? 1.144 -17.594 5.754 1 95.31 381 GLN A O 1
ATOM 3027 N N . GLU A 1 382 ? 0.823 -19.766 5.734 1 95.12 382 GLU A N 1
ATOM 3028 C CA . GLU A 1 382 ? 2.232 -20.062 5.973 1 95.12 382 GLU A CA 1
ATOM 3029 C C . GLU A 1 382 ? 3.086 -19.703 4.762 1 95.12 382 GLU A C 1
ATOM 3031 O O . GLU A 1 382 ? 4.082 -18.984 4.891 1 95.12 382 GLU A O 1
ATOM 3036 N N . GLU A 1 383 ? 2.699 -20.125 3.59 1 95.56 383 GLU A N 1
ATOM 3037 C CA . GLU A 1 383 ? 3.494 -19.953 2.381 1 95.56 383 GLU A CA 1
ATOM 3038 C C . GLU A 1 383 ? 3.551 -18.469 1.976 1 95.56 383 GLU A C 1
ATOM 3040 O O . GLU A 1 383 ? 4.562 -18.016 1.447 1 95.56 383 GLU A O 1
ATOM 3045 N N . VAL A 1 384 ? 2.455 -17.797 2.174 1 96.56 384 VAL A N 1
ATOM 3046 C CA . VAL A 1 384 ? 2.445 -16.375 1.862 1 96.56 384 VAL A CA 1
ATOM 3047 C C . VAL A 1 384 ? 3.424 -15.641 2.777 1 96.56 384 VAL A C 1
ATOM 3049 O O . VAL A 1 384 ? 4.188 -14.789 2.322 1 96.56 384 VAL A O 1
ATOM 3052 N N . GLN A 1 385 ? 3.414 -15.977 4.055 1 95.25 385 GLN A N 1
ATOM 3053 C CA . GLN A 1 385 ? 4.316 -15.336 5.008 1 95.25 385 GLN A CA 1
ATOM 3054 C C . GLN A 1 385 ? 5.773 -15.664 4.691 1 95.25 385 GLN A C 1
ATOM 3056 O O . GLN A 1 385 ? 6.637 -14.781 4.75 1 95.25 385 GLN A O 1
ATOM 3061 N N . ILE A 1 386 ? 6.047 -16.891 4.34 1 95.75 386 ILE A N 1
ATOM 3062 C CA . ILE A 1 386 ? 7.402 -17.312 4.004 1 95.75 386 ILE A CA 1
ATOM 3063 C C . ILE A 1 386 ? 7.863 -16.609 2.732 1 95.75 386 ILE A C 1
ATOM 3065 O O . ILE A 1 386 ? 9 -16.141 2.658 1 95.75 386 ILE A O 1
ATOM 3069 N N . SER A 1 387 ? 6.988 -16.562 1.756 1 96.44 387 SER A N 1
ATOM 3070 C CA . SER A 1 387 ? 7.316 -15.906 0.494 1 96.44 387 SER A CA 1
ATOM 3071 C C . SER A 1 387 ? 7.551 -14.414 0.693 1 96.44 387 SER A C 1
ATOM 3073 O O . SER A 1 387 ? 8.43 -13.828 0.057 1 96.44 387 SER A O 1
ATOM 3075 N N . LYS A 1 388 ? 6.73 -13.812 1.543 1 96.19 388 LYS A N 1
ATOM 3076 C CA . LYS A 1 388 ? 6.926 -12.406 1.895 1 96.19 388 LYS A CA 1
ATOM 3077 C C . LYS A 1 388 ? 8.297 -12.18 2.523 1 96.19 388 LYS A C 1
ATOM 3079 O O . LYS A 1 388 ? 9.023 -11.266 2.133 1 96.19 388 LYS A O 1
ATOM 3084 N N . SER A 1 389 ? 8.633 -13.008 3.484 1 96.06 389 SER A N 1
ATOM 3085 C CA . SER A 1 389 ? 9.945 -12.93 4.121 1 96.06 389 SER A CA 1
ATOM 3086 C C . SER A 1 389 ? 11.062 -13.102 3.1 1 96.06 389 SER A C 1
ATOM 3088 O O . SER A 1 389 ? 12.062 -12.375 3.135 1 96.06 389 SER A O 1
ATOM 3090 N N . GLN A 1 390 ? 10.875 -14.055 2.232 1 96.75 390 GLN A N 1
ATOM 3091 C CA . GLN A 1 390 ? 11.867 -14.297 1.189 1 96.75 390 GLN A CA 1
ATOM 3092 C C . GLN A 1 390 ? 12.062 -13.055 0.318 1 96.75 390 GLN A C 1
ATOM 3094 O O . GLN A 1 390 ? 13.188 -12.75 -0.094 1 96.75 390 GLN A O 1
ATOM 3099 N N . THR A 1 391 ? 10.992 -12.391 0.021 1 97.94 391 THR A N 1
ATOM 3100 C CA . THR A 1 391 ? 11.07 -11.172 -0.782 1 97.94 391 THR A CA 1
ATOM 3101 C C . THR A 1 391 ? 11.945 -10.133 -0.099 1 97.94 391 THR A C 1
ATOM 3103 O O . THR A 1 391 ? 12.828 -9.547 -0.73 1 97.94 391 THR A O 1
ATOM 3106 N N . PHE A 1 392 ? 11.766 -9.938 1.138 1 97.44 392 PHE A N 1
ATOM 3107 C CA . PHE A 1 392 ? 12.555 -8.953 1.863 1 97.44 392 PHE A CA 1
ATOM 3108 C C . PHE A 1 392 ? 14.023 -9.367 1.922 1 97.44 392 PHE A C 1
ATOM 3110 O O . PHE A 1 392 ? 14.914 -8.555 1.69 1 97.44 392 PHE A O 1
ATOM 3117 N N . TYR A 1 393 ? 14.289 -10.617 2.141 1 97 393 TYR A N 1
ATOM 3118 C CA . TYR A 1 393 ? 15.672 -11.094 2.199 1 97 393 TYR A CA 1
ATOM 3119 C C . TYR A 1 393 ? 16.344 -10.984 0.834 1 97 393 TYR A C 1
ATOM 3121 O O . TYR A 1 393 ? 17.547 -10.719 0.745 1 97 393 TYR A O 1
ATOM 3129 N N . THR A 1 394 ? 15.547 -11.25 -0.207 1 97.5 394 THR A N 1
ATOM 3130 C CA . THR A 1 394 ? 16.062 -11.141 -1.566 1 97.5 394 THR A CA 1
ATOM 3131 C C . THR A 1 394 ? 16.672 -9.766 -1.808 1 97.5 394 THR A C 1
ATOM 3133 O O . THR A 1 394 ? 17.625 -9.625 -2.586 1 97.5 394 THR A O 1
ATOM 3136 N N . HIS A 1 395 ? 16.219 -8.75 -1.126 1 97.69 395 HIS A N 1
ATOM 3137 C CA . HIS A 1 395 ? 16.656 -7.383 -1.36 1 97.69 395 HIS A CA 1
ATOM 3138 C C . HIS A 1 395 ? 17.562 -6.895 -0.234 1 97.69 395 HIS A C 1
ATOM 3140 O O . HIS A 1 395 ? 17.812 -5.691 -0.113 1 97.69 395 HIS A O 1
ATOM 3146 N N . ASP A 1 396 ? 17.969 -7.852 0.559 1 95.31 396 ASP A N 1
ATOM 3147 C CA . ASP A 1 396 ? 18.906 -7.605 1.656 1 95.31 396 ASP A CA 1
ATOM 3148 C C . ASP A 1 396 ? 20.078 -8.578 1.604 1 95.31 396 ASP A C 1
ATOM 3150 O O . ASP A 1 396 ? 20.172 -9.508 2.41 1 95.31 396 ASP A O 1
ATOM 3154 N N . TRP A 1 397 ? 21.062 -8.227 0.771 1 94.19 397 TRP A N 1
ATOM 3155 C CA . TRP A 1 397 ? 22.172 -9.133 0.459 1 94.19 397 TRP A CA 1
ATOM 3156 C C . TRP A 1 397 ? 22.953 -9.492 1.717 1 94.19 397 TRP A C 1
ATOM 3158 O O . TRP A 1 397 ? 23.328 -10.648 1.908 1 94.19 397 TRP A O 1
ATOM 3168 N N . GLU A 1 398 ? 23.141 -8.562 2.596 1 91.75 398 GLU A N 1
ATOM 3169 C CA . GLU A 1 398 ? 23.922 -8.766 3.809 1 91.75 398 GLU A CA 1
ATOM 3170 C C . GLU A 1 398 ? 23.328 -9.875 4.672 1 91.75 398 GLU A C 1
ATOM 3172 O O . GLU A 1 398 ? 24.062 -10.609 5.34 1 91.75 398 GLU A O 1
ATOM 3177 N N . HIS A 1 399 ? 22.062 -10.016 4.625 1 93.12 399 HIS A N 1
ATOM 3178 C CA . HIS A 1 399 ? 21.422 -10.984 5.508 1 93.12 399 HIS A CA 1
ATOM 3179 C C . HIS A 1 399 ? 20.766 -12.102 4.711 1 93.12 399 HIS A C 1
ATOM 3181 O O . HIS A 1 399 ? 19.984 -12.891 5.258 1 93.12 399 HIS A O 1
ATOM 3187 N N . PHE A 1 400 ? 21.062 -12.227 3.441 1 94.81 400 PHE A N 1
ATOM 3188 C CA . PHE A 1 400 ? 20.391 -13.164 2.553 1 94.81 400 PHE A CA 1
ATOM 3189 C C . PHE A 1 400 ? 20.594 -14.602 3.025 1 94.81 400 PHE A C 1
ATOM 3191 O O . PHE A 1 400 ? 19.734 -15.453 2.824 1 94.81 400 PHE A O 1
ATOM 3198 N N . SER A 1 401 ? 21.719 -14.859 3.697 1 92.94 401 SER A N 1
ATOM 3199 C CA . SER A 1 401 ? 22.031 -16.219 4.137 1 92.94 401 SER A CA 1
ATOM 3200 C C . SER A 1 401 ? 21 -16.734 5.133 1 92.94 401 SER A C 1
ATOM 3202 O O . SER A 1 401 ? 20.891 -17.938 5.348 1 92.94 401 SER A O 1
ATOM 3204 N N . ASN A 1 402 ? 20.203 -15.828 5.707 1 92.25 402 ASN A N 1
ATOM 3205 C CA . ASN A 1 402 ? 19.172 -16.188 6.664 1 92.25 402 ASN A CA 1
ATOM 3206 C C . ASN A 1 402 ? 17.812 -16.406 5.98 1 92.25 402 ASN A C 1
ATOM 3208 O O . ASN A 1 402 ? 16.828 -16.703 6.641 1 92.25 402 ASN A O 1
ATOM 3212 N N . SER A 1 403 ? 17.766 -16.359 4.723 1 93.94 403 SER A N 1
ATOM 3213 C CA . SER A 1 403 ? 16.516 -16.328 3.98 1 93.94 403 SER A CA 1
ATOM 3214 C C . SER A 1 403 ? 15.867 -17.703 3.916 1 93.94 403 SER A C 1
ATOM 3216 O O . SER A 1 403 ? 16.562 -18.719 4.035 1 93.94 403 SER A O 1
ATOM 3218 N N . PRO A 1 404 ? 14.562 -17.75 3.717 1 91.12 404 PRO A N 1
ATOM 3219 C CA . PRO A 1 404 ? 13.836 -19.016 3.592 1 91.12 404 PRO A CA 1
ATOM 3220 C C . PRO A 1 404 ? 14.344 -19.875 2.436 1 91.12 404 PRO A C 1
ATOM 3222 O O . PRO A 1 404 ? 14.359 -21.109 2.535 1 91.12 404 PRO A O 1
ATOM 3225 N N . VAL A 1 405 ? 14.75 -19.25 1.402 1 89 405 VAL A N 1
ATOM 3226 C CA . VAL A 1 405 ? 15.156 -20.031 0.234 1 89 405 VAL A CA 1
ATOM 3227 C C . VAL A 1 405 ? 16.438 -20.797 0.537 1 89 405 VAL A C 1
ATOM 3229 O O . VAL A 1 405 ? 16.688 -21.859 -0.021 1 89 405 VAL A O 1
ATOM 3232 N N . ILE A 1 406 ? 17.297 -20.219 1.362 1 88.69 406 ILE A N 1
ATOM 3233 C CA . ILE A 1 406 ? 18.531 -20.906 1.769 1 88.69 406 ILE A CA 1
ATOM 3234 C C . ILE A 1 406 ? 18.188 -22.078 2.688 1 88.69 406 ILE A C 1
ATOM 3236 O O . ILE A 1 406 ? 18.797 -23.141 2.6 1 88.69 406 ILE A O 1
ATOM 3240 N N . LYS A 1 407 ? 17.172 -21.953 3.461 1 86.56 407 LYS A N 1
ATOM 3241 C CA . LYS A 1 407 ? 16.781 -22.953 4.441 1 86.56 407 LYS A CA 1
ATOM 3242 C C . LYS A 1 407 ? 15.914 -24.031 3.805 1 86.56 407 LYS A C 1
ATOM 3244 O O . LYS A 1 407 ? 16.062 -25.219 4.102 1 86.56 407 LYS A O 1
ATOM 3249 N N . LEU A 1 408 ? 15.047 -23.625 2.846 1 87.38 408 LEU A N 1
ATOM 3250 C CA . LEU A 1 408 ? 14.008 -24.531 2.373 1 87.38 408 LEU A CA 1
ATOM 3251 C C . LEU A 1 408 ? 14.172 -24.812 0.884 1 87.38 408 LEU A C 1
ATOM 3253 O O . LEU A 1 408 ? 13.586 -25.766 0.363 1 87.38 408 LEU A O 1
ATOM 3257 N N . GLY A 1 409 ? 14.961 -23.969 0.258 1 86 409 GLY A N 1
ATOM 3258 C CA . GLY A 1 409 ? 14.898 -24.031 -1.193 1 86 409 GLY A CA 1
ATOM 3259 C C . GLY A 1 409 ? 13.508 -23.781 -1.738 1 86 409 GLY A C 1
ATOM 3260 O O . GLY A 1 409 ? 12.852 -22.797 -1.364 1 86 409 GLY A O 1
ATOM 3261 N N . THR A 1 410 ? 13.07 -24.672 -2.66 1 82.81 410 THR A N 1
ATOM 3262 C CA . THR A 1 410 ? 11.734 -24.547 -3.229 1 82.81 410 THR A CA 1
ATOM 3263 C C . THR A 1 410 ? 10.797 -25.594 -2.635 1 82.81 410 THR A C 1
ATOM 3265 O O . THR A 1 410 ? 9.688 -25.797 -3.135 1 82.81 410 THR A O 1
ATOM 3268 N N . LYS A 1 411 ? 11.266 -26.281 -1.629 1 80.56 411 LYS A N 1
ATOM 3269 C CA . LYS A 1 411 ? 10.398 -27.234 -0.949 1 80.56 411 LYS A CA 1
ATOM 3270 C C . LYS A 1 411 ? 9.219 -26.531 -0.281 1 80.56 411 LYS A C 1
ATOM 3272 O O . LYS A 1 411 ? 9.391 -25.469 0.324 1 80.56 411 LYS A O 1
ATOM 3277 N N . PRO A 1 412 ? 8.055 -27.141 -0.462 1 81.56 412 PRO A N 1
ATOM 3278 C CA . PRO A 1 412 ? 6.934 -26.531 0.251 1 81.56 412 PRO A CA 1
ATOM 3279 C C . PRO A 1 412 ? 7.086 -26.609 1.769 1 81.56 412 PRO A C 1
ATOM 3281 O O . PRO A 1 412 ? 7.762 -27.516 2.279 1 81.56 412 PRO A O 1
ATOM 3284 N N . SER A 1 413 ? 6.48 -25.734 2.434 1 79.75 413 SER A N 1
ATOM 3285 C CA . SER A 1 413 ? 6.566 -25.703 3.889 1 79.75 413 SER A CA 1
ATOM 3286 C C . SER A 1 413 ? 5.609 -26.703 4.527 1 79.75 413 SER A C 1
ATOM 3288 O O . SER A 1 413 ? 5.613 -26.875 5.746 1 79.75 413 SER A O 1
ATOM 3290 N N . HIS A 1 414 ? 4.832 -27.359 3.693 1 78.81 414 HIS A N 1
ATOM 3291 C CA . HIS A 1 414 ? 3.818 -28.297 4.18 1 78.81 414 HIS A CA 1
ATOM 3292 C C . HIS A 1 414 ? 4.07 -29.703 3.67 1 78.81 414 HIS A C 1
ATOM 3294 O O . HIS A 1 414 ? 5.059 -29.953 2.973 1 78.81 414 HIS A O 1
ATOM 3300 N N . SER A 1 415 ? 3.229 -30.578 4.055 1 70.81 415 SER A N 1
ATOM 3301 C CA . SER A 1 415 ? 3.5 -32 3.943 1 70.81 415 SER A CA 1
ATOM 3302 C C . SER A 1 415 ? 3.084 -32.562 2.578 1 70.81 415 SER A C 1
ATOM 3304 O O . SER A 1 415 ? 2.883 -33.75 2.414 1 70.81 415 SER A O 1
ATOM 3306 N N . ALA A 1 416 ? 2.877 -31.719 1.67 1 72.19 416 ALA A N 1
ATOM 3307 C CA . ALA A 1 416 ? 2.586 -32.281 0.351 1 72.19 416 ALA A CA 1
ATOM 3308 C C . ALA A 1 416 ? 3.68 -33.25 -0.086 1 72.19 416 ALA A C 1
ATOM 3310 O O . ALA A 1 416 ? 4.867 -33 0.134 1 72.19 416 ALA A O 1
ATOM 3311 N N . LYS A 1 417 ? 3.215 -34.5 -0.524 1 66.19 417 LYS A N 1
ATOM 3312 C CA . LYS A 1 417 ? 4.184 -35.469 -0.983 1 66.19 417 LYS A CA 1
ATOM 3313 C C . LYS A 1 417 ? 4.973 -34.969 -2.184 1 66.19 417 LYS A C 1
ATOM 3315 O O . LYS A 1 417 ? 4.387 -34.5 -3.158 1 66.19 417 LYS A O 1
ATOM 3320 N N . SER A 1 418 ? 6.133 -34.625 -1.995 1 58.69 418 SER A N 1
ATOM 3321 C CA . SER A 1 418 ? 6.977 -34.094 -3.07 1 58.69 418 SER A CA 1
ATOM 3322 C C . SER A 1 418 ? 7.945 -35.156 -3.566 1 58.69 418 SER A C 1
ATOM 3324 O O . SER A 1 418 ? 8.805 -35.625 -2.814 1 58.69 418 SER A O 1
ATOM 3326 N N . GLU A 1 419 ? 7.547 -35.875 -4.629 1 50.53 419 GLU A N 1
ATOM 3327 C CA . GLU A 1 419 ? 8.445 -36.875 -5.184 1 50.53 419 GLU A CA 1
ATOM 3328 C C . GLU A 1 419 ? 9.781 -36.25 -5.602 1 50.53 419 GLU A C 1
ATOM 3330 O O . GLU A 1 419 ? 9.805 -35.219 -6.262 1 50.53 419 GLU A O 1
ATOM 3335 N N . GLY A 1 420 ? 10.93 -36.875 -5.289 1 47.81 420 GLY A N 1
ATOM 3336 C CA . GLY A 1 420 ? 12.289 -36.5 -5.645 1 47.81 420 GLY A CA 1
ATOM 3337 C C . GLY A 1 420 ? 12.922 -35.531 -4.672 1 47.81 420 GLY A C 1
ATOM 3338 O O . GLY A 1 420 ? 14.109 -35.219 -4.766 1 47.81 420 GLY A O 1
ATOM 3339 N N . TYR A 1 421 ? 12.016 -34.844 -3.938 1 46.84 421 TYR A N 1
ATOM 3340 C CA . TYR A 1 421 ? 12.586 -33.969 -2.908 1 46.84 421 TYR A CA 1
ATOM 3341 C C . TYR A 1 421 ? 12.93 -34.781 -1.658 1 46.84 421 TYR A C 1
ATOM 3343 O O . TYR A 1 421 ? 13.219 -34.219 -0.604 1 46.84 421 TYR A O 1
ATOM 3351 N N . GLN A 1 422 ? 12.805 -36.125 -1.653 1 39.34 422 GLN A N 1
ATOM 3352 C CA . GLN A 1 422 ? 13.195 -36.938 -0.503 1 39.34 422 GLN A CA 1
ATOM 3353 C C . GLN A 1 422 ? 14.688 -36.844 -0.239 1 39.34 422 GLN A C 1
ATOM 3355 O O . GLN A 1 422 ? 15.484 -36.719 -1.175 1 39.34 422 GLN A O 1
ATOM 3360 N N . MET B 1 1 ? -48.312 37.906 -28.766 1 27.83 1 MET B N 1
ATOM 3361 C CA . MET B 1 1 ? -47.594 38.312 -27.562 1 27.83 1 MET B CA 1
ATOM 3362 C C . MET B 1 1 ? -47.219 37.094 -26.703 1 27.83 1 MET B C 1
ATOM 3364 O O . MET B 1 1 ? -48.094 36.406 -26.203 1 27.83 1 MET B O 1
ATOM 3368 N N . ALA B 1 2 ? -46.094 36.438 -27.109 1 36.97 2 ALA B N 1
ATOM 3369 C CA . ALA B 1 2 ? -45.75 35.125 -26.609 1 36.97 2 ALA B CA 1
ATOM 3370 C C . ALA B 1 2 ? -45.531 35.156 -25.109 1 36.97 2 ALA B C 1
ATOM 3372 O O . ALA B 1 2 ? -44.906 36.062 -24.562 1 36.97 2 ALA B O 1
ATOM 3373 N N . PRO B 1 3 ? -46.281 34.438 -24.297 1 33.5 3 PRO B N 1
ATOM 3374 C CA . PRO B 1 3 ? -46.188 34.5 -22.828 1 33.5 3 PRO B CA 1
ATOM 3375 C C . PRO B 1 3 ? -44.781 34.156 -22.328 1 33.5 3 PRO B C 1
ATOM 3377 O O . PRO B 1 3 ? -44.125 33.281 -22.891 1 33.5 3 PRO B O 1
ATOM 3380 N N . SER B 1 4 ? -44 35.156 -21.906 1 28.56 4 SER B N 1
ATOM 3381 C CA . SER B 1 4 ? -42.656 35 -21.375 1 28.56 4 SER B CA 1
ATOM 3382 C C . SER B 1 4 ? -42.625 33.969 -20.25 1 28.56 4 SER B C 1
ATOM 3384 O O . SER B 1 4 ? -43.344 34.094 -19.25 1 28.56 4 SER B O 1
ATOM 3386 N N . ILE B 1 5 ? -42.406 32.688 -20.594 1 34.12 5 ILE B N 1
ATOM 3387 C CA . ILE B 1 5 ? -42.188 31.609 -19.641 1 34.12 5 ILE B CA 1
ATOM 3388 C C . ILE B 1 5 ? -41.188 32.062 -18.562 1 34.12 5 ILE B C 1
ATOM 3390 O O . ILE B 1 5 ? -40.062 32.469 -18.859 1 34.12 5 ILE B O 1
ATOM 3394 N N . ASN B 1 6 ? -41.688 32.625 -17.438 1 29.7 6 ASN B N 1
ATOM 3395 C CA . ASN B 1 6 ? -40.938 32.906 -16.219 1 29.7 6 ASN B CA 1
ATOM 3396 C C . ASN B 1 6 ? -40.094 31.719 -15.805 1 29.7 6 ASN B C 1
ATOM 3398 O O . ASN B 1 6 ? -40.625 30.688 -15.398 1 29.7 6 ASN B O 1
ATOM 3402 N N . ILE B 1 7 ? -39 31.438 -16.469 1 32.72 7 ILE B N 1
ATOM 3403 C CA . ILE B 1 7 ? -38.062 30.422 -16.031 1 32.72 7 ILE B CA 1
ATOM 3404 C C . ILE B 1 7 ? -37.688 30.656 -14.57 1 32.72 7 ILE B C 1
ATOM 3406 O O . ILE B 1 7 ? -37.219 31.734 -14.203 1 32.72 7 ILE B O 1
ATOM 3410 N N . PRO B 1 8 ? -38.469 30.062 -13.641 1 35.97 8 PRO B N 1
ATOM 3411 C CA . PRO B 1 8 ? -38 30.156 -12.258 1 35.97 8 PRO B CA 1
ATOM 3412 C C . PRO B 1 8 ? -36.5 30.016 -12.125 1 35.97 8 PRO B C 1
ATOM 3414 O O . PRO B 1 8 ? -35.906 29.078 -12.656 1 35.97 8 PRO B O 1
ATOM 3417 N N . SER B 1 9 ? -35.75 31.031 -12.281 1 32.72 9 SER B N 1
ATOM 3418 C CA . SER B 1 9 ? -34.312 31.109 -12.039 1 32.72 9 SER B CA 1
ATOM 3419 C C . SER B 1 9 ? -33.938 30.312 -10.797 1 32.72 9 SER B C 1
ATOM 3421 O O . SER B 1 9 ? -34.719 30.219 -9.844 1 32.72 9 SER B O 1
ATOM 3423 N N . GLU B 1 10 ? -33.125 29.281 -10.867 1 38.94 10 GLU B N 1
ATOM 3424 C CA . GLU B 1 10 ? -32.312 28.453 -9.992 1 38.94 10 GLU B CA 1
ATOM 3425 C C . GLU B 1 10 ? -31.812 29.234 -8.773 1 38.94 10 GLU B C 1
ATOM 3427 O O . GLU B 1 10 ? -30.625 29.188 -8.438 1 38.94 10 GLU B O 1
ATOM 3432 N N . SER B 1 11 ? -32.438 30.359 -8.414 1 38.41 11 SER B N 1
ATOM 3433 C CA . SER B 1 11 ? -31.938 31.188 -7.332 1 38.41 11 SER B CA 1
ATOM 3434 C C . SER B 1 11 ? -31.984 30.453 -5.996 1 38.41 11 SER B C 1
ATOM 3436 O O . SER B 1 11 ? -33.062 30.266 -5.434 1 38.41 11 SER B O 1
ATOM 3438 N N . ALA B 1 12 ? -31.453 29.297 -5.645 1 41.06 12 ALA B N 1
ATOM 3439 C CA . ALA B 1 12 ? -31.172 29.156 -4.219 1 41.06 12 ALA B CA 1
ATOM 3440 C C . ALA B 1 12 ? -31 30.531 -3.562 1 41.06 12 ALA B C 1
ATOM 3442 O O . ALA B 1 12 ? -30.047 31.25 -3.855 1 41.06 12 ALA B O 1
ATOM 3443 N N . ARG B 1 13 ? -31.953 31.172 -3.15 1 46.78 13 ARG B N 1
ATOM 3444 C CA . ARG B 1 13 ? -32 32.531 -2.59 1 46.78 13 ARG B CA 1
ATOM 3445 C C . ARG B 1 13 ? -30.906 32.719 -1.549 1 46.78 13 ARG B C 1
ATOM 3447 O O . ARG B 1 13 ? -30.641 31.828 -0.736 1 46.78 13 ARG B O 1
ATOM 3454 N N . ARG B 1 14 ? -29.766 33.469 -1.889 1 53.41 14 ARG B N 1
ATOM 3455 C CA . ARG B 1 14 ? -28.75 34 -0.982 1 53.41 14 ARG B CA 1
ATOM 3456 C C . ARG B 1 14 ? -29.141 33.781 0.473 1 53.41 14 ARG B C 1
ATOM 3458 O O . ARG B 1 14 ? -28.297 33.438 1.304 1 53.41 14 ARG B O 1
ATOM 3465 N N . GLU B 1 15 ? -30.438 33.875 0.68 1 56.31 15 GLU B N 1
ATOM 3466 C CA . GLU B 1 15 ? -30.938 33.938 2.051 1 56.31 15 GLU B CA 1
ATOM 3467 C C . GLU B 1 15 ? -31.047 32.531 2.666 1 56.31 15 GLU B C 1
ATOM 3469 O O . GLU B 1 15 ? -31.078 32.406 3.891 1 56.31 15 GLU B O 1
ATOM 3474 N N . ASP B 1 16 ? -30.719 31.469 1.787 1 80.31 16 ASP B N 1
ATOM 3475 C CA . ASP B 1 16 ? -30.984 30.156 2.365 1 80.31 16 ASP B CA 1
ATOM 3476 C C . ASP B 1 16 ? -29.688 29.344 2.498 1 80.31 16 ASP B C 1
ATOM 3478 O O . ASP B 1 16 ? -29.734 28.125 2.68 1 80.31 16 ASP B O 1
ATOM 3482 N N . LEU B 1 17 ? -28.625 30.109 2.547 1 93.94 17 LEU B N 1
ATOM 3483 C CA . LEU B 1 17 ? -27.359 29.375 2.613 1 93.94 17 LEU B CA 1
ATOM 3484 C C . LEU B 1 17 ? -27.125 28.812 4.012 1 93.94 17 LEU B C 1
ATOM 3486 O O . LEU B 1 17 ? -27.172 29.547 5 1 93.94 17 LEU B O 1
ATOM 3490 N N . LYS B 1 18 ? -27.016 27.5 4.117 1 97.88 18 LYS B N 1
ATOM 3491 C CA . LYS B 1 18 ? -26.672 26.781 5.344 1 97.88 18 LYS B CA 1
ATOM 3492 C C . LYS B 1 18 ? -25.562 25.766 5.094 1 97.88 18 LYS B C 1
ATOM 3494 O O . LYS B 1 18 ? -25.734 24.859 4.27 1 97.88 18 LYS B O 1
ATOM 3499 N N . VAL B 1 19 ? -24.5 25.922 5.844 1 98.75 19 VAL B N 1
ATOM 3500 C CA . VAL B 1 19 ? -23.328 25.062 5.633 1 98.75 19 VAL B CA 1
ATOM 3501 C C . VAL B 1 19 ? -23.312 23.953 6.672 1 98.75 19 VAL B C 1
ATOM 3503 O O . VAL B 1 19 ? -23.547 24.203 7.859 1 98.75 19 VAL B O 1
ATOM 3506 N N . ILE B 1 20 ? -23.078 22.703 6.234 1 98.88 20 ILE B N 1
ATOM 3507 C CA . ILE B 1 20 ? -22.844 21.594 7.133 1 98.88 20 ILE B CA 1
ATOM 3508 C C . ILE B 1 20 ? -21.344 21.25 7.156 1 98.88 20 ILE B C 1
ATOM 3510 O O . ILE B 1 20 ? -20.75 20.969 6.113 1 98.88 20 ILE B O 1
ATOM 3514 N N . ILE B 1 21 ? -20.766 21.344 8.328 1 98.94 21 ILE B N 1
ATOM 3515 C CA . ILE B 1 21 ? -19.344 21.062 8.492 1 98.94 21 ILE B CA 1
ATOM 3516 C C . ILE B 1 21 ? -19.172 19.688 9.141 1 98.94 21 ILE B C 1
ATOM 3518 O O . ILE B 1 21 ? -19.656 19.438 10.242 1 98.94 21 ILE B O 1
ATOM 3522 N N . ILE B 1 22 ? -18.422 18.812 8.438 1 98.81 22 ILE B N 1
ATOM 3523 C CA . ILE B 1 22 ? -18.141 17.484 8.969 1 98.81 22 ILE B CA 1
ATOM 3524 C C . ILE B 1 22 ? -16.703 17.422 9.477 1 98.81 22 ILE B C 1
ATOM 3526 O O . ILE B 1 22 ? -15.773 17.234 8.688 1 98.81 22 ILE B O 1
ATOM 3530 N N . GLY B 1 23 ? -16.516 17.438 10.797 1 97.88 23 GLY B N 1
ATOM 3531 C CA . GLY B 1 23 ? -15.203 17.484 11.438 1 97.88 23 GLY B CA 1
ATOM 3532 C C . GLY B 1 23 ? -14.969 18.75 12.227 1 97.88 23 GLY B C 1
ATOM 3533 O O . GLY B 1 23 ? -14.969 19.844 11.656 1 97.88 23 GLY B O 1
ATOM 3534 N N . ALA B 1 24 ? -14.773 18.562 13.508 1 97.25 24 ALA B N 1
ATOM 3535 C CA . ALA B 1 24 ? -14.57 19.719 14.383 1 97.25 24 ALA B CA 1
ATOM 3536 C C . ALA B 1 24 ? -13.156 19.734 14.945 1 97.25 24 ALA B C 1
ATOM 3538 O O . ALA B 1 24 ? -12.953 20.016 16.125 1 97.25 24 ALA B O 1
ATOM 3539 N N . GLY B 1 25 ? -12.188 19.312 14.102 1 95.88 25 GLY B N 1
ATOM 3540 C CA . GLY B 1 25 ? -10.805 19.656 14.406 1 95.88 25 GLY B CA 1
ATOM 3541 C C . GLY B 1 25 ? -10.5 21.125 14.266 1 95.88 25 GLY B C 1
ATOM 3542 O O . GLY B 1 25 ? -11.391 21.922 13.961 1 95.88 25 GLY B O 1
ATOM 3543 N N . PRO B 1 26 ? -9.289 21.5 14.406 1 96.06 26 PRO B N 1
ATOM 3544 C CA . PRO B 1 26 ? -8.961 22.922 14.344 1 96.06 26 PRO B CA 1
ATOM 3545 C C . PRO B 1 26 ? -9.375 23.562 13.023 1 96.06 26 PRO B C 1
ATOM 3547 O O . PRO B 1 26 ? -9.93 24.672 13.016 1 96.06 26 PRO B O 1
ATOM 3550 N N . ALA B 1 27 ? -9.156 22.906 11.961 1 97.62 27 ALA B N 1
ATOM 3551 C CA . ALA B 1 27 ? -9.516 23.453 10.656 1 97.62 27 ALA B CA 1
ATOM 3552 C C . ALA B 1 27 ? -11.031 23.594 10.523 1 97.62 27 ALA B C 1
ATOM 3554 O O . ALA B 1 27 ? -11.523 24.578 9.969 1 97.62 27 ALA B O 1
ATOM 3555 N N . GLY B 1 28 ? -11.773 22.594 10.977 1 98.5 28 GLY B N 1
ATOM 3556 C CA . GLY B 1 28 ? -13.227 22.656 10.945 1 98.5 28 GLY B CA 1
ATOM 3557 C C . GLY B 1 28 ? -13.789 23.781 11.805 1 98.5 28 GLY B C 1
ATOM 3558 O O . GLY B 1 28 ? -14.711 24.484 11.391 1 98.5 28 GLY B O 1
ATOM 3559 N N . CYS B 1 29 ? -13.281 23.906 12.977 1 98.38 29 CYS B N 1
ATOM 3560 C CA . CYS B 1 29 ? -13.695 24.984 13.859 1 98.38 29 CYS B CA 1
ATOM 3561 C C . CYS B 1 29 ? -13.359 26.344 13.258 1 98.38 29 CYS B C 1
ATOM 3563 O O . CYS B 1 29 ? -14.109 27.312 13.422 1 98.38 29 CYS B O 1
ATOM 3565 N N . ALA B 1 30 ? -12.203 26.391 12.617 1 98.62 30 ALA B N 1
ATOM 3566 C CA . ALA B 1 30 ? -11.836 27.641 11.938 1 98.62 30 ALA B CA 1
ATOM 3567 C C . ALA B 1 30 ? -12.859 28 10.875 1 98.62 30 ALA B C 1
ATOM 3569 O O . ALA B 1 30 ? -13.266 29.172 10.766 1 98.62 30 ALA B O 1
ATOM 3570 N N . VAL B 1 31 ? -13.289 27.016 10.086 1 98.88 31 VAL B N 1
ATOM 3571 C CA . VAL B 1 31 ? -14.344 27.234 9.102 1 98.88 31 VAL B CA 1
ATOM 3572 C C . VAL B 1 31 ? -15.586 27.797 9.797 1 98.88 31 VAL B C 1
ATOM 3574 O O . VAL B 1 31 ? -16.156 28.797 9.367 1 98.88 31 VAL B O 1
ATOM 3577 N N . ALA B 1 32 ? -15.977 27.156 10.883 1 98.88 32 ALA B N 1
ATOM 3578 C CA . ALA B 1 32 ? -17.188 27.531 11.617 1 98.88 32 ALA B CA 1
ATOM 3579 C C . ALA B 1 32 ? -17.109 28.969 12.102 1 98.88 32 ALA B C 1
ATOM 3581 O O . ALA B 1 32 ? -18.047 29.75 11.93 1 98.88 32 ALA B O 1
ATOM 3582 N N . HIS B 1 33 ? -16 29.344 12.695 1 98.88 33 HIS B N 1
ATOM 3583 C CA . HIS B 1 33 ? -15.828 30.703 13.18 1 98.88 33 HIS B CA 1
ATOM 3584 C C . HIS B 1 33 ? -15.875 31.719 12.031 1 98.88 33 HIS B C 1
ATOM 3586 O O . HIS B 1 33 ? -16.453 32.781 12.172 1 98.88 33 HIS B O 1
ATOM 3592 N N . GLY B 1 34 ? -15.188 31.375 10.93 1 98.81 34 GLY B N 1
ATOM 3593 C CA . GLY B 1 34 ? -15.234 32.25 9.766 1 98.81 34 GLY B CA 1
ATOM 3594 C C . GLY B 1 34 ? -16.656 32.469 9.258 1 98.81 34 GLY B C 1
ATOM 3595 O O . GLY B 1 34 ? -17.016 33.594 8.914 1 98.81 34 GLY B O 1
ATOM 3596 N N . LEU B 1 35 ? -17.438 31.422 9.195 1 98.75 35 LEU B N 1
ATOM 3597 C CA . LEU B 1 35 ? -18.828 31.516 8.773 1 98.75 35 LEU B CA 1
ATOM 3598 C C . LEU B 1 35 ? -19.641 32.344 9.766 1 98.75 35 LEU B C 1
ATOM 3600 O O . LEU B 1 35 ? -20.469 33.188 9.359 1 98.75 35 LEU B O 1
ATOM 3604 N N . LYS B 1 36 ? -19.406 32.094 11.047 1 98.38 36 LYS B N 1
ATOM 3605 C CA . LYS B 1 36 ? -20.078 32.875 12.086 1 98.38 36 LYS B CA 1
ATOM 3606 C C . LYS B 1 36 ? -19.812 34.344 11.938 1 98.38 36 LYS B C 1
ATOM 3608 O O . LYS B 1 36 ? -20.734 35.156 12 1 98.38 36 LYS B O 1
ATOM 3613 N N . LYS B 1 37 ? -18.594 34.719 11.734 1 97.31 37 LYS B N 1
ATOM 3614 C CA . LYS B 1 37 ? -18.188 36.125 11.531 1 97.31 37 LYS B CA 1
ATOM 3615 C C . LYS B 1 37 ? -18.891 36.719 10.312 1 97.31 37 LYS B C 1
ATOM 3617 O O . LYS B 1 37 ? -19.203 37.906 10.297 1 97.31 37 LYS B O 1
ATOM 3622 N N . ALA B 1 38 ? -19.109 35.906 9.367 1 96.88 38 ALA B N 1
ATOM 3623 C CA . ALA B 1 38 ? -19.734 36.344 8.117 1 96.88 38 ALA B CA 1
ATOM 3624 C C . ALA B 1 38 ? -21.25 36.25 8.195 1 96.88 38 ALA B C 1
ATOM 3626 O O . ALA B 1 38 ? -21.953 36.531 7.211 1 96.88 38 ALA B O 1
ATOM 3627 N N . ASN B 1 39 ? -21.781 35.875 9.352 1 96.44 39 ASN B N 1
ATOM 3628 C CA . ASN B 1 39 ? -23.219 35.719 9.57 1 96.44 39 ASN B CA 1
ATOM 3629 C C . ASN B 1 39 ? -23.828 34.719 8.586 1 96.44 39 ASN B C 1
ATOM 3631 O O . ASN B 1 39 ? -24.891 34.969 8.016 1 96.44 39 ASN B O 1
ATOM 3635 N N . ILE B 1 40 ? -23.125 33.656 8.32 1 97.62 40 ILE B N 1
ATOM 3636 C CA . ILE B 1 40 ? -23.609 32.562 7.492 1 97.62 40 ILE B CA 1
ATOM 3637 C C . ILE B 1 40 ? -24 31.375 8.375 1 97.62 40 ILE B C 1
ATOM 3639 O O . ILE B 1 40 ? -23.172 30.875 9.141 1 97.62 40 ILE B O 1
ATOM 3643 N N . PRO B 1 41 ? -25.219 30.906 8.289 1 97.88 41 PRO B N 1
ATOM 3644 C CA . PRO B 1 41 ? -25.672 29.797 9.133 1 97.88 41 PRO B CA 1
ATOM 3645 C C . PRO B 1 41 ? -24.891 28.516 8.867 1 97.88 41 PRO B C 1
ATOM 3647 O O . PRO B 1 41 ? -24.562 28.203 7.715 1 97.88 41 PRO B O 1
ATOM 3650 N N . PHE B 1 42 ? -24.594 27.766 9.969 1 98.69 42 PHE B N 1
ATOM 3651 C CA . PHE B 1 42 ? -23.891 26.5 9.828 1 98.69 42 PHE B CA 1
ATOM 3652 C C . PHE B 1 42 ? -24.219 25.562 10.977 1 98.69 42 PHE B C 1
ATOM 3654 O O . PHE B 1 42 ? -24.781 25.984 11.984 1 98.69 42 PHE B O 1
ATOM 3661 N N . GLN B 1 43 ? -23.969 24.297 10.758 1 98.75 43 GLN B N 1
ATOM 3662 C CA . GLN B 1 43 ? -23.891 23.266 11.781 1 98.75 43 GLN B CA 1
ATOM 3663 C C . GLN B 1 43 ? -22.594 22.469 11.664 1 98.75 43 GLN B C 1
ATOM 3665 O O . GLN B 1 43 ? -22.141 22.188 10.562 1 98.75 43 GLN B O 1
ATOM 3670 N N . ILE B 1 44 ? -21.969 22.203 12.781 1 98.81 44 ILE B N 1
ATOM 3671 C CA . ILE B 1 44 ? -20.688 21.5 12.781 1 98.81 44 ILE B CA 1
ATOM 3672 C C . ILE B 1 44 ? -20.812 20.203 13.594 1 98.81 44 ILE B C 1
ATOM 3674 O O . ILE B 1 44 ? -21.359 20.219 14.703 1 98.81 44 ILE B O 1
ATOM 3678 N N . PHE B 1 45 ? -20.344 19.125 13.016 1 98.62 45 PHE B N 1
ATOM 3679 C CA . PHE B 1 45 ? -20.484 17.797 13.602 1 98.62 45 PHE B CA 1
ATOM 3680 C C . PHE B 1 45 ? -19.125 17.125 13.734 1 98.62 45 PHE B C 1
ATOM 3682 O O . PHE B 1 45 ? -18.234 17.359 12.922 1 98.62 45 PHE B O 1
ATOM 3689 N N . ASP B 1 46 ? -18.969 16.297 14.719 1 97.5 46 ASP B N 1
ATOM 3690 C CA . ASP B 1 46 ? -17.734 15.516 14.898 1 97.5 46 ASP B CA 1
ATOM 3691 C C . ASP B 1 46 ? -18.047 14.109 15.406 1 97.5 46 ASP B C 1
ATOM 3693 O O . ASP B 1 46 ? -18.953 13.922 16.219 1 97.5 46 ASP B O 1
ATOM 3697 N N . LYS B 1 47 ? -17.266 13.18 14.914 1 95.81 47 LYS B N 1
ATOM 3698 C CA . LYS B 1 47 ? -17.453 11.789 15.32 1 95.81 47 LYS B CA 1
ATOM 3699 C C . LYS B 1 47 ? -17 11.57 16.766 1 95.81 47 LYS B C 1
ATOM 3701 O O . LYS B 1 47 ? -17.453 10.633 17.422 1 95.81 47 LYS B O 1
ATOM 3706 N N . GLY B 1 48 ? -16.078 12.406 17.234 1 93.94 48 GLY B N 1
ATOM 3707 C CA . GLY B 1 48 ? -15.602 12.273 18.609 1 93.94 48 GLY B CA 1
ATOM 3708 C C . GLY B 1 48 ? -16.703 12.477 19.641 1 93.94 48 GLY B C 1
ATOM 3709 O O . GLY B 1 48 ? -17.719 13.109 19.359 1 93.94 48 GLY B O 1
ATOM 3710 N N . GLU B 1 49 ? -16.438 11.969 20.859 1 92.5 49 GLU B N 1
ATOM 3711 C CA . GLU B 1 49 ? -17.422 12.078 21.922 1 92.5 49 GLU B CA 1
ATOM 3712 C C . GLU B 1 49 ? -17.438 13.484 22.516 1 92.5 49 GLU B C 1
ATOM 3714 O O . GLU B 1 49 ? -18.453 13.938 23.031 1 92.5 49 GLU B O 1
ATOM 3719 N N . ASP B 1 50 ? -16.281 14.062 22.438 1 92.06 50 ASP B N 1
ATOM 3720 C CA . ASP B 1 50 ? -16.109 15.414 22.953 1 92.06 50 ASP B CA 1
ATOM 3721 C C . ASP B 1 50 ? -14.891 16.094 22.328 1 92.06 50 ASP B C 1
ATOM 3723 O O . ASP B 1 50 ? -14.344 15.602 21.328 1 92.06 50 ASP B O 1
ATOM 3727 N N . VAL B 1 51 ? -14.555 17.203 22.859 1 86.88 51 VAL B N 1
ATOM 3728 C CA . VAL B 1 51 ? -13.508 18.047 22.297 1 86.88 51 VAL B CA 1
ATOM 3729 C C . VAL B 1 51 ? -12.141 17.422 22.562 1 86.88 51 VAL B C 1
ATOM 3731 O O . VAL B 1 51 ? -11.156 17.75 21.891 1 86.88 51 VAL B O 1
ATOM 3734 N N . TYR B 1 52 ? -11.812 16.5 23.469 1 79.19 52 TYR B N 1
ATOM 3735 C CA . TYR B 1 52 ? -10.516 16.031 23.938 1 79.19 52 TYR B CA 1
ATOM 3736 C C . TYR B 1 52 ? -10.055 14.812 23.141 1 79.19 52 TYR B C 1
ATOM 3738 O O . TYR B 1 52 ? -8.875 14.445 23.188 1 79.19 52 TYR B O 1
ATOM 3746 N N . ARG B 1 53 ? -10.32 14.562 21.938 1 68.12 53 ARG B N 1
ATOM 3747 C CA . ARG B 1 53 ? -10.008 13.422 21.078 1 68.12 53 ARG B CA 1
ATOM 3748 C C . ARG B 1 53 ? -8.758 12.695 21.562 1 68.12 53 ARG B C 1
ATOM 3750 O O . ARG B 1 53 ? -8.039 13.203 22.438 1 68.12 53 ARG B O 1
ATOM 3757 N N . ASN B 1 54 ? -8.398 11.547 20.922 1 63.69 54 ASN B N 1
ATOM 3758 C CA . ASN B 1 54 ? -7.398 10.609 21.422 1 63.69 54 ASN B CA 1
ATOM 3759 C C . ASN B 1 54 ? -6.02 10.898 20.828 1 63.69 54 ASN B C 1
ATOM 3761 O O . ASN B 1 54 ? -5.004 10.695 21.5 1 63.69 54 ASN B O 1
ATOM 3765 N N . ARG B 1 55 ? -5.938 11.453 19.734 1 73.94 55 ARG B N 1
ATOM 3766 C CA . ARG B 1 55 ? -4.582 11.641 19.219 1 73.94 55 ARG B CA 1
ATOM 3767 C C . ARG B 1 55 ? -3.992 12.961 19.703 1 73.94 55 ARG B C 1
ATOM 3769 O O . ARG B 1 55 ? -4.691 13.977 19.75 1 73.94 55 ARG B O 1
ATOM 3776 N N . HIS B 1 56 ? -2.736 12.914 20.156 1 86.88 56 HIS B N 1
ATOM 3777 C CA . HIS B 1 56 ? -2.057 14.023 20.828 1 86.88 56 HIS B CA 1
ATOM 3778 C C . HIS B 1 56 ? -0.658 14.234 20.266 1 86.88 56 HIS B C 1
ATOM 3780 O O . HIS B 1 56 ? 0.206 13.359 20.391 1 86.88 56 HIS B O 1
ATOM 3786 N N . TRP B 1 57 ? -0.533 15.305 19.547 1 93.12 57 TRP B N 1
ATOM 3787 C CA . TRP B 1 57 ? 0.738 15.641 18.922 1 93.12 57 TRP B CA 1
ATOM 3788 C C . TRP B 1 57 ? 0.892 17.141 18.766 1 93.12 57 TRP B C 1
ATOM 3790 O O . TRP B 1 57 ? 0.006 17.906 19.156 1 93.12 57 TRP B O 1
ATOM 3800 N N . ALA B 1 58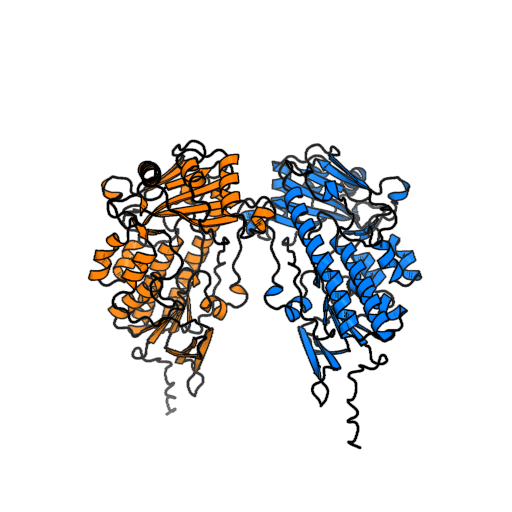 ? 2.014 17.531 18.297 1 95.81 58 ALA B N 1
ATOM 3801 C CA . ALA B 1 58 ? 2.291 18.938 18.016 1 95.81 58 ALA B CA 1
ATOM 3802 C C . ALA B 1 58 ? 2.648 19.141 16.547 1 95.81 58 ALA B C 1
ATOM 3804 O O . ALA B 1 58 ? 2.988 18.188 15.844 1 95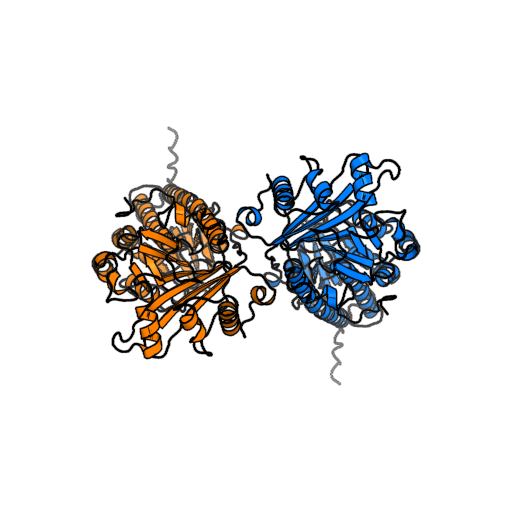.81 58 ALA B O 1
ATOM 3805 N N . PHE B 1 59 ? 2.387 20.281 16.109 1 93.81 59 PHE B N 1
ATOM 3806 C CA . PHE B 1 59 ? 2.799 20.688 14.773 1 93.81 59 PHE B CA 1
ATOM 3807 C C . PHE B 1 59 ? 3.26 22.141 14.758 1 93.81 59 PHE B C 1
ATOM 3809 O O . PHE B 1 59 ? 2.924 22.906 15.664 1 93.81 59 PHE B O 1
ATOM 3816 N N . THR B 1 60 ? 4.008 22.469 13.766 1 93 60 THR B N 1
ATOM 3817 C CA . THR B 1 60 ? 4.512 23.828 13.633 1 93 60 THR B CA 1
ATOM 3818 C C . THR B 1 60 ? 3.523 24.703 12.852 1 93 60 THR B C 1
ATOM 3820 O O . THR B 1 60 ? 3.234 24.422 11.688 1 93 60 THR B O 1
ATOM 3823 N N . LEU B 1 61 ? 2.994 25.656 13.516 1 93.25 61 LEU B N 1
ATOM 3824 C CA . LEU B 1 61 ? 2.184 26.656 12.844 1 93.25 61 LEU B CA 1
ATOM 3825 C C . LEU B 1 61 ? 3.059 27.781 12.289 1 93.25 61 LEU B C 1
ATOM 3827 O O . LEU B 1 61 ? 3.713 28.5 13.055 1 93.25 61 LEU B O 1
ATOM 3831 N N . GLY B 1 62 ? 3.115 27.906 10.969 1 90.56 62 GLY B N 1
ATOM 3832 C CA . GLY B 1 62 ? 3.994 28.859 10.312 1 90.56 62 GLY B CA 1
ATOM 3833 C C . GLY B 1 62 ? 3.25 29.859 9.461 1 90.56 62 GLY B C 1
ATOM 3834 O O . GLY B 1 62 ? 2.564 30.75 9.992 1 90.56 62 GLY B O 1
ATOM 3835 N N . TRP B 1 63 ? 3.301 29.688 8.164 1 90.69 63 TRP B N 1
ATOM 3836 C CA . TRP B 1 63 ? 2.875 30.688 7.203 1 90.69 63 TRP B CA 1
ATOM 3837 C C . TRP B 1 63 ? 1.358 30.859 7.223 1 90.69 63 TRP B C 1
ATOM 3839 O O . TRP B 1 63 ? 0.831 31.859 6.746 1 90.69 63 TRP B O 1
ATOM 3849 N N . ALA B 1 64 ? 0.617 29.906 7.785 1 93.31 64 ALA B N 1
ATOM 3850 C CA . ALA B 1 64 ? -0.842 29.953 7.734 1 93.31 64 ALA B CA 1
ATOM 3851 C C . ALA B 1 64 ? -1.409 30.688 8.938 1 93.31 64 ALA B C 1
ATOM 3853 O O . ALA B 1 64 ? -2.617 30.922 9.023 1 93.31 64 ALA B O 1
ATOM 3854 N N . ARG B 1 65 ? -0.602 31.062 9.891 1 92.38 65 ARG B N 1
ATOM 3855 C CA . ARG B 1 65 ? -1.025 31.703 11.133 1 92.38 65 ARG B CA 1
ATOM 3856 C C . ARG B 1 65 ? -1.934 32.906 10.852 1 92.38 65 ARG B C 1
ATOM 3858 O O . ARG B 1 65 ? -3.008 33.031 11.445 1 92.38 65 ARG B O 1
ATOM 3865 N N . PRO B 1 66 ? -1.613 33.781 9.867 1 93.12 66 PRO B N 1
ATOM 3866 C CA . PRO B 1 66 ? -2.488 34.906 9.617 1 93.12 66 PRO B CA 1
ATOM 3867 C C . PRO B 1 66 ? -3.881 34.5 9.141 1 93.12 66 PRO B C 1
ATOM 3869 O O . PRO B 1 66 ? -4.867 35.156 9.461 1 93.12 66 PRO B O 1
ATOM 3872 N N . TYR B 1 67 ? -3.955 33.469 8.414 1 95.38 67 TYR B N 1
ATOM 3873 C CA . TYR B 1 67 ? -5.242 33 7.906 1 95.38 67 TYR B CA 1
ATOM 3874 C C . TYR B 1 67 ? -6.098 32.438 9.031 1 95.38 67 TYR B C 1
ATOM 3876 O O . TYR B 1 67 ? -7.305 32.656 9.086 1 95.38 67 TYR B O 1
ATOM 3884 N N . LEU B 1 68 ? -5.441 31.672 9.898 1 96.44 68 LEU B N 1
ATOM 3885 C CA . LEU B 1 68 ? -6.148 31.172 11.062 1 96.44 68 LEU B CA 1
ATOM 3886 C C . LEU B 1 68 ? -6.668 32.312 11.93 1 96.44 68 LEU B C 1
ATOM 3888 O O . LEU B 1 68 ? -7.832 32.312 12.344 1 96.44 68 LEU B O 1
ATOM 3892 N N . LEU B 1 69 ? -5.855 33.312 12.125 1 95.62 69 LEU B N 1
ATOM 3893 C CA . LEU B 1 69 ? -6.219 34.438 12.977 1 95.62 69 LEU B CA 1
ATOM 3894 C C . LEU B 1 69 ? -7.348 35.25 12.352 1 95.62 69 LEU B C 1
ATOM 3896 O O . LEU B 1 69 ? -8.188 35.812 13.07 1 95.62 69 LEU B O 1
ATOM 3900 N N . GLU B 1 70 ? -7.32 35.281 11.07 1 96.5 70 GLU B N 1
ATOM 3901 C CA . GLU B 1 70 ? -8.391 36 10.383 1 96.5 70 GLU B CA 1
ATOM 3902 C C . GLU B 1 70 ? -9.734 35.312 10.57 1 96.5 70 GLU B C 1
ATOM 3904 O O . GLU B 1 70 ? -10.773 35.969 10.609 1 96.5 70 GLU B O 1
ATOM 3909 N N . LEU B 1 71 ? -9.734 34.031 10.695 1 98 71 LEU B N 1
ATOM 3910 C CA . LEU B 1 71 ? -10.969 33.281 10.828 1 98 71 LEU B CA 1
ATOM 3911 C C . LEU B 1 71 ? -11.469 33.312 12.273 1 98 71 LEU B C 1
ATOM 3913 O O . LEU B 1 71 ? -12.68 33.344 12.508 1 98 71 LEU B O 1
ATOM 3917 N N . LEU B 1 72 ? -10.641 33.312 13.211 1 97.94 72 LEU B N 1
ATOM 3918 C CA . LEU B 1 72 ? -11.008 33.219 14.617 1 97.94 72 LEU B CA 1
ATOM 3919 C C . LEU B 1 72 ? -11.484 34.594 15.133 1 97.94 72 LEU B C 1
ATOM 3921 O O . LEU B 1 72 ? -11.031 35.625 14.664 1 97.94 72 LEU B O 1
ATOM 3925 N N . PRO B 1 73 ? -12.406 34.5 16.141 1 97.69 73 PRO B N 1
ATOM 3926 C CA . PRO B 1 73 ? -12.664 35.75 16.859 1 97.69 73 PRO B CA 1
ATOM 3927 C C . PRO B 1 73 ? -11.398 36.344 17.5 1 97.69 73 PRO B C 1
ATOM 3929 O O . PRO B 1 73 ? -10.555 35.594 17.984 1 97.69 73 PRO B O 1
ATOM 3932 N N . PRO B 1 74 ? -11.297 37.656 17.531 1 96.44 74 PRO B N 1
ATOM 3933 C CA . PRO B 1 74 ? -10.086 38.281 18.062 1 96.44 74 PRO B CA 1
ATOM 3934 C C . PRO B 1 74 ? -9.734 37.812 19.469 1 96.44 74 PRO B C 1
ATOM 3936 O O . PRO B 1 74 ? -8.555 37.688 19.797 1 96.44 74 PRO B O 1
ATOM 3939 N N . GLU B 1 75 ? -10.703 37.562 20.266 1 96.81 75 GLU B N 1
ATOM 3940 C CA . GLU B 1 75 ? -10.461 37.125 21.641 1 96.81 75 GLU B CA 1
ATOM 3941 C C . GLU B 1 75 ? -9.789 35.75 21.672 1 96.81 75 GLU B C 1
ATOM 3943 O O . GLU B 1 75 ? -8.922 35.5 22.5 1 96.81 75 GLU B O 1
ATOM 3948 N N . LEU B 1 76 ? -10.172 34.875 20.75 1 97.31 76 LEU B N 1
ATOM 3949 C CA . LEU B 1 76 ? -9.539 33.562 20.656 1 97.31 76 LEU B CA 1
ATOM 3950 C C . LEU B 1 76 ? -8.172 33.656 20 1 97.31 76 LEU B C 1
ATOM 3952 O O . LEU B 1 76 ? -7.223 33 20.422 1 97.31 76 LEU B O 1
ATOM 3956 N N . GLY B 1 77 ? -8.094 34.469 18.953 1 95.75 77 GLY B N 1
ATOM 3957 C CA . GLY B 1 77 ? -6.816 34.656 18.281 1 95.75 77 GLY B CA 1
ATOM 3958 C C . GLY B 1 77 ? -5.73 35.156 19.219 1 95.75 77 GLY B C 1
ATOM 3959 O O . GLY B 1 77 ? -4.57 34.75 19.109 1 95.75 77 GLY B O 1
ATOM 3960 N N . ALA B 1 78 ? -6.102 35.969 20.156 1 95.06 78 ALA B N 1
ATOM 3961 C CA . ALA B 1 78 ? -5.152 36.531 21.125 1 95.06 78 ALA B CA 1
ATOM 3962 C C . ALA B 1 78 ? -4.594 35.469 22.047 1 95.06 78 ALA B C 1
ATOM 3964 O O . ALA B 1 78 ? -3.539 35.656 22.656 1 95.06 78 ALA B O 1
ATOM 3965 N N . GLN B 1 79 ? -5.246 34.312 22.062 1 95.44 79 GLN B N 1
ATOM 3966 C CA . GLN B 1 79 ? -4.859 33.25 22.984 1 95.44 79 GLN B CA 1
ATOM 3967 C C . GLN B 1 79 ? -4.102 32.156 22.266 1 95.44 79 GLN B C 1
ATOM 3969 O O . GLN B 1 79 ? -3.752 31.141 22.875 1 95.44 79 GLN B O 1
ATOM 3974 N N . ILE B 1 80 ? -3.834 32.344 21.047 1 93 80 ILE B N 1
ATOM 3975 C CA . ILE B 1 80 ? -3.281 31.25 20.234 1 93 80 ILE B CA 1
ATOM 3976 C C . ILE B 1 80 ? -1.95 30.797 20.828 1 93 80 ILE B C 1
ATOM 3978 O O . ILE B 1 80 ? -1.621 29.609 20.766 1 93 80 ILE B O 1
ATOM 3982 N N . ASN B 1 81 ? -1.172 31.688 21.406 1 91.25 81 ASN B N 1
ATOM 3983 C CA . ASN B 1 81 ? 0.14 31.359 21.953 1 91.25 81 ASN B CA 1
ATOM 3984 C C . ASN B 1 81 ? 0.023 30.5 23.203 1 91.25 81 ASN B C 1
ATOM 3986 O O . ASN B 1 81 ? 0.994 29.875 23.625 1 91.25 81 ASN B O 1
ATOM 3990 N N . SER B 1 82 ? -1.086 30.547 23.812 1 92.56 82 SER B N 1
ATOM 3991 C CA . SER B 1 82 ? -1.306 29.672 24.969 1 92.56 82 SER B CA 1
ATOM 3992 C C . SER B 1 82 ? -1.317 28.203 24.578 1 92.56 82 SER B C 1
ATOM 3994 O O . SER B 1 82 ? -1.201 27.328 25.438 1 92.56 82 SER B O 1
ATOM 3996 N N . CYS B 1 83 ? -1.475 27.938 23.297 1 94.19 83 CYS B N 1
ATOM 3997 C CA . CYS B 1 83 ? -1.522 26.562 22.797 1 94.19 83 CYS B CA 1
ATOM 3998 C C . CYS B 1 83 ? -0.122 26.047 22.484 1 94.19 83 CYS B C 1
ATOM 4000 O O . CYS B 1 83 ? 0.047 24.891 22.109 1 94.19 83 CYS B O 1
ATOM 4002 N N . GLN B 1 84 ? 0.862 26.859 22.719 1 94.25 84 GLN B N 1
ATOM 4003 C CA . GLN B 1 84 ? 2.236 26.422 22.484 1 94.25 84 GLN B CA 1
ATOM 4004 C C . GLN B 1 84 ? 2.627 25.297 23.422 1 94.25 84 GLN B C 1
ATOM 4006 O O . GLN B 1 84 ? 2.152 25.234 24.562 1 94.25 84 GLN B O 1
ATOM 4011 N N . VAL B 1 85 ? 3.504 24.469 22.969 1 94.38 85 VAL B N 1
ATOM 4012 C CA . VAL B 1 85 ? 3.922 23.297 23.75 1 94.38 85 VAL B CA 1
ATOM 4013 C C . VAL B 1 85 ? 4.742 23.75 24.953 1 94.38 85 VAL B C 1
ATOM 4015 O O . VAL B 1 85 ? 4.629 23.188 26.047 1 94.38 85 VAL B O 1
ATOM 4018 N N . ASP B 1 86 ? 5.613 24.719 24.766 1 91.25 86 ASP B N 1
ATOM 4019 C CA . ASP B 1 86 ? 6.383 25.359 25.844 1 91.25 86 ASP B CA 1
ATOM 4020 C C . ASP B 1 86 ? 6.043 26.844 25.953 1 91.25 86 ASP B C 1
ATOM 4022 O O . ASP B 1 86 ? 6.484 27.656 25.141 1 91.25 86 ASP B O 1
ATOM 4026 N N . PRO B 1 87 ? 5.281 27.203 26.922 1 83.25 87 PRO B N 1
ATOM 4027 C CA . PRO B 1 87 ? 4.828 28.594 27.047 1 83.25 87 PRO B CA 1
ATOM 4028 C C . PRO B 1 87 ? 5.961 29.547 27.422 1 83.25 87 PRO B C 1
ATOM 4030 O O . PRO B 1 87 ? 5.805 30.766 27.312 1 83.25 87 PRO B O 1
ATOM 4033 N N . ASN B 1 88 ? 7.047 28.984 27.781 1 83.56 88 ASN B N 1
ATOM 4034 C CA . ASN B 1 88 ? 8.117 29.828 28.312 1 83.56 88 ASN B CA 1
ATOM 4035 C C . ASN B 1 88 ? 9.07 30.281 27.203 1 83.56 88 ASN B C 1
ATOM 4037 O O . ASN B 1 88 ? 9.977 31.078 27.438 1 83.56 88 ASN B O 1
ATOM 4041 N N . ILE B 1 89 ? 8.781 29.797 26.047 1 85.75 89 ILE B N 1
ATOM 4042 C CA . ILE B 1 89 ? 9.766 30.094 25.016 1 85.75 89 ILE B CA 1
ATOM 4043 C C . ILE B 1 89 ? 9.102 30.828 23.859 1 85.75 89 ILE B C 1
ATOM 4045 O O . ILE B 1 89 ? 8.055 30.422 23.375 1 85.75 89 ILE B O 1
ATOM 4049 N N . ASP B 1 90 ? 9.617 31.891 23.547 1 88.62 90 ASP B N 1
ATOM 4050 C CA . ASP B 1 90 ? 9.367 32.625 22.312 1 88.62 90 ASP B CA 1
ATOM 4051 C C . ASP B 1 90 ? 10.57 32.531 21.375 1 88.62 90 ASP B C 1
ATOM 4053 O O . ASP B 1 90 ? 11.492 33.344 21.469 1 88.62 90 ASP B O 1
ATOM 4057 N N . CYS B 1 91 ? 10.469 31.703 20.453 1 88.25 91 CYS B N 1
ATOM 4058 C CA . CYS B 1 91 ? 11.617 31.391 19.609 1 88.25 91 CYS B CA 1
ATOM 4059 C C . CYS B 1 91 ? 12.023 32.594 18.781 1 88.25 91 CYS B C 1
ATOM 4061 O O . CYS B 1 91 ? 13.211 32.812 18.516 1 88.25 91 CYS B O 1
ATOM 4063 N N . ALA B 1 92 ? 11.055 33.312 18.406 1 85.38 92 ALA B N 1
ATOM 4064 C CA . ALA B 1 92 ? 11.375 34.531 17.641 1 85.38 92 ALA B CA 1
ATOM 4065 C C . ALA B 1 92 ? 12.211 35.5 18.469 1 85.38 92 ALA B C 1
ATOM 4067 O O . ALA B 1 92 ? 13.172 36.094 17.969 1 85.38 92 ALA B O 1
ATOM 4068 N N . SER B 1 93 ? 11.945 35.594 19.688 1 90.19 93 SER B N 1
ATOM 4069 C CA . SER B 1 93 ? 12.609 36.562 20.578 1 90.19 93 SER B CA 1
ATOM 4070 C C . SER B 1 93 ? 14.055 36.125 20.844 1 90.19 93 SER B C 1
ATOM 4072 O O . SER B 1 93 ? 14.906 36.969 21.109 1 90.19 93 SER B O 1
ATOM 4074 N N . ILE B 1 94 ? 14.32 34.906 20.688 1 90.94 94 ILE B N 1
ATOM 4075 C CA . ILE B 1 94 ? 15.672 34.469 21 1 90.94 94 ILE B CA 1
ATOM 4076 C C . ILE B 1 94 ? 16.391 34.062 19.703 1 90.94 94 ILE B C 1
ATOM 4078 O O . ILE B 1 94 ? 17.438 33.438 19.75 1 90.94 94 ILE B O 1
ATOM 4082 N N . GLY B 1 95 ? 15.742 34.375 18.625 1 88.94 95 GLY B N 1
ATOM 4083 C CA . GLY B 1 95 ? 16.359 34.156 17.312 1 88.94 95 GLY B CA 1
ATOM 4084 C C . GLY B 1 95 ? 16.406 32.719 16.906 1 88.94 95 GLY B C 1
ATOM 4085 O O . GLY B 1 95 ? 17.297 32.312 16.156 1 88.94 95 GLY B O 1
ATOM 4086 N N . GLU B 1 96 ? 15.516 31.922 17.438 1 91.44 96 GLU B N 1
ATOM 4087 C CA . GLU B 1 96 ? 15.539 30.484 17.156 1 91.44 96 GLU B CA 1
ATOM 4088 C C . GLU B 1 96 ? 14.273 30.062 16.422 1 91.44 96 GLU B C 1
ATOM 4090 O O . GLU B 1 96 ? 13.891 28.891 16.469 1 91.44 96 GLU B O 1
ATOM 4095 N N . ASP B 1 97 ? 13.641 31 15.75 1 89.44 97 ASP B N 1
ATOM 4096 C CA . ASP B 1 97 ? 12.516 30.672 14.883 1 89.44 97 ASP B CA 1
ATOM 4097 C C . ASP B 1 97 ? 12.992 30.094 13.555 1 89.44 97 ASP B C 1
ATOM 4099 O O . ASP B 1 97 ? 12.68 30.641 12.492 1 89.44 97 ASP B O 1
ATOM 4103 N N . ARG B 1 98 ? 13.695 29.031 13.688 1 91.56 98 ARG B N 1
ATOM 4104 C CA . ARG B 1 98 ? 14.258 28.281 12.57 1 91.56 98 ARG B CA 1
ATOM 4105 C C . ARG B 1 98 ? 14.172 26.781 12.82 1 91.56 98 ARG B C 1
ATOM 4107 O O . ARG B 1 98 ? 14.07 26.344 13.969 1 91.56 98 ARG B O 1
ATOM 4114 N N . ILE B 1 99 ? 14.141 26.078 11.781 1 92.69 99 ILE B N 1
ATOM 4115 C CA . ILE B 1 99 ? 14.25 24.625 11.852 1 92.69 99 ILE B CA 1
ATOM 4116 C C . ILE B 1 99 ? 15.68 24.203 11.539 1 92.69 99 ILE B C 1
ATOM 4118 O O . ILE B 1 99 ? 16.297 24.719 10.594 1 92.69 99 ILE B O 1
ATOM 4122 N N . VAL B 1 100 ? 16.219 23.391 12.383 1 94.38 100 VAL B N 1
ATOM 4123 C CA . VAL B 1 100 ? 17.547 22.812 12.164 1 94.38 100 VAL B CA 1
ATOM 4124 C C . VAL B 1 100 ? 17.406 21.297 11.945 1 94.38 100 VAL B C 1
ATOM 4126 O O . VAL B 1 100 ? 16.75 20.609 12.727 1 94.38 100 VAL B O 1
ATOM 4129 N N . LEU B 1 101 ? 17.969 20.844 10.859 1 95.94 101 LEU B N 1
ATOM 4130 C CA . LEU B 1 101 ? 18.109 19.422 10.633 1 95.94 101 LEU B CA 1
ATOM 4131 C C . LEU B 1 101 ? 19.484 18.922 11.055 1 95.94 101 LEU B C 1
ATOM 4133 O O . LEU B 1 101 ? 20.5 19.281 10.438 1 95.94 101 LEU B O 1
ATOM 4137 N N . TYR B 1 102 ? 19.484 18.141 12.07 1 97.69 102 TYR B N 1
ATOM 4138 C CA . TYR B 1 102 ? 20.734 17.641 12.617 1 97.69 102 TYR B CA 1
ATOM 4139 C C . TYR B 1 102 ? 21.109 16.297 12.008 1 97.69 102 TYR B C 1
ATOM 4141 O O . TYR B 1 102 ? 20.219 15.508 11.656 1 97.69 102 TYR B O 1
ATOM 4149 N N . ASN B 1 103 ? 22.422 16.078 11.93 1 97.88 103 ASN B N 1
ATOM 4150 C CA . ASN B 1 103 ? 22.906 14.734 11.688 1 97.88 103 ASN B CA 1
ATOM 4151 C C . ASN B 1 103 ? 22.672 13.828 12.891 1 97.88 103 ASN B C 1
ATOM 4153 O O . ASN B 1 103 ? 23.25 14.047 13.961 1 97.88 103 ASN B O 1
ATOM 4157 N N . GLY B 1 104 ? 21.875 12.852 12.75 1 98.06 104 GLY B N 1
ATOM 4158 C CA . GLY B 1 104 ? 21.469 12 13.859 1 98.06 104 GLY B CA 1
ATOM 4159 C C . GLY B 1 104 ? 22.625 11.234 14.477 1 98.06 104 GLY B C 1
ATOM 4160 O O . GLY B 1 104 ? 22.547 10.805 15.633 1 98.06 104 GLY B O 1
ATOM 4161 N N . GLN B 1 105 ? 23.672 11.047 13.766 1 97.81 105 GLN B N 1
ATOM 4162 C CA . GLN B 1 105 ? 24.828 10.297 14.242 1 97.81 105 GLN B CA 1
ATOM 4163 C C . GLN B 1 105 ? 25.812 11.195 14.977 1 97.81 105 GLN B C 1
ATOM 4165 O O . GLN B 1 105 ? 26.453 10.773 15.945 1 97.81 105 GLN B O 1
ATOM 4170 N N . THR B 1 106 ? 25.969 12.508 14.57 1 97.69 106 THR B N 1
ATOM 4171 C CA . THR B 1 106 ? 27.016 13.367 15.109 1 97.69 106 THR B CA 1
ATOM 4172 C C . THR B 1 106 ? 26.422 14.547 15.867 1 97.69 106 THR B C 1
ATOM 4174 O O . THR B 1 106 ? 27.125 15.227 16.609 1 97.69 106 THR B O 1
ATOM 4177 N N . ARG B 1 107 ? 25.172 14.867 15.641 1 97.69 107 ARG B N 1
ATOM 4178 C CA . ARG B 1 107 ? 24.438 16 16.219 1 97.69 107 ARG B CA 1
ATOM 4179 C C . ARG B 1 107 ? 24.906 17.312 15.602 1 97.69 107 ARG B C 1
ATOM 4181 O O . ARG B 1 107 ? 24.5 18.391 16.047 1 97.69 107 ARG B O 1
ATOM 4188 N N . GLU B 1 108 ? 25.672 17.234 14.57 1 97.38 108 GLU B N 1
ATOM 4189 C CA . GLU B 1 108 ? 26.047 18.453 13.852 1 97.38 108 GLU B CA 1
ATOM 4190 C C . GLU B 1 108 ? 24.875 19.031 13.078 1 97.38 108 GLU B C 1
ATOM 4192 O O . GLU B 1 108 ? 24.062 18.281 12.523 1 97.38 108 GLU B O 1
ATOM 4197 N N . GLU B 1 109 ? 24.812 20.328 13.062 1 96 109 GLU B N 1
ATOM 4198 C CA . GLU B 1 109 ? 23.812 20.969 12.211 1 96 109 GLU B CA 1
ATOM 4199 C C . GLU B 1 109 ? 24.109 20.734 10.734 1 96 109 GLU B C 1
ATOM 4201 O O . GLU B 1 109 ? 25.156 21.172 10.227 1 96 109 GLU B O 1
ATOM 4206 N N . ALA B 1 110 ? 23.234 20.062 10.102 1 93.62 110 ALA B N 1
ATOM 4207 C CA . ALA B 1 110 ? 23.453 19.75 8.695 1 93.62 110 ALA B CA 1
ATOM 4208 C C . ALA B 1 110 ? 22.828 20.812 7.793 1 93.62 110 ALA B C 1
ATOM 4210 O O . ALA B 1 110 ? 23.453 21.281 6.844 1 93.62 110 ALA B O 1
ATOM 4211 N N . PHE B 1 111 ? 21.594 21.141 8.039 1 90.94 111 PHE B N 1
ATOM 4212 C CA . PHE B 1 111 ? 20.844 22.141 7.289 1 90.94 111 PHE B CA 1
ATOM 4213 C C . PHE B 1 111 ? 19.938 22.938 8.211 1 90.94 111 PHE B C 1
ATOM 4215 O O . PHE B 1 111 ? 19.547 22.469 9.281 1 90.94 111 PHE B O 1
ATOM 4222 N N . SER B 1 112 ? 19.688 24.156 7.852 1 92.69 112 SER B N 1
ATOM 4223 C CA . SER B 1 112 ? 18.734 24.969 8.602 1 92.69 112 SER B CA 1
ATOM 4224 C C . SER B 1 112 ? 18.031 25.984 7.699 1 92.69 112 SER B C 1
ATOM 4226 O O . SER B 1 112 ? 18.562 26.359 6.648 1 92.69 112 SER B O 1
ATOM 4228 N N . PHE B 1 113 ? 16.906 26.359 8.07 1 89.38 113 PHE B N 1
ATOM 4229 C CA . PHE B 1 113 ? 16.141 27.375 7.355 1 89.38 113 PHE B CA 1
ATOM 4230 C C . PHE B 1 113 ? 15.211 28.125 8.305 1 89.38 113 PHE B C 1
ATOM 4232 O O . PHE B 1 113 ? 14.758 27.562 9.305 1 89.38 113 PHE B O 1
ATOM 4239 N N . PRO B 1 114 ? 14.898 29.328 8.008 1 88.88 114 PRO B N 1
ATOM 4240 C CA . PRO B 1 114 ? 14.062 30.141 8.891 1 88.88 114 PRO B CA 1
ATOM 4241 C C . PRO B 1 114 ? 12.578 29.797 8.789 1 88.88 114 PRO B C 1
ATOM 4243 O O . PRO B 1 114 ? 12.109 29.406 7.715 1 88.88 114 PRO B O 1
ATOM 4246 N N . ILE B 1 115 ? 11.891 29.875 9.82 1 88.5 115 ILE B N 1
ATOM 4247 C CA . ILE B 1 115 ? 10.438 29.859 9.891 1 88.5 115 ILE B CA 1
ATOM 4248 C C . ILE B 1 115 ? 9.945 31 10.773 1 88.5 115 ILE B C 1
ATOM 4250 O O . ILE B 1 115 ? 9.594 30.797 11.938 1 88.5 115 ILE B O 1
ATOM 4254 N N . PRO B 1 116 ? 9.82 32.125 10.164 1 86.31 116 PRO B N 1
ATOM 4255 C CA . PRO B 1 116 ? 9.578 33.344 10.953 1 86.31 116 PRO B CA 1
ATOM 4256 C C . PRO B 1 116 ? 8.273 33.281 11.742 1 86.31 116 PRO B C 1
ATOM 4258 O O . PRO B 1 116 ? 7.211 33 11.172 1 86.31 116 PRO B O 1
ATOM 4261 N N . LYS B 1 117 ? 8.406 33.5 13.039 1 84.81 117 LYS B N 1
ATOM 4262 C CA . LYS B 1 117 ? 7.305 33.625 13.984 1 84.81 117 LYS B CA 1
ATOM 4263 C C . LYS B 1 117 ? 6.586 32.281 14.164 1 84.81 117 LYS B C 1
ATOM 4265 O O . LYS B 1 117 ? 5.465 32.25 14.68 1 84.81 117 LYS B O 1
ATOM 4270 N N . ALA B 1 118 ? 7.242 31.281 13.742 1 89.19 118 ALA B N 1
ATOM 4271 C CA . ALA B 1 118 ? 6.645 29.953 13.883 1 89.19 118 ALA B CA 1
ATOM 4272 C C . ALA B 1 118 ? 6.516 29.562 15.359 1 89.19 118 ALA B C 1
ATOM 4274 O O . ALA B 1 118 ? 7.316 30 16.188 1 89.19 118 ALA B O 1
ATOM 4275 N N . ARG B 1 119 ? 5.477 28.828 15.633 1 91.69 119 ARG B N 1
ATOM 4276 C CA . ARG B 1 119 ? 5.246 28.281 16.969 1 91.69 119 ARG B CA 1
ATOM 4277 C C . ARG B 1 119 ? 4.918 26.781 16.891 1 91.69 119 ARG B C 1
ATOM 4279 O O . ARG B 1 119 ? 4.223 26.344 15.984 1 91.69 119 ARG B O 1
ATOM 4286 N N . GLU B 1 120 ? 5.48 26.109 17.812 1 94.75 120 GLU B N 1
ATOM 4287 C CA . GLU B 1 120 ? 5.082 24.703 17.969 1 94.75 120 GLU B CA 1
ATOM 4288 C C . GLU B 1 120 ? 3.814 24.594 18.797 1 94.75 120 GLU B C 1
ATOM 4290 O O . GLU B 1 120 ? 3.801 24.969 19.969 1 94.75 120 GLU B O 1
ATOM 4295 N N . ILE B 1 121 ? 2.787 24.047 18.141 1 95.06 121 ILE B N 1
ATOM 4296 C CA . ILE B 1 121 ? 1.453 24.125 18.719 1 95.06 121 ILE B CA 1
ATOM 4297 C C . ILE B 1 121 ? 1 22.719 19.156 1 95.06 121 ILE B C 1
ATOM 4299 O O . ILE B 1 121 ? 1.188 21.75 18.422 1 95.06 121 ILE B O 1
ATOM 4303 N N . ASN B 1 122 ? 0.442 22.688 20.375 1 95.88 122 ASN B N 1
ATOM 4304 C CA . ASN B 1 122 ? -0.224 21.484 20.875 1 95.88 122 ASN B CA 1
ATOM 4305 C C . ASN B 1 122 ? -1.61 21.312 20.25 1 95.88 122 ASN B C 1
ATOM 4307 O O . ASN B 1 122 ? -2.494 22.141 20.469 1 95.88 122 ASN B O 1
ATOM 4311 N N . ILE B 1 123 ? -1.834 20.25 19.594 1 94.69 123 ILE B N 1
ATOM 4312 C CA . ILE B 1 123 ? -3.039 20.094 18.797 1 94.69 123 ILE B CA 1
ATOM 4313 C C . ILE B 1 123 ? -4.262 20.016 19.703 1 94.69 123 ILE B C 1
ATOM 4315 O O . ILE B 1 123 ? -5.34 20.5 19.344 1 94.69 123 ILE B O 1
ATOM 4319 N N . ARG B 1 124 ? -4.168 19.375 20.844 1 93.5 124 ARG B N 1
ATOM 4320 C CA . ARG B 1 124 ? -5.285 19.25 21.766 1 93.5 124 ARG B CA 1
ATOM 4321 C C . ARG B 1 124 ? -5.691 20.609 22.328 1 93.5 124 ARG B C 1
ATOM 4323 O O . ARG B 1 124 ? -6.879 20.938 22.391 1 93.5 124 ARG B O 1
ATOM 4330 N N . ARG B 1 125 ? -4.711 21.344 22.688 1 94.31 125 ARG B N 1
ATOM 4331 C CA . ARG B 1 125 ? -4.992 22.688 23.203 1 94.31 125 ARG B CA 1
ATOM 4332 C C . ARG B 1 125 ? -5.609 23.562 22.141 1 94.31 125 ARG B C 1
ATOM 4334 O O . ARG B 1 125 ? -6.531 24.344 22.406 1 94.31 125 ARG B O 1
ATOM 4341 N N . LEU B 1 126 ? -5.078 23.453 20.953 1 95.94 126 LEU B N 1
ATOM 4342 C CA . LEU B 1 126 ? -5.617 24.266 19.875 1 95.94 126 LEU B CA 1
ATOM 4343 C C . LEU B 1 126 ? -7.062 23.875 19.562 1 95.94 126 LEU B C 1
ATOM 4345 O O . LEU B 1 126 ? -7.898 24.734 19.297 1 95.94 126 LEU B O 1
ATOM 4349 N N . ARG B 1 127 ? -7.301 22.625 19.531 1 95.31 127 ARG B N 1
ATOM 4350 C CA . ARG B 1 127 ? -8.656 22.141 19.297 1 95.31 127 ARG B CA 1
ATOM 4351 C C . ARG B 1 127 ? -9.633 22.703 20.312 1 95.31 127 ARG B C 1
ATOM 4353 O O . ARG B 1 127 ? -10.727 23.156 19.953 1 95.31 127 ARG B O 1
ATOM 4360 N N . VAL B 1 128 ? -9.289 22.656 21.578 1 95.5 128 VAL B N 1
ATOM 4361 C CA . VAL B 1 128 ? -10.133 23.156 22.656 1 95.5 128 VAL B CA 1
ATOM 4362 C C . VAL B 1 128 ? -10.359 24.656 22.469 1 95.5 128 VAL B C 1
ATOM 4364 O O . VAL B 1 128 ? -11.492 25.141 22.562 1 95.5 128 VAL B O 1
ATOM 4367 N N . LEU B 1 129 ? -9.297 25.344 22.188 1 96.5 129 LEU B N 1
ATOM 4368 C CA . LEU B 1 129 ? -9.391 26.781 21.984 1 96.5 129 LEU B CA 1
ATOM 4369 C C . LEU B 1 129 ? -10.328 27.109 20.828 1 96.5 129 LEU B C 1
ATOM 4371 O O . LEU B 1 129 ? -11.203 27.969 20.953 1 96.5 129 LEU B O 1
ATOM 4375 N N . CYS B 1 130 ? -10.133 26.406 19.703 1 96.88 130 CYS B N 1
ATOM 4376 C CA . CYS B 1 130 ? -10.891 26.688 18.5 1 96.88 130 CYS B CA 1
ATOM 4377 C C . CYS B 1 130 ? -12.352 26.312 18.656 1 96.88 130 CYS B C 1
ATOM 4379 O O . CYS B 1 130 ? -13.219 26.828 17.953 1 96.88 130 CYS B O 1
ATOM 4381 N N . ALA B 1 131 ? -12.648 25.406 19.531 1 97.19 131 ALA B N 1
ATOM 4382 C CA . ALA B 1 131 ? -14.016 24.953 19.734 1 97.19 131 ALA B CA 1
ATOM 4383 C C . ALA B 1 131 ? -14.805 25.922 20.594 1 97.19 131 ALA B C 1
ATOM 4385 O O . ALA B 1 131 ? -16.031 25.891 20.641 1 97.19 131 ALA B O 1
ATOM 4386 N N . GLU B 1 132 ? -14.102 26.766 21.312 1 97.38 132 GLU B N 1
ATOM 4387 C CA . GLU B 1 132 ? -14.766 27.719 22.188 1 97.38 132 GLU B CA 1
ATOM 4388 C C . GLU B 1 132 ? -15.727 28.609 21.422 1 97.38 132 GLU B C 1
ATOM 4390 O O . GLU B 1 132 ? -15.383 29.125 20.344 1 97.38 132 GLU B O 1
ATOM 4395 N N . GLY B 1 133 ? -16.922 28.75 21.984 1 97.06 133 GLY B N 1
ATOM 4396 C CA . GLY B 1 133 ? -17.922 29.625 21.391 1 97.06 133 GLY B CA 1
ATOM 4397 C C . GLY B 1 133 ? -18.703 28.969 20.266 1 97.06 133 GLY B C 1
ATOM 4398 O O . GLY B 1 133 ? -19.578 29.594 19.656 1 97.06 133 GLY B O 1
ATOM 4399 N N . LEU B 1 134 ? -18.391 27.641 20.016 1 98.06 134 LEU B N 1
ATOM 4400 C CA . LEU B 1 134 ? -19.094 26.906 18.984 1 98.06 134 LEU B CA 1
ATOM 4401 C C . LEU B 1 134 ? -19.984 25.812 19.594 1 98.06 134 LEU B C 1
ATOM 4403 O O . LEU B 1 134 ? -19.641 25.234 20.625 1 98.06 134 LEU B O 1
ATOM 4407 N N . HIS B 1 135 ? -21.125 25.641 19.031 1 98.06 135 HIS B N 1
ATOM 4408 C CA . HIS B 1 135 ? -21.953 24.5 19.375 1 98.06 135 HIS B CA 1
ATOM 4409 C C . HIS B 1 135 ? -21.656 23.312 18.469 1 98.06 135 HIS B C 1
ATOM 4411 O O . HIS B 1 135 ? -22.344 23.125 17.453 1 98.06 135 HIS B O 1
ATOM 4417 N N . VAL B 1 136 ? -20.766 22.469 18.875 1 98.06 136 VAL B N 1
ATOM 4418 C CA . VAL B 1 136 ? -20.375 21.297 18.094 1 98.06 136 VAL B CA 1
ATOM 4419 C C . VAL B 1 136 ? -21.25 20.109 18.469 1 98.06 136 VAL B C 1
ATOM 4421 O O . VAL B 1 136 ? -21.453 19.828 19.656 1 98.06 136 VAL B O 1
ATOM 4424 N N . HIS B 1 137 ? -21.812 19.438 17.469 1 98.31 137 HIS B N 1
ATOM 4425 C CA . HIS B 1 137 ? -22.531 18.188 17.703 1 98.31 137 HIS B CA 1
ATOM 4426 C C . HIS B 1 137 ? -21.562 17.016 17.734 1 98.31 137 HIS B C 1
ATOM 4428 O O . HIS B 1 137 ? -21.25 16.453 16.672 1 98.31 137 HIS B O 1
ATOM 4434 N N . TYR B 1 138 ? -21.188 16.578 18.938 1 96.69 138 TYR B N 1
ATOM 4435 C CA . TYR B 1 138 ? -20.25 15.477 19.094 1 96.69 138 TYR B CA 1
ATOM 4436 C C . TYR B 1 138 ? -20.969 14.141 19.031 1 96.69 138 TYR B C 1
ATOM 4438 O O . TYR B 1 138 ? -22.203 14.078 19.141 1 96.69 138 TYR B O 1
ATOM 4446 N N . GLY B 1 139 ? -20.203 13.109 18.781 1 96 139 GLY B N 1
ATOM 4447 C CA . GLY B 1 139 ? -20.75 11.773 18.703 1 96 139 GLY B CA 1
ATOM 4448 C C . GLY B 1 139 ? -21.516 11.523 17.406 1 96 139 GLY B C 1
ATOM 4449 O O . GLY B 1 139 ? -22.375 10.641 17.344 1 96 139 GLY B O 1
ATOM 4450 N N . LYS B 1 140 ? -21.297 12.375 16.438 1 97.25 140 LYS B N 1
ATOM 4451 C CA . LYS B 1 140 ? -21.969 12.289 15.148 1 97.25 140 LYS B CA 1
ATOM 4452 C C . LYS B 1 140 ? -21 11.844 14.047 1 97.25 140 LYS B C 1
ATOM 4454 O O . LYS B 1 140 ? -20.359 12.672 13.406 1 97.25 140 LYS B O 1
ATOM 4459 N N . LYS B 1 141 ? -21.031 10.562 13.828 1 96.94 141 LYS B N 1
ATOM 4460 C CA . LYS B 1 141 ? -20.172 10 12.789 1 96.94 141 LYS B CA 1
ATOM 4461 C C . LYS B 1 141 ? -20.859 10.047 11.422 1 96.94 141 LYS B C 1
ATOM 4463 O O . LYS B 1 141 ? -21.938 9.492 11.25 1 96.94 141 LYS B O 1
ATOM 4468 N N . PHE B 1 142 ? -20.25 10.703 10.461 1 98.06 142 PHE B N 1
ATOM 4469 C CA . PHE B 1 142 ? -20.781 10.805 9.109 1 98.06 142 PHE B CA 1
ATOM 4470 C C . PHE B 1 142 ? -20.922 9.43 8.477 1 98.06 142 PHE B C 1
ATOM 4472 O O . PHE B 1 142 ? -20.031 8.594 8.578 1 98.06 142 PHE B O 1
ATOM 4479 N N . ALA B 1 143 ? -22.031 9.25 7.793 1 97.38 143 ALA B N 1
ATOM 4480 C CA . ALA B 1 143 ? -22.281 7.973 7.129 1 97.38 143 ALA B CA 1
ATOM 4481 C C . ALA B 1 143 ? -22.344 8.141 5.613 1 97.38 143 ALA B C 1
ATOM 4483 O O . ALA B 1 143 ? -21.625 7.469 4.875 1 97.38 143 ALA B O 1
ATOM 4484 N N . ARG B 1 144 ? -23.188 9.039 5.156 1 97.38 144 ARG B N 1
ATOM 4485 C CA . ARG B 1 144 ? -23.406 9.297 3.738 1 97.38 144 ARG B CA 1
ATOM 4486 C C . ARG B 1 144 ? -24.156 10.609 3.529 1 97.38 144 ARG B C 1
ATOM 4488 O O . ARG B 1 144 ? -24.609 11.234 4.492 1 97.38 144 ARG B O 1
ATOM 4495 N N . PHE B 1 145 ? -24.281 11.055 2.279 1 98.38 145 PHE B N 1
ATOM 4496 C CA . PHE B 1 145 ? -25.109 12.211 1.968 1 98.38 145 PHE B CA 1
ATOM 4497 C C . PHE B 1 145 ? -26.031 11.906 0.798 1 98.38 145 PHE B C 1
ATOM 4499 O O . PHE B 1 145 ? -25.812 10.945 0.056 1 98.38 145 PHE B O 1
ATOM 4506 N N . GLU B 1 146 ? -27.078 12.648 0.7 1 97.88 146 GLU B N 1
ATOM 4507 C CA . GLU B 1 146 ? -28.016 12.633 -0.419 1 97.88 146 GLU B CA 1
ATOM 4508 C C . GLU B 1 146 ? -28.312 14.047 -0.911 1 97.88 146 GLU B C 1
ATOM 4510 O O . GLU B 1 146 ? -28.406 14.977 -0.111 1 97.88 146 GLU B O 1
ATOM 4515 N N . ILE B 1 147 ? -28.484 14.133 -2.189 1 97.38 147 ILE B N 1
ATOM 4516 C CA . ILE B 1 147 ? -28.797 15.43 -2.771 1 97.38 147 ILE B CA 1
ATOM 4517 C C . ILE B 1 147 ? -30.312 15.664 -2.713 1 97.38 147 ILE B C 1
ATOM 4519 O O . ILE B 1 147 ? -31.094 14.781 -3.059 1 97.38 147 ILE B O 1
ATOM 4523 N N . LEU B 1 148 ? -30.656 16.797 -2.17 1 96.44 148 LEU B N 1
ATOM 4524 C CA . LEU B 1 148 ? -32.062 17.188 -2.121 1 96.44 148 LEU B CA 1
ATOM 4525 C C . LEU B 1 148 ? -32.469 17.844 -3.43 1 96.44 148 LEU B C 1
ATOM 4527 O O . LEU B 1 148 ? -31.719 18.625 -4.016 1 96.44 148 LEU B O 1
ATOM 4531 N N . LYS B 1 149 ? -33.656 17.422 -3.854 1 95.12 149 LYS B N 1
ATOM 4532 C CA . LYS B 1 149 ? -34.219 17.969 -5.098 1 95.12 149 LYS B CA 1
ATOM 4533 C C . LYS B 1 149 ? -35.594 18.531 -4.887 1 95.12 149 LYS B C 1
ATOM 4535 O O . LYS B 1 149 ? -36.312 18.109 -3.975 1 95.12 149 LYS B O 1
ATOM 4540 N N . ASP B 1 150 ? -35.906 19.578 -5.613 1 92.75 150 ASP B N 1
ATOM 4541 C CA . ASP B 1 150 ? -37.281 20.094 -5.574 1 92.75 150 ASP B CA 1
ATOM 4542 C C . ASP B 1 150 ? -38.188 19.266 -6.477 1 92.75 150 ASP B C 1
ATOM 4544 O O . ASP B 1 150 ? -37.781 18.234 -7.004 1 92.75 150 ASP B O 1
ATOM 4548 N N . GLU B 1 151 ? -39.406 19.719 -6.625 1 92.38 151 GLU B N 1
ATOM 4549 C CA . GLU B 1 151 ? -40.438 18.984 -7.363 1 92.38 151 GLU B CA 1
ATOM 4550 C C . GLU B 1 151 ? -40.094 18.891 -8.844 1 92.38 151 GLU B C 1
ATOM 4552 O O . GLU B 1 151 ? -40.594 18 -9.547 1 92.38 151 GLU B O 1
ATOM 4557 N N . HIS B 1 152 ? -39.219 19.797 -9.367 1 93.38 152 HIS B N 1
ATOM 4558 C CA . HIS B 1 152 ? -38.844 19.828 -10.773 1 93.38 152 HIS B CA 1
ATOM 4559 C C . HIS B 1 152 ? -37.5 19.125 -11.008 1 93.38 152 HIS B C 1
ATOM 4561 O O . HIS B 1 152 ? -37 19.109 -12.125 1 93.38 152 HIS B O 1
ATOM 4567 N N . GLY B 1 153 ? -36.875 18.656 -9.945 1 91 153 GLY B N 1
ATOM 4568 C CA . GLY B 1 153 ? -35.656 17.875 -10.086 1 91 153 GLY B CA 1
ATOM 4569 C C . GLY B 1 153 ? -34.406 18.703 -9.891 1 91 153 GLY B C 1
ATOM 4570 O O . GLY B 1 153 ? -33.281 18.172 -9.961 1 91 153 GLY B O 1
ATOM 4571 N N . ALA B 1 154 ? -34.656 19.984 -9.68 1 90.62 154 ALA B N 1
ATOM 4572 C CA . ALA B 1 154 ? -33.469 20.844 -9.461 1 90.62 154 ALA B CA 1
ATOM 4573 C C . ALA B 1 154 ? -32.875 20.594 -8.086 1 90.62 154 ALA B C 1
ATOM 4575 O O . ALA B 1 154 ? -33.594 20.422 -7.102 1 90.62 154 ALA B O 1
ATOM 4576 N N . LYS B 1 155 ? -31.578 20.531 -8.031 1 93.5 155 LYS B N 1
ATOM 4577 C CA . LYS B 1 155 ? -30.875 20.312 -6.777 1 93.5 155 LYS B CA 1
ATOM 4578 C C . LYS B 1 155 ? -30.984 21.516 -5.855 1 93.5 155 LYS B C 1
ATOM 4580 O O . LYS B 1 155 ? -30.672 22.641 -6.258 1 93.5 155 LYS B O 1
ATOM 4585 N N . THR B 1 156 ? -31.453 21.297 -4.605 1 92.69 156 THR B N 1
ATOM 4586 C CA . THR B 1 156 ? -31.734 22.406 -3.701 1 92.69 156 THR B CA 1
ATOM 4587 C C . THR B 1 156 ? -30.828 22.344 -2.471 1 92.69 156 THR B C 1
ATOM 4589 O O . THR B 1 156 ? -30.656 23.344 -1.767 1 92.69 156 THR B O 1
ATOM 4592 N N . GLY B 1 157 ? -30.344 21.141 -2.211 1 96.12 157 GLY B N 1
ATOM 4593 C CA . GLY B 1 157 ? -29.531 21.031 -1.015 1 96.12 157 GLY B CA 1
ATOM 4594 C C . GLY B 1 157 ? -28.922 19.641 -0.837 1 96.12 157 GLY B C 1
ATOM 4595 O O . GLY B 1 157 ? -28.859 18.859 -1.789 1 96.12 157 GLY B O 1
ATOM 4596 N N . VAL B 1 158 ? -28.344 19.453 0.333 1 98 158 VAL B N 1
ATOM 4597 C CA . VAL B 1 158 ? -27.719 18.172 0.677 1 98 158 VAL B CA 1
ATOM 4598 C C . VAL B 1 158 ? -28.188 17.734 2.059 1 98 158 VAL B C 1
ATOM 4600 O O . VAL B 1 158 ? -28.344 18.547 2.967 1 98 158 VAL B O 1
ATOM 4603 N N . ARG B 1 159 ? -28.594 16.5 2.174 1 98.25 159 ARG B N 1
ATOM 4604 C CA . ARG B 1 159 ? -28.891 15.867 3.453 1 98.25 159 ARG B CA 1
ATOM 4605 C C . ARG B 1 159 ? -27.75 14.953 3.881 1 98.25 159 ARG B C 1
ATOM 4607 O O . ARG B 1 159 ? -27.359 14.039 3.148 1 98.25 159 ARG B O 1
ATOM 4614 N N . VAL B 1 160 ? -27.188 15.227 5.078 1 98.75 160 VAL B N 1
ATOM 4615 C CA . VAL B 1 160 ? -26.109 14.422 5.637 1 98.75 160 VAL B CA 1
ATOM 4616 C C . VAL B 1 160 ? -26.672 13.445 6.668 1 98.75 160 VAL B C 1
ATOM 4618 O O . VAL B 1 160 ? -27.453 13.836 7.543 1 98.75 160 VAL B O 1
ATOM 4621 N N . PHE B 1 161 ? -26.281 12.219 6.516 1 98.62 161 PHE B N 1
ATOM 4622 C CA . PHE B 1 161 ? -26.719 11.188 7.441 1 98.62 161 PHE B CA 1
ATOM 4623 C C . PHE B 1 161 ? -25.562 10.758 8.352 1 98.62 161 PHE B C 1
ATOM 4625 O O . PHE B 1 161 ? -24.422 10.648 7.914 1 98.62 161 PHE B O 1
ATOM 4632 N N . PHE B 1 162 ? -25.969 10.477 9.594 1 98.44 162 PHE B N 1
ATOM 4633 C CA . PHE B 1 162 ? -25.016 9.984 10.57 1 98.44 162 PHE B CA 1
ATOM 4634 C C . PHE B 1 162 ? -25.281 8.531 10.938 1 98.44 162 PHE B C 1
ATOM 4636 O O . PHE B 1 162 ? -26.391 8.031 10.711 1 98.44 162 PHE B O 1
ATOM 4643 N N . GLU B 1 163 ? -24.281 7.895 11.422 1 96.62 163 GLU B N 1
ATOM 4644 C CA . GLU B 1 163 ? -24.375 6.469 11.711 1 96.62 163 GLU B CA 1
ATOM 4645 C C . GLU B 1 163 ? -25.453 6.188 12.758 1 96.62 163 GLU B C 1
ATOM 4647 O O . GLU B 1 163 ? -26.016 5.09 12.797 1 96.62 163 GLU B O 1
ATOM 4652 N N . ASP B 1 164 ? -25.797 7.176 13.617 1 96.38 164 ASP B N 1
ATOM 4653 C CA . ASP B 1 164 ? -26.797 6.973 14.656 1 96.38 164 ASP B CA 1
ATOM 4654 C C . ASP B 1 164 ? -28.203 7.109 14.086 1 96.38 164 ASP B C 1
ATOM 4656 O O . ASP B 1 164 ? -29.188 7.047 14.828 1 96.38 164 ASP B O 1
ATOM 4660 N N . GLY B 1 165 ? -28.281 7.387 12.781 1 96.12 165 GLY B N 1
ATOM 4661 C CA . GLY B 1 165 ? -29.578 7.438 12.117 1 96.12 165 GLY B CA 1
ATOM 4662 C C . GLY B 1 165 ? -30.109 8.844 11.953 1 96.12 165 GLY B C 1
ATOM 4663 O O . GLY B 1 165 ? -31.031 9.078 11.164 1 96.12 165 GLY B O 1
ATOM 4664 N N . SER B 1 166 ? -29.547 9.805 12.641 1 98.06 166 SER B N 1
ATOM 4665 C CA . SER B 1 166 ? -29.969 11.195 12.5 1 98.06 166 SER B CA 1
ATOM 4666 C C . SER B 1 166 ? -29.469 11.805 11.203 1 98.06 166 SER B C 1
ATOM 4668 O O . SER B 1 166 ? -28.625 11.211 10.516 1 98.06 166 SER B O 1
ATOM 4670 N N . SER B 1 167 ? -30.016 12.867 10.867 1 98.56 167 SER B N 1
ATOM 4671 C CA . SER B 1 167 ? -29.609 13.562 9.648 1 98.56 167 SER B CA 1
ATOM 4672 C C . SER B 1 167 ? -29.734 15.07 9.812 1 98.56 167 SER B C 1
ATOM 4674 O O . SER B 1 167 ? -30.359 15.555 10.766 1 98.56 167 SER B O 1
ATOM 4676 N N . GLU B 1 168 ? -29.094 15.875 9 1 98.44 168 GLU B N 1
ATOM 4677 C CA . GLU B 1 168 ? -29.141 17.328 8.938 1 98.44 168 GLU B CA 1
ATOM 4678 C C . GLU B 1 168 ? -29.172 17.828 7.492 1 98.44 168 GLU B C 1
ATOM 4680 O O . GLU B 1 168 ? -28.469 17.297 6.637 1 98.44 168 GLU B O 1
ATOM 4685 N N . ASP B 1 169 ? -30.047 18.781 7.246 1 97.94 169 ASP B N 1
ATOM 4686 C CA . ASP B 1 169 ? -30.141 19.375 5.91 1 97.94 169 ASP B CA 1
ATOM 4687 C C . ASP B 1 169 ? -29.375 20.688 5.824 1 97.94 169 ASP B C 1
ATOM 4689 O O . ASP B 1 169 ? -29.328 21.453 6.789 1 97.94 169 ASP B O 1
ATOM 4693 N N . GLY B 1 170 ? -28.75 20.922 4.723 1 97.94 170 GLY B N 1
ATOM 4694 C CA . GLY B 1 170 ? -28.078 22.172 4.41 1 97.94 170 GLY B CA 1
ATOM 4695 C 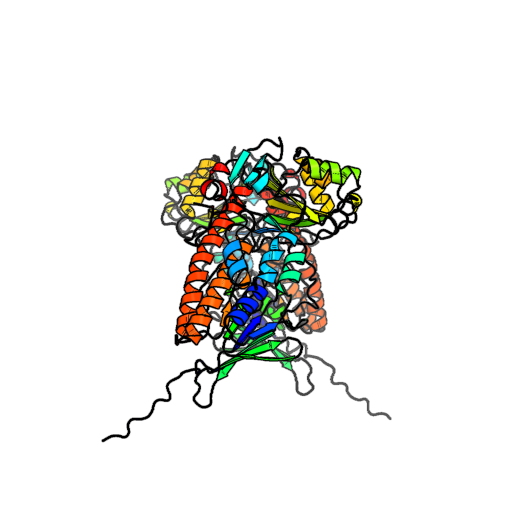C . GLY B 1 170 ? -27.984 22.438 2.92 1 97.94 170 GLY B C 1
ATOM 4696 O O . GLY B 1 170 ? -28.531 21.688 2.111 1 97.94 170 GLY B O 1
ATOM 4697 N N . THR B 1 171 ? -27.438 23.547 2.594 1 97.44 171 THR B N 1
ATOM 4698 C CA . THR B 1 171 ? -27.234 23.922 1.196 1 97.44 171 THR B CA 1
ATOM 4699 C C . THR B 1 171 ? -25.953 23.328 0.649 1 97.44 171 THR B C 1
ATOM 4701 O O . THR B 1 171 ? -25.875 22.953 -0.523 1 97.44 171 THR B O 1
ATOM 4704 N N . VAL B 1 172 ? -24.906 23.281 1.479 1 98.19 172 VAL B N 1
ATOM 4705 C CA . VAL B 1 172 ? -23.594 22.766 1.129 1 98.19 172 VAL B CA 1
ATOM 4706 C C . VAL B 1 172 ? -22.984 22.016 2.322 1 98.19 172 VAL B C 1
ATOM 4708 O O . VAL B 1 172 ? -23.172 22.422 3.471 1 98.19 172 VAL B O 1
ATOM 4711 N N . ALA B 1 173 ? -22.359 20.859 2.055 1 98.81 173 ALA B N 1
ATOM 4712 C CA . ALA B 1 173 ? -21.625 20.109 3.068 1 98.81 173 ALA B CA 1
ATOM 4713 C C . ALA B 1 173 ? -20.125 20.078 2.756 1 98.81 173 ALA B C 1
ATOM 4715 O O . ALA B 1 173 ? -19.734 19.812 1.621 1 98.81 173 ALA B O 1
ATOM 4716 N N . VAL B 1 174 ? -19.328 20.406 3.75 1 98.88 174 VAL B N 1
ATOM 4717 C CA . VAL B 1 174 ? -17.875 20.375 3.564 1 98.88 174 VAL B CA 1
ATOM 4718 C C . VAL B 1 174 ? -17.25 19.344 4.512 1 98.88 174 VAL B C 1
ATOM 4720 O O . VAL B 1 174 ? -17.484 19.391 5.723 1 98.88 174 VAL B O 1
ATOM 4723 N N . GLY B 1 175 ? -16.531 18.391 3.898 1 98.75 175 GLY B N 1
ATOM 4724 C CA . GLY B 1 175 ? -15.781 17.438 4.695 1 98.75 175 GLY B CA 1
ATOM 4725 C C . GLY B 1 175 ? -14.453 17.969 5.18 1 98.75 175 GLY B C 1
ATOM 4726 O O . GLY B 1 175 ? -13.562 18.25 4.371 1 98.75 175 GLY B O 1
ATOM 4727 N N . VAL B 1 176 ? -14.281 18.141 6.449 1 98.31 176 VAL B N 1
ATOM 4728 C CA . VAL B 1 176 ? -13.039 18.5 7.117 1 98.31 176 VAL B CA 1
ATOM 4729 C C . VAL B 1 176 ? -12.664 17.406 8.125 1 98.31 176 VAL B C 1
ATOM 4731 O O . VAL B 1 176 ? -12.297 17.719 9.266 1 98.31 176 VAL B O 1
ATOM 4734 N N . ASP B 1 177 ? -12.828 16.188 7.73 1 96.88 177 ASP B N 1
ATOM 4735 C CA . ASP B 1 177 ? -12.773 15.078 8.68 1 96.88 177 ASP B CA 1
ATOM 4736 C C . ASP B 1 177 ? -11.453 14.32 8.562 1 96.88 177 ASP B C 1
ATOM 4738 O O . ASP B 1 177 ? -11.383 13.133 8.898 1 96.88 177 ASP B O 1
ATOM 4742 N N . GLY B 1 178 ? -10.516 14.906 8.031 1 94.31 178 GLY B N 1
ATOM 4743 C CA . GLY B 1 178 ? -9.133 14.484 8.234 1 94.31 178 GLY B CA 1
ATOM 4744 C C . GLY B 1 178 ? -8.664 13.484 7.199 1 94.31 178 GLY B C 1
ATOM 4745 O O . GLY B 1 178 ? -9.273 13.336 6.137 1 94.31 178 GLY B O 1
ATOM 4746 N N . ALA B 1 179 ? -7.559 12.844 7.531 1 93.12 179 ALA B N 1
ATOM 4747 C CA . ALA B 1 179 ? -6.797 12.016 6.602 1 93.12 179 ALA B CA 1
ATOM 4748 C C . ALA B 1 179 ? -7.508 10.695 6.336 1 93.12 179 ALA B C 1
ATOM 4750 O O . ALA B 1 179 ? -7.148 9.961 5.41 1 93.12 179 ALA B O 1
ATOM 4751 N N . MET B 1 180 ? -8.469 10.367 7.105 1 92.5 180 MET B N 1
ATOM 4752 C CA . MET B 1 180 ? -9.305 9.188 6.879 1 92.5 180 MET B CA 1
ATOM 4753 C C . MET B 1 180 ? -10.742 9.586 6.57 1 92.5 180 MET B C 1
ATOM 4755 O O . MET B 1 180 ? -11.68 8.961 7.055 1 92.5 180 MET B O 1
ATOM 4759 N N . SER B 1 181 ? -10.852 10.516 5.82 1 96.25 181 SER B N 1
ATOM 4760 C CA . SER B 1 181 ? -12.117 11.195 5.566 1 96.25 181 SER B CA 1
ATOM 4761 C C . SER B 1 181 ? -13.133 10.25 4.934 1 96.25 181 SER B C 1
ATOM 4763 O O . SER B 1 181 ? -12.922 9.75 3.828 1 96.25 181 SER B O 1
ATOM 4765 N N . LYS B 1 182 ? -14.234 10.094 5.57 1 96.62 182 LYS B N 1
ATOM 4766 C CA . LYS B 1 182 ? -15.375 9.359 5.02 1 96.62 182 LYS B CA 1
ATOM 4767 C C . LYS B 1 182 ? -16.094 10.18 3.951 1 96.62 182 LYS B C 1
ATOM 4769 O O . LYS B 1 182 ? -16.641 9.625 3.004 1 96.62 182 LYS B O 1
ATOM 4774 N N . MET B 1 183 ? -16.109 11.492 4.133 1 97.56 183 MET B N 1
ATOM 4775 C CA . MET B 1 183 ? -16.703 12.367 3.117 1 97.56 183 MET B CA 1
ATOM 4776 C C . MET B 1 183 ? -15.984 12.195 1.78 1 97.56 183 MET B C 1
ATOM 4778 O O . MET B 1 183 ? -16.625 12.062 0.739 1 97.56 183 MET B O 1
ATOM 4782 N N . ARG B 1 184 ? -14.703 12.172 1.864 1 97.56 184 ARG B N 1
ATOM 4783 C CA . ARG B 1 184 ? -13.922 11.953 0.65 1 97.56 184 ARG B CA 1
ATOM 4784 C C . ARG B 1 184 ? -14.289 10.633 -0.008 1 97.56 184 ARG B C 1
ATOM 4786 O O . ARG B 1 184 ? -14.477 10.562 -1.225 1 97.56 184 ARG B O 1
ATOM 4793 N N . GLN B 1 185 ? -14.336 9.609 0.795 1 95.06 185 GLN B N 1
ATOM 4794 C CA . GLN B 1 185 ? -14.688 8.289 0.293 1 95.06 185 GLN B CA 1
ATOM 4795 C C . GLN B 1 185 ? -16.062 8.297 -0.361 1 95.06 185 GLN B C 1
ATOM 4797 O O . GLN B 1 185 ? -16.281 7.633 -1.377 1 95.06 185 GLN B O 1
ATOM 4802 N N . SER B 1 186 ? -16.969 9.031 0.215 1 96.44 186 SER B N 1
ATOM 4803 C CA . SER B 1 186 ? -18.328 9.117 -0.306 1 96.44 186 SER B CA 1
ATOM 4804 C C . SER B 1 186 ? -18.359 9.82 -1.657 1 96.44 186 SER B C 1
ATOM 4806 O O . SER B 1 186 ? -19.188 9.492 -2.516 1 96.44 186 SER B O 1
ATOM 4808 N N . ILE B 1 187 ? -17.5 10.773 -1.836 1 96.94 187 ILE B N 1
ATOM 4809 C CA . ILE B 1 187 ? -17.5 11.586 -3.045 1 96.94 187 ILE B CA 1
ATOM 4810 C C . ILE B 1 187 ? -16.75 10.867 -4.156 1 96.94 187 ILE B C 1
ATOM 4812 O O . ILE B 1 187 ? -17.188 10.852 -5.309 1 96.94 187 ILE B O 1
ATOM 4816 N N . LEU B 1 188 ? -15.648 10.18 -3.789 1 95.94 188 LEU B N 1
ATOM 4817 C CA . LEU B 1 188 ? -14.711 9.703 -4.797 1 95.94 188 LEU B CA 1
ATOM 4818 C C . LEU B 1 188 ? -14.805 8.188 -4.965 1 95.94 188 LEU B C 1
ATOM 4820 O O . LEU B 1 188 ? -14.312 7.637 -5.953 1 95.94 188 LEU B O 1
ATOM 4824 N N . GLY B 1 189 ? -15.359 7.508 -4.051 1 91.06 189 GLY B N 1
ATOM 4825 C CA . GLY B 1 189 ? -15.398 6.055 -4.121 1 91.06 189 GLY B CA 1
ATOM 4826 C C . GLY B 1 189 ? -14.016 5.426 -4.125 1 91.06 189 GLY B C 1
ATOM 4827 O O . GLY B 1 189 ? -13.195 5.707 -3.244 1 91.06 189 GLY B O 1
ATOM 4828 N N . ARG B 1 190 ? -13.672 4.66 -5.098 1 82.94 190 ARG B N 1
ATOM 4829 C CA . ARG B 1 190 ? -12.422 3.922 -5.195 1 82.94 190 ARG B CA 1
ATOM 4830 C C . ARG B 1 190 ? -11.234 4.871 -5.359 1 82.94 190 ARG B C 1
ATOM 4832 O O . ARG B 1 190 ? -10.125 4.57 -4.914 1 82.94 190 ARG B O 1
ATOM 4839 N N . ALA B 1 191 ? -11.539 6.016 -5.906 1 88.81 191 ALA B N 1
ATOM 4840 C CA . ALA B 1 191 ? -10.477 6.988 -6.145 1 88.81 191 ALA B CA 1
ATOM 4841 C C . ALA B 1 191 ? -9.984 7.59 -4.832 1 88.81 191 ALA B C 1
ATOM 4843 O O . ALA B 1 191 ? -8.93 8.234 -4.797 1 88.81 191 ALA B O 1
ATOM 4844 N N . ALA B 1 192 ? -10.719 7.281 -3.734 1 91.31 192 ALA B N 1
ATOM 4845 C CA . ALA B 1 192 ? -10.344 7.809 -2.426 1 91.31 192 ALA B CA 1
ATOM 4846 C C . ALA B 1 192 ? -9.398 6.852 -1.703 1 91.31 192 ALA B C 1
ATOM 4848 O O . ALA B 1 192 ? -9.039 7.078 -0.545 1 91.31 192 ALA B O 1
ATOM 4849 N N . THR B 1 193 ? -8.938 5.805 -2.324 1 88.19 193 THR B N 1
ATOM 4850 C CA . THR B 1 193 ? -7.996 4.883 -1.696 1 88.19 193 THR B CA 1
ATOM 4851 C C . THR B 1 193 ? -6.648 5.559 -1.461 1 88.19 193 THR B C 1
ATOM 4853 O O . THR B 1 193 ? -6.074 6.145 -2.381 1 88.19 193 THR B O 1
ATOM 4856 N N . PRO B 1 194 ? -6.195 5.531 -0.224 1 92.81 194 PRO B N 1
ATOM 4857 C CA . PRO B 1 194 ? -4.914 6.191 0.039 1 92.81 194 PRO B CA 1
ATOM 4858 C C . PRO B 1 194 ? -3.725 5.43 -0.544 1 92.81 194 PRO B C 1
ATOM 4860 O O . PRO B 1 194 ? -3.797 4.207 -0.72 1 92.81 194 PRO B O 1
ATOM 4863 N N . ASP B 1 195 ? -2.705 6.16 -0.814 1 91.88 195 ASP B N 1
ATOM 4864 C CA . ASP B 1 195 ? -1.409 5.559 -1.108 1 91.88 195 ASP B CA 1
ATOM 4865 C C . ASP B 1 195 ? -0.633 5.27 0.175 1 91.88 195 ASP B C 1
ATOM 4867 O O . ASP B 1 195 ? -0.644 6.078 1.107 1 91.88 195 ASP B O 1
ATOM 4871 N N . LEU B 1 196 ? -0.057 4.148 0.216 1 91.38 196 LEU B N 1
ATOM 4872 C CA . LEU B 1 196 ? 0.795 3.775 1.34 1 91.38 196 LEU B CA 1
ATOM 4873 C C . LEU B 1 196 ? 2.27 3.889 0.965 1 91.38 196 LEU B C 1
ATOM 4875 O O . LEU B 1 196 ? 2.74 3.189 0.067 1 91.38 196 LEU B O 1
ATOM 4879 N N . LEU B 1 197 ? 2.961 4.762 1.598 1 95.5 197 LEU B N 1
ATOM 4880 C CA . LEU B 1 197 ? 4.383 4.926 1.322 1 95.5 197 LEU B CA 1
ATOM 4881 C C . LEU B 1 197 ? 5.203 3.848 2.021 1 95.5 197 LEU B C 1
ATOM 4883 O O . LEU B 1 197 ? 4.816 3.359 3.084 1 95.5 197 LEU B O 1
ATOM 4887 N N . PRO B 1 198 ? 6.371 3.498 1.482 1 94.94 198 PRO B N 1
ATOM 4888 C CA . PRO B 1 198 ? 7.145 2.359 1.979 1 94.94 198 PRO B CA 1
ATOM 4889 C C . PRO B 1 198 ? 8.055 2.729 3.146 1 94.94 198 PRO B C 1
ATOM 4891 O O . PRO B 1 198 ? 9.227 2.35 3.162 1 94.94 198 PRO B O 1
ATOM 4894 N N . PHE B 1 199 ? 7.508 3.348 4.156 1 96.88 199 PHE B N 1
ATOM 4895 C CA . PHE B 1 199 ? 8.258 3.744 5.344 1 96.88 199 PHE B CA 1
ATOM 4896 C C . PHE B 1 199 ? 7.488 3.389 6.613 1 96.88 199 PHE B C 1
ATOM 4898 O O . PHE B 1 199 ? 6.258 3.484 6.645 1 96.88 199 PHE B O 1
ATOM 4905 N N . ALA B 1 200 ? 8.219 2.949 7.598 1 95.56 200 ALA B N 1
ATOM 4906 C CA . ALA B 1 200 ? 7.633 2.771 8.922 1 95.56 200 ALA B CA 1
ATOM 4907 C C . ALA B 1 200 ? 7.402 4.117 9.602 1 95.56 200 ALA B C 1
ATOM 4909 O O . ALA B 1 200 ? 8.156 5.07 9.383 1 95.56 200 ALA B O 1
ATOM 4910 N N . LEU B 1 201 ? 6.363 4.164 10.406 1 96.69 201 LEU B N 1
ATOM 4911 C CA . LEU B 1 201 ? 6.012 5.387 11.117 1 96.69 201 LEU B CA 1
ATOM 4912 C C . LEU B 1 201 ? 5.621 5.082 12.562 1 96.69 201 LEU B C 1
ATOM 4914 O O . LEU B 1 201 ? 4.875 4.133 12.812 1 96.69 201 LEU B O 1
ATOM 4918 N N . MET B 1 202 ? 6.199 5.781 13.477 1 96.31 202 MET B N 1
ATOM 4919 C CA . MET B 1 202 ? 5.734 5.812 14.859 1 96.31 202 MET B CA 1
ATOM 4920 C C . MET B 1 202 ? 5.555 7.25 15.344 1 96.31 202 MET B C 1
ATOM 4922 O O . MET B 1 202 ? 6.441 8.086 15.156 1 96.31 202 MET B O 1
ATOM 4926 N N . ASN B 1 203 ? 4.461 7.523 15.805 1 96.06 203 ASN B N 1
ATOM 4927 C CA . ASN B 1 203 ? 4.141 8.805 16.438 1 96.06 203 ASN B CA 1
ATOM 4928 C C . ASN B 1 203 ? 3.484 8.609 17.797 1 96.06 203 ASN B C 1
ATOM 4930 O O . ASN B 1 203 ? 2.35 8.141 17.875 1 96.06 203 ASN B O 1
ATOM 4934 N N . PHE B 1 204 ? 4.23 8.945 18.828 1 95.81 204 PHE B N 1
ATOM 4935 C CA . PHE B 1 204 ? 3.738 8.695 20.172 1 95.81 204 PHE B CA 1
ATOM 4936 C C . PHE B 1 204 ? 4.402 9.641 21.172 1 95.81 204 PHE B C 1
ATOM 4938 O O . PHE B 1 204 ? 5.191 10.508 20.781 1 95.81 204 PHE B O 1
ATOM 4945 N N . ASN B 1 205 ? 3.951 9.594 22.406 1 95.81 205 ASN B N 1
ATOM 4946 C CA . ASN B 1 205 ? 4.488 10.438 23.469 1 95.81 205 ASN B CA 1
ATOM 4947 C C . ASN B 1 205 ? 5.086 9.609 24.594 1 95.81 205 ASN B C 1
ATOM 4949 O O . ASN B 1 205 ? 4.684 8.461 24.812 1 95.81 205 ASN B O 1
ATOM 4953 N N . ALA B 1 206 ? 5.984 10.18 25.25 1 97.06 206 ALA B N 1
ATOM 4954 C CA . ALA B 1 206 ? 6.613 9.523 26.391 1 97.06 206 ALA B CA 1
ATOM 4955 C C . ALA B 1 206 ? 6.898 10.516 27.516 1 97.06 206 ALA B C 1
ATOM 4957 O O . ALA B 1 206 ? 7.012 11.719 27.266 1 97.06 206 ALA B O 1
ATOM 4958 N N . SER B 1 207 ? 6.945 9.984 28.688 1 96.69 207 SER B N 1
ATOM 4959 C CA . SER B 1 207 ? 7.387 10.719 29.859 1 96.69 207 SER B CA 1
ATOM 4960 C C . SER B 1 207 ? 8.609 10.055 30.5 1 96.69 207 SER B C 1
ATOM 4962 O O . SER B 1 207 ? 8.828 8.859 30.344 1 96.69 207 SER B O 1
ATOM 4964 N N . TYR B 1 208 ? 9.305 10.898 31.188 1 98.19 208 TYR B N 1
ATOM 4965 C CA . TYR B 1 208 ? 10.57 10.461 31.781 1 98.19 208 TYR B CA 1
ATOM 4966 C C . TYR B 1 208 ? 10.672 10.883 33.25 1 98.19 208 TYR B C 1
ATOM 4968 O O . TYR B 1 208 ? 9.773 11.547 33.75 1 98.19 208 TYR B O 1
ATOM 4976 N N . THR B 1 209 ? 11.789 10.344 33.875 1 98.06 209 THR B N 1
ATOM 4977 C CA . THR B 1 209 ? 12.078 10.891 35.188 1 98.06 209 THR B CA 1
ATOM 4978 C C . THR B 1 209 ? 12.406 12.375 35.125 1 98.06 209 THR B C 1
ATOM 4980 O O . THR B 1 209 ? 12.727 12.883 34.031 1 98.06 209 THR B O 1
ATOM 4983 N N . ALA B 1 210 ? 12.289 13.086 36.219 1 98.19 210 ALA B N 1
ATOM 4984 C CA . ALA B 1 210 ? 12.555 14.523 36.25 1 98.19 210 ALA B CA 1
ATOM 4985 C C . ALA B 1 210 ? 13.945 14.836 35.719 1 98.19 210 ALA B C 1
ATOM 4987 O O . ALA B 1 210 ? 14.117 15.758 34.906 1 98.19 210 ALA B O 1
ATOM 4988 N N . GLU B 1 211 ? 14.945 14.07 36.125 1 98.38 211 GLU B N 1
ATOM 4989 C CA . GLU B 1 211 ? 16.328 14.289 35.688 1 98.38 211 GLU B CA 1
ATOM 4990 C C . GLU B 1 211 ? 16.469 14.055 34.188 1 98.38 211 GLU B C 1
ATOM 4992 O O . GLU B 1 211 ? 17.141 14.828 33.5 1 98.38 211 GLU B O 1
ATOM 4997 N N . GLN B 1 212 ? 15.852 13.016 33.75 1 98.56 212 GLN B N 1
ATOM 4998 C CA . GLN B 1 212 ? 15.906 12.68 32.312 1 98.56 212 GLN B CA 1
ATOM 4999 C C . GLN B 1 212 ? 15.203 13.734 31.469 1 98.56 212 GLN B C 1
ATOM 5001 O O . GLN B 1 212 ? 15.711 14.141 30.422 1 98.56 212 GLN B O 1
ATOM 5006 N N . ALA B 1 213 ? 14.039 14.141 31.922 1 98.25 213 ALA B N 1
ATOM 5007 C CA . ALA B 1 213 ? 13.266 15.156 31.203 1 98.25 213 ALA B CA 1
ATOM 5008 C C . ALA B 1 213 ? 14.055 16.453 31.078 1 98.25 213 ALA B C 1
ATOM 5010 O O . ALA B 1 213 ? 14.055 17.078 30.016 1 98.25 213 ALA B O 1
ATOM 5011 N N . LEU B 1 214 ? 14.711 16.859 32.125 1 97.81 214 LEU B N 1
ATOM 5012 C CA . LEU B 1 214 ? 15.523 18.062 32.094 1 97.81 214 LEU B CA 1
ATOM 5013 C C . LEU B 1 214 ? 16.688 17.922 31.109 1 97.81 214 LEU B C 1
ATOM 5015 O O . LEU B 1 214 ? 16.984 18.844 30.359 1 97.81 214 LEU B O 1
ATOM 5019 N N . TYR B 1 215 ? 17.359 16.766 31.188 1 98.19 215 TYR B N 1
ATOM 5020 C CA . TYR B 1 215 ? 18.469 16.469 30.281 1 98.19 215 TYR B CA 1
ATOM 5021 C C . TYR B 1 215 ? 18.016 16.609 28.828 1 98.19 215 TYR B C 1
ATOM 5023 O O . TYR B 1 215 ? 18.703 17.234 28.016 1 98.19 215 TYR B O 1
ATOM 5031 N N . ILE B 1 216 ? 16.859 16.047 28.516 1 97.94 216 ILE B N 1
ATOM 5032 C CA . ILE B 1 216 ? 16.328 16.031 27.156 1 97.94 216 ILE B CA 1
ATOM 5033 C C . ILE B 1 216 ? 15.961 17.453 26.734 1 97.94 216 ILE B C 1
ATOM 5035 O O . ILE B 1 216 ? 16.391 17.938 25.688 1 97.94 216 ILE B O 1
ATOM 5039 N N . LYS B 1 217 ? 15.203 18.125 27.578 1 96.56 217 LYS B N 1
ATOM 5040 C CA . LYS B 1 217 ? 14.727 19.469 27.25 1 96.56 217 LYS B CA 1
ATOM 5041 C C . LYS B 1 217 ? 15.898 20.422 26.984 1 96.56 217 LYS B C 1
ATOM 5043 O O . LYS B 1 217 ? 15.867 21.188 26.031 1 96.56 217 LYS B O 1
ATOM 5048 N N . GLU B 1 218 ? 16.922 20.359 27.734 1 95.81 218 GLU B N 1
ATOM 5049 C CA . GLU B 1 218 ? 18.062 21.25 27.641 1 95.81 218 GLU B CA 1
ATOM 5050 C C . GLU B 1 218 ? 18.812 21.062 26.328 1 95.81 218 GLU B C 1
ATOM 5052 O O . GLU B 1 218 ? 19.516 21.953 25.875 1 95.81 218 GLU B O 1
ATOM 5057 N N . ARG B 1 219 ? 18.656 19.953 25.781 1 97.25 219 ARG B N 1
ATOM 5058 C CA . ARG B 1 219 ? 19.469 19.609 24.609 1 97.25 219 ARG B CA 1
ATOM 5059 C C . ARG B 1 219 ? 18.641 19.656 23.328 1 97.25 219 ARG B C 1
ATOM 5061 O O . ARG B 1 219 ? 19.188 19.578 22.234 1 97.25 219 ARG B O 1
ATOM 5068 N N . LEU B 1 220 ? 17.312 19.781 23.438 1 96.81 220 LEU B N 1
ATOM 5069 C CA . LEU B 1 220 ? 16.453 19.875 22.266 1 96.81 220 LEU B CA 1
ATOM 5070 C C . LEU B 1 220 ? 16.422 21.297 21.734 1 96.81 220 LEU B C 1
ATOM 5072 O O . LEU B 1 220 ? 16.516 22.266 22.516 1 96.81 220 LEU B O 1
ATOM 5076 N N . HIS B 1 221 ? 16.328 21.422 20.422 1 95.62 221 HIS B N 1
ATOM 5077 C CA . HIS B 1 221 ? 16.016 22.734 19.875 1 95.62 221 HIS B CA 1
ATOM 5078 C C . HIS B 1 221 ? 14.727 23.297 20.469 1 95.62 221 HIS B C 1
ATOM 5080 O O . HIS B 1 221 ? 13.766 22.547 20.703 1 95.62 221 HIS B O 1
ATOM 5086 N N . PRO B 1 222 ? 14.656 24.547 20.734 1 92.5 222 PRO B N 1
ATOM 5087 C CA . PRO B 1 222 ? 13.523 25.094 21.484 1 92.5 222 PRO B CA 1
ATOM 5088 C C . PRO B 1 222 ? 12.219 25.047 20.703 1 92.5 222 PRO B C 1
ATOM 5090 O O . PRO B 1 222 ? 11.141 25 21.312 1 92.5 222 PRO B O 1
ATOM 5093 N N . LEU B 1 223 ? 12.25 25.109 19.422 1 91.94 223 LEU B N 1
ATOM 5094 C CA . LEU B 1 223 ? 11.047 25.016 18.609 1 91.94 223 LEU B CA 1
ATOM 5095 C C . LEU B 1 223 ? 10.664 23.562 18.359 1 91.94 223 LEU B C 1
ATOM 5097 O O . LEU B 1 223 ? 9.68 23.078 18.906 1 91.94 223 LEU B O 1
ATOM 5101 N N . VAL B 1 224 ? 11.461 22.875 17.594 1 93.75 224 VAL B N 1
ATOM 5102 C CA . VAL B 1 224 ? 11.328 21.453 17.266 1 93.75 224 VAL B CA 1
ATOM 5103 C C . VAL B 1 224 ? 12.688 20.891 16.859 1 93.75 224 VAL B C 1
ATOM 5105 O O . VAL B 1 224 ? 13.477 21.562 16.188 1 93.75 224 VAL B O 1
ATOM 5108 N N . ASP B 1 225 ? 13 19.75 17.406 1 97.25 225 ASP B N 1
ATOM 5109 C CA . ASP B 1 225 ? 14.289 19.109 17.125 1 97.25 225 ASP B CA 1
ATOM 5110 C C . ASP B 1 225 ? 14.141 17.984 16.125 1 97.25 225 ASP B C 1
ATOM 5112 O O . ASP B 1 225 ? 13.383 17.031 16.344 1 97.25 225 ASP B O 1
ATOM 5116 N N . ILE B 1 226 ? 14.828 18.078 15.008 1 97.62 226 ILE B N 1
ATOM 5117 C CA . ILE B 1 226 ? 14.727 17.094 13.938 1 97.62 226 ILE B CA 1
ATOM 5118 C C . ILE B 1 226 ? 16.125 16.578 13.578 1 97.62 226 ILE B C 1
ATOM 5120 O O . ILE B 1 226 ? 17.047 17.359 13.344 1 97.62 226 ILE B O 1
ATOM 5124 N N . ALA B 1 227 ? 16.266 15.32 13.539 1 98.44 227 ALA B N 1
ATOM 5125 C CA . ALA B 1 227 ? 17.531 14.695 13.125 1 98.44 227 ALA B CA 1
ATOM 5126 C C . ALA B 1 227 ? 17.281 13.594 12.102 1 98.44 227 ALA B C 1
ATOM 5128 O O . ALA B 1 227 ? 16.281 12.867 12.188 1 98.44 227 ALA B O 1
ATOM 5129 N N . ILE B 1 228 ? 18.156 13.516 11.156 1 98.06 228 ILE B N 1
ATOM 5130 C CA . ILE B 1 228 ? 18.172 12.438 10.18 1 98.06 228 ILE B CA 1
ATOM 5131 C C . ILE B 1 228 ? 19.484 11.68 10.273 1 98.06 228 ILE B C 1
ATOM 5133 O O . ILE B 1 228 ? 20.562 12.266 10.109 1 98.06 228 ILE B O 1
ATOM 5137 N N . HIS B 1 229 ? 19.391 10.438 10.617 1 98.25 229 HIS B N 1
ATOM 5138 C CA . HIS B 1 229 ? 20.562 9.586 10.633 1 98.25 229 HIS B CA 1
ATOM 5139 C C . HIS B 1 229 ? 21 9.211 9.219 1 98.25 229 HIS B C 1
ATOM 5141 O O . HIS B 1 229 ? 20.156 8.922 8.367 1 98.25 229 HIS B O 1
ATOM 5147 N N . PRO B 1 230 ? 22.281 9.141 8.938 1 96.75 230 PRO B N 1
ATOM 5148 C CA . PRO B 1 230 ? 22.766 8.789 7.598 1 96.75 230 PRO B CA 1
ATOM 5149 C C . PRO B 1 230 ? 22.266 7.426 7.129 1 96.75 230 PRO B C 1
ATOM 5151 O O . PRO B 1 230 ? 22.25 7.148 5.926 1 96.75 230 PRO B O 1
ATOM 5154 N N . ALA B 1 231 ? 21.828 6.613 8.031 1 94.88 231 ALA B N 1
ATOM 5155 C CA . ALA B 1 231 ? 21.266 5.312 7.684 1 94.88 231 ALA B CA 1
ATOM 5156 C C . ALA B 1 231 ? 19.828 5.449 7.199 1 94.88 231 ALA B C 1
ATOM 5158 O O . ALA B 1 231 ? 19.172 4.453 6.863 1 94.88 231 ALA B O 1
ATOM 5159 N N . GLY B 1 232 ? 19.328 6.68 7.188 1 96.06 232 GLY B N 1
ATOM 5160 C CA . GLY B 1 232 ? 18 6.918 6.625 1 96.06 232 GLY B CA 1
ATOM 5161 C C . GLY B 1 232 ? 16.906 6.926 7.668 1 96.06 232 GLY B C 1
ATOM 5162 O O . GLY B 1 232 ? 15.727 6.766 7.336 1 96.06 232 GLY B O 1
ATOM 5163 N N . HIS B 1 233 ? 17.219 7.094 8.914 1 98 233 HIS B N 1
ATOM 5164 C CA . HIS B 1 233 ? 16.266 7.105 10.016 1 98 233 HIS B CA 1
ATOM 5165 C C . HIS B 1 233 ? 15.992 8.531 10.492 1 98 233 HIS B C 1
ATOM 5167 O O . HIS B 1 233 ? 16.922 9.281 10.789 1 98 233 HIS B O 1
ATOM 5173 N N . TYR B 1 234 ? 14.719 8.914 10.523 1 98.31 234 TYR B N 1
ATOM 5174 C CA . TYR B 1 234 ? 14.258 10.242 10.914 1 98.31 234 TYR B CA 1
ATOM 5175 C C . TYR B 1 234 ? 13.688 10.227 12.328 1 98.31 234 TYR B C 1
ATOM 5177 O O . TYR B 1 234 ? 12.875 9.359 12.672 1 98.31 234 TYR B O 1
ATOM 5185 N N . ILE B 1 235 ? 14.055 11.188 13.195 1 98.44 235 ILE B N 1
ATOM 5186 C CA . ILE B 1 235 ? 13.445 11.383 14.508 1 98.44 235 ILE B CA 1
ATOM 5187 C C . ILE B 1 235 ? 13.164 12.867 14.727 1 98.44 235 ILE B C 1
ATOM 5189 O O . ILE B 1 235 ? 14.039 13.711 14.516 1 98.44 235 ILE B O 1
ATOM 5193 N N . ARG B 1 236 ? 12.016 13.148 15 1 98.12 236 ARG B N 1
ATOM 5194 C CA . ARG B 1 236 ? 11.562 14.453 15.477 1 98.12 236 ARG B CA 1
ATOM 5195 C C . ARG B 1 236 ? 11.078 14.367 16.922 1 98.12 236 ARG B C 1
ATOM 5197 O O . ARG B 1 236 ? 10.328 13.461 17.266 1 98.12 236 ARG B O 1
ATOM 5204 N N . SER B 1 237 ? 11.57 15.25 17.766 1 97.62 237 SER B N 1
ATOM 5205 C CA . SER B 1 237 ? 11.141 15.273 19.156 1 97.62 237 SER B CA 1
ATOM 5206 C C . SER B 1 237 ? 10.969 16.703 19.656 1 97.62 237 SER B C 1
ATOM 5208 O O . SER B 1 237 ? 11.688 17.609 19.234 1 97.62 237 SER B O 1
ATOM 5210 N N . ASN B 1 238 ? 10.07 16.891 20.5 1 96.12 238 ASN B N 1
ATOM 5211 C CA . ASN B 1 238 ? 9.773 18.156 21.172 1 96.12 238 ASN B CA 1
ATOM 5212 C C . ASN B 1 238 ? 8.992 17.938 22.453 1 96.12 238 ASN B C 1
ATOM 5214 O O . ASN B 1 238 ? 8.398 16.875 22.656 1 96.12 238 ASN B O 1
ATOM 5218 N N . VAL B 1 239 ? 9.086 18.922 23.281 1 95.62 239 VAL B N 1
ATOM 5219 C CA . VAL B 1 239 ? 8.156 18.938 24.406 1 95.62 239 VAL B CA 1
ATOM 5220 C C . VAL B 1 239 ? 6.719 19 23.891 1 95.62 239 VAL B C 1
ATOM 5222 O O . VAL B 1 239 ? 6.43 19.719 22.922 1 95.62 239 VAL B O 1
ATOM 5225 N N . LEU B 1 240 ? 5.852 18.234 24.531 1 96.12 240 LEU B N 1
ATOM 5226 C CA . LEU B 1 240 ? 4.453 18.219 24.109 1 96.12 240 LEU B CA 1
ATOM 5227 C C . LEU B 1 240 ? 3.568 18.891 25.156 1 96.12 240 LEU B C 1
ATOM 5229 O O . LEU B 1 240 ? 2.723 19.719 24.812 1 96.12 240 LEU B O 1
ATOM 5233 N N . ASP B 1 241 ? 3.809 18.469 26.406 1 94.25 241 ASP B N 1
ATOM 5234 C CA . ASP B 1 241 ? 3.078 19.062 27.516 1 94.25 241 ASP B CA 1
ATOM 5235 C C . ASP B 1 241 ? 4.012 19.375 28.688 1 94.25 241 ASP B C 1
ATOM 5237 O O . ASP B 1 241 ? 4.969 18.641 28.922 1 94.25 241 ASP B O 1
ATOM 5241 N N . MET B 1 242 ? 3.715 20.469 29.281 1 93.75 242 MET B N 1
ATOM 5242 C CA . MET B 1 242 ? 4.297 20.812 30.578 1 93.75 242 MET B CA 1
ATOM 5243 C C . MET B 1 242 ? 3.203 21.078 31.609 1 93.75 242 MET B C 1
ATOM 5245 O O . MET B 1 242 ? 3.023 22.219 32.062 1 93.75 242 MET B O 1
ATOM 5249 N N . TYR B 1 243 ? 2.559 20 32.031 1 90.5 243 TYR B N 1
ATOM 5250 C CA . TYR B 1 243 ? 1.425 20.125 32.938 1 90.5 243 TYR B CA 1
ATOM 5251 C C . TYR B 1 243 ? 1.792 20.938 34.156 1 90.5 243 TYR B C 1
ATOM 5253 O O . TYR B 1 243 ? 1.039 21.828 34.562 1 90.5 243 TYR B O 1
ATOM 5261 N N . ASP B 1 244 ? 2.918 20.578 34.75 1 93.31 244 ASP B N 1
ATOM 5262 C CA . ASP B 1 244 ? 3.557 21.391 35.781 1 93.31 244 ASP B CA 1
ATOM 5263 C C . ASP B 1 244 ? 4.949 21.828 35.344 1 93.31 244 ASP B C 1
ATOM 5265 O O . ASP B 1 244 ? 5.906 21.062 35.406 1 93.31 244 ASP B O 1
ATOM 5269 N N . PRO B 1 245 ? 4.996 23.109 34.875 1 91.5 245 PRO B N 1
ATOM 5270 C CA . PRO B 1 245 ? 6.289 23.578 34.375 1 91.5 245 PRO B CA 1
ATOM 5271 C C . PRO B 1 245 ? 7.41 23.422 35.406 1 91.5 245 PRO B C 1
ATOM 5273 O O . PRO B 1 245 ? 8.578 23.266 35.031 1 91.5 245 PRO B O 1
ATOM 5276 N N . ALA B 1 246 ? 7.086 23.391 36.656 1 93.62 246 ALA B N 1
ATOM 5277 C CA . ALA B 1 246 ? 8.094 23.359 37.719 1 93.62 246 ALA B CA 1
ATOM 5278 C C . ALA B 1 246 ? 8.469 21.922 38.062 1 93.62 246 ALA B C 1
ATOM 5280 O O . ALA B 1 246 ? 9.469 21.672 38.75 1 93.62 246 ALA B O 1
ATOM 5281 N N . ASP B 1 247 ? 7.707 20.953 37.562 1 96.44 247 ASP B N 1
ATOM 5282 C CA . ASP B 1 247 ? 7.969 19.531 37.812 1 96.44 247 ASP B CA 1
ATOM 5283 C C . ASP B 1 247 ? 8.188 18.781 36.5 1 96.44 247 ASP B C 1
ATOM 5285 O O . ASP B 1 247 ? 7.25 18.203 35.938 1 96.44 247 ASP B O 1
ATOM 5289 N N . PRO B 1 248 ? 9.414 18.641 36.156 1 96.31 248 PRO B N 1
ATOM 5290 C CA . PRO B 1 248 ? 9.742 18.016 34.875 1 96.31 248 PRO B CA 1
ATOM 5291 C C . PRO B 1 248 ? 9.211 16.594 34.75 1 96.31 248 PRO B C 1
ATOM 5293 O O . PRO B 1 248 ? 9.078 16.078 33.625 1 96.31 248 PRO B O 1
ATOM 5296 N N . SER B 1 249 ? 8.938 15.938 35.844 1 96.25 249 SER B N 1
ATOM 5297 C CA . SER B 1 249 ? 8.414 14.578 35.781 1 96.25 249 SER B CA 1
ATOM 5298 C C . SER B 1 249 ? 7.012 14.547 35.188 1 96.25 249 SER B C 1
ATOM 5300 O O . SER B 1 249 ? 6.512 13.484 34.812 1 96.25 249 SER B O 1
ATOM 5302 N N . THR B 1 250 ? 6.387 15.742 35.031 1 96.06 250 THR B N 1
ATOM 5303 C CA . THR B 1 250 ? 5.035 15.828 34.5 1 96.06 250 THR B CA 1
ATOM 5304 C C . THR B 1 250 ? 5.066 16.172 33 1 96.06 250 THR B C 1
ATOM 5306 O O . THR B 1 250 ? 4.023 16.203 32.344 1 96.06 250 THR B O 1
ATOM 5309 N N . TRP B 1 251 ? 6.25 16.453 32.531 1 96.75 251 TRP B N 1
ATOM 5310 C CA . TRP B 1 251 ? 6.363 16.828 31.125 1 96.75 251 TRP B CA 1
ATOM 5311 C C . TRP B 1 251 ? 6.223 15.609 30.219 1 96.75 251 TRP B C 1
ATOM 5313 O O . TRP B 1 251 ? 6.582 14.5 30.609 1 96.75 251 TRP B O 1
ATOM 5323 N N . THR B 1 252 ? 5.629 15.773 29.094 1 96.62 252 THR B N 1
ATOM 5324 C CA . THR B 1 252 ? 5.598 14.75 28.062 1 96.62 252 THR B CA 1
ATOM 5325 C C . THR B 1 252 ? 6.32 15.219 26.812 1 96.62 252 THR B C 1
ATOM 5327 O O . THR B 1 252 ? 6.414 16.422 26.562 1 96.62 252 THR B O 1
ATOM 5330 N N . PHE B 1 253 ? 6.879 14.289 26.109 1 97.81 253 PHE B N 1
ATOM 5331 C CA . PHE B 1 253 ? 7.621 14.562 24.875 1 97.81 253 PHE B CA 1
ATOM 5332 C C . PHE B 1 253 ? 7.039 13.781 23.703 1 97.81 253 PHE B C 1
ATOM 5334 O O . PHE B 1 253 ? 6.656 12.617 23.859 1 97.81 253 PHE B O 1
ATOM 5341 N N . GLN B 1 254 ? 6.941 14.438 22.578 1 97.56 254 GLN B N 1
ATOM 5342 C CA . GLN B 1 254 ? 6.523 13.75 21.359 1 97.56 254 GLN B CA 1
ATOM 5343 C C . GLN B 1 254 ? 7.719 13.117 20.641 1 97.56 254 GLN B C 1
ATOM 5345 O O . GLN B 1 254 ? 8.789 13.727 20.562 1 97.56 254 GLN B O 1
ATOM 5350 N N . ILE B 1 255 ? 7.531 11.93 20.203 1 97.88 255 ILE B N 1
ATOM 5351 C CA . ILE B 1 255 ? 8.492 11.234 19.359 1 97.88 255 ILE B CA 1
ATOM 5352 C C . ILE B 1 255 ? 7.836 10.844 18.047 1 97.88 255 ILE B C 1
ATOM 5354 O O . ILE B 1 255 ? 6.859 10.086 18.031 1 97.88 255 ILE B O 1
ATOM 5358 N N . LEU B 1 256 ? 8.273 11.391 16.984 1 97.81 256 LEU B N 1
ATOM 5359 C CA . LEU B 1 256 ? 7.871 11.078 15.625 1 97.81 256 LEU B CA 1
ATOM 5360 C C . LEU B 1 256 ? 9.047 10.523 14.82 1 97.81 256 LEU B C 1
ATOM 5362 O O . LEU B 1 256 ? 10.07 11.195 14.688 1 97.81 256 LEU B O 1
ATOM 5366 N N . THR B 1 257 ? 8.883 9.305 14.375 1 98.12 257 THR B N 1
ATOM 5367 C CA . THR B 1 257 ? 10.031 8.688 13.719 1 98.12 257 THR B CA 1
ATOM 5368 C C . THR B 1 257 ? 9.586 7.855 12.516 1 98.12 257 THR B C 1
ATOM 5370 O O . THR B 1 257 ? 8.492 7.285 12.523 1 98.12 257 THR B O 1
ATOM 5373 N N . THR B 1 258 ? 10.383 7.922 11.438 1 97.75 258 THR B N 1
ATOM 5374 C CA . THR B 1 258 ? 10.164 7.133 10.227 1 97.75 258 THR B CA 1
ATOM 5375 C C . THR B 1 258 ? 11.477 6.516 9.742 1 97.75 258 THR B C 1
ATOM 5377 O O . THR B 1 258 ? 12.547 7.094 9.938 1 97.75 258 THR B O 1
ATOM 5380 N N . TRP B 1 259 ? 11.445 5.391 9.164 1 97.12 259 TRP B N 1
ATOM 5381 C CA . TRP B 1 259 ? 12.586 4.754 8.516 1 97.12 259 TRP B CA 1
ATOM 5382 C C . TRP B 1 259 ? 12.133 3.82 7.398 1 97.12 259 TRP B C 1
ATOM 5384 O O . TRP B 1 259 ? 10.953 3.447 7.332 1 97.12 259 TRP B O 1
ATOM 5394 N N . PRO B 1 260 ? 12.992 3.533 6.41 1 95.25 260 PRO B N 1
ATOM 5395 C CA . PRO B 1 260 ? 12.617 2.607 5.34 1 95.25 260 PRO B CA 1
ATOM 5396 C C . PRO B 1 260 ? 12.305 1.205 5.855 1 95.25 260 PRO B C 1
ATOM 5398 O O . PRO B 1 260 ? 12.969 0.72 6.777 1 95.25 260 PRO B O 1
ATOM 5401 N N . ILE B 1 261 ? 11.32 0.596 5.277 1 94.62 261 ILE B N 1
ATOM 5402 C CA . ILE B 1 261 ? 11 -0.791 5.594 1 94.62 261 ILE B CA 1
ATOM 5403 C C . ILE B 1 261 ? 11.969 -1.724 4.871 1 94.62 261 ILE B C 1
ATOM 5405 O O . ILE B 1 261 ? 11.969 -1.793 3.639 1 94.62 261 ILE B O 1
ATOM 5409 N N . LYS B 1 262 ? 12.742 -2.422 5.652 1 91.38 262 LYS B N 1
ATOM 5410 C CA . LYS B 1 262 ? 13.781 -3.244 5.043 1 91.38 262 LYS B CA 1
ATOM 5411 C C . LYS B 1 262 ? 13.586 -4.719 5.379 1 91.38 262 LYS B C 1
ATOM 5413 O O . LYS B 1 262 ? 14.266 -5.586 4.82 1 91.38 262 LYS B O 1
ATOM 5418 N N . ASN B 1 263 ? 12.719 -5.012 6.277 1 92 263 ASN B N 1
ATOM 5419 C CA . ASN B 1 263 ? 12.484 -6.398 6.676 1 92 263 ASN B CA 1
ATOM 5420 C C . ASN B 1 263 ? 11.008 -6.652 6.965 1 92 263 ASN B C 1
ATOM 5422 O O . ASN B 1 263 ? 10.219 -5.711 7.082 1 92 263 ASN B O 1
ATOM 5426 N N . VAL B 1 264 ? 10.695 -7.895 7.016 1 91.31 264 VAL B N 1
ATOM 5427 C CA . VAL B 1 264 ? 9.297 -8.312 7.113 1 91.31 264 VAL B CA 1
ATOM 5428 C C . VAL B 1 264 ? 8.727 -7.898 8.469 1 91.31 264 VAL B C 1
ATOM 5430 O O . VAL B 1 264 ? 7.535 -7.586 8.578 1 91.31 264 VAL B O 1
ATOM 5433 N N . GLU B 1 265 ? 9.516 -7.848 9.492 1 89.25 265 GLU B N 1
ATOM 5434 C CA . GLU B 1 265 ? 9.047 -7.461 10.82 1 89.25 265 GLU B CA 1
ATOM 5435 C C . GLU B 1 265 ? 8.531 -6.027 10.828 1 89.25 265 GLU B C 1
ATOM 5437 O O . GLU B 1 265 ? 7.473 -5.742 11.398 1 89.25 265 GLU B O 1
ATOM 5442 N N . ASP B 1 266 ? 9.289 -5.16 10.203 1 89.75 266 ASP B N 1
ATOM 5443 C CA . ASP B 1 266 ? 8.852 -3.775 10.078 1 89.75 266 ASP B CA 1
ATOM 5444 C C . ASP B 1 266 ? 7.613 -3.664 9.195 1 89.75 266 ASP B C 1
ATOM 5446 O O . ASP B 1 266 ? 6.723 -2.854 9.461 1 89.75 266 ASP B O 1
ATOM 5450 N N . TYR B 1 267 ? 7.594 -4.453 8.258 1 91.56 267 TYR B N 1
ATOM 5451 C CA . TYR B 1 267 ? 6.453 -4.422 7.348 1 91.56 267 TYR B CA 1
ATOM 5452 C C . TYR B 1 267 ? 5.184 -4.895 8.047 1 91.56 267 TYR B C 1
ATOM 5454 O O . TYR B 1 267 ? 4.141 -4.242 7.957 1 91.56 267 TYR B O 1
ATOM 5462 N N . ASP B 1 268 ? 5.262 -6.043 8.664 1 89.31 268 ASP B N 1
ATOM 5463 C CA . ASP B 1 268 ? 4.09 -6.602 9.336 1 89.31 268 ASP B CA 1
ATOM 5464 C C . ASP B 1 268 ? 3.662 -5.723 10.508 1 89.31 268 ASP B C 1
ATOM 5466 O O . ASP B 1 268 ? 2.471 -5.617 10.812 1 89.31 268 ASP B O 1
ATOM 5470 N N . ASN B 1 269 ? 4.656 -5.082 11.148 1 87.31 269 ASN B N 1
ATOM 5471 C CA . ASN B 1 269 ? 4.441 -4.094 12.195 1 87.31 269 ASN B CA 1
ATOM 5472 C C . ASN B 1 269 ? 3.525 -4.637 13.297 1 87.31 269 ASN B C 1
ATOM 5474 O O . ASN B 1 269 ? 2.572 -3.967 13.695 1 87.31 269 ASN B O 1
ATOM 5478 N N . ASP B 1 270 ? 3.795 -5.82 13.75 1 79.88 270 ASP B N 1
ATOM 5479 C CA . ASP B 1 270 ? 2.996 -6.426 14.812 1 79.88 270 ASP B CA 1
ATOM 5480 C C . ASP B 1 270 ? 3.057 -5.59 16.094 1 79.88 270 ASP B C 1
ATOM 5482 O O . ASP B 1 270 ? 4.074 -4.949 16.375 1 79.88 270 ASP B O 1
ATOM 5486 N N . GLU B 1 271 ? 2.064 -5.562 16.922 1 71.94 271 GLU B N 1
ATOM 5487 C CA . GLU B 1 271 ? 1.851 -4.668 18.047 1 71.94 271 GLU B CA 1
ATOM 5488 C C . GLU B 1 271 ? 2.814 -4.984 19.188 1 71.94 271 GLU B C 1
ATOM 5490 O O . GLU B 1 271 ? 3.293 -4.074 19.875 1 71.94 271 GLU B O 1
ATOM 5495 N N . ASP B 1 272 ? 3.227 -6.074 19.344 1 78.12 272 ASP B N 1
ATOM 5496 C CA . ASP B 1 272 ? 3.803 -6.492 20.609 1 78.12 272 ASP B CA 1
ATOM 5497 C C . ASP B 1 272 ? 5.285 -6.137 20.688 1 78.12 272 ASP B C 1
ATOM 5499 O O . ASP B 1 272 ? 5.891 -6.207 21.766 1 78.12 272 ASP B O 1
ATOM 5503 N N . ASP B 1 273 ? 5.855 -5.57 19.75 1 87.56 273 ASP B N 1
ATOM 5504 C CA . ASP B 1 273 ? 7.301 -5.398 19.891 1 87.56 273 ASP B CA 1
ATOM 5505 C C . ASP B 1 273 ? 7.758 -4.094 19.234 1 87.56 273 ASP B C 1
ATOM 5507 O O . ASP B 1 273 ? 8.938 -3.928 18.938 1 87.56 273 ASP B O 1
ATOM 5511 N N . ARG B 1 274 ? 6.844 -3.127 19.141 1 93.38 274 ARG B N 1
ATOM 5512 C CA . ARG B 1 274 ? 7.172 -1.934 18.359 1 93.38 274 ARG B CA 1
ATOM 5513 C C . ARG B 1 274 ? 8.211 -1.081 19.078 1 93.38 274 ARG B C 1
ATOM 5515 O O . ARG B 1 274 ? 9.195 -0.654 18.484 1 93.38 274 ARG B O 1
ATOM 5522 N N . LEU B 1 275 ? 8 -0.865 20.406 1 95.5 275 LEU B N 1
ATOM 5523 C CA . LEU B 1 275 ? 8.969 -0.085 21.172 1 95.5 275 LEU B CA 1
ATOM 5524 C C . LEU B 1 275 ? 10.336 -0.77 21.172 1 95.5 275 LEU B C 1
ATOM 5526 O O . LEU B 1 275 ? 11.359 -0.116 21 1 95.5 275 LEU B O 1
ATOM 5530 N N . ALA B 1 276 ? 10.32 -2.07 21.359 1 94.75 276 ALA B N 1
ATOM 5531 C CA . ALA B 1 276 ? 11.57 -2.83 21.359 1 94.75 276 ALA B CA 1
ATOM 5532 C C . ALA B 1 276 ? 12.297 -2.709 20.016 1 94.75 276 ALA B C 1
ATOM 5534 O O . ALA B 1 276 ? 13.523 -2.6 19.984 1 94.75 276 ALA B O 1
ATOM 5535 N N . ARG B 1 277 ? 11.578 -2.75 18.969 1 93.31 277 ARG B N 1
ATOM 5536 C CA . ARG B 1 277 ? 12.164 -2.625 17.641 1 93.31 277 ARG B CA 1
ATOM 5537 C C . ARG B 1 277 ? 12.781 -1.245 17.438 1 93.31 277 ARG B C 1
ATOM 5539 O O . ARG B 1 277 ? 13.859 -1.12 16.859 1 93.31 277 ARG B O 1
ATOM 5546 N N . LEU B 1 278 ? 12.055 -0.23 17.891 1 96.38 278 LEU B N 1
ATOM 5547 C CA . LEU B 1 278 ? 12.586 1.125 17.797 1 96.38 278 LEU B CA 1
ATOM 5548 C C . LEU B 1 278 ? 13.891 1.253 18.578 1 96.38 278 LEU B C 1
ATOM 5550 O O . LEU B 1 278 ? 14.875 1.791 18.062 1 96.38 278 LEU B O 1
ATOM 5554 N N . LYS B 1 279 ? 13.93 0.764 19.797 1 97.06 279 LYS B N 1
ATOM 5555 C CA . LYS B 1 279 ? 15.141 0.809 20.625 1 97.06 279 LYS B CA 1
ATOM 5556 C C . LYS B 1 279 ? 16.281 0.054 19.953 1 97.06 279 LYS B C 1
ATOM 5558 O O . LYS B 1 279 ? 17.422 0.526 19.938 1 97.06 279 LYS B O 1
ATOM 5563 N N . ALA B 1 280 ? 15.969 -1.102 19.391 1 94.38 280 ALA B N 1
ATOM 5564 C CA . ALA B 1 280 ? 16.984 -1.906 18.703 1 94.38 280 ALA B CA 1
ATOM 5565 C C . ALA B 1 280 ? 17.547 -1.165 17.5 1 94.38 280 ALA B C 1
ATOM 5567 O O . ALA B 1 280 ? 18.75 -1.229 17.234 1 94.38 280 ALA B O 1
ATOM 5568 N N . HIS B 1 281 ? 16.734 -0.49 16.766 1 93.62 281 HIS B N 1
ATOM 5569 C CA . HIS B 1 281 ? 17.156 0.283 15.602 1 93.62 281 HIS B CA 1
ATOM 5570 C C . HIS B 1 281 ? 18.125 1.389 15.992 1 93.62 281 HIS B C 1
ATOM 5572 O O . HIS B 1 281 ? 19.172 1.561 15.352 1 93.62 281 HIS B O 1
ATOM 5578 N N . VAL B 1 282 ? 17.75 2.094 17 1 96.56 282 VAL B N 1
ATOM 5579 C CA . VAL B 1 282 ? 18.547 3.227 17.438 1 96.56 282 VAL B CA 1
ATOM 5580 C C . VAL B 1 282 ? 19.891 2.727 17.984 1 96.56 282 VAL B C 1
ATOM 5582 O O . VAL B 1 282 ? 20.938 3.318 17.703 1 96.56 282 VAL B O 1
ATOM 5585 N N . ARG B 1 283 ? 19.875 1.609 18.672 1 95.44 283 ARG B N 1
ATOM 5586 C CA . ARG B 1 283 ? 21.109 1.018 19.188 1 95.44 283 ARG B CA 1
ATOM 5587 C C . ARG B 1 283 ? 22.016 0.569 18.047 1 95.44 283 ARG B C 1
ATOM 5589 O O . ARG B 1 283 ? 23.234 0.809 18.078 1 95.44 283 ARG B O 1
ATOM 5596 N N . ARG B 1 284 ? 21.469 -0.012 17.141 1 93.81 284 ARG B N 1
ATOM 5597 C CA . ARG B 1 284 ? 22.234 -0.563 16.016 1 93.81 284 ARG B CA 1
ATOM 5598 C C . ARG B 1 284 ? 22.906 0.542 15.219 1 93.81 284 ARG B C 1
ATOM 5600 O O . ARG B 1 284 ? 24.078 0.407 14.828 1 93.81 284 ARG B O 1
ATOM 5607 N N . ASP B 1 285 ? 22.281 1.579 15.016 1 94.56 285 ASP B N 1
ATOM 5608 C CA . ASP B 1 285 ? 22.75 2.602 14.086 1 94.56 285 ASP B CA 1
ATOM 5609 C C . ASP B 1 285 ? 23.688 3.584 14.789 1 94.56 285 ASP B C 1
ATOM 5611 O O . ASP B 1 285 ? 24.453 4.289 14.133 1 94.56 285 ASP B O 1
ATOM 5615 N N . GLY B 1 286 ? 23.609 3.674 16.078 1 95.62 286 GLY B N 1
ATOM 5616 C CA . GLY B 1 286 ? 24.469 4.59 16.797 1 95.62 286 GLY B CA 1
ATOM 5617 C C . GLY B 1 286 ? 24.047 6.039 16.672 1 95.62 286 GLY B C 1
ATOM 5618 O O . GLY B 1 286 ? 24.766 6.855 16.094 1 95.62 286 GLY B O 1
ATOM 5619 N N . TRP B 1 287 ? 23.047 6.453 17.359 1 97.94 287 TRP B N 1
ATOM 5620 C CA . TRP B 1 287 ? 22.547 7.816 17.359 1 97.94 287 TRP B CA 1
ATOM 5621 C C . TRP B 1 287 ? 23.281 8.68 18.375 1 97.94 287 TRP B C 1
ATOM 5623 O O . TRP B 1 287 ? 23.719 8.18 19.422 1 97.94 287 TRP B O 1
ATOM 5633 N N . ALA B 1 288 ? 23.438 9.945 18.078 1 98 288 ALA B N 1
ATOM 5634 C CA . ALA B 1 288 ? 24.016 10.914 19.016 1 98 288 ALA B CA 1
ATOM 5635 C C . ALA B 1 288 ? 23.016 11.266 20.109 1 98 288 ALA B C 1
ATOM 5637 O O . ALA B 1 288 ? 21.828 11 19.984 1 98 288 ALA B O 1
ATOM 5638 N N . GLU B 1 289 ? 23.547 11.781 21.172 1 97.88 289 GLU B N 1
ATOM 5639 C CA . GLU B 1 289 ? 22.688 12.445 22.141 1 97.88 289 GLU B CA 1
ATOM 5640 C C . GLU B 1 289 ? 22.078 13.719 21.562 1 97.88 289 GLU B C 1
ATOM 5642 O O . GLU B 1 289 ? 22.703 14.406 20.766 1 97.88 289 GLU B O 1
ATOM 5647 N N . PRO B 1 290 ? 20.859 14.055 21.938 1 98.19 290 PRO B N 1
ATOM 5648 C CA . PRO B 1 290 ? 20.094 13.375 23 1 98.19 290 PRO B CA 1
ATOM 5649 C C . PRO B 1 290 ? 19.188 12.273 22.438 1 98.19 290 PRO B C 1
ATOM 5651 O O . PRO B 1 290 ? 18.406 11.688 23.188 1 98.19 290 PRO B O 1
ATOM 5654 N N . TYR B 1 291 ? 19.312 11.984 21.156 1 98.5 291 TYR B N 1
ATOM 5655 C CA . TYR B 1 291 ? 18.375 11.062 20.516 1 98.5 291 TYR B CA 1
ATOM 5656 C C . TYR B 1 291 ? 18.516 9.656 21.094 1 98.5 291 TYR B C 1
ATOM 5658 O O . TYR B 1 291 ? 17.516 8.977 21.328 1 98.5 291 TYR B O 1
ATOM 5666 N N . LYS B 1 292 ? 19.75 9.234 21.312 1 98.31 292 LYS B N 1
ATOM 5667 C CA . LYS B 1 292 ? 20 7.934 21.922 1 98.31 292 LYS B CA 1
ATOM 5668 C C . LYS B 1 292 ? 19.266 7.793 23.25 1 98.31 292 LYS B C 1
ATOM 5670 O O . LYS B 1 292 ? 18.531 6.82 23.453 1 98.31 292 LYS B O 1
ATOM 5675 N N . SER B 1 293 ? 19.391 8.75 24.094 1 98.5 293 SER B N 1
ATOM 5676 C CA . SER B 1 293 ? 18.797 8.695 25.422 1 98.5 293 SER B CA 1
ATOM 5677 C C . SER B 1 293 ? 17.281 8.828 25.359 1 98.5 293 SER B C 1
ATOM 5679 O O . SER B 1 293 ? 16.562 8.164 26.109 1 98.5 293 SER B O 1
ATOM 5681 N N . ILE B 1 294 ? 16.781 9.719 24.484 1 98.62 294 ILE B N 1
ATOM 5682 C CA . ILE B 1 294 ? 15.352 9.914 24.312 1 98.62 294 ILE B CA 1
ATOM 5683 C C . ILE B 1 294 ? 14.68 8.57 24.047 1 98.62 294 ILE B C 1
ATOM 5685 O O . ILE B 1 294 ? 13.625 8.266 24.609 1 98.62 294 ILE B O 1
ATOM 5689 N N . ILE B 1 295 ? 15.297 7.762 23.188 1 98.62 295 ILE B N 1
ATOM 5690 C CA . ILE B 1 295 ? 14.695 6.492 22.781 1 98.62 295 ILE B CA 1
ATOM 5691 C C . ILE B 1 295 ? 14.961 5.438 23.859 1 98.62 295 ILE B C 1
ATOM 5693 O O . ILE B 1 295 ? 14.039 4.738 24.281 1 98.62 295 ILE B O 1
ATOM 5697 N N . GLU B 1 296 ? 16.125 5.324 24.375 1 98.25 296 GLU B N 1
ATOM 5698 C CA . GLU B 1 296 ? 16.516 4.281 25.328 1 98.25 296 GLU B CA 1
ATOM 5699 C C . GLU B 1 296 ? 15.734 4.406 26.641 1 98.25 296 GLU B C 1
ATOM 5701 O O . GLU B 1 296 ? 15.414 3.398 27.266 1 98.25 296 GLU B O 1
ATOM 5706 N N . TRP B 1 297 ? 15.438 5.613 27.031 1 98.62 297 TRP B N 1
ATOM 5707 C CA . TRP B 1 297 ? 14.867 5.844 28.359 1 98.62 297 TRP B CA 1
ATOM 5708 C C . TRP B 1 297 ? 13.344 5.73 28.328 1 98.62 297 TRP B C 1
ATOM 5710 O O . TRP B 1 297 ? 12.688 5.832 29.359 1 98.62 297 TRP B O 1
ATOM 5720 N N . ILE B 1 298 ? 12.742 5.547 27.141 1 98.31 298 ILE B N 1
ATOM 5721 C CA . ILE B 1 298 ? 11.289 5.41 27.062 1 98.31 298 ILE B CA 1
ATOM 5722 C C . ILE B 1 298 ? 10.836 4.281 27.984 1 98.31 298 ILE B C 1
ATOM 5724 O O . ILE B 1 298 ? 11.367 3.17 27.922 1 98.31 298 ILE B O 1
ATOM 5728 N N . PRO B 1 299 ? 9.875 4.527 28.797 1 97.31 299 PRO B N 1
ATOM 5729 C CA . PRO B 1 299 ? 9.367 3.453 29.656 1 97.31 299 PRO B CA 1
ATOM 5730 C C . PRO B 1 299 ? 8.812 2.275 28.859 1 97.31 299 PRO B C 1
ATOM 5732 O O . PRO B 1 299 ? 8.172 2.471 27.828 1 97.31 299 PRO B O 1
ATOM 5735 N N . GLU B 1 300 ? 8.984 1.128 29.375 1 94.5 300 GLU B N 1
ATOM 5736 C CA . GLU B 1 300 ? 8.664 -0.099 28.656 1 94.5 300 GLU B CA 1
ATOM 5737 C C . GLU B 1 300 ? 7.156 -0.23 28.453 1 94.5 300 GLU B C 1
ATOM 5739 O O . GLU B 1 300 ? 6.711 -0.894 27.516 1 94.5 300 GLU B O 1
ATOM 5744 N N . ASP B 1 301 ? 6.387 0.396 29.234 1 93.12 301 ASP B N 1
ATOM 5745 C CA . ASP B 1 301 ? 4.934 0.25 29.156 1 93.12 301 ASP B CA 1
ATOM 5746 C C . ASP B 1 301 ? 4.324 1.327 28.266 1 93.12 301 ASP B C 1
ATOM 5748 O O . ASP B 1 301 ? 3.102 1.444 28.172 1 93.12 301 ASP B O 1
ATOM 5752 N N . THR B 1 302 ? 5.207 2.096 27.625 1 94.19 302 THR B N 1
ATOM 5753 C CA . THR B 1 302 ? 4.703 3.117 26.719 1 94.19 302 THR B CA 1
ATOM 5754 C C . THR B 1 302 ? 3.99 2.479 25.531 1 94.19 302 THR B C 1
ATOM 5756 O O . THR B 1 302 ? 4.531 1.578 24.891 1 94.19 302 THR B O 1
ATOM 5759 N N . LEU B 1 303 ? 2.797 2.914 25.266 1 90.81 303 LEU B N 1
ATOM 5760 C CA . LEU B 1 303 ? 2.004 2.396 24.156 1 90.81 303 LEU B CA 1
ATOM 5761 C C . LEU B 1 303 ? 2.408 3.057 22.828 1 90.81 303 LEU B C 1
ATOM 5763 O O . LEU B 1 303 ? 2.367 4.281 22.719 1 90.81 303 LEU B O 1
ATOM 5767 N N . VAL B 1 304 ? 2.879 2.291 21.922 1 93.38 304 VAL B N 1
ATOM 5768 C CA . VAL B 1 304 ? 3.168 2.742 20.562 1 93.38 304 VAL B CA 1
ATOM 5769 C C . VAL B 1 304 ? 2.141 2.162 19.594 1 93.38 304 VAL B C 1
ATOM 5771 O O . VAL B 1 304 ? 2.174 0.968 19.281 1 93.38 304 VAL B O 1
ATOM 5774 N N . LEU B 1 305 ? 1.298 2.949 19.094 1 89.19 305 LEU B N 1
ATOM 5775 C CA . LEU B 1 305 ? 0.223 2.504 18.219 1 89.19 305 LEU B CA 1
ATOM 5776 C C . LEU B 1 305 ? 0.749 2.227 16.812 1 89.19 305 LEU B C 1
ATOM 5778 O O . LEU B 1 305 ? 1.75 2.814 16.391 1 89.19 305 LEU B O 1
ATOM 5782 N N . LYS B 1 306 ? 0.011 1.308 16.156 1 88.56 306 LYS B N 1
ATOM 5783 C CA . LYS B 1 306 ? 0.324 1.008 14.758 1 88.56 306 LYS B CA 1
ATOM 5784 C C . LYS B 1 306 ? -0.068 2.166 13.844 1 88.56 306 LYS B C 1
ATOM 5786 O O . LYS B 1 306 ? -1.195 2.662 13.914 1 88.56 306 LYS B O 1
ATOM 5791 N N . ASP B 1 307 ? 0.929 2.662 13.141 1 89.19 307 ASP B N 1
ATOM 5792 C CA . ASP B 1 307 ? 0.695 3.74 12.188 1 89.19 307 ASP B CA 1
ATOM 5793 C C . ASP B 1 307 ? 1.266 3.391 10.812 1 89.19 307 ASP B C 1
ATOM 5795 O O . ASP B 1 307 ? 2.123 2.512 10.703 1 89.19 307 ASP B O 1
ATOM 5799 N N . GLN B 1 308 ? 0.659 3.953 9.82 1 91 308 GLN B N 1
ATOM 5800 C CA . GLN B 1 308 ? 1.144 3.852 8.445 1 91 308 GLN B CA 1
ATOM 5801 C C . GLN B 1 308 ? 1.255 5.23 7.797 1 91 308 GLN B C 1
ATOM 5803 O O . GLN B 1 308 ? 0.491 6.141 8.125 1 91 308 GLN B O 1
ATOM 5808 N N . LEU B 1 309 ? 2.209 5.34 6.98 1 94.62 309 LEU B N 1
ATOM 5809 C CA . LEU B 1 309 ? 2.389 6.598 6.27 1 94.62 309 LEU B CA 1
ATOM 5810 C C . LEU B 1 309 ? 1.556 6.625 4.992 1 94.62 309 LEU B C 1
ATOM 5812 O O . LEU B 1 309 ? 1.985 6.117 3.955 1 94.62 309 LEU B O 1
ATOM 5816 N N . LYS B 1 310 ? 0.418 7.242 5.105 1 93.94 310 LYS B N 1
ATOM 5817 C CA . LYS B 1 310 ? -0.55 7.273 4.012 1 93.94 310 LYS B CA 1
ATOM 5818 C C . LYS B 1 310 ? -0.725 8.695 3.475 1 93.94 310 LYS B C 1
ATOM 5820 O O . LYS B 1 310 ? -0.669 9.664 4.234 1 93.94 310 LYS B O 1
ATOM 5825 N N . ILE B 1 311 ? -0.948 8.789 2.201 1 95.69 311 ILE B N 1
ATOM 5826 C CA . ILE B 1 311 ? -1.265 10.07 1.581 1 95.69 311 ILE B CA 1
ATOM 5827 C C . ILE B 1 311 ? -2.428 9.898 0.607 1 95.69 311 ILE B C 1
ATOM 5829 O O . ILE B 1 311 ? -2.729 8.781 0.181 1 95.69 311 ILE B O 1
ATOM 5833 N N . TRP B 1 312 ? -3.08 11.016 0.272 1 92.19 312 TRP B N 1
ATOM 5834 C CA . TRP B 1 312 ? -4.047 11.031 -0.819 1 92.19 312 TRP B CA 1
ATOM 5835 C C . TRP B 1 312 ? -3.375 11.398 -2.139 1 92.19 312 TRP B C 1
ATOM 5837 O O . TRP B 1 312 ? -2.496 12.258 -2.176 1 92.19 312 TRP B O 1
ATOM 5847 N N . LYS B 1 313 ? -3.789 10.734 -3.127 1 89.94 313 LYS B N 1
ATOM 5848 C CA . LYS B 1 313 ? -3.615 11.312 -4.457 1 89.94 313 LYS B CA 1
ATOM 5849 C C . LYS B 1 313 ? -4.758 12.266 -4.797 1 89.94 313 LYS B C 1
ATOM 5851 O O . LYS B 1 313 ? -5.883 11.828 -5.039 1 89.94 313 LYS B O 1
ATOM 5856 N N . PRO B 1 314 ? -4.414 13.539 -4.695 1 93.19 314 PRO B N 1
ATOM 5857 C CA . PRO B 1 314 ? -5.516 14.469 -4.969 1 93.19 314 PRO B CA 1
ATOM 5858 C C . PRO B 1 314 ? -6.031 14.359 -6.402 1 93.19 314 PRO B C 1
ATOM 5860 O O . PRO B 1 314 ? -5.242 14.406 -7.352 1 93.19 314 PRO B O 1
ATOM 5863 N N . VAL B 1 315 ? -7.293 14.156 -6.527 1 94.69 315 VAL B N 1
ATOM 5864 C CA . VAL B 1 315 ? -7.957 14.078 -7.824 1 94.69 315 VAL B CA 1
ATOM 5865 C C . VAL B 1 315 ? -9.195 14.969 -7.824 1 94.69 315 VAL B C 1
ATOM 5867 O O . VAL B 1 315 ? -9.727 15.312 -6.762 1 94.69 315 VAL B O 1
ATOM 5870 N N . LYS B 1 316 ? -9.523 15.359 -9.016 1 96.44 316 LYS B N 1
ATOM 5871 C CA . LYS B 1 316 ? -10.742 16.156 -9.133 1 96.44 316 LYS B CA 1
ATOM 5872 C C . LYS B 1 316 ? -11.953 15.383 -8.633 1 96.44 316 LYS B C 1
ATOM 5874 O O . LYS B 1 316 ? -12.094 14.188 -8.906 1 96.44 316 LYS B O 1
ATOM 5879 N N . TRP B 1 317 ? -12.766 15.984 -7.82 1 96.94 317 TRP B N 1
ATOM 5880 C CA . TRP B 1 317 ? -14 15.367 -7.348 1 96.94 317 TRP B CA 1
ATOM 5881 C C . TRP B 1 317 ? -15.219 16.125 -7.867 1 96.94 317 TRP B C 1
ATOM 5883 O O . TRP B 1 317 ? -15.125 17.297 -8.234 1 96.94 317 TRP B O 1
ATOM 5893 N N . ASP B 1 318 ? -16.312 15.422 -8.055 1 97.19 318 ASP B N 1
ATOM 5894 C CA . ASP B 1 318 ? -17.594 16.031 -8.398 1 97.19 318 ASP B CA 1
ATOM 5895 C C . ASP B 1 318 ? -18.266 16.625 -7.16 1 97.19 318 ASP B C 1
ATOM 5897 O O . ASP B 1 318 ? -18.734 15.883 -6.289 1 97.19 318 ASP B O 1
ATOM 5901 N N . ASN B 1 319 ? -18.359 17.953 -7.109 1 98.12 319 ASN B N 1
ATOM 5902 C CA . ASN B 1 319 ? -18.938 18.594 -5.938 1 98.12 319 ASN B CA 1
ATOM 5903 C C . ASN B 1 319 ? -20.453 18.75 -6.066 1 98.12 319 ASN B C 1
ATOM 5905 O O . ASN B 1 319 ? -21.094 19.359 -5.219 1 98.12 319 ASN B O 1
ATOM 5909 N N . ILE B 1 320 ? -21.016 18.188 -7.16 1 97.5 320 ILE B N 1
ATOM 5910 C CA . ILE B 1 320 ? -22.453 18.156 -7.402 1 97.5 320 ILE B CA 1
ATOM 5911 C C . ILE B 1 320 ? -23.016 19.578 -7.34 1 97.5 320 ILE B C 1
ATOM 5913 O O . ILE B 1 320 ? -23.859 19.875 -6.496 1 97.5 320 ILE B O 1
ATOM 5917 N N . GLU B 1 321 ? -22.625 20.406 -8.25 1 96.81 321 GLU B N 1
ATOM 5918 C CA . GLU B 1 321 ? -23.047 21.812 -8.367 1 96.81 321 GLU B CA 1
ATOM 5919 C C . GLU B 1 321 ? -22.781 22.578 -7.074 1 96.81 321 GLU B C 1
ATOM 5921 O O . GLU B 1 321 ? -23.609 23.391 -6.652 1 96.81 321 GLU B O 1
ATOM 5926 N N . GLY B 1 322 ? -21.75 22.203 -6.336 1 97.62 322 GLY B N 1
ATOM 5927 C CA . GLY B 1 322 ? -21.281 22.938 -5.176 1 97.62 322 GLY B CA 1
ATOM 5928 C C . GLY B 1 322 ? -21.891 22.453 -3.873 1 97.62 322 GLY B C 1
ATOM 5929 O O . GLY B 1 322 ? -21.688 23.062 -2.82 1 97.62 322 GLY B O 1
ATOM 5930 N N . ARG B 1 323 ? -22.547 21.344 -3.871 1 97.88 323 ARG B N 1
ATOM 5931 C CA . ARG B 1 323 ? -23.344 20.938 -2.715 1 97.88 323 ARG B CA 1
ATOM 5932 C C . ARG B 1 323 ? -22.484 20.125 -1.742 1 97.88 323 ARG B C 1
ATOM 5934 O O . ARG B 1 323 ? -22.844 19.969 -0.572 1 97.88 323 ARG B O 1
ATOM 5941 N N . VAL B 1 324 ? -21.328 19.578 -2.242 1 98.56 324 VAL B N 1
ATOM 5942 C CA . VAL B 1 324 ? -20.391 18.859 -1.387 1 98.56 324 VAL B CA 1
ATOM 5943 C C . VAL B 1 324 ? -18.969 19.203 -1.779 1 98.56 324 VAL B C 1
ATOM 5945 O O . VAL B 1 324 ? -18.672 19.391 -2.961 1 98.56 324 VAL B O 1
ATOM 5948 N N . THR B 1 325 ? -18.109 19.297 -0.801 1 98.75 325 THR B N 1
ATOM 5949 C CA . THR B 1 325 ? -16.688 19.547 -1.095 1 98.75 325 THR B CA 1
ATOM 5950 C C . THR B 1 325 ? -15.82 19.109 0.079 1 98.75 325 THR B C 1
ATOM 5952 O O . THR B 1 325 ? -16.297 18.484 1.027 1 98.75 325 THR B O 1
ATOM 5955 N N . LEU B 1 326 ? -14.539 19.328 -0.066 1 98.69 326 LEU B N 1
ATOM 5956 C CA . LEU B 1 326 ? -13.555 18.875 0.911 1 98.69 326 LEU B CA 1
ATOM 5957 C C . LEU B 1 326 ? -12.656 20.031 1.352 1 98.69 326 LEU B C 1
ATOM 5959 O O . LEU B 1 326 ? -12.531 21.031 0.642 1 98.69 326 LEU B O 1
ATOM 5963 N N . CYS B 1 327 ? -12.062 19.844 2.496 1 98.31 327 CYS B N 1
ATOM 5964 C CA . CYS B 1 327 ? -11.164 20.844 3.07 1 98.31 327 CYS B CA 1
ATOM 5965 C C . CYS B 1 327 ? -10.07 20.172 3.9 1 98.31 327 CYS B C 1
ATOM 5967 O O . CYS B 1 327 ? -10.336 19.203 4.621 1 98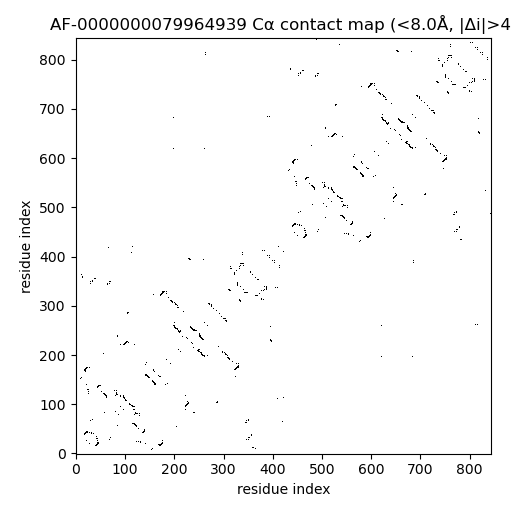.31 327 CYS B O 1
ATOM 5969 N N . GLY B 1 328 ? -8.844 20.672 3.742 1 97.06 328 GLY B N 1
ATOM 5970 C CA . GLY B 1 328 ? -7.73 20.188 4.539 1 97.06 328 GLY B CA 1
ATOM 5971 C C . GLY B 1 328 ? -7.289 18.781 4.148 1 97.06 328 GLY B C 1
ATOM 5972 O O . GLY B 1 328 ? -7.234 18.453 2.961 1 97.06 328 GLY B O 1
ATOM 5973 N N . ASP B 1 329 ? -6.953 17.953 5.203 1 96.19 329 ASP B N 1
ATOM 5974 C CA . ASP B 1 329 ? -6.426 16.609 4.973 1 96.19 329 ASP B CA 1
ATOM 5975 C C . ASP B 1 329 ? -7.445 15.742 4.246 1 96.19 329 ASP B C 1
ATOM 5977 O O . ASP B 1 329 ? -7.074 14.805 3.535 1 96.19 329 ASP B O 1
ATOM 5981 N N . ALA B 1 330 ? -8.711 16.109 4.391 1 97.31 330 ALA B N 1
ATOM 5982 C CA . ALA B 1 330 ? -9.734 15.367 3.654 1 97.31 330 ALA B CA 1
ATOM 5983 C C . ALA B 1 330 ? -9.547 15.523 2.148 1 97.31 330 ALA B C 1
ATOM 5985 O O . ALA B 1 330 ? -9.883 14.617 1.38 1 97.31 330 ALA B O 1
ATOM 5986 N N . ALA B 1 331 ? -8.984 16.594 1.759 1 97.31 331 ALA B N 1
ATOM 5987 C CA . ALA B 1 331 ? -8.797 16.906 0.341 1 97.31 331 ALA B CA 1
ATOM 5988 C C . ALA B 1 331 ? -7.418 16.469 -0.139 1 97.31 331 ALA B C 1
ATOM 5990 O O . ALA B 1 331 ? -7.262 16.031 -1.281 1 97.31 331 ALA B O 1
ATOM 5991 N N . HIS B 1 332 ? -6.426 16.609 0.729 1 96.56 332 HIS B N 1
ATOM 5992 C CA . HIS B 1 332 ? -5.062 16.438 0.244 1 96.56 332 HIS B CA 1
ATOM 5993 C C . HIS B 1 332 ? -4.121 16.047 1.379 1 96.56 332 HIS B C 1
ATOM 5995 O O . HIS B 1 332 ? -3.098 16.703 1.595 1 96.56 332 HIS B O 1
ATOM 6001 N N . ALA B 1 333 ? -4.391 14.961 2.033 1 95.94 333 ALA B N 1
ATOM 6002 C CA . ALA B 1 333 ? -3.496 14.469 3.078 1 95.94 333 ALA B CA 1
ATOM 6003 C C . ALA B 1 333 ? -2.076 14.289 2.547 1 95.94 333 ALA B C 1
ATOM 6005 O O . ALA B 1 333 ? -1.88 13.789 1.438 1 95.94 333 ALA B O 1
ATOM 6006 N N . MET B 1 334 ? -1.097 14.805 3.25 1 96.19 334 MET B N 1
ATOM 6007 C CA . MET B 1 334 ? 0.312 14.758 2.869 1 96.19 334 MET B CA 1
ATOM 6008 C C . MET B 1 334 ? 1.184 14.367 4.055 1 96.19 334 MET B C 1
ATOM 6010 O O . MET B 1 334 ? 0.705 14.297 5.188 1 96.19 334 MET B O 1
ATOM 6014 N N . THR B 1 335 ? 2.426 14.047 3.783 1 96.44 335 THR B N 1
ATOM 6015 C CA . THR B 1 335 ? 3.332 13.68 4.863 1 96.44 335 THR B CA 1
ATOM 6016 C C . THR B 1 335 ? 3.832 14.922 5.602 1 96.44 335 THR B C 1
ATOM 6018 O O . THR B 1 335 ? 3.574 16.047 5.172 1 96.44 335 THR B O 1
ATOM 6021 N N . PHE B 1 336 ? 4.512 14.75 6.648 1 95.75 336 PHE B N 1
ATOM 6022 C CA . PHE B 1 336 ? 4.789 15.828 7.59 1 95.75 336 PHE B CA 1
ATOM 6023 C C . PHE B 1 336 ? 6.238 16.281 7.477 1 95.75 336 PHE B C 1
ATOM 6025 O O . PHE B 1 336 ? 6.668 17.188 8.195 1 95.75 336 PHE B O 1
ATOM 6032 N N . HIS B 1 337 ? 6.98 15.766 6.582 1 96.12 337 HIS B N 1
ATOM 6033 C CA . HIS B 1 337 ? 8.422 15.992 6.559 1 96.12 337 HIS B CA 1
ATOM 6034 C C . HIS B 1 337 ? 8.742 17.406 6.102 1 96.12 337 HIS B C 1
ATOM 6036 O O . HIS B 1 337 ? 9.883 17.875 6.25 1 96.12 337 HIS B O 1
ATOM 6042 N N . ARG B 1 338 ? 7.754 18.125 5.633 1 92.12 338 ARG B N 1
ATOM 6043 C CA . ARG B 1 338 ? 7.941 19.531 5.316 1 92.12 338 ARG B CA 1
ATOM 6044 C C . ARG B 1 338 ? 7.008 20.406 6.145 1 92.12 338 ARG B C 1
ATOM 6046 O O . ARG B 1 338 ? 6.992 21.641 5.988 1 92.12 338 ARG B O 1
ATOM 6053 N N . GLY B 1 339 ? 6.172 19.797 6.934 1 91.38 339 GLY B N 1
ATOM 6054 C CA . GLY B 1 339 ? 5.297 20.516 7.844 1 91.38 339 GLY B CA 1
ATOM 6055 C C . GLY B 1 339 ? 4.227 21.328 7.125 1 91.38 339 GLY B C 1
ATOM 6056 O O . GLY B 1 339 ? 3.867 22.422 7.559 1 91.38 339 GLY B O 1
ATOM 6057 N N . GLN B 1 340 ? 3.684 20.812 6.078 1 90.38 340 GLN B N 1
ATOM 6058 C CA . GLN B 1 340 ? 2.783 21.594 5.23 1 90.38 340 GLN B CA 1
ATOM 6059 C C . GLN B 1 340 ? 1.325 21.234 5.504 1 90.38 340 GLN B C 1
ATOM 6061 O O . GLN B 1 340 ? 0.416 21.984 5.141 1 90.38 340 GLN B O 1
ATOM 6066 N N . GLY B 1 341 ? 1.013 20.156 6.152 1 94.06 341 GLY B N 1
ATOM 6067 C CA . GLY B 1 341 ? -0.342 19.641 6.262 1 94.06 341 GLY B CA 1
ATOM 6068 C C . GLY B 1 341 ? -1.293 20.594 6.953 1 94.06 341 GLY B C 1
ATOM 6069 O O . GLY B 1 341 ? -2.23 21.109 6.332 1 94.06 341 GLY B O 1
ATOM 6070 N N . ALA B 1 342 ? -0.991 20.938 8.188 1 94.25 342 ALA B N 1
ATOM 6071 C CA . ALA B 1 342 ? -1.857 21.797 8.984 1 94.25 342 ALA B CA 1
ATOM 6072 C C . ALA B 1 342 ? -1.935 23.203 8.383 1 94.25 342 ALA B C 1
ATOM 6074 O O . ALA B 1 342 ? -3.004 23.812 8.367 1 94.25 342 ALA B O 1
ATOM 6075 N N . ASN B 1 343 ? -0.829 23.703 7.895 1 94.62 343 ASN B N 1
ATOM 6076 C CA . ASN B 1 343 ? -0.792 25.031 7.316 1 94.62 343 ASN B CA 1
ATOM 6077 C C . ASN B 1 343 ? -1.683 25.141 6.082 1 94.62 343 ASN B C 1
ATOM 6079 O O . ASN B 1 343 ? -2.455 26.094 5.949 1 94.62 343 ASN B O 1
ATOM 6083 N N . ASN B 1 344 ? -1.614 24.156 5.281 1 95.69 344 ASN B N 1
ATOM 6084 C CA . ASN B 1 344 ? -2.486 24.141 4.113 1 95.69 344 ASN B CA 1
ATOM 6085 C C . ASN B 1 344 ? -3.947 23.953 4.504 1 95.69 344 ASN B C 1
ATOM 6087 O O . ASN B 1 344 ? -4.844 24.484 3.852 1 95.69 344 ASN B O 1
ATOM 6091 N N . ALA B 1 345 ? -4.207 23.203 5.531 1 97.06 345 ALA B N 1
ATOM 6092 C CA . ALA B 1 345 ? -5.578 23 5.992 1 97.06 345 ALA B CA 1
ATOM 6093 C C . ALA B 1 345 ? -6.211 24.297 6.445 1 97.06 345 ALA B C 1
ATOM 6095 O O . ALA B 1 345 ? -7.363 24.594 6.113 1 97.06 345 ALA B O 1
ATOM 6096 N N . PHE B 1 346 ? -5.5 25.125 7.156 1 97.25 346 PHE B N 1
ATOM 6097 C CA . PHE B 1 346 ? -6.016 26.406 7.617 1 97.25 346 PHE B CA 1
ATOM 6098 C C . PHE B 1 346 ? -6.25 27.359 6.441 1 97.25 346 PHE B C 1
ATOM 6100 O O . PHE B 1 346 ? -7.227 28.109 6.426 1 97.25 346 PHE B O 1
ATOM 6107 N N . TYR B 1 347 ? -5.359 27.297 5.52 1 97.12 347 TYR B N 1
ATOM 6108 C CA . TYR B 1 347 ? -5.543 28.109 4.328 1 97.12 347 TYR B CA 1
ATOM 6109 C C . TYR B 1 347 ? -6.785 27.672 3.555 1 97.12 347 TYR B C 1
ATOM 6111 O O . TYR B 1 347 ? -7.512 28.5 3.016 1 97.12 347 TYR B O 1
ATOM 6119 N N . ASP B 1 348 ? -7.02 26.375 3.459 1 98 348 ASP B N 1
ATOM 6120 C CA . ASP B 1 348 ? -8.25 25.875 2.852 1 98 348 ASP B CA 1
ATOM 6121 C C . ASP B 1 348 ? -9.477 26.422 3.572 1 98 348 ASP B C 1
ATOM 6123 O O . ASP B 1 348 ? -10.469 26.781 2.934 1 98 348 ASP B O 1
ATOM 6127 N N . SER B 1 349 ? -9.43 26.375 4.898 1 98.62 349 SER B N 1
ATOM 6128 C CA . SER B 1 349 ? -10.547 26.906 5.688 1 98.62 349 SER B CA 1
ATOM 6129 C C . SER B 1 349 ? -10.859 28.344 5.305 1 98.62 349 SER B C 1
ATOM 6131 O O . SER B 1 349 ? -12.023 28.703 5.098 1 98.62 349 SER B O 1
ATOM 6133 N N . TYR B 1 350 ? -9.805 29.125 5.203 1 98.12 350 TYR B N 1
ATOM 6134 C CA . TYR B 1 350 ? -9.945 30.516 4.809 1 98.12 350 TYR B CA 1
ATOM 6135 C C . TYR B 1 350 ? -10.578 30.641 3.43 1 98.12 350 TYR B C 1
ATOM 6137 O O . TYR B 1 350 ? -11.531 31.391 3.242 1 98.12 350 TYR B O 1
ATOM 6145 N N . CYS B 1 351 ? -10.078 29.859 2.514 1 98.06 351 CYS B N 1
ATOM 6146 C CA . CYS B 1 351 ? -10.562 29.906 1.14 1 98.06 351 CYS B CA 1
ATOM 6147 C C . CYS B 1 351 ? -12.023 29.484 1.064 1 98.06 351 CYS B C 1
ATOM 6149 O O . CYS B 1 351 ? -12.805 30.047 0.291 1 98.06 351 CYS B O 1
ATOM 6151 N N . PHE B 1 352 ? -12.391 28.484 1.8 1 98.75 352 PHE B N 1
ATOM 6152 C CA . PHE B 1 352 ? -13.773 28.031 1.782 1 98.75 352 PHE B CA 1
ATOM 6153 C C . PHE B 1 352 ? -14.719 29.109 2.301 1 98.75 352 PHE B C 1
ATOM 6155 O O . PHE B 1 352 ? -15.773 29.344 1.718 1 98.75 352 PHE B O 1
ATOM 6162 N N . VAL B 1 353 ? -14.352 29.734 3.42 1 98.81 353 VAL B N 1
ATOM 6163 C CA . VAL B 1 353 ? -15.164 30.797 3.99 1 98.81 353 VAL B CA 1
ATOM 6164 C C . VAL B 1 353 ? -15.32 31.922 2.975 1 98.81 353 VAL B C 1
ATOM 6166 O O . VAL B 1 353 ? -16.422 32.469 2.803 1 98.81 353 VAL B O 1
ATOM 6169 N N . GLU B 1 354 ? -14.227 32.25 2.27 1 98.44 354 GLU B N 1
ATOM 6170 C CA . GLU B 1 354 ? -14.297 33.281 1.238 1 98.44 354 GLU B CA 1
ATOM 6171 C C . GLU B 1 354 ? -15.273 32.906 0.13 1 98.44 354 GLU B C 1
ATOM 6173 O O . GLU B 1 354 ? -15.992 33.75 -0.405 1 98.44 354 GLU B O 1
ATOM 6178 N N . ALA B 1 355 ? -15.289 31.656 -0.226 1 98.56 355 ALA B N 1
ATOM 6179 C CA . ALA B 1 355 ? -16.219 31.172 -1.236 1 98.56 355 ALA B CA 1
ATOM 6180 C C . ALA B 1 355 ? -17.672 31.328 -0.769 1 98.56 355 ALA B C 1
ATOM 6182 O O . ALA B 1 355 ? -18.547 31.734 -1.546 1 98.56 355 ALA B O 1
ATOM 6183 N N . MET B 1 356 ? -17.953 31.016 0.46 1 98.56 356 MET B N 1
ATOM 6184 C CA . MET B 1 356 ? -19.312 31.141 0.997 1 98.56 356 MET B CA 1
ATOM 6185 C C . MET B 1 356 ? -19.719 32.625 1.09 1 98.56 356 MET B C 1
ATOM 6187 O O . MET B 1 356 ? -20.875 32.938 0.868 1 98.56 356 MET B O 1
ATOM 6191 N N . LYS B 1 357 ? -18.75 33.469 1.435 1 98 357 LYS B N 1
ATOM 6192 C CA . LYS B 1 357 ? -19.031 34.906 1.419 1 98 357 LYS B CA 1
ATOM 6193 C C . LYS B 1 357 ? -19.422 35.375 0.022 1 98 357 LYS B C 1
ATOM 6195 O O . LYS B 1 357 ? -20.312 36.219 -0.127 1 98 357 LYS B O 1
ATOM 6200 N N . ALA B 1 358 ? -18.734 34.812 -0.937 1 97.69 358 ALA B N 1
ATOM 6201 C CA . ALA B 1 358 ? -19.062 35.156 -2.32 1 97.69 358 ALA B CA 1
ATOM 6202 C C . ALA B 1 358 ? -20.5 34.75 -2.658 1 97.69 358 ALA B C 1
ATOM 6204 O O . ALA B 1 358 ? -21.219 35.469 -3.348 1 97.69 358 ALA B O 1
ATOM 6205 N N . VAL B 1 359 ? -20.875 33.594 -2.229 1 97.06 359 VAL B N 1
ATOM 6206 C CA . VAL B 1 359 ? -22.25 33.125 -2.451 1 97.06 359 VAL B CA 1
ATOM 6207 C C . VAL B 1 359 ? -23.234 34.094 -1.829 1 97.06 359 VAL B C 1
ATOM 6209 O O . VAL B 1 359 ? -24.219 34.5 -2.465 1 97.06 359 VAL B O 1
ATOM 6212 N N . ARG B 1 360 ? -23 34.5 -0.604 1 94.56 360 ARG B N 1
ATOM 6213 C CA . ARG B 1 360 ? -23.859 35.438 0.096 1 94.56 360 ARG B CA 1
ATOM 6214 C C . ARG B 1 360 ? -23.938 36.75 -0.659 1 94.56 360 ARG B C 1
ATOM 6216 O O . ARG B 1 360 ? -24.969 37.438 -0.637 1 94.56 360 ARG B O 1
ATOM 6223 N N . SER B 1 361 ? -22.922 37.062 -1.356 1 94.06 361 SER B N 1
ATOM 6224 C CA . SER B 1 361 ? -22.859 38.344 -2.08 1 94.06 361 SER B CA 1
ATOM 6225 C C . SER B 1 361 ? -23.438 38.219 -3.48 1 94.06 361 SER B C 1
ATOM 6227 O O . SER B 1 361 ? -23.453 39.188 -4.246 1 94.06 361 SER B O 1
ATOM 6229 N N . GLY B 1 362 ? -23.781 37.062 -3.889 1 94 362 GLY B N 1
ATOM 6230 C CA . GLY B 1 362 ? -24.531 36.969 -5.133 1 94 362 GLY B CA 1
ATOM 6231 C C . GLY B 1 362 ? -23.953 35.938 -6.105 1 94 362 GLY B C 1
ATOM 6232 O O . GLY B 1 362 ? -24.578 35.625 -7.113 1 94 362 GLY B O 1
ATOM 6233 N N . THR B 1 363 ? -22.766 35.406 -5.84 1 96.25 363 THR B N 1
ATOM 6234 C CA . THR B 1 363 ? -22.188 34.375 -6.676 1 96.25 363 THR B CA 1
ATOM 6235 C C . THR B 1 363 ? -22.953 33.062 -6.516 1 96.25 363 THR B C 1
ATOM 6237 O O . THR B 1 363 ? -23.375 32.719 -5.41 1 96.25 363 THR B O 1
ATOM 6240 N N . SER B 1 364 ? -23.203 32.344 -7.648 1 96.06 364 SER B N 1
ATOM 6241 C CA . SER B 1 364 ? -23.891 31.062 -7.527 1 96.06 364 SER B CA 1
ATOM 6242 C C . SER B 1 364 ? -23.078 30.078 -6.699 1 96.06 364 SER B C 1
ATOM 6244 O O . SER B 1 364 ? -21.844 30.125 -6.711 1 96.06 364 SER B O 1
ATOM 6246 N N . LEU B 1 365 ? -23.719 29.25 -6.031 1 97 365 LEU B N 1
ATOM 6247 C CA . LEU B 1 365 ? -23.047 28.25 -5.223 1 97 365 LEU B CA 1
ATOM 6248 C C . LEU B 1 365 ? -22.078 27.422 -6.074 1 97 365 LEU B C 1
ATOM 6250 O O . LEU B 1 365 ? -20.938 27.203 -5.688 1 97 365 LEU B O 1
ATOM 6254 N N . LYS B 1 366 ? -22.578 26.969 -7.238 1 97.38 366 LYS B N 1
ATOM 6255 C CA . LYS B 1 366 ? -21.75 26.172 -8.156 1 97.38 366 LYS B CA 1
ATOM 6256 C C . LYS B 1 366 ? -20.469 26.906 -8.523 1 97.38 366 LYS B C 1
ATOM 6258 O O . LYS B 1 366 ? -19.375 26.344 -8.445 1 97.38 366 LYS B O 1
ATOM 6263 N N . THR B 1 367 ? -20.594 28.125 -8.844 1 98.06 367 THR B N 1
ATOM 6264 C CA . THR B 1 367 ? -19.438 28.906 -9.281 1 98.06 367 THR B CA 1
ATOM 6265 C C . THR B 1 367 ? -18.438 29.094 -8.133 1 98.06 367 THR B C 1
ATOM 6267 O O . THR B 1 367 ? -17.234 28.891 -8.305 1 98.06 367 THR B O 1
ATOM 6270 N N . ALA B 1 368 ? -18.922 29.469 -6.969 1 98.25 368 ALA B N 1
ATOM 6271 C CA . ALA B 1 368 ? -18.062 29.734 -5.809 1 98.25 368 ALA B CA 1
ATOM 6272 C C . ALA B 1 368 ? -17.312 28.484 -5.379 1 98.25 368 ALA B C 1
ATOM 6274 O O . ALA B 1 368 ? -16.109 28.531 -5.141 1 98.25 368 ALA B O 1
ATOM 6275 N N . VAL B 1 369 ? -18 27.344 -5.371 1 98.5 369 VAL B N 1
ATOM 6276 C CA . VAL B 1 369 ? -17.375 26.109 -4.898 1 98.5 369 VAL B CA 1
ATOM 6277 C C . VAL B 1 369 ? -16.469 25.547 -5.988 1 98.5 369 VAL B C 1
ATOM 6279 O O . VAL B 1 369 ? -15.422 24.969 -5.695 1 98.5 369 VAL B O 1
ATOM 6282 N N . ASP B 1 370 ? -16.828 25.688 -7.234 1 98.44 370 ASP B N 1
ATOM 6283 C CA . ASP B 1 370 ? -15.961 25.281 -8.328 1 98.44 370 ASP B CA 1
ATOM 6284 C C . ASP B 1 370 ? -14.609 26 -8.242 1 98.44 370 ASP B C 1
ATOM 6286 O O . ASP B 1 370 ? -13.562 25.375 -8.406 1 98.44 370 ASP B O 1
ATOM 6290 N N . GLU B 1 371 ? -14.664 27.25 -8.016 1 98.12 371 GLU B N 1
ATOM 6291 C CA . GLU B 1 371 ? -13.438 28.031 -7.922 1 98.12 371 GLU B CA 1
ATOM 6292 C C . GLU B 1 371 ? -12.609 27.625 -6.707 1 98.12 371 GLU B C 1
ATOM 6294 O O . GLU B 1 371 ? -11.391 27.5 -6.801 1 98.12 371 GLU B O 1
ATOM 6299 N N . TYR B 1 372 ? -13.297 27.469 -5.641 1 98.19 372 TYR B N 1
ATOM 6300 C CA . TYR B 1 372 ? -12.633 26.969 -4.438 1 98.19 372 TYR B CA 1
ATOM 6301 C C . TYR B 1 372 ? -11.961 25.625 -4.695 1 98.19 372 TYR B C 1
ATOM 6303 O O . TYR B 1 372 ? -10.773 25.453 -4.41 1 98.19 372 TYR B O 1
ATOM 6311 N N . ASP B 1 373 ? -12.742 24.688 -5.27 1 98.5 373 ASP B N 1
ATOM 6312 C CA . ASP B 1 373 ? -12.242 23.344 -5.531 1 98.5 373 ASP B CA 1
ATOM 6313 C C . ASP B 1 373 ? -11.023 23.375 -6.449 1 98.5 373 ASP B C 1
ATOM 6315 O O . ASP B 1 373 ? -10.047 22.656 -6.219 1 98.5 373 ASP B O 1
ATOM 6319 N N . GLU B 1 374 ? -11.086 24.141 -7.418 1 97.5 374 GLU B N 1
ATOM 6320 C CA . GLU B 1 374 ? -9.984 24.219 -8.375 1 97.5 374 GLU B CA 1
ATOM 6321 C C . GLU B 1 374 ? -8.695 24.688 -7.695 1 97.5 374 GLU B C 1
ATOM 6323 O O . GLU B 1 374 ? -7.625 24.125 -7.949 1 97.5 374 GLU B O 1
ATOM 6328 N N . LYS B 1 375 ? -8.82 25.656 -6.852 1 95.31 375 LYS B N 1
ATOM 6329 C CA . LYS B 1 375 ? -7.66 26.219 -6.156 1 95.31 375 LYS B CA 1
ATOM 6330 C C . LYS B 1 375 ? -7.043 25.188 -5.207 1 95.31 375 LYS B C 1
ATOM 6332 O O . LYS B 1 375 ? -5.824 25.016 -5.184 1 95.31 375 LYS B O 1
ATOM 6337 N N . ILE B 1 376 ? -7.879 24.547 -4.449 1 95.5 376 ILE B N 1
ATOM 6338 C CA . ILE B 1 376 ? -7.332 23.656 -3.426 1 95.5 376 ILE B CA 1
ATOM 6339 C C . ILE B 1 376 ? -6.812 22.375 -4.074 1 95.5 376 ILE B C 1
ATOM 6341 O O . ILE B 1 376 ? -5.836 21.797 -3.607 1 95.5 376 ILE B O 1
ATOM 6345 N N . LEU B 1 377 ? -7.445 21.984 -5.176 1 96.12 377 LEU B N 1
ATOM 6346 C CA . LEU B 1 377 ? -6.977 20.812 -5.898 1 96.12 377 LEU B CA 1
ATOM 6347 C C . LEU B 1 377 ? -5.602 21.047 -6.508 1 96.12 377 LEU B C 1
ATOM 6349 O O . LEU B 1 377 ? -4.699 20.219 -6.367 1 96.12 377 LEU B O 1
ATOM 6353 N N . LYS B 1 378 ? -5.449 22.172 -7.176 1 95.62 378 LYS B N 1
ATOM 6354 C CA . LYS B 1 378 ? -4.18 22.5 -7.82 1 95.62 378 LYS B CA 1
ATOM 6355 C C . LYS B 1 378 ? -3.049 22.578 -6.801 1 95.62 378 LYS B C 1
ATOM 6357 O O . LYS B 1 378 ? -1.998 21.953 -6.984 1 95.62 378 LYS B O 1
ATOM 6362 N N . ARG B 1 379 ? -3.252 23.25 -5.727 1 94.69 379 ARG B N 1
ATOM 6363 C CA . ARG B 1 379 ? -2.252 23.359 -4.672 1 94.69 379 ARG B CA 1
ATOM 6364 C C . ARG B 1 379 ? -2.008 22.016 -4 1 94.69 379 ARG B C 1
ATOM 6366 O O . ARG B 1 379 ? -0.865 21.672 -3.703 1 94.69 379 ARG B O 1
ATOM 6373 N N . GLY B 1 380 ? -3.105 21.344 -3.723 1 94.94 380 GLY B N 1
ATOM 6374 C CA . GLY B 1 380 ? -3 20.031 -3.088 1 94.94 380 GLY B CA 1
ATOM 6375 C C . GLY B 1 380 ? -2.184 19.047 -3.893 1 94.94 380 GLY B C 1
ATOM 6376 O O . GLY B 1 380 ? -1.338 18.328 -3.342 1 94.94 380 GLY B O 1
ATOM 6377 N N . GLN B 1 381 ? -2.432 18.984 -5.199 1 95.25 381 GLN B N 1
ATOM 6378 C CA . GLN B 1 381 ? -1.687 18.094 -6.078 1 95.25 381 GLN B CA 1
ATOM 6379 C C . GLN B 1 381 ? -0.192 18.391 -6.035 1 95.25 381 GLN B C 1
ATOM 6381 O O . GLN B 1 381 ? 0.629 17.484 -5.941 1 95.25 381 GLN B O 1
ATOM 6386 N N . GLU B 1 382 ? 0.117 19.609 -6.004 1 95 382 GLU B N 1
ATOM 6387 C CA . GLU B 1 382 ? 1.516 20.031 -5.98 1 95 382 GLU B CA 1
ATOM 6388 C C . GLU B 1 382 ? 2.16 19.734 -4.629 1 95 382 GLU B C 1
ATOM 6390 O O . GLU B 1 382 ? 3.221 19.109 -4.562 1 95 382 GLU B O 1
ATOM 6395 N N . GLU B 1 383 ? 1.521 20.125 -3.545 1 95.44 383 GLU B N 1
ATOM 6396 C CA . GLU B 1 383 ? 2.096 20 -2.209 1 95.44 383 GLU B CA 1
ATOM 6397 C C . GLU B 1 383 ? 2.207 18.531 -1.79 1 95.44 383 GLU B C 1
ATOM 6399 O O . GLU B 1 383 ? 3.141 18.156 -1.079 1 95.44 383 GLU B O 1
ATOM 6404 N N . VAL B 1 384 ? 1.235 17.75 -2.18 1 96.5 384 VAL B N 1
ATOM 6405 C CA . VAL B 1 384 ? 1.3 16.328 -1.864 1 96.5 384 VAL B CA 1
ATOM 6406 C C . VAL B 1 384 ? 2.492 15.695 -2.578 1 96.5 384 VAL B C 1
ATOM 6408 O O . VAL B 1 384 ? 3.234 14.914 -1.982 1 96.5 384 VAL B O 1
ATOM 6411 N N . GLN B 1 385 ? 2.686 16.047 -3.838 1 95.12 385 GLN B N 1
ATOM 6412 C CA . GLN B 1 385 ? 3.803 15.508 -4.602 1 95.12 385 GLN B CA 1
ATOM 6413 C C . GLN B 1 385 ? 5.137 15.961 -4.02 1 95.12 385 GLN B C 1
ATOM 6415 O O . GLN B 1 385 ? 6.074 15.164 -3.914 1 95.12 385 GLN B O 1
ATOM 6420 N N . ILE B 1 386 ? 5.227 17.203 -3.633 1 95.56 386 ILE B N 1
ATOM 6421 C CA . ILE B 1 386 ? 6.453 17.75 -3.053 1 95.56 386 ILE B CA 1
ATOM 6422 C C . ILE B 1 386 ? 6.73 17.062 -1.712 1 95.56 386 ILE B C 1
ATOM 6424 O O . ILE B 1 386 ? 7.871 16.688 -1.422 1 95.56 386 ILE B O 1
ATOM 6428 N N . SER B 1 387 ? 5.695 16.938 -0.916 1 96.31 387 SER B N 1
ATOM 6429 C CA . SER B 1 387 ? 5.844 16.297 0.389 1 96.31 387 SER B CA 1
ATOM 6430 C C . SER B 1 387 ? 6.246 14.828 0.247 1 96.31 387 SER B C 1
ATOM 6432 O O . SER B 1 387 ? 7.043 14.32 1.037 1 96.31 387 SER B O 1
ATOM 6434 N N . LYS B 1 388 ? 5.66 14.156 -0.735 1 96.06 388 LYS B N 1
ATOM 6435 C CA . LYS B 1 388 ? 6.039 12.781 -1.034 1 96.06 388 LYS B CA 1
ATOM 6436 C C . LYS B 1 388 ? 7.52 12.688 -1.396 1 96.06 388 LYS B C 1
ATOM 6438 O O . LYS B 1 388 ? 8.242 11.836 -0.87 1 96.06 388 LYS B O 1
ATOM 6443 N N . SER B 1 389 ? 7.953 13.547 -2.285 1 95.88 389 SER B N 1
ATOM 6444 C CA . SER B 1 389 ? 9.359 13.602 -2.668 1 95.88 389 SER B CA 1
ATOM 6445 C C . SER B 1 389 ? 10.25 13.859 -1.458 1 95.88 389 SER B C 1
ATOM 6447 O O . SER B 1 389 ? 11.297 13.227 -1.304 1 95.88 389 SER B O 1
ATOM 6449 N N . GLN B 1 390 ? 9.82 14.781 -0.646 1 96.69 390 GLN B N 1
ATOM 6450 C CA . GLN B 1 390 ? 10.578 15.102 0.561 1 96.69 390 GLN B CA 1
ATOM 6451 C C . GLN B 1 390 ? 10.719 13.875 1.46 1 96.69 390 GLN B C 1
ATOM 6453 O O . GLN B 1 390 ? 11.766 13.664 2.07 1 96.69 390 GLN B O 1
ATOM 6458 N N . THR B 1 391 ? 9.68 13.109 1.561 1 97.94 391 THR B N 1
ATOM 6459 C CA . THR B 1 391 ? 9.719 11.898 2.371 1 97.94 391 THR B CA 1
ATOM 6460 C C . THR B 1 391 ? 10.797 10.945 1.871 1 97.94 391 THR B C 1
ATOM 6462 O O . THR B 1 391 ? 11.594 10.438 2.658 1 97.94 391 THR B O 1
ATOM 6465 N N . PHE B 1 392 ? 10.867 10.75 0.622 1 97.38 392 PHE B N 1
ATOM 6466 C CA . PHE B 1 392 ? 11.867 9.844 0.063 1 97.38 392 PHE B CA 1
ATOM 6467 C C . PHE B 1 392 ? 13.273 10.398 0.273 1 97.38 392 PHE B C 1
ATOM 6469 O O . PHE B 1 392 ? 14.18 9.664 0.672 1 97.38 392 PHE B O 1
ATOM 6476 N N . TYR B 1 393 ? 13.469 11.672 0.093 1 96.94 393 TYR B N 1
ATOM 6477 C CA . TYR B 1 393 ? 14.781 12.266 0.286 1 96.94 393 TYR B CA 1
ATOM 6478 C C . TYR B 1 393 ? 15.203 12.203 1.751 1 96.94 393 TYR B C 1
ATOM 6480 O O . TYR B 1 393 ? 16.391 12.047 2.061 1 96.94 393 TYR B O 1
ATOM 6488 N N . THR B 1 394 ? 14.211 12.391 2.633 1 97.44 394 THR B N 1
ATOM 6489 C CA . THR B 1 394 ? 14.477 12.32 4.066 1 97.44 394 THR B CA 1
ATOM 6490 C C . THR B 1 394 ? 15.156 11.008 4.422 1 97.44 394 THR B C 1
ATOM 6492 O O . THR B 1 394 ? 15.961 10.953 5.359 1 97.44 394 THR B O 1
ATOM 6495 N N . HIS B 1 395 ? 14.914 9.961 3.68 1 97.62 395 HIS B N 1
ATOM 6496 C CA . HIS B 1 395 ? 15.43 8.633 4.004 1 97.62 395 HIS B CA 1
ATOM 6497 C C . HIS B 1 395 ? 16.562 8.234 3.066 1 97.62 395 HIS B C 1
ATOM 6499 O O . HIS B 1 395 ? 16.953 7.066 3.01 1 97.62 395 HIS B O 1
ATOM 6505 N N . ASP B 1 396 ? 17.031 9.227 2.352 1 95.25 396 ASP B N 1
ATOM 6506 C CA . ASP B 1 396 ? 18.156 9.078 1.445 1 95.25 396 ASP B CA 1
ATOM 6507 C C . ASP B 1 396 ? 19.219 10.148 1.706 1 95.25 396 ASP B C 1
ATOM 6509 O O . ASP B 1 396 ? 19.359 11.094 0.922 1 95.25 396 ASP B O 1
ATOM 6513 N N . TRP B 1 397 ? 20.062 9.891 2.709 1 94.12 397 TRP B N 1
ATOM 6514 C CA . TRP B 1 397 ? 21 10.891 3.211 1 94.12 397 TRP B CA 1
ATOM 6515 C C . TRP B 1 397 ? 21.969 11.328 2.115 1 94.12 397 TRP B C 1
ATOM 6517 O O . TRP B 1 397 ? 22.266 12.516 1.99 1 94.12 397 TRP B O 1
ATOM 6527 N N . GLU B 1 398 ? 22.375 10.43 1.299 1 91.69 398 GLU B N 1
ATOM 6528 C CA . GLU B 1 398 ? 23.359 10.711 0.247 1 91.69 398 GLU B CA 1
ATOM 6529 C C . GLU B 1 398 ? 22.828 11.766 -0.72 1 91.69 398 GLU B C 1
ATOM 6531 O O . GLU B 1 398 ? 23.609 12.57 -1.246 1 91.69 398 GLU B O 1
ATOM 6536 N N . HIS B 1 399 ? 21.578 11.781 -0.906 1 93 399 HIS B N 1
ATOM 6537 C CA . HIS B 1 399 ? 21 12.688 -1.897 1 93 399 HIS B CA 1
ATOM 6538 C C . HIS B 1 399 ? 20.109 13.742 -1.24 1 93 399 HIS B C 1
ATOM 6540 O O . HIS B 1 399 ? 19.391 14.461 -1.926 1 93 399 HIS B O 1
ATOM 6546 N N . PHE B 1 400 ? 20.172 13.891 0.06 1 94.69 400 PHE B N 1
ATOM 6547 C CA . PHE B 1 400 ? 19.266 14.75 0.806 1 94.69 400 PHE B CA 1
ATOM 6548 C C . PHE B 1 400 ? 19.422 16.203 0.372 1 94.69 400 PHE B C 1
ATOM 6550 O O . PHE B 1 400 ? 18.469 16.984 0.415 1 94.69 400 PHE B O 1
ATOM 6557 N N . SER B 1 401 ? 20.625 16.578 -0.103 1 92.81 401 SER B N 1
ATOM 6558 C CA . SER B 1 401 ? 20.891 17.953 -0.486 1 92.81 401 SER B CA 1
ATOM 6559 C C . SER B 1 401 ? 20 18.391 -1.654 1 92.81 401 SER B C 1
ATOM 6561 O O . SER B 1 401 ? 19.828 19.578 -1.893 1 92.81 401 SER B O 1
ATOM 6563 N N . ASN B 1 402 ? 19.422 17.406 -2.354 1 91.94 402 ASN B N 1
ATOM 6564 C CA . ASN B 1 402 ? 18.531 17.688 -3.484 1 91.94 402 ASN B CA 1
ATOM 6565 C C . ASN B 1 402 ? 17.078 17.781 -3.053 1 91.94 402 ASN B C 1
ATOM 6567 O O . ASN B 1 402 ? 16.188 17.984 -3.881 1 91.94 402 ASN B O 1
ATOM 6571 N N . SER B 1 403 ? 16.812 17.734 -1.828 1 93.75 403 SER B N 1
ATOM 6572 C CA . SER B 1 403 ? 15.453 17.562 -1.325 1 93.75 403 SER B CA 1
ATOM 6573 C C . SER B 1 403 ? 14.68 18.891 -1.384 1 93.75 403 SER B C 1
ATOM 6575 O O . SER B 1 403 ? 15.281 19.969 -1.37 1 93.75 403 SER B O 1
ATOM 6577 N N . PRO B 1 404 ? 13.359 18.812 -1.431 1 90.75 404 PRO B N 1
ATOM 6578 C CA . PRO B 1 404 ? 12.508 20.016 -1.446 1 90.75 404 PRO B CA 1
ATOM 6579 C C . PRO B 1 404 ? 12.719 20.906 -0.22 1 90.75 404 PRO B C 1
ATOM 6581 O O . PRO B 1 404 ? 12.633 22.125 -0.319 1 90.75 404 PRO B O 1
ATOM 6584 N N . VAL B 1 405 ? 12.977 20.297 0.87 1 88.38 405 VAL B N 1
ATOM 6585 C CA . VAL B 1 405 ? 13.086 21.094 2.09 1 88.38 405 VAL B CA 1
ATOM 6586 C C . VAL B 1 405 ? 14.336 21.969 2.025 1 88.38 405 VAL B C 1
ATOM 6588 O O . VAL B 1 405 ? 14.367 23.062 2.607 1 88.38 405 VAL B O 1
ATOM 6591 N N . ILE B 1 406 ? 15.383 21.5 1.379 1 88.25 406 ILE B N 1
ATOM 6592 C CA . ILE B 1 406 ? 16.594 22.297 1.2 1 88.25 406 ILE B CA 1
ATOM 6593 C C . ILE B 1 406 ? 16.328 23.438 0.227 1 88.25 406 ILE B C 1
ATOM 6595 O O . ILE B 1 406 ? 16.812 24.547 0.423 1 88.25 406 ILE B O 1
ATOM 6599 N N . LYS B 1 407 ? 15.5 23.219 -0.718 1 86.25 407 LYS B N 1
ATOM 6600 C CA . LYS B 1 407 ? 15.211 24.203 -1.763 1 86.25 407 LYS B CA 1
ATOM 6601 C C . LYS B 1 407 ? 14.141 25.188 -1.311 1 86.25 407 LYS B C 1
ATOM 6603 O O . LYS B 1 407 ? 14.242 26.391 -1.585 1 86.25 407 LYS B O 1
ATOM 6608 N N . LEU B 1 408 ? 13.156 24.688 -0.52 1 87.12 408 LEU B N 1
ATOM 6609 C CA . LEU B 1 408 ? 11.969 25.5 -0.259 1 87.12 408 LEU B CA 1
ATOM 6610 C C . LEU B 1 408 ? 11.82 25.781 1.233 1 87.12 408 LEU B C 1
ATOM 6612 O O . LEU B 1 408 ? 11.07 26.672 1.629 1 87.12 408 LEU B O 1
ATOM 6616 N N . GLY B 1 409 ? 12.555 25.016 2.012 1 86.06 409 GLY B N 1
ATOM 6617 C CA . GLY B 1 409 ? 12.211 25.047 3.426 1 86.06 409 GLY B CA 1
ATOM 6618 C C . GLY B 1 409 ? 10.766 24.656 3.697 1 86.06 409 GLY B C 1
ATOM 6619 O O . GLY B 1 409 ? 10.289 23.641 3.215 1 86.06 409 GLY B O 1
ATOM 6620 N N . THR B 1 410 ? 10.086 25.5 4.5 1 82.5 410 THR B N 1
ATOM 6621 C CA . THR B 1 410 ? 8.68 25.25 4.805 1 82.5 410 THR B CA 1
ATOM 6622 C C . THR B 1 410 ? 7.785 26.219 4.031 1 82.5 410 THR B C 1
ATOM 6624 O O . THR B 1 410 ? 6.586 26.328 4.305 1 82.5 410 THR B O 1
ATOM 6627 N N . LYS B 1 411 ? 8.375 26.969 3.127 1 80.12 411 LYS B N 1
ATOM 6628 C CA . LYS B 1 411 ? 7.57 27.859 2.285 1 80.12 411 LYS B CA 1
ATOM 6629 C C . LYS B 1 411 ? 6.605 27.062 1.414 1 80.12 411 LYS B C 1
ATOM 6631 O O . LYS B 1 411 ? 6.977 26.016 0.861 1 80.12 411 LYS B O 1
ATOM 6636 N N . PRO B 1 412 ? 5.379 27.547 1.373 1 81.38 412 PRO B N 1
ATOM 6637 C CA . PRO B 1 412 ? 4.465 26.844 0.468 1 81.38 412 PRO B CA 1
ATOM 6638 C C . PRO B 1 412 ? 4.887 26.938 -0.995 1 81.38 412 PRO B C 1
ATOM 6640 O O . PRO B 1 412 ? 5.562 27.906 -1.38 1 81.38 412 PRO B O 1
ATOM 6643 N N . SER B 1 413 ? 4.492 26.031 -1.756 1 79.81 413 SER B N 1
ATOM 6644 C CA . SER B 1 413 ? 4.852 26.016 -3.17 1 79.81 413 SER B CA 1
ATOM 6645 C C . SER B 1 413 ? 3.939 26.922 -3.982 1 79.81 413 SER B C 1
ATOM 6647 O O . SER B 1 413 ? 4.137 27.094 -5.188 1 79.81 413 SER B O 1
ATOM 6649 N N . HIS B 1 414 ? 2.973 27.516 -3.307 1 78.75 414 HIS B N 1
ATOM 6650 C CA . HIS B 1 414 ? 1.982 28.359 -3.977 1 78.75 414 HIS B CA 1
ATOM 6651 C C . HIS B 1 414 ? 2.01 29.781 -3.439 1 78.75 414 HIS B C 1
ATOM 6653 O O . HIS B 1 414 ? 2.828 30.109 -2.576 1 78.75 414 HIS B O 1
ATOM 6659 N N . SER B 1 415 ? 1.18 30.594 -3.984 1 70.5 415 SER B N 1
ATOM 6660 C CA . SER B 1 415 ? 1.295 32.062 -3.838 1 70.5 415 SER B CA 1
ATOM 6661 C C . SER B 1 415 ? 0.588 32.531 -2.578 1 70.5 415 SER B C 1
ATOM 6663 O O . SER B 1 415 ? 0.26 33.719 -2.461 1 70.5 415 SER B O 1
ATOM 6665 N N . ALA B 1 416 ? 0.292 31.672 -1.702 1 71.25 416 ALA B N 1
ATOM 6666 C CA . ALA B 1 416 ? -0.286 32.188 -0.465 1 71.25 416 ALA B CA 1
ATOM 6667 C C . ALA B 1 416 ? 0.614 33.25 0.155 1 71.25 416 ALA B C 1
ATOM 6669 O O . ALA B 1 416 ? 1.84 33.125 0.154 1 71.25 416 ALA B O 1
ATOM 6670 N N . LYS B 1 417 ? -0.034 34.438 0.515 1 65.38 417 LYS B N 1
ATOM 6671 C CA . LYS B 1 417 ? 0.732 35.5 1.146 1 65.38 417 LYS B CA 1
ATOM 6672 C C . LYS B 1 417 ? 1.325 35.031 2.475 1 65.38 417 LYS B C 1
ATOM 6674 O O . LYS B 1 417 ? 0.617 34.469 3.318 1 65.38 417 LYS B O 1
ATOM 6679 N N . SER B 1 418 ? 2.527 34.812 2.502 1 58.88 418 SER B N 1
ATOM 6680 C CA . SER B 1 418 ? 3.197 34.375 3.715 1 58.88 418 SER B CA 1
ATOM 6681 C C . SER B 1 418 ? 3.953 35.5 4.391 1 58.88 418 SER B C 1
ATOM 6683 O O . SER B 1 418 ? 4.895 36.062 3.82 1 58.88 418 SER B O 1
ATOM 6685 N N . GLU B 1 419 ? 3.297 36.125 5.352 1 50.03 419 GLU B N 1
ATOM 6686 C CA . GLU B 1 419 ? 3.98 37.219 6.074 1 50.03 419 GLU B CA 1
ATOM 6687 C C . GLU B 1 419 ? 5.266 36.688 6.723 1 50.03 419 GLU B C 1
ATOM 6689 O O . GLU B 1 419 ? 5.266 35.656 7.375 1 50.03 419 GLU B O 1
ATOM 6694 N N . GLY B 1 420 ? 6.383 37.406 6.617 1 47.84 420 GLY B N 1
ATOM 6695 C CA . GLY B 1 420 ? 7.68 37.156 7.223 1 47.84 420 GLY B CA 1
ATOM 6696 C C . GLY B 1 420 ? 8.562 36.25 6.395 1 47.84 420 GLY B C 1
ATOM 6697 O O . GLY B 1 420 ? 9.734 36.031 6.715 1 47.84 420 GLY B O 1
ATOM 6698 N N . TYR B 1 421 ? 7.871 35.5 5.504 1 46.06 421 TYR B N 1
ATOM 6699 C CA . TYR B 1 421 ? 8.703 34.688 4.621 1 46.06 421 TYR B CA 1
ATOM 6700 C C . TYR B 1 421 ? 9.219 35.5 3.447 1 46.06 421 TYR B C 1
ATOM 6702 O O . TYR B 1 421 ? 9.766 34.969 2.488 1 46.06 421 TYR B O 1
ATOM 6710 N N . GLN B 1 422 ? 8.992 36.844 3.396 1 39.5 422 GLN B N 1
ATOM 6711 C CA . GLN B 1 422 ? 9.539 37.656 2.326 1 39.5 422 GLN B CA 1
ATOM 6712 C C . GLN B 1 422 ? 11.062 37.688 2.373 1 39.5 422 GLN B C 1
ATOM 6714 O O . GLN B 1 422 ? 11.656 37.625 3.453 1 39.5 422 GLN B O 1
#